Protein 9F6V (pdb70)

Solvent-accessible surface area: 32198 Å² total; per-residue (Å²): 36,13,22,0,0,10,1,2,0,2,110,33,0,3,64,2,3,0,27,12,1,79,67,0,1,42,14,1,11,1,50,40,100,60,6,95,48,124,104,48,71,44,75,8,81,10,2,2,36,56,118,73,74,51,32,27,10,5,2,0,0,0,6,4,78,42,36,40,3,96,69,12,136,129,133,22,23,66,7,7,34,107,171,9,40,10,26,22,91,141,22,40,47,61,10,1,0,45,2,26,60,100,11,28,80,122,10,19,95,118,0,4,105,17,0,72,80,24,20,77,73,13,84,24,36,11,0,0,12,1,9,6,26,0,2,28,9,14,4,0,0,0,2,2,58,0,5,69,20,0,50,103,119,38,85,126,24,23,0,10,1,11,0,11,2,43,6,112,142,65,40,151,48,77,24,22,10,5,0,1,2,18,1,0,4,18,2,8,102,40,11,16,0,0,3,0,0,4,17,56,8,0,34,51,4,0,70,159,89,8,141,19,161,118,12,47,92,122,24,4,27,39,2,2,1,30,0,5,4,10,12,4,3,22,16,2,8,74,18,47,14,76,21,34,2,17,34,9,8,3,6,2,1,0,31,65,42,7,3,0,0,2,0,0,1,2,26,26,16,51,81,36,166,97,48,172,159,106,35,83,4,108,81,0,2,60,46,0,8,15,34,89,17,5,1,2,16,19,120,1,64,82,10,57,3,2,0,1,15,0,11,0,2,4,78,15,133,28,41,64,9,58,91,2,5,51,54,4,120,151,125,8,56,49,2,78,20,9,56,28,1,24,11,52,9,66,6,124,46,44,17,136,47,26,47,5,3,1,6,1,12,0,0,0,8,28,0,0,18,8,0,66,128,14,3,48,49,5,57,137,41,32,79,176,94,35,54,19,140,156,13,46,124,9,56,24,96,69,137,42,14,66,73,3,51,64,36,0,59,110,0,9,73,38,0,100,141,39,6,118,111,48,66,114,16,0,0,3,0,0,0,0,46,26,0,0,42,0,0,7,37,4,0,61,52,0,0,59,19,0,24,0,63,78,113,0,113,69,88,67,170,50,93,30,47,14,34,10,1,1,30,123,26,119,153,42,82,23,36,1,2,2,0,2,0,6,2,14,6,107,8,4,96,87,0,25,141,170,47,10,118,102,7,4,35,101,150,29,18,2,62,2,65,34,41,2,20,19,5,0,0,41,0,32,72,34,38,0,52,160,23,29,150,70,0,29,71,39,0,69,116,13,20,100,96,17,143,102,20,3,0,1,6,0,0,0,0,3,0,14,0,2,0,0,0,0,0,0,28,0,0,56,18,1,52,178,91,40,87,177,28,8,2,6,0,6,0,0,12,6,0,83,75,38,44,2,2,1,0,7,2,0,0,0,0,0,0,3,14,26,0,10,92,5,9,44,0,0,2,1,1,9,6,57,6,3,30,102,9,5,31,90,93,57,47,41,73,86,27,44,82,63,7,5,15,31,11,0,0,38,0,6,7,15,7,3,0,6,6,0,27,142,0,64,24,2,156,12,0,95,66,1,30,108,29,0,14,38,76,111,87,19,3,0,0,0,3,0,8,3,14,18,40,7,32,98,93,42,77,64,164,155,13,87,9,127,90,0,0,68,38,4,3,64,83,52,39,1,0,3,68,13,39,6,102,148,20,18,2,11,2,6,2,2,6,0,8,15,124,13,50,147,65,50,10,108,94,14,29,145,44,4,62,134,55,16,106,46,12,177,90,59,137,45,66,37,97,36,54,28,12,86,37,30,51,146,160,17,63,34,6,2,4,0,5,4,3,3,5,6,0,1,81,9,0,48,121,8,0,68,28,0,58,62,0,36,106,70,71,0,0,3,41,35,0,70,94,18,52,1,126,63,70,37,0,71,44,0,45,79,54,0,72,121,0,2,73,55,3,72,110,25,78,211

Nearest PDB structures (foldseek):
  5jcb-assembly1_B  TM=9.627E-01  e=9.943E-51  Sus scrofa
  7z0g-assembly2_S  TM=9.596E-01  e=1.454E-50  Ovis aries
  7dbc-assembly1_B  TM=9.627E-01  e=2.572E-50  Sus scrofa
  5s4q-assembly1_B  TM=9.580E-01  e=1.365E-50  Bos taurus
  5s4v-assembly1_D  TM=9.578E-01  e=1.177E-49  Bos taurus

Sequence (844 aa):
AGEIVCIQVGQAGNQIAGAFWQKICAEHGIDPVNGKAIDVVGDTDIFFNTIGDKYIPRAVVVDLEPAVVENIREKFGTLFDPKSIVSGADGAGNNFAIGFNEHGAETLEKVMQVVEQRVSETESIGGFILTHSCGGGTGSGFGSKILKTIRERYPKVPIFTFSIFPSPKISETVVEPYNAIMTLSNLIKYASCSIVLDNEALFSIAEKKLEVENPSLEDLNLIIAQVLTNVTASLRFSGTLNLDLGKLVTNLVPFSNLHFLMASTAPLVLAGKESYEKMTAKELSAQVFGDEYICAACKPTTGRYLAASVLFRGAVKTSDVNEAMATVKEQNSFVNWIPTGFKISKSETSPKDSALGVIMLGNNSEIVSVFERIGANFDRLWSRKAFAHWFTDSGFEEKDLDDARALVQKVIDDYRKLTEDAAREVITIH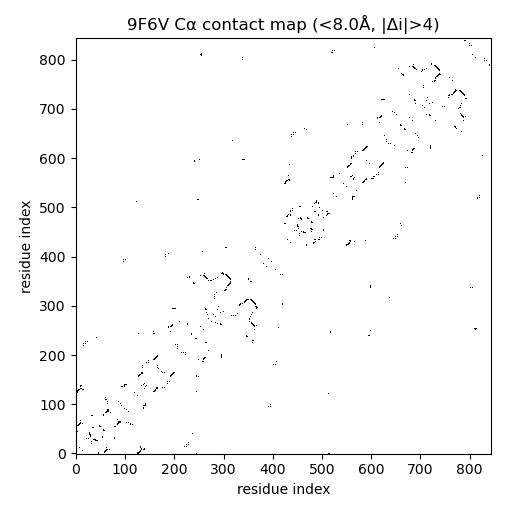VGELGIQIAPNFWKYLCDEHNIDYKGQEKGKIRGVIDNFFEKASIGKWIPRTILVDLGPNAIRKVTKKDMKDFFDPKRCVMGLAGDANLFAKGYYSYGTRFMEEIMDKIQKEVDQTEHLQGFIVVHSIGDGTGAGLAPLIMEAIKKKHPKLVMMSYSIVPSQNMDCSTILPYNAILSLDKLTSCADISMIIDNDSIYRIVATQGKENELSESIFDQVLAKALVEITATLRFNSPLNRSMMEMSTNLVPFPRNHFLMTSMSPLETSLTSAHQKIETKELMQDLIDQDHILAPITVEKGVFTAFVIALRGENPHSILQNSIKGFGDRVKFSEIFPTAIKADSTTLTDEKLARSGITLMNHSGVANLFQFLLTQFELMYDHDAFTTWYYQEGMQPSEFEAAKNNIQKLITEYKQDEY

Structure (mmCIF, N/CA/C/O backbone):
data_9F6V
#
_entry.id   9F6V
#
_cell.length_a   1.00
_cell.length_b   1.00
_cell.length_c   1.00
_cell.angle_alpha   90.00
_cell.angle_beta   90.00
_cell.angle_gamma   90.00
#
_symmetry.space_group_name_H-M   'P 1'
#
loop_
_entity.id
_entity.type
_entity.pdbx_description
1 polymer 'Asgard tubulin A (AtubA) from Candidatus Lokiarchaeum ossiferum'
2 polymer 'Asgard tubulin B homolog (AtubB2) from Candidatus Lokiarchaeum ossiferum'
3 non-polymer "GUANOSINE-5'-TRIPHOSPHATE"
#
loop_
_atom_site.group_PDB
_atom_site.id
_atom_site.type_symbol
_atom_site.label_atom_id
_atom_site.label_alt_id
_atom_site.label_comp_id
_atom_site.label_asym_id
_atom_site.label_entity_id
_atom_site.label_seq_id
_atom_site.pdbx_PDB_ins_code
_atom_site.Cartn_x
_atom_site.Cartn_y
_atom_site.Cartn_z
_atom_site.occupancy
_atom_site.B_iso_or_equiv
_atom_site.auth_seq_id
_atom_site.auth_comp_id
_atom_site.auth_asym_id
_atom_site.auth_atom_id
_atom_site.pdbx_PDB_model_num
ATOM 1 N N . ALA A 1 2 ? 126.092 111.020 130.216 1.00 81.49 2 ALA A N 1
ATOM 2 C CA . ALA A 1 2 ? 125.341 112.236 130.471 1.00 81.49 2 ALA A CA 1
ATOM 3 C C . ALA A 1 2 ? 123.953 112.154 129.863 1.00 81.49 2 ALA A C 1
ATOM 4 O O . ALA A 1 2 ? 123.764 111.445 128.885 1.00 81.49 2 ALA A O 1
ATOM 6 N N .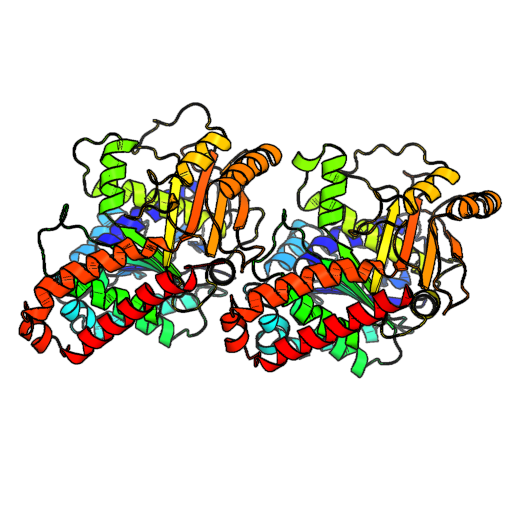 GLY A 1 3 ? 122.998 112.926 130.400 1.00 84.04 3 GLY A N 1
ATOM 7 C CA . GLY A 1 3 ? 121.609 112.908 129.950 1.00 84.04 3 GLY A CA 1
ATOM 8 C C . GLY A 1 3 ? 120.834 111.792 130.597 1.00 84.04 3 GLY A C 1
ATOM 9 O O . GLY A 1 3 ? 119.933 111.207 129.995 1.00 84.04 3 GLY A O 1
ATOM 10 N N . GLU A 1 4 ? 121.223 111.458 131.808 1.00 83.12 4 GLU A N 1
ATOM 11 C CA . GLU A 1 4 ? 120.730 110.361 132.600 1.00 83.12 4 GLU A CA 1
ATOM 12 C C . GLU A 1 4 ? 119.462 110.725 133.353 1.00 83.12 4 GLU A C 1
ATOM 13 O O . GLU A 1 4 ? 119.227 111.889 133.655 1.00 83.12 4 GLU A O 1
ATOM 19 N N . ILE A 1 5 ? 118.609 109.755 133.643 1.00 81.43 5 ILE A N 1
ATOM 20 C CA . ILE A 1 5 ? 117.312 110.067 134.244 1.00 81.43 5 ILE A CA 1
ATOM 21 C C . ILE A 1 5 ? 117.085 109.390 135.585 1.00 81.43 5 ILE A C 1
ATOM 22 O O . ILE A 1 5 ? 117.248 108.181 135.714 1.00 81.43 5 ILE A O 1
ATOM 27 N N . VAL A 1 6 ? 116.675 110.157 136.577 1.00 80.97 6 VAL A N 1
ATOM 28 C CA . VAL A 1 6 ? 116.320 109.607 137.879 1.00 80.97 6 VAL A CA 1
ATOM 29 C C . VAL A 1 6 ? 114.802 109.505 137.973 1.00 80.97 6 VAL A C 1
ATOM 30 O O . VAL A 1 6 ? 114.108 110.484 137.721 1.00 80.97 6 VAL A O 1
ATOM 34 N N . CYS A 1 7 ? 114.268 108.343 138.335 1.00 90.47 7 CYS A N 1
ATOM 35 C CA . CYS A 1 7 ? 112.821 108.109 138.392 1.00 90.47 7 CYS A CA 1
ATOM 36 C C . CYS A 1 7 ? 112.254 108.011 139.806 1.00 90.47 7 CYS A C 1
ATOM 37 O O . CYS A 1 7 ? 112.695 107.176 140.591 1.00 90.47 7 CYS A O 1
ATOM 40 N N . ILE A 1 8 ? 111.245 108.814 140.128 1.00 93.51 8 ILE A N 1
ATOM 41 C CA . ILE A 1 8 ? 110.688 108.854 141.477 1.00 93.51 8 ILE A CA 1
ATOM 42 C C . ILE A 1 8 ? 109.260 108.346 141.458 1.00 93.51 8 ILE A C 1
ATOM 43 O O . ILE A 1 8 ? 108.408 108.892 140.761 1.00 93.51 8 ILE A O 1
ATOM 48 N N . GLN A 1 9 ? 108.998 107.309 142.202 1.00 101.25 9 GLN A N 1
ATOM 49 C CA . GLN A 1 9 ? 107.708 106.654 142.225 1.00 101.25 9 GLN A CA 1
ATOM 50 C C . GLN A 1 9 ? 106.997 106.973 143.524 1.00 101.25 9 GLN A C 1
ATOM 51 O O . GLN A 1 9 ? 107.496 106.612 144.581 1.00 101.25 9 GLN A O 1
ATOM 57 N N . VAL A 1 10 ? 105.849 107.635 143.496 1.00 103.44 10 VAL A N 1
ATOM 58 C CA . VAL A 1 10 ? 105.239 108.036 144.753 1.00 103.44 10 VAL A CA 1
ATOM 59 C C . VAL A 1 10 ? 103.827 107.531 144.915 1.00 103.44 10 VAL A C 1
ATOM 60 O O . VAL A 1 10 ? 102.949 107.895 144.136 1.00 103.44 10 VAL A O 1
ATOM 64 N N . GLY A 1 11 ? 103.582 106.785 145.971 1.00 108.39 11 GLY A N 1
ATOM 65 C CA . GLY A 1 11 ? 102.265 106.279 146.304 1.00 108.39 11 GLY A CA 1
ATOM 66 C C . GLY A 1 11 ? 102.042 104.956 145.640 1.00 108.39 11 GLY A C 1
ATOM 67 O O . GLY A 1 11 ? 102.842 104.542 144.821 1.00 108.39 11 GLY A O 1
ATOM 68 N N . GLN A 1 12 ? 100.912 104.334 145.961 1.00 109.09 12 GLN A N 1
ATOM 69 C CA . GLN A 1 12 ? 100.544 103.035 145.402 1.00 109.09 12 GLN A CA 1
ATOM 70 C C . GLN A 1 12 ? 100.458 103.066 143.931 1.00 109.09 12 GLN A C 1
ATOM 71 O O . GLN A 1 12 ? 101.038 102.236 143.247 1.00 109.09 12 GLN A O 1
ATOM 77 N N . ALA A 1 13 ? 99.715 104.001 143.420 1.00 106.96 13 ALA A N 1
ATOM 78 C CA . ALA A 1 13 ? 99.548 104.019 141.985 1.00 106.96 13 ALA A CA 1
ATOM 79 C C . ALA A 1 13 ? 100.898 104.170 141.347 1.00 106.96 13 ALA A C 1
ATOM 80 O O . ALA A 1 13 ? 101.228 103.498 140.366 1.00 106.96 13 ALA A O 1
ATOM 82 N N . GLY A 1 14 ? 101.712 105.010 141.947 1.00 106.31 14 GLY A N 1
ATOM 83 C CA . GLY A 1 14 ? 103.025 105.272 141.421 1.00 106.31 14 GLY A CA 1
ATOM 84 C C . GLY A 1 14 ? 103.865 104.025 141.376 1.00 106.31 14 GLY A C 1
ATOM 85 O O . GLY A 1 14 ? 104.478 103.716 140.352 1.00 106.31 14 GLY A O 1
ATOM 86 N N . ASN A 1 15 ? 103.880 103.277 142.466 1.00 105.92 15 ASN A N 1
ATOM 87 C CA . ASN A 1 15 ? 104.743 102.133 142.535 1.00 105.92 15 ASN A CA 1
ATOM 88 C C . ASN A 1 15 ? 104.255 100.997 141.670 1.00 105.92 15 ASN A C 1
ATOM 89 O O . ASN A 1 15 ? 105.083 100.277 141.108 1.00 105.92 15 ASN A O 1
ATOM 94 N N . GLN A 1 16 ? 102.948 100.838 141.485 1.00 102.97 16 GLN A N 1
ATOM 95 C CA . GLN A 1 16 ? 102.503 99.737 140.645 1.00 102.97 16 GLN A CA 1
ATOM 96 C C . GLN A 1 16 ? 102.677 100.043 139.180 1.00 102.97 16 GLN A C 1
ATOM 97 O O . GLN A 1 16 ? 103.084 99.173 138.399 1.00 102.97 16 GLN A O 1
ATOM 103 N N . ILE A 1 17 ? 102.414 101.269 138.781 1.00 99.30 17 ILE A N 1
ATOM 104 C CA . ILE A 1 17 ? 102.586 101.597 137.390 1.00 99.30 17 ILE A CA 1
ATOM 105 C C . ILE A 1 17 ? 104.026 101.525 137.043 1.00 99.30 17 ILE A C 1
ATOM 106 O O . ILE A 1 17 ? 104.416 100.970 136.018 1.00 99.30 17 ILE A O 1
ATOM 111 N N . ALA A 1 18 ? 104.832 102.128 137.869 1.00 98.85 18 ALA A N 1
ATOM 112 C CA . ALA A 1 18 ? 106.230 102.144 137.602 1.00 98.85 18 ALA A CA 1
ATOM 113 C C . ALA A 1 18 ? 106.793 100.756 137.657 1.00 98.85 18 ALA A C 1
ATOM 114 O O . ALA A 1 18 ? 107.683 100.430 136.880 1.00 98.85 18 ALA A O 1
ATOM 116 N N . GLY A 1 19 ? 106.312 99.920 138.544 1.00 99.63 19 GLY A N 1
ATOM 117 C CA . GLY A 1 19 ? 106.851 98.593 138.579 1.00 99.63 19 GLY A CA 1
ATOM 118 C C . GLY A 1 19 ? 106.635 97.902 137.262 1.00 99.63 19 GLY A C 1
ATOM 119 O O . GLY A 1 19 ? 107.545 97.255 136.733 1.00 99.63 19 GLY A O 1
ATOM 120 N N . ALA A 1 20 ? 105.441 98.055 136.695 1.00 96.81 20 ALA A N 1
ATOM 121 C CA . ALA A 1 20 ? 105.180 97.463 135.394 1.00 96.81 20 ALA A CA 1
ATOM 122 C C . ALA A 1 20 ? 106.098 98.046 134.325 1.00 96.81 20 ALA A C 1
ATOM 123 O O . ALA A 1 20 ? 106.606 97.318 133.455 1.00 96.81 20 ALA A O 1
ATOM 125 N N . PHE A 1 21 ? 106.342 99.351 134.401 1.00 91.78 21 PHE A N 1
ATOM 126 C CA . PHE A 1 21 ? 107.268 100.008 133.496 1.00 91.78 21 PHE A CA 1
ATOM 127 C C . PHE A 1 21 ? 108.620 99.386 133.581 1.00 91.78 21 PHE A C 1
ATOM 128 O O . PHE A 1 21 ? 109.239 99.087 132.557 1.00 91.78 21 PHE A O 1
ATOM 136 N N . TRP A 1 22 ? 109.121 99.231 134.787 1.00 93.06 22 TRP A N 1
ATOM 137 C CA . TRP A 1 22 ? 110.470 98.740 134.941 1.00 93.06 22 TRP A CA 1
ATOM 138 C C . TRP A 1 22 ? 110.585 97.331 134.407 1.00 93.06 22 TRP A C 1
ATOM 139 O O . TRP A 1 22 ? 111.606 96.985 133.811 1.00 93.06 22 TRP A O 1
ATOM 150 N N . GLN A 1 23 ? 109.546 96.518 134.540 1.00 92.12 23 GLN A N 1
ATOM 151 C CA . GLN A 1 23 ? 109.674 95.192 133.955 1.00 92.12 23 GLN A CA 1
ATOM 152 C C . GLN A 1 23 ? 109.753 95.269 132.438 1.00 92.12 23 GLN A C 1
ATOM 153 O O . GLN A 1 23 ? 110.576 94.573 131.816 1.00 92.12 23 GLN A O 1
ATOM 159 N N . LYS A 1 24 ? 108.954 96.137 131.817 1.00 88.80 24 LYS A N 1
ATOM 160 C CA . LYS A 1 24 ? 109.011 96.185 130.361 1.00 88.80 24 LYS A CA 1
ATOM 161 C C . LYS A 1 24 ? 110.337 96.745 129.866 1.00 88.80 24 LYS A C 1
ATOM 162 O O . LYS A 1 24 ? 110.899 96.250 128.878 1.00 88.80 24 LYS A O 1
ATOM 168 N N . ILE A 1 25 ? 110.855 97.767 130.525 1.00 88.85 25 ILE A N 1
ATOM 169 C CA . ILE A 1 25 ? 112.094 98.341 130.058 1.00 88.85 25 ILE A CA 1
ATOM 170 C C . ILE A 1 25 ? 113.207 97.347 130.248 1.00 88.85 25 ILE A C 1
ATOM 171 O O . ILE A 1 25 ? 114.113 97.266 129.419 1.00 88.85 25 ILE A O 1
ATOM 176 N N . CYS A 1 26 ? 113.156 96.544 131.300 1.00 94.58 26 CYS A N 1
ATOM 177 C CA . CYS A 1 26 ? 114.206 95.558 131.431 1.00 94.58 26 CYS A CA 1
ATOM 178 C C . CYS A 1 26 ? 114.169 94.599 130.267 1.00 94.58 26 CYS A C 1
ATOM 179 O O . CYS A 1 26 ? 115.212 94.236 129.713 1.00 94.58 26 CYS A O 1
ATOM 182 N N . ALA A 1 27 ? 112.986 94.194 129.861 1.00 88.77 27 ALA A N 1
ATOM 183 C CA . ALA A 1 27 ? 112.925 93.246 128.764 1.00 88.77 27 ALA A CA 1
ATOM 184 C C . ALA A 1 27 ? 113.502 93.818 127.505 1.00 88.77 27 ALA A C 1
ATOM 185 O O . ALA A 1 27 ? 114.277 93.163 126.813 1.00 88.77 27 ALA A O 1
ATOM 187 N N . GLU A 1 28 ? 113.210 95.067 127.228 1.00 89.96 28 GLU A N 1
ATOM 188 C CA . GLU A 1 28 ? 113.708 95.627 125.985 1.00 89.96 28 GLU A CA 1
ATOM 189 C C . GLU A 1 28 ? 115.205 95.744 125.959 1.00 89.96 28 GLU A C 1
ATOM 190 O O . GLU A 1 28 ? 115.806 95.624 124.898 1.00 89.96 28 GLU A O 1
ATOM 196 N N . HIS A 1 29 ? 115.825 95.990 127.075 1.00 85.52 29 HIS A N 1
ATOM 197 C CA . HIS A 1 29 ? 117.242 96.197 127.058 1.00 85.52 29 HIS A CA 1
ATOM 198 C C . HIS A 1 29 ? 118.023 94.967 127.350 1.00 85.52 29 HIS A C 1
ATOM 199 O O . HIS A 1 29 ? 119.225 95.064 127.551 1.00 85.52 29 HIS A O 1
ATOM 206 N N . GLY A 1 30 ? 117.396 93.809 127.368 1.00 88.59 30 GLY A N 1
ATOM 207 C CA . GLY A 1 30 ? 118.164 92.602 127.577 1.00 88.59 30 GLY A CA 1
ATOM 208 C C . GLY A 1 30 ? 118.626 92.393 128.996 1.00 88.59 30 GLY A C 1
ATOM 209 O O . GLY A 1 30 ? 119.712 91.855 129.218 1.00 88.59 30 GLY A O 1
ATOM 210 N N . ILE A 1 31 ? 117.853 92.848 129.954 1.00 90.93 31 ILE A N 1
ATOM 211 C CA . ILE A 1 31 ? 118.142 92.738 131.365 1.00 90.93 31 ILE A CA 1
ATOM 212 C C . ILE A 1 31 ? 117.103 91.830 131.991 1.00 90.93 31 ILE A C 1
ATOM 213 O O . ILE A 1 31 ? 115.915 92.026 131.775 1.00 90.93 31 ILE A O 1
ATOM 218 N N . ASP A 1 32 ? 117.520 90.832 132.725 1.00 95.34 32 ASP A N 1
ATOM 219 C CA . ASP A 1 32 ? 116.512 89.971 133.331 1.00 95.34 32 ASP A CA 1
ATOM 220 C C . ASP A 1 32 ? 116.024 90.624 134.610 1.00 95.34 32 ASP A C 1
ATOM 221 O O . ASP A 1 32 ? 116.767 90.670 135.595 1.00 95.34 32 ASP A O 1
ATOM 226 N N . PRO A 1 33 ? 114.759 91.038 134.655 1.00 94.26 33 PRO A N 1
ATOM 227 C CA . PRO A 1 33 ? 114.227 91.822 135.767 1.00 94.26 33 PRO A CA 1
ATOM 228 C C . PRO A 1 33 ? 114.216 91.101 137.064 1.00 94.26 33 PRO A C 1
ATOM 229 O O . PRO A 1 33 ? 114.069 91.726 138.117 1.00 94.26 33 PRO A O 1
ATOM 233 N N . VAL A 1 34 ? 114.327 89.796 137.047 1.00 94.96 34 VAL A N 1
ATOM 234 C CA . VAL A 1 34 ? 114.258 89.110 138.310 1.00 94.96 34 VAL A CA 1
ATOM 235 C C . VAL A 1 34 ? 115.464 89.431 139.147 1.00 94.96 34 VAL A C 1
ATOM 236 O O . VAL A 1 34 ? 115.394 89.356 140.370 1.00 94.96 34 VAL A O 1
ATOM 240 N N . ASN A 1 35 ? 116.605 89.700 138.539 1.00 97.02 35 ASN A N 1
ATOM 241 C CA . ASN A 1 35 ? 117.782 89.972 139.347 1.00 97.02 35 ASN A CA 1
ATOM 242 C C . ASN A 1 35 ? 118.725 91.020 138.785 1.00 97.02 35 ASN A C 1
ATOM 243 O O . ASN A 1 35 ? 119.757 91.289 139.401 1.00 97.02 35 ASN A O 1
ATOM 248 N N . GLY A 1 36 ? 118.397 91.634 137.664 1.00 93.51 36 GLY A N 1
ATOM 249 C CA . GLY A 1 36 ? 119.230 92.654 137.087 1.00 93.51 36 GLY A CA 1
ATOM 250 C C . GLY A 1 36 ? 120.373 92.129 136.257 1.00 93.51 36 GLY A C 1
ATOM 251 O O . GLY A 1 36 ? 121.173 92.923 135.748 1.00 93.51 36 GLY A O 1
ATOM 252 N N . LYS A 1 37 ? 120.496 90.825 136.098 1.00 93.40 37 LYS A N 1
ATOM 253 C CA . LYS A 1 37 ? 121.623 90.322 135.341 1.00 93.40 37 LYS A CA 1
ATOM 254 C C . LYS A 1 37 ? 121.467 90.573 133.867 1.00 93.40 37 LYS A C 1
ATOM 255 O O . LYS A 1 37 ? 120.400 90.396 133.287 1.00 93.40 37 LYS A O 1
ATOM 261 N N . ALA A 1 38 ? 122.562 90.945 133.255 1.00 91.84 38 ALA A N 1
ATOM 262 C CA . ALA A 1 38 ? 122.586 91.110 131.821 1.00 91.84 38 ALA A CA 1
ATOM 263 C C . ALA A 1 38 ? 122.272 89.817 131.127 1.00 91.84 38 ALA A C 1
ATOM 264 O O . ALA A 1 38 ? 122.783 88.772 131.502 1.00 91.84 38 ALA A O 1
ATOM 266 N N . ILE A 1 39 ? 121.485 89.893 130.072 1.00 83.52 39 ILE A N 1
ATOM 267 C CA . ILE A 1 39 ? 121.236 88.750 129.212 1.00 83.52 39 ILE A CA 1
ATOM 268 C C . ILE A 1 39 ? 122.072 88.969 127.972 1.00 83.52 39 ILE A C 1
ATOM 269 O O . ILE A 1 39 ? 122.917 88.151 127.600 1.00 83.52 39 ILE A O 1
ATOM 274 N N . ASP A 1 40 ? 121.750 90.064 127.290 1.00 81.84 40 ASP A N 1
ATOM 275 C CA . ASP A 1 40 ? 122.428 90.532 126.089 1.00 81.84 40 ASP A CA 1
ATOM 276 C C . ASP A 1 40 ? 121.986 91.991 125.986 1.00 81.84 40 ASP A C 1
ATOM 277 O O . ASP A 1 40 ? 120.926 92.277 125.438 1.00 81.84 40 ASP A O 1
ATOM 282 N N . VAL A 1 41 ? 122.760 92.880 126.509 1.00 80.69 41 VAL A N 1
ATOM 283 C CA . VAL A 1 41 ? 122.218 94.195 126.716 1.00 80.69 41 VAL A CA 1
ATOM 284 C C . VAL A 1 41 ? 122.373 95.056 125.497 1.00 80.69 41 VAL A C 1
ATOM 285 O O . VAL A 1 41 ? 123.439 95.134 124.892 1.00 80.69 41 VAL A O 1
ATOM 289 N N . VAL A 1 42 ? 121.291 95.715 125.144 1.00 84.08 42 VAL A N 1
ATOM 290 C CA . VAL A 1 42 ? 121.193 96.565 123.974 1.00 84.08 42 VAL A CA 1
ATOM 291 C C . VAL A 1 42 ? 120.599 97.921 124.313 1.00 84.08 42 VAL A C 1
ATOM 292 O O . VAL A 1 42 ? 119.931 98.080 125.331 1.00 84.08 42 VAL A O 1
ATOM 296 N N . GLY A 1 43 ? 120.817 98.899 123.443 1.00 86.91 43 GLY A N 1
ATOM 297 C CA . GLY A 1 43 ? 120.190 100.207 123.578 1.00 86.91 43 GLY A CA 1
ATOM 298 C C . GLY A 1 43 ? 120.931 101.062 124.580 1.00 86.91 43 GLY A C 1
ATOM 299 O O . GLY A 1 43 ? 121.915 100.631 125.150 1.00 86.91 43 GLY A O 1
ATOM 300 N N . ASP A 1 44 ? 120.474 102.288 124.816 1.00 91.20 44 ASP A N 1
ATOM 301 C CA . ASP A 1 44 ? 121.197 103.126 125.758 1.00 91.20 44 ASP A CA 1
ATOM 302 C C . ASP A 1 44 ? 120.765 102.770 127.154 1.00 91.20 44 ASP A C 1
ATOM 303 O O . ASP A 1 44 ? 119.995 103.468 127.800 1.00 91.20 44 ASP A O 1
ATOM 308 N N . THR A 1 45 ? 121.297 101.677 127.635 1.00 86.46 45 THR A N 1
ATOM 309 C CA . THR A 1 45 ? 120.875 101.149 128.904 1.00 86.46 45 THR A CA 1
ATOM 310 C C . THR A 1 45 ? 121.145 102.122 130.003 1.00 86.46 45 THR A C 1
ATOM 311 O O . THR A 1 45 ? 120.307 102.319 130.889 1.00 86.46 45 THR A O 1
ATOM 315 N N . ASP A 1 46 ? 122.269 102.791 129.915 1.00 90.98 46 ASP A N 1
ATOM 316 C CA . ASP A 1 46 ? 122.769 103.694 130.927 1.00 90.98 46 ASP A CA 1
ATOM 317 C C . ASP A 1 46 ? 121.880 104.896 131.195 1.00 90.98 46 ASP A C 1
ATOM 318 O O . ASP A 1 46 ? 122.090 105.577 132.191 1.00 90.98 46 ASP A O 1
ATOM 323 N N . ILE A 1 47 ? 120.929 105.214 130.329 1.00 85.11 47 ILE A N 1
ATOM 324 C CA . ILE A 1 47 ? 120.083 106.346 130.642 1.00 85.11 47 ILE A CA 1
ATOM 325 C C . ILE A 1 47 ? 119.170 106.021 131.820 1.00 85.11 47 ILE A C 1
ATOM 326 O O . ILE A 1 47 ? 118.872 106.902 132.624 1.00 85.11 47 ILE A O 1
ATOM 331 N N . PHE A 1 48 ? 118.730 104.770 131.987 1.00 82.99 48 PHE A N 1
ATOM 332 C CA . PHE A 1 48 ? 117.863 104.434 133.113 1.00 82.99 48 PHE A CA 1
ATOM 333 C C . PHE A 1 48 ? 118.454 103.522 134.164 1.00 82.99 48 PHE A C 1
ATOM 334 O O . PHE A 1 48 ? 117.925 103.486 135.279 1.00 82.99 48 PHE A O 1
ATOM 342 N N . PHE A 1 49 ? 119.518 102.801 133.881 1.00 85.22 49 PHE A N 1
ATOM 343 C CA . PHE A 1 49 ? 120.043 101.866 134.839 1.00 85.22 49 PHE A CA 1
ATOM 344 C C . PHE A 1 49 ? 121.457 102.208 135.225 1.00 85.22 49 PHE A C 1
ATOM 345 O O . PHE A 1 49 ? 122.265 102.541 134.384 1.00 85.22 49 PHE A O 1
ATOM 353 N N . ASN A 1 50 ? 121.806 102.046 136.468 1.00 88.10 50 ASN A N 1
ATOM 354 C CA . ASN A 1 50 ? 123.198 102.213 136.775 1.00 88.10 50 ASN A CA 1
ATOM 355 C C . ASN A 1 50 ? 123.806 100.869 136.542 1.00 88.10 50 ASN A C 1
ATOM 356 O O . ASN A 1 50 ? 123.087 99.896 136.329 1.00 88.10 50 ASN A O 1
ATOM 361 N N . THR A 1 51 ? 125.117 100.749 136.659 1.00 92.31 51 THR A N 1
ATOM 362 C CA . THR A 1 51 ? 125.698 99.429 136.512 1.00 92.31 51 THR A CA 1
ATOM 363 C C . THR A 1 51 ? 126.739 99.155 137.566 1.00 92.31 51 THR A C 1
ATOM 364 O O . THR A 1 51 ? 127.677 99.923 137.734 1.00 92.31 51 THR A O 1
ATOM 368 N N . ILE A 1 52 ? 126.603 98.046 138.250 1.00 96.61 52 ILE A N 1
ATOM 369 C CA . ILE A 1 52 ? 127.634 97.571 139.146 1.00 96.61 52 ILE A CA 1
ATOM 370 C C . ILE A 1 52 ? 127.908 96.128 138.782 1.00 96.61 52 ILE A C 1
ATOM 371 O O . ILE A 1 52 ? 126.999 95.298 138.814 1.00 96.61 52 ILE A O 1
ATOM 376 N N . GLY A 1 53 ? 129.139 95.813 138.456 1.00 99.85 53 GLY A N 1
ATOM 377 C CA . GLY A 1 53 ? 129.387 94.449 138.040 1.00 99.85 53 GLY A CA 1
ATOM 378 C C . GLY A 1 53 ? 128.591 94.170 136.793 1.00 99.85 53 GLY A C 1
ATOM 379 O O . GLY A 1 53 ? 128.665 94.909 135.816 1.00 99.85 53 GLY A O 1
ATOM 380 N N . ASP A 1 54 ? 127.823 93.096 136.814 1.00 98.82 54 ASP A N 1
ATOM 381 C CA . ASP A 1 54 ? 127.003 92.712 135.689 1.00 98.82 54 ASP A CA 1
ATOM 382 C C . ASP A 1 54 ? 125.530 92.921 135.987 1.00 98.82 54 ASP A C 1
ATOM 383 O O . ASP A 1 54 ? 124.664 92.379 135.284 1.00 98.82 54 ASP A O 1
ATOM 388 N N . LYS A 1 55 ? 125.238 93.704 137.021 1.00 94.13 55 LYS A N 1
ATOM 389 C CA . LYS A 1 55 ? 123.885 93.993 137.471 1.00 94.13 55 LYS A CA 1
ATOM 390 C C . LYS A 1 55 ? 123.412 95.369 137.036 1.00 94.13 55 LYS A C 1
ATOM 391 O O . LYS A 1 55 ? 124.063 96.380 137.312 1.00 94.13 55 LYS A O 1
ATOM 397 N N . TYR A 1 56 ? 122.255 95.421 136.431 1.00 92.85 56 TYR A N 1
ATOM 398 C CA . TYR A 1 56 ? 121.681 96.682 136.086 1.00 92.85 56 TYR A CA 1
ATOM 399 C C . TYR A 1 56 ? 120.718 97.095 137.164 1.00 92.85 56 TYR A C 1
ATOM 400 O O . TYR A 1 56 ? 119.828 96.337 137.541 1.00 92.85 56 TYR A O 1
ATOM 409 N N . ILE A 1 57 ? 120.901 98.289 137.667 1.00 85.89 57 ILE A N 1
ATOM 410 C CA . ILE A 1 57 ? 120.140 98.757 138.801 1.00 85.89 57 ILE A CA 1
ATOM 411 C C . ILE A 1 57 ? 119.294 99.939 138.410 1.00 85.89 57 ILE A C 1
ATOM 412 O O . ILE A 1 57 ? 119.829 101.019 138.194 1.00 85.89 57 ILE A O 1
ATOM 417 N N . PRO A 1 58 ? 118.014 99.799 138.329 1.00 86.50 58 PRO A N 1
ATOM 418 C CA . PRO A 1 58 ? 117.179 100.871 137.869 1.00 86.50 58 PRO A CA 1
ATOM 419 C C . PRO A 1 58 ? 117.316 102.026 138.813 1.00 86.50 58 PRO A C 1
ATOM 420 O O . PRO A 1 58 ? 117.255 101.842 140.008 1.00 86.50 58 PRO A O 1
ATOM 424 N N . ARG A 1 59 ? 117.482 103.229 138.274 1.00 89.79 59 ARG A N 1
ATOM 425 C CA . ARG A 1 59 ? 117.692 104.392 139.112 1.00 89.79 59 ARG A CA 1
ATOM 426 C C . ARG A 1 59 ? 116.373 104.937 139.568 1.00 89.79 59 ARG A C 1
ATOM 427 O O . ARG A 1 59 ? 115.932 106.003 139.155 1.00 89.79 59 ARG A O 1
ATOM 435 N N . ALA A 1 60 ? 115.765 104.184 140.446 1.00 93.59 60 ALA A N 1
ATOM 436 C CA . ALA A 1 60 ? 114.472 104.508 140.968 1.00 93.59 60 ALA A CA 1
ATOM 437 C C . ALA A 1 60 ? 114.555 104.850 142.432 1.00 93.59 60 ALA A C 1
ATOM 438 O O . ALA A 1 60 ? 115.387 104.324 143.165 1.00 93.59 60 ALA A O 1
ATOM 440 N N . VAL A 1 61 ? 113.671 105.735 142.834 1.00 94.10 61 VAL A N 1
ATOM 441 C CA . VAL A 1 61 ? 113.428 106.138 144.203 1.00 94.10 61 VAL A CA 1
ATOM 442 C C . VAL A 1 61 ? 112.022 105.666 144.516 1.00 94.10 61 VAL A C 1
ATOM 443 O O . VAL A 1 61 ? 111.088 106.045 143.810 1.00 94.10 61 VAL A O 1
ATOM 447 N N . VAL A 1 62 ? 111.839 104.832 145.530 1.00 97.11 62 VAL A N 1
ATOM 448 C CA . VAL A 1 62 ? 110.526 104.279 145.795 1.00 97.11 62 VAL A CA 1
ATOM 449 C C . VAL A 1 62 ? 109.945 104.899 147.045 1.00 97.11 62 VAL A C 1
ATOM 450 O O . VAL A 1 62 ? 110.473 104.703 148.137 1.00 97.11 62 VAL A O 1
ATOM 454 N N . VAL A 1 63 ? 108.844 105.609 146.918 1.00 98.85 63 VAL A N 1
ATOM 455 C CA . VAL A 1 63 ? 108.349 106.433 148.009 1.00 98.85 63 VAL A CA 1
ATOM 456 C C . VAL A 1 63 ? 106.928 106.153 148.380 1.00 98.85 63 VAL A C 1
ATOM 457 O O . VAL A 1 63 ? 106.036 106.163 147.527 1.00 98.85 63 VAL A O 1
ATOM 461 N N . ASP A 1 64 ? 106.688 105.987 149.658 1.00 108.40 64 ASP A N 1
ATOM 462 C CA . ASP A 1 64 ? 105.327 105.990 150.133 1.00 108.40 64 ASP A CA 1
ATOM 463 C C . ASP A 1 64 ? 105.345 106.493 151.542 1.00 108.40 64 ASP A C 1
ATOM 464 O O . ASP A 1 64 ? 106.384 106.862 152.070 1.00 108.40 64 ASP A O 1
ATOM 469 N N . LEU A 1 65 ? 104.187 106.599 152.120 1.00 112.18 65 LEU A N 1
ATOM 470 C CA . LEU A 1 65 ? 104.159 106.920 153.505 1.00 112.18 65 LEU A CA 1
ATOM 471 C C . LEU A 1 65 ? 103.890 105.665 154.279 1.00 112.18 65 LEU A C 1
ATOM 472 O O . LEU A 1 65 ? 104.439 105.474 155.363 1.00 112.18 65 LEU A O 1
ATOM 477 N N . GLU A 1 66 ? 103.119 104.776 153.696 1.00 118.09 66 GLU A N 1
ATOM 478 C CA . GLU A 1 66 ? 102.746 103.562 154.392 1.00 118.09 66 GLU A CA 1
ATOM 479 C C . GLU A 1 66 ? 103.899 102.569 154.388 1.00 118.09 66 GLU A C 1
ATOM 480 O O . GLU A 1 66 ? 104.395 102.207 153.312 1.00 118.09 66 GLU A O 1
ATOM 486 N N . PRO A 1 67 ? 104.342 102.114 155.555 1.00 119.09 67 PRO A N 1
ATOM 487 C CA . PRO A 1 67 ? 105.446 101.152 155.660 1.00 119.09 67 PRO A CA 1
ATOM 488 C C . PRO A 1 67 ? 105.287 99.977 154.733 1.00 119.09 67 PRO A C 1
ATOM 489 O O . PRO A 1 67 ? 106.203 99.623 153.982 1.00 119.09 67 PRO A O 1
ATOM 493 N N . ALA A 1 68 ? 104.081 99.438 154.700 1.00 121.11 68 ALA A N 1
ATOM 494 C CA . ALA A 1 68 ? 103.792 98.252 153.920 1.00 121.11 68 ALA A CA 1
ATOM 495 C C . ALA A 1 68 ? 103.925 98.471 152.431 1.00 121.11 68 ALA A C 1
ATOM 496 O O . ALA A 1 68 ? 104.261 97.537 151.702 1.00 121.11 68 ALA A O 1
ATOM 498 N N . VAL A 1 69 ? 103.604 99.658 151.935 1.00 120.12 69 VAL A N 1
ATOM 499 C CA . VAL A 1 69 ? 103.606 99.809 150.489 1.00 120.12 69 VAL A CA 1
ATOM 500 C C . VAL A 1 69 ? 105.006 99.717 149.952 1.00 120.12 69 VAL A C 1
ATOM 501 O O . VAL A 1 69 ? 105.242 99.096 148.914 1.00 120.12 69 VAL A O 1
ATOM 505 N N . VAL A 1 70 ? 105.950 100.347 150.621 1.00 122.04 70 VAL A N 1
ATOM 506 C CA . VAL A 1 70 ? 107.287 100.226 150.090 1.00 122.04 70 VAL A CA 1
ATOM 507 C C . VAL A 1 70 ? 107.901 98.888 150.493 1.00 122.04 70 VAL A C 1
ATOM 508 O O . VAL A 1 70 ? 108.572 98.248 149.685 1.00 122.04 70 VAL A O 1
ATOM 512 N N . GLU A 1 71 ? 107.643 98.397 151.708 1.00 124.62 71 GLU A N 1
ATOM 513 C CA . GLU A 1 71 ? 108.262 97.136 152.116 1.00 124.62 71 GLU A CA 1
ATOM 514 C C . GLU A 1 71 ? 107.823 95.972 151.245 1.00 124.62 71 GLU A C 1
ATOM 515 O O . GLU A 1 71 ? 108.628 95.096 150.931 1.00 124.62 71 GLU A O 1
ATOM 521 N N . ASN A 1 72 ? 106.567 95.954 150.822 1.00 121.12 72 ASN A N 1
ATOM 522 C CA . ASN A 1 72 ? 106.041 94.829 150.080 1.00 121.12 72 ASN A CA 1
ATOM 523 C C . ASN A 1 72 ? 106.459 94.828 148.631 1.00 121.12 72 ASN A C 1
ATOM 524 O O . ASN A 1 72 ? 106.118 93.895 147.896 1.00 121.12 72 ASN A O 1
ATOM 529 N N . ILE A 1 73 ? 107.208 95.837 148.203 1.00 118.18 73 ILE A N 1
ATOM 530 C CA . ILE A 1 73 ? 107.715 95.835 146.849 1.00 118.18 73 ILE A CA 1
ATOM 531 C C . ILE A 1 73 ? 108.653 94.652 146.694 1.00 118.18 73 ILE A C 1
ATOM 532 O O . ILE A 1 73 ? 108.816 94.123 145.590 1.00 118.18 73 ILE A O 1
ATOM 537 N N . ARG A 1 74 ? 109.233 94.197 147.808 1.00 117.65 74 ARG A N 1
ATOM 538 C CA . ARG A 1 74 ? 110.149 93.070 147.826 1.00 117.65 74 ARG A CA 1
ATOM 539 C C . ARG A 1 74 ? 109.471 91.786 147.425 1.00 117.65 74 ARG A C 1
ATOM 540 O O . ARG A 1 74 ? 110.152 90.801 147.152 1.00 117.65 74 ARG A O 1
ATOM 548 N N . GLU A 1 75 ? 108.158 91.733 147.489 1.00 116.08 75 GLU A N 1
ATOM 549 C CA . GLU A 1 75 ? 107.462 90.524 147.117 1.00 116.08 75 GLU A CA 1
ATOM 550 C C . GLU A 1 75 ? 106.884 90.635 145.727 1.00 116.08 75 GLU A C 1
ATOM 551 O O . GLU A 1 75 ? 106.883 89.659 144.978 1.00 116.08 75 GLU A O 1
ATOM 557 N N . LYS A 1 76 ? 106.433 91.821 145.355 1.00 115.15 76 LYS A N 1
ATOM 558 C CA . LYS A 1 76 ? 105.849 92.000 144.035 1.00 115.15 76 LYS A CA 1
ATOM 559 C C . LYS A 1 76 ? 106.910 92.097 142.941 1.00 115.15 76 LYS A C 1
ATOM 560 O O . LYS A 1 76 ? 106.753 91.491 141.878 1.00 115.15 76 LYS A O 1
ATOM 566 N N . PHE A 1 77 ? 107.981 92.861 143.160 1.00 111.45 77 PHE A N 1
ATOM 567 C CA . PHE A 1 77 ? 109.033 93.011 142.163 1.00 111.45 77 PHE A CA 1
ATOM 568 C C . PHE A 1 77 ? 110.376 92.500 142.644 1.00 111.45 77 PHE A C 1
ATOM 569 O O . PHE A 1 77 ? 111.229 92.153 141.821 1.00 111.45 77 PHE A O 1
ATOM 577 N N . GLY A 1 78 ? 110.552 92.394 143.948 1.00 110.02 78 GLY A N 1
ATOM 578 C CA . GLY A 1 78 ? 111.758 91.844 144.531 1.00 110.02 78 GLY A CA 1
ATOM 579 C C . GLY A 1 78 ? 113.009 92.644 144.270 1.00 110.02 78 GLY A C 1
ATOM 580 O O . GLY A 1 78 ? 113.061 93.863 144.472 1.00 110.02 78 GLY A O 1
ATOM 581 N N . THR A 1 79 ? 114.013 91.923 143.777 1.00 100.25 79 THR A N 1
ATOM 582 C CA . THR A 1 79 ? 115.347 92.415 143.513 1.00 100.25 79 THR A CA 1
ATOM 583 C C . THR A 1 79 ? 115.363 93.512 142.469 1.00 100.25 79 THR A C 1
ATOM 584 O O . THR A 1 79 ? 116.343 94.242 142.358 1.00 100.25 79 THR A O 1
ATOM 588 N N . LEU A 1 80 ? 114.291 93.665 141.710 1.00 99.97 80 LEU A N 1
ATOM 589 C CA . LEU A 1 80 ? 114.253 94.738 140.728 1.00 99.97 80 LEU A CA 1
ATOM 590 C C . LEU A 1 80 ? 114.569 96.094 141.363 1.00 99.97 80 LEU A C 1
ATOM 591 O O . LEU A 1 80 ? 115.216 96.926 140.728 1.00 99.97 80 LEU A O 1
ATOM 596 N N . PHE A 1 81 ? 114.132 96.358 142.603 1.00 99.84 81 PHE A N 1
ATOM 597 C CA . PHE A 1 81 ? 114.399 97.659 143.232 1.00 99.84 81 PHE A CA 1
ATOM 598 C C . PHE A 1 81 ? 115.263 97.493 144.467 1.00 99.84 81 PHE A C 1
ATOM 599 O O . PHE A 1 81 ? 114.775 97.046 145.507 1.00 99.84 81 PHE A O 1
ATOM 607 N N . ASP A 1 82 ? 116.508 97.905 144.402 1.00 99.54 82 ASP A N 1
ATOM 608 C CA . ASP A 1 82 ? 117.379 97.695 145.547 1.00 99.54 82 ASP A CA 1
ATOM 609 C C . ASP A 1 82 ? 116.887 98.460 146.772 1.00 99.54 82 ASP A C 1
ATOM 610 O O . ASP A 1 82 ? 116.469 99.611 146.649 1.00 99.54 82 ASP A O 1
ATOM 615 N N . PRO A 1 83 ? 117.022 97.858 147.963 1.00 96.93 83 PRO A N 1
ATOM 616 C CA . PRO A 1 83 ? 116.495 98.372 149.242 1.00 96.93 83 PRO A CA 1
ATOM 617 C C . PRO A 1 83 ? 116.981 99.740 149.653 1.00 96.93 83 PRO A C 1
ATOM 618 O O . PRO A 1 83 ? 116.337 100.407 150.470 1.00 96.93 83 PRO A O 1
ATOM 622 N N . LYS A 1 84 ? 118.098 100.186 149.125 1.00 100.50 84 LYS A N 1
ATOM 623 C CA . LYS A 1 84 ? 118.595 101.495 149.477 1.00 100.50 84 LYS A CA 1
ATOM 624 C C . LYS A 1 84 ? 117.687 102.609 148.973 1.00 100.50 84 LYS A C 1
ATOM 625 O O . LYS A 1 84 ? 117.793 103.741 149.449 1.00 100.50 84 LYS A O 1
ATOM 631 N N . SER A 1 85 ? 116.808 102.314 148.032 1.00 96.51 85 SER A N 1
ATOM 632 C CA . SER A 1 85 ? 115.881 103.281 147.483 1.00 96.51 85 SER A CA 1
ATOM 633 C C . SER A 1 85 ? 114.501 103.214 148.084 1.00 96.51 85 SER A C 1
ATOM 634 O O . SER A 1 85 ? 113.597 103.888 147.596 1.00 96.51 85 SER A O 1
ATOM 637 N N . ILE A 1 86 ? 114.276 102.424 149.090 1.00 102.05 86 ILE A N 1
ATOM 638 C CA . ILE A 1 86 ? 112.927 102.211 149.554 1.00 102.05 86 ILE A CA 1
ATOM 639 C C . ILE A 1 86 ? 112.650 103.084 150.800 1.00 102.05 86 ILE A C 1
ATOM 640 O O . ILE A 1 86 ? 113.165 102.802 151.885 1.00 102.05 86 ILE A O 1
ATOM 645 N N . VAL A 1 87 ? 111.790 104.108 150.692 1.00 103.11 87 VAL A N 1
ATOM 646 C CA . VAL A 1 87 ? 111.563 105.097 151.760 1.00 103.11 87 VAL A CA 1
ATOM 647 C C . VAL A 1 87 ? 110.100 105.207 152.193 1.00 103.11 87 VAL A C 1
ATOM 648 O O . VAL A 1 87 ? 109.223 105.451 151.356 1.00 103.11 87 VAL A O 1
ATOM 652 N N . SER A 1 88 ? 109.853 105.108 153.505 1.00 109.74 88 SER A N 1
ATOM 653 C CA . SER A 1 88 ? 108.524 105.259 154.120 1.00 109.74 88 SER A CA 1
ATOM 654 C C . SER A 1 88 ? 108.673 105.591 155.602 1.00 109.74 88 SER A C 1
ATOM 655 O O . SER A 1 88 ? 109.791 105.639 156.109 1.00 109.74 88 SER A O 1
ATOM 658 N N . GLY A 1 89 ? 107.560 105.842 156.307 1.00 114.83 89 GLY A N 1
ATOM 659 C CA . GLY A 1 89 ? 107.710 106.144 157.728 1.00 114.83 89 GLY A CA 1
ATOM 660 C C . GLY A 1 89 ? 106.425 106.366 158.514 1.00 114.83 89 GLY A C 1
ATOM 661 O O . GLY A 1 89 ? 105.316 106.377 157.973 1.00 114.83 89 GLY A O 1
ATOM 662 N N . ALA A 1 90 ? 106.606 106.571 159.822 1.00 117.64 90 ALA A N 1
ATOM 663 C CA . ALA A 1 90 ? 105.494 106.752 160.735 1.00 117.64 90 ALA A CA 1
ATOM 664 C C . ALA A 1 90 ? 104.510 105.608 160.562 1.00 117.64 90 ALA A C 1
ATOM 665 O O . ALA A 1 90 ? 104.926 104.456 160.429 1.00 117.64 90 ALA A O 1
ATOM 667 N N . ASP A 1 91 ? 103.214 105.910 160.553 1.00 117.70 91 ASP A N 1
ATOM 668 C CA . ASP A 1 91 ? 102.169 104.915 160.388 1.00 117.70 91 ASP A CA 1
ATOM 669 C C . ASP A 1 91 ? 101.486 105.076 159.067 1.00 117.70 91 ASP A C 1
ATOM 670 O O . ASP A 1 91 ? 100.400 104.538 158.865 1.00 117.70 91 ASP A O 1
ATOM 675 N N . GLY A 1 92 ? 102.075 105.840 158.173 1.00 116.95 92 GLY A N 1
ATOM 676 C CA . GLY A 1 92 ? 101.436 106.122 156.912 1.00 116.95 92 GLY A CA 1
ATOM 677 C C . GLY A 1 92 ? 100.410 107.218 157.068 1.00 116.95 92 GLY A C 1
ATOM 678 O O . GLY A 1 92 ? 100.251 107.806 158.128 1.00 116.95 92 GLY A O 1
ATOM 679 N N . ALA A 1 93 ? 99.741 107.535 155.969 1.00 117.59 93 ALA A N 1
ATOM 680 C CA . ALA A 1 93 ? 98.728 108.576 155.928 1.00 117.59 93 ALA A CA 1
ATOM 681 C C . ALA A 1 93 ? 97.949 108.409 154.641 1.00 117.59 93 ALA A C 1
ATOM 682 O O . ALA A 1 93 ? 98.454 107.791 153.711 1.00 117.59 93 ALA A O 1
ATOM 684 N N . GLY A 1 94 ? 96.746 108.977 154.549 1.00 112.82 94 GLY A N 1
ATOM 685 C CA . GLY A 1 94 ? 96.055 108.837 153.272 1.00 112.82 94 GLY A CA 1
ATOM 686 C C . GLY A 1 94 ? 94.702 109.510 153.120 1.00 112.82 94 GLY A C 1
ATOM 687 O O . GLY A 1 94 ? 94.150 110.092 154.048 1.00 112.82 94 GLY A O 1
ATOM 688 N N . ASN A 1 95 ? 94.231 109.460 151.872 1.00 120.13 95 ASN A N 1
ATOM 689 C CA . ASN A 1 95 ? 92.987 110.013 151.348 1.00 120.13 95 ASN A CA 1
ATOM 690 C C . ASN A 1 95 ? 92.786 111.486 151.644 1.00 120.13 95 ASN A C 1
ATOM 691 O O . ASN A 1 95 ? 91.665 111.920 151.907 1.00 120.13 95 ASN A O 1
ATOM 696 N N . ASN A 1 96 ? 93.852 112.272 151.603 1.00 117.73 96 ASN A N 1
ATOM 697 C CA . ASN A 1 96 ? 93.748 113.712 151.837 1.00 117.73 96 ASN A CA 1
ATOM 698 C C . ASN A 1 96 ? 95.015 114.413 151.401 1.00 117.73 96 ASN A C 1
ATOM 699 O O . ASN A 1 96 ? 96.061 114.258 152.037 1.00 117.73 96 ASN A O 1
ATOM 704 N N . PHE A 1 97 ? 94.917 115.227 150.358 1.00 114.65 97 PHE A N 1
ATOM 705 C CA . PHE A 1 97 ? 96.078 115.942 149.857 1.00 114.65 97 PHE A CA 1
ATOM 706 C C . PHE A 1 97 ? 96.769 116.666 150.969 1.00 114.65 97 PHE A C 1
ATOM 707 O O . PHE A 1 97 ? 97.995 116.692 151.042 1.00 114.65 97 PHE A O 1
ATOM 715 N N . ALA A 1 98 ? 95.988 117.318 151.806 1.00 118.56 98 ALA A N 1
ATOM 716 C CA . ALA A 1 98 ? 96.555 118.173 152.822 1.00 118.56 98 ALA A CA 1
ATOM 717 C C . ALA A 1 98 ? 97.401 117.384 153.784 1.00 118.56 98 ALA A C 1
ATOM 718 O O . ALA A 1 98 ? 98.395 117.906 154.301 1.00 118.56 98 ALA A O 1
ATOM 720 N N . ILE A 1 99 ? 97.013 116.142 154.054 1.00 116.97 99 ILE A N 1
ATOM 721 C CA . ILE A 1 99 ? 97.776 115.337 154.985 1.00 116.97 99 ILE A CA 1
ATOM 722 C C . ILE A 1 99 ? 99.052 114.896 154.340 1.00 116.97 99 ILE A C 1
ATOM 723 O O . ILE A 1 99 ? 100.130 115.016 154.917 1.00 116.97 99 ILE A O 1
ATOM 728 N N . GLY A 1 100 ? 98.975 114.401 153.125 1.00 117.03 100 GLY A N 1
ATOM 729 C CA . GLY A 1 100 ? 100.207 113.989 152.490 1.00 117.03 100 GLY A CA 1
ATOM 730 C C . GLY A 1 100 ? 101.166 115.155 152.342 1.00 117.03 100 GLY A C 1
ATOM 731 O O . GLY A 1 100 ? 102.362 115.037 152.622 1.00 117.03 100 GLY A O 1
ATOM 732 N N . PHE A 1 101 ? 100.630 116.316 151.978 1.00 113.22 101 PHE A N 1
ATOM 733 C CA . PHE A 1 101 ? 101.444 117.488 151.709 1.00 113.22 101 PHE A CA 1
ATOM 734 C C . PHE A 1 101 ? 102.064 118.074 152.963 1.00 113.22 101 PHE A C 1
ATOM 735 O O . PHE A 1 101 ? 103.230 118.459 152.928 1.00 113.22 101 PHE A O 1
ATOM 743 N N . ASN A 1 102 ? 101.313 118.202 154.071 1.00 121.62 102 ASN A N 1
ATOM 744 C CA . ASN A 1 102 ? 101.896 118.805 155.278 1.00 121.62 102 ASN A CA 1
ATOM 745 C C . ASN A 1 102 ? 102.226 117.858 156.451 1.00 121.62 102 ASN A C 1
ATOM 746 O O . ASN A 1 102 ? 103.000 118.264 157.328 1.00 121.62 102 ASN A O 1
ATOM 751 N N . GLU A 1 103 ? 101.674 116.641 156.532 1.00 122.80 103 GLU A N 1
ATOM 752 C CA . GLU A 1 103 ? 101.860 115.791 157.707 1.00 122.80 103 GLU A CA 1
ATOM 753 C C . GLU A 1 103 ? 102.735 114.567 157.451 1.00 122.80 103 GLU A C 1
ATOM 754 O O . GLU A 1 103 ? 102.728 113.622 158.243 1.00 122.80 103 GLU A O 1
ATOM 760 N N . HIS A 1 104 ? 103.487 114.571 156.366 1.00 122.22 104 HIS A N 1
ATOM 761 C CA . HIS A 1 104 ? 104.305 113.430 156.000 1.00 122.22 104 HIS A CA 1
ATOM 762 C C . HIS A 1 104 ? 105.425 113.165 156.990 1.00 122.22 104 HIS A C 1
ATOM 763 O O . HIS A 1 104 ? 105.878 112.019 157.107 1.00 122.22 104 HIS A O 1
ATOM 770 N N . GLY A 1 105 ? 105.883 114.192 157.697 1.00 118.16 105 GLY A N 1
ATOM 771 C CA . GLY A 1 105 ? 106.977 114.073 158.649 1.00 118.16 105 GLY A CA 1
ATOM 772 C C . GLY A 1 105 ? 108.244 114.713 158.114 1.00 118.16 105 GLY A C 1
ATOM 773 O O . GLY A 1 105 ? 108.699 114.365 157.020 1.00 118.16 105 GLY A O 1
ATOM 774 N N . ALA A 1 106 ? 108.859 115.610 158.885 1.00 108.69 106 ALA A N 1
ATOM 775 C CA . ALA A 1 106 ? 110.033 116.285 158.366 1.00 108.69 106 ALA A CA 1
ATOM 776 C C . ALA A 1 106 ? 111.088 115.286 157.977 1.00 108.69 106 ALA A C 1
ATOM 777 O O . ALA A 1 106 ? 111.792 115.447 156.968 1.00 108.69 106 ALA A O 1
ATOM 779 N N . GLU A 1 107 ? 111.193 114.237 158.772 1.00 103.70 107 GLU A N 1
ATOM 780 C CA . GLU A 1 107 ? 112.173 113.198 158.551 1.00 103.70 107 GLU A CA 1
ATOM 781 C C . GLU A 1 107 ? 111.855 112.404 157.302 1.00 103.70 107 GLU A C 1
ATOM 782 O O . GLU A 1 107 ? 112.766 111.961 156.596 1.00 103.70 107 GLU A O 1
ATOM 788 N N . THR A 1 108 ? 110.569 112.206 157.035 1.00 102.94 108 THR A N 1
ATOM 789 C CA . THR A 1 108 ? 110.158 111.424 155.887 1.00 102.94 108 THR A CA 1
ATOM 790 C C . THR A 1 108 ? 110.593 112.089 154.608 1.00 102.94 108 THR A C 1
ATOM 791 O O . THR A 1 108 ? 111.141 111.439 153.701 1.00 102.94 108 THR A O 1
ATOM 795 N N . LEU A 1 109 ? 110.382 113.401 154.514 1.00 103.75 109 LEU A N 1
ATOM 796 C CA . LEU A 1 109 ? 110.770 114.078 153.284 1.00 103.75 109 LEU A CA 1
ATOM 797 C C . LEU A 1 109 ? 112.261 114.157 153.163 1.00 103.75 109 LEU A C 1
ATOM 798 O O . LEU A 1 109 ? 112.794 114.050 152.054 1.00 103.75 109 LEU A O 1
ATOM 803 N N . GLU A 1 110 ? 112.951 114.362 154.267 1.00 103.00 110 GLU A N 1
ATOM 804 C CA . GLU A 1 110 ? 114.386 114.414 154.152 1.00 103.00 110 GLU A CA 1
ATOM 805 C C . GLU A 1 110 ? 114.914 113.097 153.646 1.00 103.00 110 GLU A C 1
ATOM 806 O O . GLU A 1 110 ? 115.814 113.074 152.816 1.00 103.00 110 GLU A O 1
ATOM 812 N N . LYS A 1 111 ? 114.373 111.987 154.115 1.00 97.93 111 LYS A N 1
ATOM 813 C CA . LYS A 1 111 ? 114.862 110.717 153.616 1.00 97.93 111 LYS A CA 1
ATOM 814 C C . LYS A 1 111 ? 114.628 110.599 152.133 1.00 97.93 111 LYS A C 1
ATOM 815 O O . LYS A 1 111 ? 115.497 110.099 151.408 1.00 97.93 111 LYS A O 1
ATOM 821 N N . VAL A 1 112 ? 113.484 111.070 151.648 1.00 97.67 112 VAL A N 1
ATOM 822 C CA . VAL A 1 112 ? 113.270 110.992 150.212 1.00 97.67 112 VAL A CA 1
ATOM 823 C C . VAL A 1 112 ? 114.321 111.785 149.499 1.00 97.67 112 VAL A C 1
ATOM 824 O O . VAL A 1 112 ? 114.904 111.316 148.517 1.00 97.67 112 VAL A O 1
ATOM 828 N N . MET A 1 113 ? 114.591 112.985 149.972 1.00 97.01 113 MET A N 1
ATOM 829 C CA . MET A 1 113 ? 115.563 113.810 149.289 1.00 97.01 113 MET A CA 1
ATOM 830 C C . MET A 1 113 ? 116.971 113.278 149.409 1.00 97.01 113 MET A C 1
ATOM 831 O O . MET A 1 113 ? 117.763 113.465 148.493 1.00 97.01 113 MET A O 1
ATOM 836 N N . GLN A 1 114 ? 117.318 112.640 150.500 1.00 94.59 114 GLN A N 1
ATOM 837 C CA . GLN A 1 114 ? 118.650 112.088 150.581 1.00 94.59 114 GLN A CA 1
ATOM 838 C C . GLN A 1 114 ? 118.810 111.008 149.549 1.00 94.59 114 GLN A C 1
ATOM 839 O O . GLN A 1 114 ? 119.863 110.901 148.921 1.00 94.59 114 GLN A O 1
ATOM 845 N N . VAL A 1 115 ? 117.772 110.210 149.339 1.00 92.70 115 VAL A N 1
ATOM 846 C CA . VAL A 1 115 ? 117.871 109.188 148.319 1.00 92.70 115 VAL A CA 1
ATOM 847 C C . VAL A 1 115 ? 117.941 109.816 146.952 1.00 92.70 115 VAL A C 1
ATOM 848 O O . VAL A 1 115 ? 118.686 109.337 146.093 1.00 92.70 115 VAL A O 1
ATOM 852 N N . VAL A 1 116 ? 117.161 110.860 146.702 1.00 90.90 116 VAL A N 1
ATOM 853 C CA . VAL A 1 116 ? 117.237 111.491 145.394 1.00 90.90 116 VAL A CA 1
ATOM 854 C C . VAL A 1 116 ? 118.622 112.004 145.147 1.00 90.90 116 VAL A C 1
ATOM 855 O O . VAL A 1 116 ? 119.172 111.815 144.061 1.00 90.90 116 VAL A O 1
ATOM 859 N N . GLU A 1 117 ? 119.218 112.656 146.130 1.00 93.03 117 GLU A N 1
ATOM 860 C CA . GLU A 1 117 ? 120.561 113.169 145.946 1.00 93.03 117 GLU A CA 1
ATOM 861 C C . GLU A 1 117 ? 121.554 112.062 145.709 1.00 93.03 117 GLU A C 1
ATOM 862 O O . GLU A 1 117 ? 122.482 112.232 144.933 1.00 93.03 117 GLU A O 1
ATOM 868 N N . GLN A 1 118 ? 121.408 110.936 146.382 1.00 87.83 118 GLN A N 1
ATOM 869 C CA . GLN A 1 118 ? 122.323 109.839 146.133 1.00 87.83 118 GLN A CA 1
ATOM 870 C C . GLN A 1 118 ? 122.199 109.346 144.718 1.00 87.83 118 GLN A C 1
ATOM 871 O O . GLN A 1 118 ? 123.202 109.137 144.048 1.00 87.83 118 GLN A O 1
ATOM 877 N N . ARG A 1 119 ? 120.986 109.218 144.202 1.00 88.48 119 ARG A N 1
ATOM 878 C CA . ARG A 1 119 ? 120.889 108.773 142.821 1.00 88.48 119 ARG A CA 1
ATOM 879 C C . ARG A 1 119 ? 121.507 109.789 141.883 1.00 88.48 119 ARG A C 1
ATOM 880 O O . ARG A 1 119 ? 122.091 109.424 140.862 1.00 88.48 119 ARG A O 1
ATOM 888 N N . VAL A 1 120 ? 121.391 111.059 142.221 1.00 86.53 120 VAL A N 1
ATOM 889 C CA . VAL A 1 120 ? 121.974 112.107 141.415 1.00 86.53 120 VAL A CA 1
ATOM 890 C C . VAL A 1 120 ? 123.485 112.095 141.469 1.00 86.53 120 VAL A C 1
ATOM 891 O O . VAL A 1 120 ? 124.131 112.237 140.443 1.00 86.53 120 VAL A O 1
ATOM 895 N N . SER A 1 121 ? 124.089 111.948 142.631 1.00 85.19 121 SER A N 1
ATOM 896 C CA . SER A 1 121 ? 125.542 112.021 142.696 1.00 85.19 121 SER A CA 1
ATOM 897 C C . SER A 1 121 ? 126.201 110.864 141.987 1.00 85.19 121 SER A C 1
ATOM 898 O O . SER A 1 121 ? 127.327 110.997 141.521 1.00 85.19 121 SER A O 1
ATOM 901 N N . GLU A 1 122 ? 125.508 109.758 141.846 1.00 88.82 122 GLU A N 1
ATOM 902 C CA . GLU A 1 122 ? 126.002 108.580 141.154 1.00 88.82 122 GLU A CA 1
ATOM 903 C C . GLU A 1 122 ? 125.926 108.719 139.653 1.00 88.82 122 GLU A C 1
ATOM 904 O O . GLU A 1 122 ? 126.379 107.833 138.930 1.00 88.82 122 GLU A O 1
ATOM 910 N N . THR A 1 123 ? 125.322 109.779 139.185 1.00 89.99 123 THR A N 1
ATOM 911 C CA . THR A 1 123 ? 125.012 109.993 137.790 1.00 89.99 123 THR A CA 1
ATOM 912 C C . THR A 1 123 ? 125.950 111.041 137.166 1.00 89.99 123 THR A C 1
ATOM 913 O O . THR A 1 123 ? 126.229 112.068 137.777 1.00 89.99 123 THR A O 1
ATOM 917 N N . GLU A 1 124 ? 126.465 110.780 135.959 1.00 87.66 124 GLU A N 1
ATOM 918 C CA . GLU A 1 124 ? 127.421 111.705 135.333 1.00 87.66 124 GLU A CA 1
ATOM 919 C C . GLU A 1 124 ? 126.823 113.070 135.098 1.00 87.66 124 GLU A C 1
ATOM 920 O O . GLU A 1 124 ? 127.472 114.084 135.343 1.00 87.66 124 GLU A O 1
ATOM 926 N N . SER A 1 125 ? 125.606 113.119 134.583 1.00 87.16 125 SER A N 1
ATOM 927 C CA . SER A 1 125 ? 124.936 114.398 134.356 1.00 87.16 125 SER A CA 1
ATOM 928 C C . SER A 1 125 ? 123.430 114.223 134.208 1.00 87.16 125 SER A C 1
ATOM 929 O O . SER A 1 125 ? 122.966 113.521 133.305 1.00 87.16 125 SER A O 1
ATOM 932 N N . ILE A 1 126 ? 122.667 114.919 135.048 1.00 77.72 126 ILE A N 1
ATOM 933 C CA . ILE A 1 126 ? 121.228 114.749 135.092 1.00 77.72 126 ILE A CA 1
ATOM 934 C C . ILE A 1 126 ? 120.579 115.380 133.895 1.00 77.72 126 ILE A C 1
ATOM 935 O O . ILE A 1 126 ? 120.738 116.571 133.651 1.00 77.72 126 ILE A O 1
ATOM 940 N N . GLY A 1 127 ? 119.810 114.601 133.173 1.00 78.67 127 GLY A N 1
ATOM 941 C CA . GLY A 1 127 ? 119.093 115.092 132.025 1.00 78.67 127 GLY A CA 1
ATOM 942 C C . GLY A 1 127 ? 117.689 115.403 132.379 1.00 78.67 127 GLY A C 1
ATOM 943 O O . GLY A 1 127 ? 116.935 115.904 131.544 1.00 78.67 127 GLY A O 1
ATOM 944 N N . GLY A 1 128 ? 117.315 115.110 133.608 1.00 82.42 128 GLY A N 1
ATOM 945 C CA . GLY A 1 128 ? 115.975 115.329 134.055 1.00 82.42 128 GLY A CA 1
ATOM 946 C C . GLY A 1 128 ? 115.495 114.301 135.036 1.00 82.42 128 GLY A C 1
ATOM 947 O O . GLY A 1 128 ? 116.159 113.294 135.282 1.00 82.42 128 GLY A O 1
ATOM 948 N N . PHE A 1 129 ? 114.327 114.561 135.600 1.00 81.97 129 PHE A N 1
ATOM 949 C CA . PHE A 1 129 ? 113.674 113.689 136.544 1.00 81.97 129 PHE A CA 1
ATOM 950 C C . PHE A 1 129 ? 112.346 113.263 135.981 1.00 81.97 129 PHE A C 1
ATOM 951 O O . PHE A 1 129 ? 111.703 114.028 135.275 1.00 81.97 129 PHE A O 1
ATOM 959 N N . ILE A 1 130 ? 111.930 112.050 136.284 1.00 88.81 130 ILE A N 1
ATOM 960 C CA . ILE A 1 130 ? 110.614 111.570 135.901 1.00 88.81 130 ILE A CA 1
ATOM 961 C C . ILE A 1 130 ? 109.897 111.112 137.131 1.00 88.81 130 ILE A C 1
ATOM 962 O O . ILE A 1 130 ? 110.443 110.340 137.916 1.00 88.81 130 ILE A O 1
ATOM 967 N N . LEU A 1 131 ? 108.687 111.560 137.313 1.00 89.76 131 LEU A N 1
ATOM 968 C CA . LEU A 1 131 ? 107.922 111.115 138.454 1.00 89.76 131 LEU A CA 1
ATOM 969 C C . LEU A 1 131 ? 106.676 110.397 138.003 1.00 89.76 131 LEU A C 1
ATOM 970 O O . LEU A 1 131 ? 106.063 110.778 137.012 1.00 89.76 131 LEU A O 1
ATOM 975 N N . THR A 1 132 ? 106.289 109.364 138.725 1.00 97.39 132 THR A N 1
ATOM 976 C CA . THR A 1 132 ? 105.059 108.654 138.427 1.00 97.39 132 THR A CA 1
ATOM 977 C C . THR A 1 132 ? 104.160 108.731 139.639 1.00 97.39 132 THR A C 1
ATOM 978 O O . THR A 1 132 ? 104.544 108.278 140.718 1.00 97.39 132 THR A O 1
ATOM 982 N N . HIS A 1 133 ? 102.966 109.278 139.489 1.00 102.58 133 HIS A N 1
ATOM 983 C CA . HIS A 1 133 ? 102.141 109.409 140.675 1.00 102.58 133 HIS A CA 1
ATOM 984 C C . HIS A 1 133 ? 100.658 109.572 140.396 1.00 102.58 133 HIS A C 1
ATOM 985 O O . HIS A 1 133 ? 100.251 109.966 139.311 1.00 102.58 133 HIS A O 1
ATOM 992 N N . SER A 1 134 ? 99.852 109.270 141.404 1.00 111.35 134 SER A N 1
ATOM 993 C CA . SER A 1 134 ? 98.431 109.560 141.360 1.00 111.35 134 SER A CA 1
ATOM 994 C C . SER A 1 134 ? 98.198 111.037 141.544 1.00 111.35 134 SER A C 1
ATOM 995 O O . SER A 1 134 ? 98.953 111.693 142.243 1.00 111.35 134 SER A O 1
ATOM 998 N N . CYS A 1 135 ? 97.164 111.576 140.904 1.00 113.66 135 CYS A N 1
ATOM 999 C CA . CYS A 1 135 ? 96.787 112.973 141.104 1.00 113.66 135 CYS A CA 1
ATOM 1000 C C . CYS A 1 135 ? 95.753 113.116 142.170 1.00 113.66 135 CYS A C 1
ATOM 1001 O O . CYS A 1 135 ? 95.274 114.218 142.416 1.00 113.66 135 CYS A O 1
ATOM 1004 N N . GLY A 1 136 ? 95.339 112.033 142.742 1.00 115.23 136 GLY A N 1
ATOM 1005 C CA . GLY A 1 136 ? 94.292 112.085 143.720 1.00 115.23 136 GLY A CA 1
ATOM 1006 C C . GLY A 1 136 ? 94.705 111.398 144.982 1.00 115.23 136 GLY A C 1
ATOM 1007 O O . GLY A 1 136 ? 95.870 111.371 145.350 1.00 115.23 136 GLY A O 1
ATOM 1008 N N . GLY A 1 137 ? 93.718 110.834 145.635 1.00 115.21 137 GLY A N 1
ATOM 1009 C CA . GLY A 1 137 ? 93.998 110.068 146.825 1.00 115.21 137 GLY A CA 1
ATOM 1010 C C . GLY A 1 137 ? 94.678 110.854 147.923 1.00 115.21 137 GLY A C 1
ATOM 1011 O O . GLY A 1 137 ? 94.174 111.873 148.400 1.00 115.21 137 GLY A O 1
ATOM 1012 N N . GLY A 1 138 ? 95.777 110.298 148.412 1.00 116.55 138 GLY A N 1
ATOM 1013 C CA . GLY A 1 138 ? 96.570 110.815 149.509 1.00 116.55 138 GLY A CA 1
ATOM 1014 C C . GLY A 1 138 ? 98.014 111.051 149.156 1.00 116.55 138 GLY A C 1
ATOM 1015 O O . GLY A 1 138 ? 98.433 112.152 148.828 1.00 116.55 138 GLY A O 1
ATOM 1016 N N . THR A 1 139 ? 98.800 110.004 149.322 1.00 113.52 139 THR A N 1
ATOM 1017 C CA . THR A 1 139 ? 100.243 110.103 149.186 1.00 113.52 139 THR A CA 1
ATOM 1018 C C . THR A 1 139 ? 100.679 110.602 147.826 1.00 113.52 139 THR A C 1
ATOM 1019 O O . THR A 1 139 ? 101.519 111.502 147.747 1.00 113.52 139 THR A O 1
ATOM 1023 N N . GLY A 1 140 ? 100.130 110.045 146.746 1.00 113.81 140 GLY A N 1
ATOM 1024 C CA . GLY A 1 140 ? 100.591 110.409 145.414 1.00 113.81 140 GLY A CA 1
ATOM 1025 C C . GLY A 1 140 ? 100.399 111.876 145.095 1.00 113.81 140 GLY A C 1
ATOM 1026 O O . GLY A 1 140 ? 101.215 112.470 144.387 1.00 113.81 140 GLY A O 1
ATOM 1027 N N . SER A 1 141 ? 99.334 112.475 145.594 1.00 114.22 141 SER A N 1
ATOM 1028 C CA . SER A 1 141 ? 99.098 113.864 145.286 1.00 114.22 141 SER A CA 1
ATOM 1029 C C . SER A 1 141 ? 99.680 114.766 146.340 1.00 114.22 141 SER A C 1
ATOM 1030 O O . SER A 1 141 ? 100.350 115.746 146.019 1.00 114.22 141 SER A O 1
ATOM 1033 N N . GLY A 1 142 ? 99.553 114.395 147.576 1.00 110.09 142 GLY A N 1
ATOM 1034 C CA . GLY A 1 142 ? 100.038 115.230 148.639 1.00 110.09 142 GLY A CA 1
ATOM 1035 C C . GLY A 1 142 ? 101.540 115.205 148.739 1.00 110.09 142 GLY A C 1
ATOM 1036 O O . GLY A 1 142 ? 102.229 116.216 148.535 1.00 110.09 142 GLY A O 1
ATOM 1037 N N . PHE A 1 143 ? 102.063 114.055 149.089 1.00 103.41 143 PHE A N 1
ATOM 1038 C CA . PHE A 1 143 ? 103.474 113.988 149.334 1.00 103.41 143 PHE A CA 1
ATOM 1039 C C . PHE A 1 143 ? 104.176 114.148 148.031 1.00 103.41 143 PHE A C 1
ATOM 1040 O O . PHE A 1 143 ? 105.153 114.887 147.938 1.00 103.41 143 PHE A O 1
ATOM 1048 N N . GLY A 1 144 ? 103.633 113.544 146.995 1.00 103.49 144 GLY A N 1
ATOM 1049 C CA . GLY A 1 144 ? 104.217 113.691 145.680 1.00 103.49 144 GLY A CA 1
ATOM 1050 C C . GLY A 1 144 ? 104.336 115.138 145.225 1.00 103.49 144 GLY A C 1
ATOM 1051 O O . GLY A 1 144 ? 105.343 115.510 144.621 1.00 103.49 144 GLY A O 1
ATOM 1052 N N . SER A 1 145 ? 103.333 115.991 145.523 1.00 102.63 145 SER A N 1
ATOM 1053 C CA . SER A 1 145 ? 103.455 117.378 145.116 1.00 102.63 145 SER A CA 1
ATOM 1054 C C . SER A 1 145 ? 104.501 118.105 145.917 1.00 102.63 145 SER A C 1
ATOM 1055 O O . SER A 1 145 ? 105.215 118.948 145.365 1.00 102.63 145 SER A O 1
ATOM 1058 N N . LYS A 1 146 ? 104.642 117.794 147.200 1.00 97.09 146 LYS A N 1
ATOM 1059 C CA . LYS A 1 146 ? 105.721 118.443 147.935 1.00 97.09 146 LYS A CA 1
ATOM 1060 C C . LYS A 1 146 ? 107.080 117.992 147.436 1.00 97.09 146 LYS A C 1
ATOM 1061 O O . LYS A 1 146 ? 108.020 118.785 147.387 1.00 97.09 146 LYS A O 1
ATOM 1067 N N . ILE A 1 147 ? 107.189 116.735 147.034 1.00 93.80 147 ILE A N 1
ATOM 1068 C CA . ILE A 1 147 ? 108.412 116.229 146.453 1.00 93.80 147 ILE A CA 1
ATOM 1069 C C . ILE A 1 147 ? 108.732 116.977 145.183 1.00 93.80 147 ILE A C 1
ATOM 1070 O O . ILE A 1 147 ? 109.876 117.382 144.971 1.00 93.80 147 ILE A O 1
ATOM 1075 N N . LEU A 1 148 ? 107.731 117.189 144.324 1.00 87.43 148 LEU A N 1
ATOM 1076 C CA . LEU A 1 148 ? 107.935 117.913 143.068 1.00 87.43 148 LEU A CA 1
ATOM 1077 C C . LEU A 1 148 ? 108.449 119.294 143.336 1.00 87.43 148 LEU A C 1
ATOM 1078 O O . LEU A 1 148 ? 109.412 119.757 142.705 1.00 87.43 148 LEU A O 1
ATOM 1083 N N . LYS A 1 149 ? 107.844 119.949 144.296 1.00 89.26 149 LYS A N 1
ATOM 1084 C CA . LYS A 1 149 ? 108.230 121.293 144.628 1.00 89.26 149 LYS A CA 1
ATOM 1085 C C . LYS A 1 149 ? 109.646 121.326 145.112 1.00 89.26 149 LYS A C 1
ATOM 1086 O O . LYS A 1 149 ? 110.463 122.140 144.654 1.00 89.26 149 LYS A O 1
ATOM 1092 N N . THR A 1 150 ? 109.970 120.430 146.001 1.00 87.64 150 THR A N 1
ATOM 1093 C CA . THR A 1 150 ? 111.282 120.438 146.608 1.00 87.64 150 THR A CA 1
ATOM 1094 C C . THR A 1 150 ? 112.363 120.191 145.588 1.00 87.64 150 THR A C 1
ATOM 1095 O O . THR A 1 150 ? 113.411 120.837 145.613 1.00 87.64 150 THR A O 1
ATOM 1099 N N . ILE A 1 151 ? 112.139 119.260 144.684 1.00 85.56 151 ILE A N 1
ATOM 1100 C CA . ILE A 1 151 ? 113.167 118.966 143.714 1.00 85.56 151 ILE A CA 1
ATOM 1101 C C . ILE A 1 151 ? 113.430 120.163 142.867 1.00 85.56 151 ILE A C 1
ATOM 1102 O O . ILE A 1 151 ? 114.587 120.486 142.614 1.00 85.56 151 ILE A O 1
ATOM 1107 N N . ARG A 1 152 ? 112.396 120.835 142.380 1.00 83.94 152 ARG A N 1
ATOM 1108 C CA . ARG A 1 152 ? 112.739 121.966 141.532 1.00 83.94 152 ARG A CA 1
ATOM 1109 C C . ARG A 1 152 ? 113.482 123.015 142.293 1.00 83.94 152 ARG A C 1
ATOM 1110 O O . ARG A 1 152 ? 114.402 123.632 141.755 1.00 83.94 152 ARG A O 1
ATOM 1118 N N . GLU A 1 153 ? 113.128 123.240 143.535 1.00 87.18 153 GLU A N 1
ATOM 1119 C CA . GLU A 1 153 ? 113.869 124.242 144.270 1.00 87.18 153 GLU A CA 1
ATOM 1120 C C . GLU A 1 153 ? 115.340 123.882 144.377 1.00 87.18 153 GLU A C 1
ATOM 1121 O O . GLU A 1 153 ? 116.203 124.751 144.257 1.00 87.18 153 GLU A O 1
ATOM 1127 N N . ARG A 1 154 ? 115.652 122.619 144.588 1.00 86.06 154 ARG A N 1
ATOM 1128 C CA . ARG A 1 154 ? 117.053 122.241 144.698 1.00 86.06 154 ARG A CA 1
ATOM 1129 C C . ARG A 1 154 ? 117.775 122.191 143.364 1.00 86.06 154 ARG A C 1
ATOM 1130 O O . ARG A 1 154 ? 118.979 122.426 143.317 1.00 86.06 154 ARG A O 1
ATOM 1138 N N . TYR A 1 155 ? 117.089 121.876 142.278 1.00 87.04 155 TYR A N 1
ATOM 1139 C CA . TYR A 1 155 ? 117.704 121.774 140.956 1.00 87.04 155 TYR A CA 1
ATOM 1140 C C . TYR A 1 155 ? 116.911 122.604 139.949 1.00 87.04 155 TYR A C 1
ATOM 1141 O O . TYR A 1 155 ? 116.214 122.042 139.105 1.00 87.04 155 TYR A O 1
ATOM 1150 N N . PRO A 1 156 ? 117.037 123.932 139.983 1.00 80.67 156 PRO A N 1
ATOM 1151 C CA . PRO A 1 156 ? 116.214 124.863 139.206 1.00 80.67 156 PRO A CA 1
ATOM 1152 C C . PRO A 1 156 ? 116.206 124.722 137.716 1.00 80.67 156 PRO A C 1
ATOM 1153 O O . PRO A 1 156 ? 115.261 125.165 137.067 1.00 80.67 156 PRO A O 1
ATOM 1157 N N . LYS A 1 157 ? 117.235 124.172 137.125 1.00 82.05 157 LYS A N 1
ATOM 1158 C CA . LYS A 1 157 ? 117.295 124.080 135.681 1.00 82.05 157 LYS A CA 1
ATOM 1159 C C . LYS A 1 157 ? 117.100 122.675 135.161 1.00 82.05 157 LYS A C 1
ATOM 1160 O O . LYS A 1 157 ? 117.295 122.433 133.972 1.00 82.05 157 LYS A O 1
ATOM 1166 N N . VAL A 1 158 ? 116.775 121.719 136.002 1.00 79.25 158 VAL A N 1
ATOM 1167 C CA . VAL A 1 158 ? 116.655 120.335 135.574 1.00 79.25 158 VAL A CA 1
ATOM 1168 C C . VAL A 1 158 ? 115.201 120.062 135.228 1.00 79.25 158 VAL A C 1
ATOM 1169 O O . VAL A 1 158 ? 114.342 120.206 136.094 1.00 79.25 158 VAL A O 1
ATOM 1173 N N . PRO A 1 159 ? 114.896 119.655 134.033 1.00 81.53 159 PRO A N 1
ATOM 1174 C CA . PRO A 1 159 ? 113.525 119.489 133.638 1.00 81.53 159 PRO A CA 1
ATOM 1175 C C . PRO A 1 159 ? 112.913 118.343 134.381 1.00 81.53 159 PRO A C 1
ATOM 1176 O O . PRO A 1 159 ? 113.579 117.355 134.656 1.00 81.53 159 PRO A O 1
ATOM 1180 N N . ILE A 1 160 ? 111.637 118.471 134.701 1.00 88.27 160 ILE A N 1
ATOM 1181 C CA . ILE A 1 160 ? 110.903 117.430 135.392 1.00 88.27 160 ILE A CA 1
ATOM 1182 C C . ILE A 1 160 ? 109.684 117.026 134.604 1.00 88.27 160 ILE A C 1
ATOM 1183 O O . ILE A 1 160 ? 108.833 117.862 134.295 1.00 88.27 160 ILE A O 1
ATOM 1188 N N . PHE A 1 161 ? 109.575 115.754 134.307 1.00 89.62 161 PHE A N 1
ATOM 1189 C CA . PHE A 1 161 ? 108.443 115.215 133.606 1.00 89.62 161 PHE A CA 1
ATOM 1190 C C . PHE A 1 161 ? 107.638 114.369 134.539 1.00 89.62 161 PHE A C 1
ATOM 1191 O O . PHE A 1 161 ? 108.194 113.552 135.273 1.00 89.62 161 PHE A O 1
ATOM 1199 N N . THR A 1 162 ? 106.349 114.506 134.504 1.00 91.26 162 THR A N 1
ATOM 1200 C CA . THR A 1 162 ? 105.567 113.662 135.357 1.00 91.26 162 THR A CA 1
ATOM 1201 C C . THR A 1 162 ? 104.574 112.897 134.546 1.00 91.26 162 THR A C 1
ATOM 1202 O O . THR A 1 162 ? 104.030 113.407 133.572 1.00 91.26 162 THR A O 1
ATOM 1206 N N . PHE A 1 163 ? 104.303 111.699 134.972 1.00 94.88 163 PHE A N 1
ATOM 1207 C CA . PHE A 1 163 ? 103.232 110.924 134.415 1.00 94.88 163 PHE A CA 1
ATOM 1208 C C . PHE A 1 163 ? 102.223 110.863 135.510 1.00 94.88 163 PHE A C 1
ATOM 1209 O O . PHE A 1 163 ? 102.514 110.323 136.577 1.00 94.88 163 PHE A O 1
ATOM 1217 N N . SER A 1 164 ? 101.066 111.434 135.304 1.00 106.18 164 SER A N 1
ATOM 1218 C CA . SER A 1 164 ? 100.186 111.494 136.444 1.00 106.18 164 SER A CA 1
ATOM 1219 C C . SER A 1 164 ? 98.799 111.016 136.093 1.00 106.18 164 SER A C 1
ATOM 1220 O O . SER A 1 164 ? 98.312 111.235 134.984 1.00 106.18 164 SER A O 1
ATOM 1223 N N . ILE A 1 165 ? 98.166 110.358 137.048 1.00 111.90 165 ILE A N 1
ATOM 1224 C CA . ILE A 1 165 ? 96.888 109.732 136.808 1.00 111.90 165 ILE A CA 1
ATOM 1225 C C . ILE A 1 165 ? 95.742 110.482 137.456 1.00 111.90 165 ILE A C 1
ATOM 1226 O O . ILE A 1 165 ? 95.599 110.500 138.674 1.00 111.90 165 ILE A O 1
ATOM 1231 N N . PHE A 1 166 ? 94.855 110.974 136.635 1.00 113.61 166 PHE A N 1
ATOM 1232 C CA . PHE A 1 166 ? 93.701 111.661 137.171 1.00 113.61 166 PHE A CA 1
ATOM 1233 C C . PHE A 1 166 ? 92.582 110.655 137.459 1.00 113.61 166 PHE A C 1
ATOM 1234 O O . PHE A 1 166 ? 92.404 109.690 136.720 1.00 113.61 166 PHE A O 1
ATOM 1242 N N . PRO A 1 167 ? 91.889 110.908 138.549 1.00 113.75 167 PRO A N 1
ATOM 1243 C CA . PRO A 1 167 ? 90.862 110.040 139.100 1.00 113.75 167 PRO A CA 1
ATOM 1244 C C . PRO A 1 167 ? 89.589 110.043 138.303 1.00 113.75 167 PRO A C 1
ATOM 1245 O O . PRO A 1 167 ? 89.330 110.944 137.520 1.00 113.75 167 PRO A O 1
ATOM 1249 N N . SER A 1 168 ? 88.746 109.057 138.585 1.00 120.55 168 SER A N 1
ATOM 1250 C CA . SER A 1 168 ? 87.433 108.981 138.002 1.00 120.55 168 SER A CA 1
ATOM 1251 C C . SER A 1 168 ? 86.432 108.366 138.962 1.00 120.55 168 SER A C 1
ATOM 1252 O O . SER A 1 168 ? 86.745 107.365 139.613 1.00 120.55 168 SER A O 1
ATOM 1255 N N . PRO A 1 169 ? 85.223 108.933 139.016 1.00 125.66 169 PRO A N 1
ATOM 1256 C CA . PRO A 1 169 ? 84.129 108.450 139.881 1.00 125.66 169 PRO A CA 1
ATOM 1257 C C . PRO A 1 169 ? 83.628 107.069 139.511 1.00 125.66 169 PRO A C 1
ATOM 1258 O O . PRO A 1 169 ? 82.867 106.460 140.276 1.00 125.66 169 PRO A O 1
ATOM 1262 N N . LYS A 1 170 ? 84.017 106.568 138.343 1.00 126.38 170 LYS A N 1
ATOM 1263 C CA . LYS A 1 170 ? 83.645 105.224 137.942 1.00 126.38 170 LYS A CA 1
ATOM 1264 C C . LYS A 1 170 ? 84.427 104.209 138.738 1.00 126.38 170 LYS A C 1
ATOM 1265 O O . LYS A 1 170 ? 84.040 103.039 138.803 1.00 126.38 170 LYS A O 1
ATOM 1271 N N . ILE A 1 171 ? 85.537 104.646 139.321 1.00 128.14 171 ILE A N 1
ATOM 1272 C CA . ILE A 1 171 ? 86.451 103.786 140.046 1.00 128.14 171 ILE A CA 1
ATOM 1273 C C . ILE A 1 171 ? 86.451 104.072 141.550 1.00 128.14 171 ILE A C 1
ATOM 1274 O O . ILE A 1 171 ? 86.417 103.136 142.351 1.00 128.14 171 ILE A O 1
ATOM 1279 N N . SER A 1 172 ? 86.512 105.351 141.963 1.00 133.77 172 SER A N 1
ATOM 1280 C CA . SER A 1 172 ? 86.608 105.668 143.394 1.00 133.77 172 SER A CA 1
ATOM 1281 C C . SER A 1 172 ? 85.448 106.479 143.969 1.00 133.77 172 SER A C 1
ATOM 1282 O O . SER A 1 172 ? 85.104 107.559 143.474 1.00 133.77 172 SER A O 1
ATOM 1285 N N . GLU A 1 173 ? 84.921 105.975 145.083 1.00 137.12 173 GLU A N 1
ATOM 1286 C CA . GLU A 1 173 ? 83.844 106.573 145.862 1.00 137.12 173 GLU A CA 1
ATOM 1287 C C . GLU A 1 173 ? 84.343 107.645 146.820 1.00 137.12 173 GLU A C 1
ATOM 1288 O O . GLU A 1 173 ? 83.536 108.300 147.494 1.00 137.12 173 GLU A O 1
ATOM 1294 N N . THR A 1 174 ? 85.655 107.819 146.914 1.00 133.51 174 THR A N 1
ATOM 1295 C CA . THR A 1 174 ? 86.238 108.717 147.894 1.00 133.51 174 THR A CA 1
ATOM 1296 C C . THR A 1 174 ? 86.109 110.151 147.416 1.00 133.51 174 THR A C 1
ATOM 1297 O O . THR A 1 174 ? 87.095 110.807 147.082 1.00 133.51 174 THR A O 1
ATOM 1301 N N . VAL A 1 175 ? 84.885 110.662 147.441 1.00 129.61 175 VAL A N 1
ATOM 1302 C CA . VAL A 1 175 ? 84.669 111.965 146.827 1.00 129.61 175 VAL A CA 1
ATOM 1303 C C . VAL A 1 175 ? 85.019 113.076 147.804 1.00 129.61 175 VAL A C 1
ATOM 1304 O O . VAL A 1 175 ? 84.165 113.799 148.330 1.00 129.61 175 VAL A O 1
ATOM 1308 N N . VAL A 1 176 ? 86.314 113.239 147.953 1.00 123.75 176 VAL A N 1
ATOM 1309 C CA . VAL A 1 176 ? 86.991 114.337 148.591 1.00 123.75 176 VAL A CA 1
ATOM 1310 C C . VAL A 1 176 ? 87.953 114.735 147.509 1.00 123.75 176 VAL A C 1
ATOM 1311 O O . VAL A 1 176 ? 88.554 115.816 147.516 1.00 123.75 176 VAL A O 1
ATOM 1315 N N . GLU A 1 177 ? 88.014 113.839 146.537 1.00 120.81 177 GLU A N 1
ATOM 1316 C CA . GLU A 1 177 ? 88.924 113.896 145.416 1.00 120.81 177 GLU A CA 1
ATOM 1317 C C . GLU A 1 177 ? 88.944 115.192 144.642 1.00 120.81 177 GLU A C 1
ATOM 1318 O O . GLU A 1 177 ? 90.038 115.619 144.260 1.00 120.81 177 GLU A O 1
ATOM 1324 N N . PRO A 1 178 ? 87.842 115.854 144.362 1.00 118.80 178 PRO A N 1
ATOM 1325 C CA . PRO A 1 178 ? 87.926 117.109 143.624 1.00 118.80 178 PRO A CA 1
ATOM 1326 C C . PRO A 1 178 ? 88.778 118.144 144.331 1.00 118.80 178 PRO A C 1
ATOM 1327 O O . PRO A 1 178 ? 89.303 119.065 143.688 1.00 118.80 178 PRO A O 1
ATOM 1331 N N . TYR A 1 179 ? 88.905 118.046 145.641 1.00 118.71 179 TYR A N 1
ATOM 1332 C CA . TYR A 1 179 ? 89.809 118.952 146.300 1.00 118.71 179 TYR A CA 1
ATOM 1333 C C . TYR A 1 179 ? 91.244 118.541 145.997 1.00 118.71 179 TYR A C 1
ATOM 1334 O O . TYR A 1 179 ? 92.068 119.371 145.597 1.00 118.71 179 TYR A O 1
ATOM 1343 N N . ASN A 1 180 ? 91.547 117.262 146.126 1.00 115.22 180 ASN A N 1
ATOM 1344 C CA . ASN A 1 180 ? 92.902 116.778 145.961 1.00 115.22 180 ASN A CA 1
ATOM 1345 C C . ASN A 1 180 ? 93.385 117.000 144.554 1.00 115.22 180 ASN A C 1
ATOM 1346 O O . ASN A 1 180 ? 94.549 117.350 144.323 1.00 115.22 180 ASN A O 1
ATOM 1351 N N . ALA A 1 181 ? 92.477 116.861 143.610 1.00 111.50 181 ALA A N 1
ATOM 1352 C CA . ALA A 1 181 ? 92.783 116.977 142.197 1.00 111.50 181 ALA A CA 1
ATOM 1353 C C . ALA A 1 181 ? 93.267 118.364 141.816 1.00 111.50 181 ALA A C 1
ATOM 1354 O O . ALA A 1 181 ? 94.121 118.508 140.936 1.00 111.50 181 ALA A O 1
ATOM 1356 N N . ILE A 1 182 ? 92.753 119.397 142.458 1.00 106.82 182 ILE A N 1
ATOM 1357 C CA . ILE A 1 182 ? 93.174 120.728 142.097 1.00 106.82 182 ILE A CA 1
ATOM 1358 C C . ILE A 1 182 ? 94.383 121.118 142.853 1.00 106.82 182 ILE A C 1
ATOM 1359 O O . ILE A 1 182 ? 95.242 121.808 142.321 1.00 106.82 182 ILE A O 1
ATOM 1364 N N . MET A 1 183 ? 94.490 120.737 144.091 1.00 105.27 183 MET A N 1
ATOM 1365 C CA . MET A 1 183 ? 95.696 121.144 144.762 1.00 105.27 183 MET A CA 1
ATOM 1366 C C . MET A 1 183 ? 96.909 120.580 144.058 1.00 105.27 183 MET A C 1
ATOM 1367 O O . MET A 1 183 ? 97.910 121.289 143.852 1.00 105.27 183 MET A O 1
ATOM 1372 N N . THR A 1 184 ? 96.830 119.333 143.598 1.00 102.44 184 THR A N 1
ATOM 1373 C CA . THR A 1 184 ? 98.009 118.845 142.919 1.00 102.44 184 THR A CA 1
ATOM 1374 C C . THR A 1 184 ? 98.116 119.383 141.514 1.00 102.44 184 THR A C 1
ATOM 1375 O O . THR A 1 184 ? 99.230 119.638 141.060 1.00 102.44 184 THR A O 1
ATOM 1379 N N . LEU A 1 185 ? 97.006 119.608 140.815 1.00 95.76 185 LEU A N 1
ATOM 1380 C CA . LEU A 1 185 ? 97.140 120.154 139.479 1.00 95.76 185 LEU A CA 1
ATOM 1381 C C . LEU A 1 185 ? 97.818 121.485 139.550 1.00 95.76 185 LEU A C 1
ATOM 1382 O O . LEU A 1 185 ? 98.660 121.803 138.714 1.00 95.76 185 LEU A O 1
ATOM 1387 N N . SER A 1 186 ? 97.508 122.253 140.561 1.00 94.58 186 SER A N 1
ATOM 1388 C CA . SER A 1 186 ? 98.137 123.533 140.716 1.00 94.58 186 SER A CA 1
ATOM 1389 C C . SER A 1 186 ? 99.619 123.388 140.857 1.00 94.58 186 SER A C 1
ATOM 1390 O O . SER A 1 186 ? 100.386 124.122 140.222 1.00 94.58 186 SER A O 1
ATOM 1393 N N . ASN A 1 187 ? 100.059 122.444 141.663 1.00 92.29 187 ASN A N 1
ATOM 1394 C CA . ASN A 1 187 ? 101.499 122.312 141.765 1.00 92.29 187 ASN A CA 1
ATOM 1395 C C . ASN A 1 187 ? 102.119 121.784 140.487 1.00 92.29 187 ASN A C 1
ATOM 1396 O O . ASN A 1 187 ? 103.252 122.139 140.171 1.00 92.29 187 ASN A O 1
ATOM 1401 N N . LEU A 1 188 ? 101.413 120.970 139.722 1.00 91.44 188 LEU A N 1
ATOM 1402 C CA . LEU A 1 188 ? 101.994 120.547 138.465 1.00 91.44 188 LEU A CA 1
ATOM 1403 C C . LEU A 1 188 ? 102.178 121.741 137.551 1.00 91.44 188 LEU A C 1
ATOM 1404 O O . LEU A 1 188 ? 103.213 121.877 136.891 1.00 91.44 188 LEU A O 1
ATOM 1409 N N . ILE A 1 189 ? 101.203 122.643 137.540 1.00 87.60 189 ILE A N 1
ATOM 1410 C CA . ILE A 1 189 ? 101.291 123.834 136.704 1.00 87.60 189 ILE A CA 1
ATOM 1411 C C . ILE A 1 189 ? 102.473 124.669 137.116 1.00 87.60 189 ILE A C 1
ATOM 1412 O O . ILE A 1 189 ? 103.185 125.185 136.272 1.00 87.60 189 ILE A O 1
ATOM 1417 N N . LYS A 1 190 ? 102.690 124.819 138.415 1.00 85.02 190 LYS A N 1
ATOM 1418 C CA . LYS A 1 190 ? 103.779 125.652 138.942 1.00 85.02 190 LYS A CA 1
ATOM 1419 C C . LYS A 1 190 ? 105.165 125.033 138.799 1.00 85.02 190 LYS A C 1
ATOM 1420 O O . LYS A 1 190 ? 106.123 125.762 138.559 1.00 85.02 190 LYS A O 1
ATOM 1426 N N . TYR A 1 191 ? 105.329 123.732 138.968 1.00 87.75 191 TYR A N 1
ATOM 1427 C CA . TYR A 1 191 ? 106.668 123.185 139.018 1.00 87.75 191 TYR A CA 1
ATOM 1428 C C . TYR A 1 191 ? 107.123 122.180 137.946 1.00 87.75 191 TYR A C 1
ATOM 1429 O O . TYR A 1 191 ? 108.325 121.995 137.814 1.00 87.75 191 TYR A O 1
ATOM 1438 N N . ALA A 1 192 ? 106.256 121.471 137.246 1.00 85.67 192 ALA A N 1
ATOM 1439 C CA . ALA A 1 192 ? 106.749 120.475 136.312 1.00 85.67 192 ALA A CA 1
ATOM 1440 C C . ALA A 1 192 ? 107.159 121.149 135.013 1.00 85.67 192 ALA A C 1
ATOM 1441 O O . ALA A 1 192 ? 106.681 122.232 134.704 1.00 85.67 192 ALA A O 1
ATOM 1443 N N . SER A 1 193 ? 108.074 120.545 134.253 1.00 83.90 193 SER A N 1
ATOM 1444 C CA . SER A 1 193 ? 108.387 121.107 132.947 1.00 83.90 193 SER A CA 1
ATOM 1445 C C . SER A 1 193 ? 107.426 120.611 131.934 1.00 83.90 193 SER A C 1
ATOM 1446 O O . SER A 1 193 ? 107.048 121.333 131.015 1.00 83.90 193 SER A O 1
ATOM 1449 N N . CYS A 1 194 ? 107.011 119.383 132.123 1.00 86.48 194 CYS A N 1
ATOM 1450 C CA . CYS A 1 194 ? 106.038 118.726 131.295 1.00 86.48 194 CYS A CA 1
ATOM 1451 C C . CYS A 1 194 ? 105.267 117.736 132.110 1.00 86.48 194 CYS A C 1
ATOM 1452 O O . CYS A 1 194 ? 105.753 117.223 133.120 1.00 86.48 194 CYS A O 1
ATOM 1455 N N . SER A 1 195 ? 104.101 117.392 131.623 1.00 88.22 195 SER A N 1
ATOM 1456 C CA . SER A 1 195 ? 103.378 116.353 132.296 1.00 88.22 195 SER A CA 1
ATOM 1457 C C . SER A 1 195 ? 102.524 115.621 131.301 1.00 88.22 195 SER A C 1
ATOM 1458 O O . SER A 1 195 ? 102.009 116.213 130.361 1.00 88.22 195 SER A O 1
ATOM 1461 N N . ILE A 1 196 ? 102.355 114.340 131.513 1.00 91.21 196 ILE A N 1
ATOM 1462 C CA . ILE A 1 196 ? 101.497 113.555 130.666 1.00 91.21 196 ILE A CA 1
ATOM 1463 C C . ILE A 1 196 ? 100.228 113.329 131.413 1.00 91.21 196 ILE A C 1
ATOM 1464 O O . ILE A 1 196 ? 100.223 112.782 132.512 1.00 91.21 196 ILE A O 1
ATOM 1469 N N . VAL A 1 197 ? 99.148 113.758 130.833 1.00 97.20 197 VAL A N 1
ATOM 1470 C CA . VAL A 1 197 ? 97.873 113.685 131.489 1.00 97.20 197 VAL A CA 1
ATOM 1471 C C . VAL A 1 197 ? 97.237 112.410 131.075 1.00 97.20 197 VAL A C 1
ATOM 1472 O O . VAL A 1 197 ? 96.793 112.281 129.936 1.00 97.20 197 VAL A O 1
ATOM 1476 N N . LEU A 1 198 ? 97.153 111.487 131.988 1.00 103.66 198 LEU A N 1
ATOM 1477 C CA . LEU A 1 198 ? 96.469 110.250 131.731 1.00 103.66 198 LEU A CA 1
ATOM 1478 C C . LEU A 1 198 ? 95.330 110.227 132.704 1.00 103.66 198 LEU A C 1
ATOM 1479 O O . LEU A 1 198 ? 95.429 110.833 133.761 1.00 103.66 198 LEU A O 1
ATOM 1484 N N . ASP A 1 199 ? 94.250 109.558 132.387 1.00 109.98 199 ASP A N 1
ATOM 1485 C CA . ASP A 1 199 ? 93.252 109.483 133.412 1.00 109.98 199 ASP A CA 1
ATOM 1486 C C . ASP A 1 199 ? 92.539 108.188 133.299 1.00 109.98 199 ASP A C 1
ATOM 1487 O O . ASP A 1 199 ? 92.599 107.513 132.278 1.00 109.98 199 ASP A O 1
ATOM 1492 N N . ASN A 1 200 ? 91.841 107.855 134.330 1.00 110.89 200 ASN A N 1
ATOM 1493 C CA . ASN A 1 200 ? 91.222 106.567 134.300 1.00 110.89 200 ASN A CA 1
ATOM 1494 C C . ASN A 1 200 ? 89.878 106.542 133.638 1.00 110.89 200 ASN A C 1
ATOM 1495 O O . ASN A 1 200 ? 89.343 105.457 133.460 1.00 110.89 200 ASN A O 1
ATOM 1500 N N . GLU A 1 201 ? 89.323 107.662 133.233 1.00 109.98 201 GLU A N 1
ATOM 1501 C CA . GLU A 1 201 ? 88.066 107.539 132.544 1.00 109.98 201 GLU A CA 1
ATOM 1502 C C . GLU A 1 201 ? 88.332 107.045 131.157 1.00 109.98 201 GLU A C 1
ATOM 1503 O O . GLU A 1 201 ? 87.659 106.136 130.651 1.00 109.98 201 GLU A O 1
ATOM 1509 N N . ALA A 1 202 ? 89.362 107.587 130.556 1.00 105.05 202 ALA A N 1
ATOM 1510 C CA . ALA A 1 202 ? 89.733 107.159 129.230 1.00 105.05 202 ALA A CA 1
ATOM 1511 C C . ALA A 1 202 ? 90.329 105.778 129.240 1.00 105.05 202 ALA A C 1
ATOM 1512 O O . ALA A 1 202 ? 90.022 104.972 128.376 1.00 105.05 202 ALA A O 1
ATOM 1514 N N . LEU A 1 203 ? 91.182 105.484 130.190 1.00 105.96 203 LEU A N 1
ATOM 1515 C CA . LEU A 1 203 ? 91.803 104.187 130.187 1.00 105.96 203 LEU A CA 1
ATOM 1516 C C . LEU A 1 203 ? 90.774 103.125 130.408 1.00 105.96 203 LEU A C 1
ATOM 1517 O O . LEU A 1 203 ? 90.864 102.038 129.838 1.00 105.96 203 LEU A O 1
ATOM 1522 N N . PHE A 1 204 ? 89.795 103.416 131.239 1.00 107.54 204 PHE A N 1
ATOM 1523 C CA . PHE A 1 204 ? 88.752 102.461 131.493 1.00 107.54 204 PHE A CA 1
ATOM 1524 C C . PHE A 1 204 ? 87.967 102.167 130.244 1.00 107.54 204 PHE A C 1
ATOM 1525 O O . PHE A 1 204 ? 87.728 100.995 129.922 1.00 107.54 204 PHE A O 1
ATOM 1533 N N . SER A 1 205 ? 87.566 103.197 129.509 1.00 106.06 205 SER A N 1
ATOM 1534 C CA . SER A 1 205 ? 86.814 102.910 128.299 1.00 106.06 205 SER A CA 1
ATOM 1535 C C . SER A 1 205 ? 87.659 102.228 127.243 1.00 106.06 205 SER A C 1
ATOM 1536 O O . SER A 1 205 ? 87.133 101.433 126.459 1.00 106.06 205 SER A O 1
ATOM 1539 N N . ILE A 1 206 ? 88.963 102.491 127.208 1.00 105.15 206 ILE A N 1
ATOM 1540 C CA . ILE A 1 206 ? 89.822 101.771 126.279 1.00 105.15 206 ILE A CA 1
ATOM 1541 C C . ILE A 1 206 ? 89.832 100.317 126.646 1.00 105.15 206 ILE A C 1
ATOM 1542 O O . ILE A 1 206 ? 89.732 99.447 125.782 1.00 105.15 206 ILE A O 1
ATOM 1547 N N . ALA A 1 207 ? 89.968 100.019 127.920 1.00 106.81 207 ALA A N 1
ATOM 1548 C CA . ALA A 1 207 ? 89.994 98.627 128.286 1.00 106.81 207 ALA A CA 1
ATOM 1549 C C . ALA A 1 207 ? 88.706 97.952 127.881 1.00 106.81 207 ALA A C 1
ATOM 1550 O O . ALA A 1 207 ? 88.730 96.861 127.307 1.00 106.81 207 ALA A O 1
ATOM 1552 N N . GLU A 1 208 ? 87.584 98.619 128.065 1.00 112.22 208 GLU A N 1
ATOM 1553 C CA . GLU A 1 208 ? 86.321 97.997 127.674 1.00 112.22 208 GLU A CA 1
ATOM 1554 C C . GLU A 1 208 ? 86.194 97.788 126.171 1.00 112.22 208 GLU A C 1
ATOM 1555 O O . GLU A 1 208 ? 85.671 96.759 125.736 1.00 112.22 208 GLU A O 1
ATOM 1561 N N . LYS A 1 209 ? 86.621 98.754 125.352 1.00 110.74 209 LYS A N 1
ATOM 1562 C CA . LYS A 1 209 ? 86.369 98.661 123.915 1.00 110.74 209 LYS A CA 1
ATOM 1563 C C . LYS A 1 209 ? 87.518 98.138 123.063 1.00 110.74 209 LYS A C 1
ATOM 1564 O O . LYS A 1 209 ? 87.271 97.573 122.000 1.00 110.74 209 LYS A O 1
ATOM 1570 N N . LYS A 1 210 ? 88.755 98.310 123.461 1.00 108.63 210 LYS A N 1
ATOM 1571 C CA . LYS A 1 210 ? 89.850 97.861 122.630 1.00 108.63 210 LYS A CA 1
ATOM 1572 C C . LYS A 1 210 ? 90.540 96.629 123.182 1.00 108.63 210 LYS A C 1
ATOM 1573 O O . LYS A 1 210 ? 91.000 95.796 122.412 1.00 108.63 210 LYS A O 1
ATOM 1579 N N . LEU A 1 211 ? 90.600 96.462 124.483 1.00 107.47 211 LEU A N 1
ATOM 1580 C CA . LEU A 1 211 ? 91.164 95.252 125.027 1.00 107.47 211 LEU A CA 1
ATOM 1581 C C . LEU A 1 211 ? 90.100 94.227 125.299 1.00 107.47 211 LEU A C 1
ATOM 1582 O O . LEU A 1 211 ? 90.396 93.132 125.766 1.00 107.47 211 LEU A O 1
ATOM 1587 N N . GLU A 1 212 ? 88.861 94.577 125.024 1.00 113.09 212 GLU A N 1
ATOM 1588 C CA . GLU A 1 212 ? 87.705 93.712 125.186 1.00 113.09 212 GLU A CA 1
ATOM 1589 C C . GLU A 1 212 ? 87.581 93.137 126.581 1.00 113.09 212 GLU A C 1
ATOM 1590 O O . GLU A 1 212 ? 87.338 91.954 126.755 1.00 113.09 212 GLU A O 1
ATOM 1596 N N . VAL A 1 213 ? 87.710 93.970 127.580 1.00 115.39 213 VAL A N 1
ATOM 1597 C CA . VAL A 1 213 ? 87.590 93.526 128.954 1.00 115.39 213 VAL A CA 1
ATOM 1598 C C . VAL A 1 213 ? 86.215 93.929 129.461 1.00 115.39 213 VAL A C 1
ATOM 1599 O O . VAL A 1 213 ? 85.876 95.114 129.459 1.00 115.39 213 VAL A O 1
ATOM 1603 N N . GLU A 1 214 ? 85.428 92.966 129.930 1.00 120.03 214 GLU A N 1
ATOM 1604 C CA . GLU A 1 214 ? 84.045 93.259 130.309 1.00 120.03 214 GLU A CA 1
ATOM 1605 C C . GLU A 1 214 ? 83.948 94.241 131.457 1.00 120.03 214 GLU A C 1
ATOM 1606 O O . GLU A 1 214 ? 83.039 95.073 131.506 1.00 120.03 214 GLU A O 1
ATOM 1612 N N . ASN A 1 215 ? 84.846 94.123 132.421 1.00 113.44 215 ASN A N 1
ATOM 1613 C CA . ASN A 1 215 ? 84.811 94.972 133.598 1.00 113.44 215 ASN A CA 1
ATOM 1614 C C . ASN A 1 215 ? 86.223 95.199 134.043 1.00 113.44 215 ASN A C 1
ATOM 1615 O O . ASN A 1 215 ? 86.745 94.470 134.884 1.00 113.44 215 ASN A O 1
ATOM 1620 N N . PRO A 1 216 ? 86.877 96.200 133.492 1.00 110.76 216 PRO A N 1
ATOM 1621 C CA . PRO A 1 216 ? 88.294 96.426 133.701 1.00 110.76 216 PRO A CA 1
ATOM 1622 C C . PRO A 1 216 ? 88.651 96.529 135.154 1.00 110.76 216 PRO A C 1
ATOM 1623 O O . PRO A 1 216 ? 88.005 97.219 135.926 1.00 110.76 216 PRO A O 1
ATOM 1627 N N . SER A 1 217 ? 89.726 95.866 135.483 1.00 105.92 217 SER A N 1
ATOM 1628 C CA . SER A 1 217 ? 90.283 95.845 136.802 1.00 105.92 217 SER A CA 1
ATOM 1629 C C . SER A 1 217 ? 91.333 96.917 136.902 1.00 105.92 217 SER A C 1
ATOM 1630 O O . SER A 1 217 ? 91.806 97.439 135.900 1.00 105.92 217 SER A O 1
ATOM 1633 N N . LEU A 1 218 ? 91.744 97.219 138.120 1.00 106.56 218 LEU A N 1
ATOM 1634 C CA . LEU A 1 218 ? 92.763 98.231 138.290 1.00 106.56 218 LEU A CA 1
ATOM 1635 C C . LEU A 1 218 ? 94.028 97.818 137.560 1.00 106.56 218 LEU A C 1
ATOM 1636 O O . LEU A 1 218 ? 94.751 98.658 137.001 1.00 106.56 218 LEU A O 1
ATOM 1641 N N . GLU A 1 219 ? 94.269 96.520 137.489 1.00 106.64 219 GLU A N 1
ATOM 1642 C CA . GLU A 1 219 ? 95.431 95.991 136.813 1.00 106.64 219 GLU A CA 1
ATOM 1643 C C . GLU A 1 219 ? 95.369 96.129 135.300 1.00 106.64 219 GLU A C 1
ATOM 1644 O O . GLU A 1 219 ? 96.423 96.142 134.652 1.00 106.64 219 GLU A O 1
ATOM 1650 N N . ASP A 1 220 ? 94.187 96.263 134.706 1.00 105.21 220 ASP A N 1
ATOM 1651 C CA . ASP A 1 220 ? 94.133 96.448 133.266 1.00 105.21 220 ASP A CA 1
ATOM 1652 C C . ASP A 1 220 ? 94.428 97.889 132.941 1.00 105.21 220 ASP A C 1
ATOM 1653 O O . ASP A 1 220 ? 95.038 98.213 131.916 1.00 105.21 220 ASP A O 1
ATOM 1658 N N . LEU A 1 221 ? 94.020 98.759 133.835 1.00 104.76 221 LEU A N 1
ATOM 1659 C CA . LEU A 1 221 ? 94.334 100.134 133.641 1.00 104.76 221 LEU A CA 1
ATOM 1660 C C . LEU A 1 221 ? 95.832 100.284 133.706 1.00 104.76 221 LEU A C 1
ATOM 1661 O O . LEU A 1 221 ? 96.435 100.962 132.867 1.00 104.76 221 LEU A O 1
ATOM 1666 N N . ASN A 1 222 ? 96.459 99.586 134.642 1.00 104.15 222 ASN A N 1
ATOM 1667 C CA . ASN A 1 222 ? 97.898 99.691 134.758 1.00 104.15 222 ASN A CA 1
ATOM 1668 C C . ASN A 1 222 ? 98.598 99.089 133.576 1.00 104.15 222 ASN A C 1
ATOM 1669 O O . ASN A 1 222 ? 99.650 99.574 133.186 1.00 104.15 222 ASN A O 1
ATOM 1674 N N . LEU A 1 223 ? 98.030 98.062 132.980 1.00 101.17 223 LEU A N 1
ATOM 1675 C CA . LEU A 1 223 ? 98.636 97.480 131.795 1.00 101.17 223 LEU A CA 1
ATOM 1676 C C . LEU A 1 223 ? 98.727 98.494 130.676 1.00 101.17 223 LEU A C 1
ATOM 1677 O O . LEU A 1 223 ? 99.785 98.654 130.051 1.00 101.17 223 LEU A O 1
ATOM 1682 N N . ILE A 1 224 ? 97.622 99.203 130.410 1.00 100.06 224 ILE A N 1
ATOM 1683 C CA . ILE A 1 224 ? 97.657 100.201 129.348 1.00 100.06 224 ILE A CA 1
ATOM 1684 C C . ILE A 1 224 ? 98.646 101.287 129.697 1.00 100.06 224 ILE A C 1
ATOM 1685 O O . ILE A 1 224 ? 99.399 101.757 128.841 1.00 100.06 224 ILE A O 1
ATOM 1690 N N . ILE A 1 225 ? 98.640 101.722 130.940 1.00 96.58 225 ILE A N 1
ATOM 1691 C CA . ILE A 1 225 ? 99.530 102.790 131.333 1.00 96.58 225 ILE A CA 1
ATOM 1692 C C . ILE A 1 225 ? 100.950 102.378 131.145 1.00 96.58 225 ILE A C 1
ATOM 1693 O O . ILE A 1 225 ? 101.775 103.164 130.681 1.00 96.58 225 ILE A O 1
ATOM 1698 N N . ALA A 1 226 ? 101.279 101.169 131.537 1.00 93.29 226 ALA A N 1
ATOM 1699 C CA . ALA A 1 226 ? 102.643 100.716 131.423 1.00 93.29 226 ALA A CA 1
ATOM 1700 C C . ALA A 1 226 ? 103.079 100.739 129.994 1.00 93.29 226 ALA A C 1
ATOM 1701 O O . ALA A 1 226 ? 104.209 101.138 129.694 1.00 93.29 226 ALA A O 1
ATOM 1703 N N . GLN A 1 227 ? 102.195 100.342 129.089 1.00 93.92 227 GLN A N 1
ATOM 1704 C CA . GLN A 1 227 ? 102.565 100.386 127.684 1.00 93.92 227 GLN A CA 1
ATOM 1705 C C . GLN A 1 227 ? 102.826 101.805 127.227 1.00 93.92 227 GLN A C 1
ATOM 1706 O O . GLN A 1 227 ? 103.778 102.045 126.476 1.00 93.92 227 GLN A O 1
ATOM 1712 N N . VAL A 1 228 ? 102.024 102.772 127.680 1.00 90.99 228 VAL A N 1
ATOM 1713 C CA . VAL A 1 228 ? 102.268 104.158 127.286 1.00 90.99 228 VAL A CA 1
ATOM 1714 C C . VAL A 1 228 ? 103.587 104.635 127.809 1.00 90.99 228 VAL A C 1
ATOM 1715 O O . VAL A 1 228 ? 104.383 105.203 127.075 1.00 90.99 228 VAL A O 1
ATOM 1719 N N . LEU A 1 229 ? 103.863 104.408 129.071 1.00 91.70 229 LEU A N 1
ATOM 1720 C CA . LEU A 1 229 ? 105.114 104.912 129.608 1.00 91.70 229 LEU A CA 1
ATOM 1721 C C . LEU A 1 229 ? 106.297 104.284 128.918 1.00 91.70 229 LEU A C 1
ATOM 1722 O O . LEU A 1 229 ? 107.279 104.961 128.630 1.00 91.70 229 LEU A O 1
ATOM 1727 N N . THR A 1 230 ? 106.226 102.999 128.654 1.00 92.85 230 THR A N 1
ATOM 1728 C CA . THR A 1 230 ? 107.344 102.317 128.043 1.00 92.85 230 THR A CA 1
ATOM 1729 C C . THR A 1 230 ? 107.628 102.848 126.670 1.00 92.85 230 THR A C 1
ATOM 1730 O O . THR A 1 230 ? 108.769 103.155 126.342 1.00 92.85 230 THR A O 1
ATOM 1734 N N . ASN A 1 231 ? 106.599 102.980 125.858 1.00 90.13 231 ASN A N 1
ATOM 1735 C CA . ASN A 1 231 ? 106.809 103.394 124.492 1.00 90.13 231 ASN A CA 1
ATOM 1736 C C . ASN A 1 231 ? 107.078 104.887 124.353 1.00 90.13 231 ASN A C 1
ATOM 1737 O O . ASN A 1 231 ? 107.747 105.300 123.405 1.00 90.13 231 ASN A O 1
ATOM 1742 N N . VAL A 1 232 ? 106.578 105.703 125.272 1.00 86.22 232 VAL A N 1
ATOM 1743 C CA . VAL A 1 232 ? 106.871 107.130 125.270 1.00 86.22 232 VAL A CA 1
ATOM 1744 C C . VAL A 1 232 ? 108.291 107.361 125.675 1.00 86.22 232 VAL A C 1
ATOM 1745 O O . VAL A 1 232 ? 109.019 108.121 125.041 1.00 86.22 232 VAL A O 1
ATOM 1749 N N . THR A 1 233 ? 108.708 106.685 126.715 1.00 87.30 233 THR A N 1
ATOM 1750 C CA . THR A 1 233 ? 110.047 106.836 127.231 1.00 87.30 233 THR A CA 1
ATOM 1751 C C . THR A 1 233 ? 111.041 106.365 126.215 1.00 87.30 233 THR A C 1
ATOM 1752 O O . THR A 1 233 ? 112.135 106.917 126.120 1.00 87.30 233 THR A O 1
ATOM 1756 N N . ALA A 1 234 ? 110.660 105.389 125.401 1.00 92.89 234 ALA A N 1
ATOM 1757 C CA . ALA A 1 234 ? 111.563 104.783 124.436 1.00 92.89 234 ALA A CA 1
ATOM 1758 C C . ALA A 1 234 ? 112.221 105.774 123.500 1.00 92.89 234 ALA A C 1
ATOM 1759 O O . ALA A 1 234 ? 113.358 105.550 123.090 1.00 92.89 234 ALA A O 1
ATOM 1761 N N . SER A 1 235 ? 111.584 106.887 123.175 1.00 87.33 235 SER A N 1
ATOM 1762 C CA . SER A 1 235 ? 112.205 107.823 122.239 1.00 87.33 235 SER A CA 1
ATOM 1763 C C . SER A 1 235 ? 113.487 108.395 122.781 1.00 87.33 235 SER A C 1
ATOM 1764 O O . SER A 1 235 ? 114.279 108.958 122.034 1.00 87.33 235 SER A O 1
ATOM 1767 N N . LEU A 1 236 ? 113.683 108.293 124.074 1.00 86.57 236 LEU A N 1
ATOM 1768 C CA . LEU A 1 236 ? 114.826 108.821 124.772 1.00 86.57 236 LEU A CA 1
ATOM 1769 C C . LEU A 1 236 ? 115.940 107.840 124.895 1.00 86.57 236 LEU A C 1
ATOM 1770 O O . LEU A 1 236 ? 117.064 108.253 125.182 1.00 86.57 236 LEU A O 1
ATOM 1775 N N . ARG A 1 237 ? 115.669 106.562 124.749 1.00 86.82 237 ARG A N 1
ATOM 1776 C CA . ARG A 1 237 ? 116.625 105.537 125.107 1.00 86.82 237 ARG A CA 1
ATOM 1777 C C . ARG A 1 237 ? 117.061 104.502 124.094 1.00 86.82 237 ARG A C 1
ATOM 1778 O O . ARG A 1 237 ? 117.946 103.718 124.423 1.00 86.82 237 ARG A O 1
ATOM 1786 N N . PHE A 1 238 ? 116.450 104.412 122.943 1.00 86.47 238 PHE A N 1
ATOM 1787 C CA . PHE A 1 238 ? 116.772 103.381 121.976 1.00 86.47 238 PHE A CA 1
ATOM 1788 C C . PHE A 1 238 ? 117.009 104.043 120.647 1.00 86.47 238 PHE A C 1
ATOM 1789 O O . PHE A 1 238 ? 116.163 103.973 119.771 1.00 86.47 238 PHE A O 1
ATOM 1797 N N . SER A 1 239 ? 118.168 104.643 120.453 1.00 86.52 239 SER A N 1
ATOM 1798 C CA . SER A 1 239 ? 118.539 105.136 119.127 1.00 86.52 239 SER A CA 1
ATOM 1799 C C . SER A 1 239 ? 117.579 106.158 118.590 1.00 86.52 239 SER A C 1
ATOM 1800 O O . SER A 1 239 ? 117.269 107.153 119.255 1.00 86.52 239 SER A O 1
ATOM 1803 N N . GLY A 1 240 ? 117.126 105.957 117.385 1.00 86.28 240 GLY A N 1
ATOM 1804 C CA . GLY A 1 240 ? 116.185 106.834 116.764 1.00 86.28 240 GLY A CA 1
ATOM 1805 C C . GLY A 1 240 ? 116.822 107.881 115.879 1.00 86.28 240 GLY A C 1
ATOM 1806 O O . GLY A 1 240 ? 117.957 108.285 116.058 1.00 86.28 240 GLY A O 1
ATOM 1807 N N . THR A 1 241 ? 116.008 108.381 114.968 1.00 88.98 241 THR A N 1
ATOM 1808 C CA . THR A 1 241 ? 116.385 109.378 113.991 1.00 88.98 241 THR A CA 1
ATOM 1809 C C . THR A 1 241 ? 116.236 110.808 114.452 1.00 88.98 241 THR A C 1
ATOM 1810 O O . THR A 1 241 ? 116.648 111.707 113.731 1.00 88.98 241 THR A O 1
ATOM 1814 N N . LEU A 1 242 ? 115.659 111.074 115.609 1.00 83.62 242 LEU A N 1
ATOM 1815 C CA . LEU A 1 242 ? 115.497 112.450 116.037 1.00 83.62 242 LEU A CA 1
ATOM 1816 C C . LEU A 1 242 ? 116.399 112.874 117.206 1.00 83.62 242 LEU A C 1
ATOM 1817 O O . LEU A 1 242 ? 116.406 114.048 117.554 1.00 83.62 242 LEU A O 1
ATOM 1822 N N . ASN A 1 243 ? 117.180 111.977 117.806 1.00 86.05 243 ASN A N 1
ATOM 1823 C CA . ASN A 1 243 ? 118.170 112.335 118.837 1.00 86.05 243 ASN A CA 1
ATOM 1824 C C . ASN A 1 243 ? 117.626 113.121 120.025 1.00 86.05 243 ASN A C 1
ATOM 1825 O O . ASN A 1 243 ? 118.205 114.123 120.431 1.00 86.05 243 ASN A O 1
ATOM 1830 N N . LEU A 1 244 ? 116.541 112.640 120.624 1.00 83.45 244 LEU A N 1
ATOM 1831 C CA . LEU A 1 244 ? 115.870 113.286 121.744 1.00 83.45 244 LEU A CA 1
ATOM 1832 C C . LEU A 1 244 ? 116.467 112.991 123.110 1.00 83.45 244 LEU A C 1
ATOM 1833 O O . LEU A 1 244 ? 117.113 111.979 123.338 1.00 83.45 244 LEU A O 1
ATOM 1838 N N . ASP A 1 245 ? 116.171 113.889 124.037 1.00 90.31 245 ASP A N 1
ATOM 1839 C CA . ASP A 1 245 ? 116.509 113.871 125.459 1.00 90.31 245 ASP A CA 1
ATOM 1840 C C . ASP A 1 245 ? 115.339 114.526 126.173 1.00 90.31 245 ASP A C 1
ATOM 1841 O O . ASP A 1 245 ? 114.406 115.002 125.518 1.00 90.31 245 ASP A O 1
ATOM 1846 N N . LEU A 1 246 ? 115.360 114.603 127.497 1.00 87.97 246 LEU A N 1
ATOM 1847 C CA . LEU A 1 246 ? 114.221 115.231 128.157 1.00 87.97 246 LEU A CA 1
ATOM 1848 C C . LEU A 1 246 ? 114.223 116.728 127.939 1.00 87.97 246 LEU A C 1
ATOM 1849 O O . LEU A 1 246 ? 113.162 117.337 127.748 1.00 87.97 246 LEU A O 1
ATOM 1854 N N . GLY A 1 247 ? 115.394 117.346 127.956 1.00 87.79 247 GLY A N 1
ATOM 1855 C CA . GLY A 1 247 ? 115.450 118.777 127.753 1.00 87.79 247 GLY A CA 1
ATOM 1856 C C . GLY A 1 247 ? 114.965 119.140 126.374 1.00 87.79 247 GLY A C 1
ATOM 1857 O O . GLY A 1 247 ? 114.292 120.157 126.169 1.00 87.79 247 GLY A O 1
ATOM 1858 N N . LYS A 1 248 ? 115.280 118.289 125.417 1.00 87.14 248 LYS A N 1
ATOM 1859 C CA . LYS A 1 248 ? 114.868 118.502 124.053 1.00 87.14 248 LYS A CA 1
ATOM 1860 C C . LYS A 1 248 ? 113.373 118.324 123.902 1.00 87.14 248 LYS A C 1
ATOM 1861 O O . LYS A 1 248 ? 112.747 119.095 123.186 1.00 87.14 248 LYS A O 1
ATOM 1867 N N . LEU A 1 249 ? 112.767 117.369 124.604 1.00 82.77 249 LEU A N 1
ATOM 1868 C CA . LEU A 1 249 ? 111.327 117.233 124.515 1.00 82.77 249 LEU A CA 1
ATOM 1869 C C . LEU A 1 249 ? 110.646 118.458 125.042 1.00 82.77 249 LEU A C 1
ATOM 1870 O O . LEU A 1 249 ? 109.615 118.868 124.507 1.00 82.77 249 LEU A O 1
ATOM 1875 N N . VAL A 1 250 ? 111.165 119.046 126.114 1.00 82.82 250 VAL A N 1
ATOM 1876 C CA . VAL A 1 250 ? 110.519 120.249 126.598 1.00 82.82 250 VAL A CA 1
ATOM 1877 C C . VAL A 1 250 ? 110.587 121.294 125.522 1.00 82.82 250 VAL A C 1
ATOM 1878 O O . VAL A 1 250 ? 109.591 121.929 125.185 1.00 82.82 250 VAL A O 1
ATOM 1882 N N . THR A 1 251 ? 111.767 121.473 124.938 1.00 83.38 251 THR A N 1
ATOM 1883 C CA . THR A 1 251 ? 111.896 122.485 123.904 1.00 83.38 251 THR A CA 1
ATOM 1884 C C . THR A 1 251 ? 110.955 122.232 122.755 1.00 83.38 251 THR A C 1
ATOM 1885 O O . THR A 1 251 ? 110.338 123.162 122.249 1.00 83.38 251 THR A O 1
ATOM 1889 N N . ASN A 1 252 ? 110.814 120.998 122.319 1.00 82.15 252 ASN A N 1
ATOM 1890 C CA . ASN A 1 252 ? 109.992 120.748 121.140 1.00 82.15 252 ASN A CA 1
ATOM 1891 C C . ASN A 1 252 ? 108.496 120.798 121.416 1.00 82.15 252 ASN A C 1
ATOM 1892 O O . ASN A 1 252 ? 107.735 121.258 120.572 1.00 82.15 252 ASN A O 1
ATOM 1897 N N . LEU A 1 253 ? 108.042 120.312 122.558 1.00 75.38 253 LEU A N 1
ATOM 1898 C CA . LEU A 1 253 ? 106.619 120.249 122.798 1.00 75.38 253 LEU A CA 1
ATOM 1899 C C . LEU A 1 253 ? 106.058 121.361 123.674 1.00 75.38 253 LEU A C 1
ATOM 1900 O O . LEU A 1 253 ? 104.846 121.491 123.744 1.00 75.38 253 LEU A O 1
ATOM 1905 N N . VAL A 1 254 ? 106.848 122.184 124.332 1.00 74.79 254 VAL A N 1
ATOM 1906 C CA . VAL A 1 254 ? 106.234 123.189 125.178 1.00 74.79 254 VAL A CA 1
ATOM 1907 C C . VAL A 1 254 ? 106.489 124.606 124.705 1.00 74.79 254 VAL A C 1
ATOM 1908 O O . VAL A 1 254 ? 107.491 125.198 125.061 1.00 74.79 254 VAL A O 1
ATOM 1912 N N . PRO A 1 255 ? 105.602 125.178 123.912 1.00 78.27 255 PRO A N 1
ATOM 1913 C CA . PRO A 1 255 ? 105.790 126.519 123.402 1.00 78.27 255 PRO A CA 1
ATOM 1914 C C . PRO A 1 255 ? 105.633 127.579 124.438 1.00 78.27 255 PRO A C 1
ATOM 1915 O O . PRO A 1 255 ? 106.189 128.669 124.290 1.00 78.27 255 PRO A O 1
ATOM 1919 N N . PHE A 1 256 ? 104.933 127.316 125.493 1.00 82.61 256 PHE A N 1
ATOM 1920 C CA . PHE A 1 256 ? 104.780 128.325 126.512 1.00 82.61 256 PHE A CA 1
ATOM 1921 C C . PHE A 1 256 ? 104.945 127.662 127.846 1.00 82.61 256 PHE A C 1
ATOM 1922 O O . PHE A 1 256 ? 104.507 126.534 128.043 1.00 82.61 256 PHE A O 1
ATOM 1930 N N . SER A 1 257 ? 105.521 128.364 128.777 1.00 86.77 257 SER A N 1
ATOM 1931 C CA . SER A 1 257 ? 105.512 127.749 130.062 1.00 86.77 257 SER A CA 1
ATOM 1932 C C . SER A 1 257 ? 104.088 127.836 130.495 1.00 86.77 257 SER A C 1
ATOM 1933 O O . SER A 1 257 ? 103.312 128.599 129.915 1.00 86.77 257 SER A O 1
ATOM 1936 N N . ASN A 1 258 ? 103.708 127.025 131.457 1.00 87.61 258 ASN A N 1
ATOM 1937 C CA . ASN A 1 258 ? 102.362 127.032 131.980 1.00 87.61 258 ASN A CA 1
ATOM 1938 C C . ASN A 1 258 ? 101.349 126.396 131.043 1.00 87.61 258 ASN A C 1
ATOM 1939 O O . ASN A 1 258 ? 100.178 126.353 131.386 1.00 87.61 258 ASN A O 1
ATOM 1944 N N . LEU A 1 259 ? 101.748 125.872 129.891 1.00 84.10 259 LEU A N 1
ATOM 1945 C CA . LEU A 1 259 ? 100.851 125.146 128.998 1.00 84.10 259 LEU A CA 1
ATOM 1946 C C . LEU A 1 259 ? 101.470 123.833 128.573 1.00 84.10 259 LEU A C 1
ATOM 1947 O O . LEU A 1 259 ? 101.334 123.401 127.439 1.00 84.10 259 LEU A O 1
ATOM 1952 N N . HIS A 1 260 ? 102.116 123.163 129.495 1.00 84.63 260 HIS A N 1
ATOM 1953 C CA . HIS A 1 260 ? 102.931 122.010 129.256 1.00 84.63 260 HIS A CA 1
ATOM 1954 C C . HIS A 1 260 ? 102.246 120.688 129.467 1.00 84.63 260 HIS A C 1
ATOM 1955 O O . HIS A 1 260 ? 102.923 119.656 129.536 1.00 84.63 260 HIS A O 1
ATOM 1962 N N . PHE A 1 261 ? 100.947 120.675 129.548 1.00 88.16 261 PHE A N 1
ATOM 1963 C CA . PHE A 1 261 ? 100.215 119.441 129.731 1.00 88.16 261 PHE A CA 1
ATOM 1964 C C . PHE A 1 261 ? 100.036 118.740 128.413 1.00 88.16 261 PHE A C 1
ATOM 1965 O O . PHE A 1 261 ? 99.428 119.296 127.507 1.00 88.16 261 PHE A O 1
ATOM 1973 N N . LEU A 1 262 ? 100.493 117.508 128.314 1.00 85.49 262 LEU A N 1
ATOM 1974 C CA . LEU A 1 262 ? 100.480 116.752 127.086 1.00 85.49 262 LEU A CA 1
ATOM 1975 C C . LEU A 1 262 ? 99.575 115.538 127.120 1.00 85.49 262 LEU A C 1
ATOM 1976 O O . LEU A 1 262 ? 99.455 114.852 128.124 1.00 85.49 262 LEU A O 1
ATOM 1981 N N . MET A 1 263 ? 98.983 115.241 125.986 1.00 88.04 263 MET A N 1
ATOM 1982 C CA . MET A 1 263 ? 98.222 114.038 125.771 1.00 88.04 263 MET A CA 1
ATOM 1983 C C . MET A 1 263 ? 99.140 112.955 125.292 1.00 88.04 263 MET A C 1
ATOM 1984 O O . MET A 1 263 ? 100.151 113.233 124.649 1.00 88.04 263 MET A O 1
ATOM 1989 N N . ALA A 1 264 ? 98.768 111.715 125.527 1.00 90.81 264 ALA A N 1
ATOM 1990 C CA . ALA A 1 264 ? 99.531 110.617 124.974 1.00 90.81 264 ALA A CA 1
ATOM 1991 C C . ALA A 1 264 ? 98.599 109.564 124.442 1.00 90.81 264 ALA A C 1
ATOM 1992 O O . ALA A 1 264 ? 97.539 109.314 125.015 1.00 90.81 264 ALA A O 1
ATOM 1994 N N . SER A 1 265 ? 99.024 108.930 123.366 1.00 90.24 265 SER A N 1
ATOM 1995 C CA . SER A 1 265 ? 98.278 107.888 122.690 1.00 90.24 265 SER A CA 1
ATOM 1996 C C . SER A 1 265 ? 99.184 106.847 122.092 1.00 90.24 265 SER A C 1
ATOM 1997 O O . SER A 1 265 ? 100.147 107.191 121.415 1.00 90.24 265 SER A O 1
ATOM 2000 N N . THR A 1 266 ? 98.879 105.586 122.285 1.00 88.65 266 THR A N 1
ATOM 2001 C CA . THR A 1 266 ? 99.693 104.548 121.690 1.00 88.65 266 THR A CA 1
ATOM 2002 C C . THR A 1 266 ? 98.844 103.463 121.097 1.00 88.65 266 THR A C 1
ATOM 2003 O O . THR A 1 266 ? 97.768 103.167 121.581 1.00 88.65 266 THR A O 1
ATOM 2007 N N . ALA A 1 267 ? 99.410 102.779 120.131 1.00 82.87 267 ALA A N 1
ATOM 2008 C CA . ALA A 1 267 ? 98.770 101.617 119.571 1.00 82.87 267 ALA A CA 1
ATOM 2009 C C . ALA A 1 267 ? 99.832 100.774 118.904 1.00 82.87 267 ALA A C 1
ATOM 2010 O O . ALA A 1 267 ? 100.886 101.288 118.561 1.00 82.87 267 ALA A O 1
ATOM 2012 N N . PRO A 1 268 ? 99.607 99.489 118.726 1.00 86.32 268 PRO A N 1
ATOM 2013 C CA . PRO A 1 268 ? 98.512 98.638 119.100 1.00 86.32 268 PRO A CA 1
ATOM 2014 C C . PRO A 1 268 ? 98.571 98.364 120.545 1.00 86.32 268 PRO A C 1
ATOM 2015 O O . PRO A 1 268 ? 99.644 98.441 121.109 1.00 86.32 268 PRO A O 1
ATOM 2019 N N . LEU A 1 269 ? 97.452 98.022 121.160 1.00 96.97 269 LEU A N 1
ATOM 2020 C CA . LEU A 1 269 ? 97.444 97.591 122.534 1.00 96.97 269 LEU A CA 1
ATOM 2021 C C . LEU A 1 269 ? 97.199 96.095 122.545 1.00 96.97 269 LEU A C 1
ATOM 2022 O O . LEU A 1 269 ? 96.521 95.558 121.674 1.00 96.97 269 LEU A O 1
ATOM 2027 N N . VAL A 1 270 ? 97.746 95.424 123.538 1.00 108.51 270 VAL A N 1
ATOM 2028 C CA . VAL A 1 270 ? 97.664 93.978 123.665 1.00 108.51 270 VAL A CA 1
ATOM 2029 C C . VAL A 1 270 ? 97.228 93.602 125.084 1.00 108.51 270 VAL A C 1
ATOM 2030 O O . VAL A 1 270 ? 97.813 94.094 126.049 1.00 108.51 270 VAL A O 1
ATOM 2034 N N . LEU A 1 271 ? 96.252 92.693 125.244 1.00 115.40 271 LEU A N 1
ATOM 2035 C CA . LEU A 1 271 ? 95.800 92.379 126.618 1.00 115.40 271 LEU A CA 1
ATOM 2036 C C . LEU A 1 271 ? 96.659 91.315 127.304 1.00 115.40 271 LEU A C 1
ATOM 2037 O O . LEU A 1 271 ? 96.219 90.199 127.581 1.00 115.40 271 LEU A O 1
ATOM 2042 N N . ALA A 1 272 ? 97.888 91.703 127.631 1.00 119.49 272 ALA A N 1
ATOM 2043 C CA . ALA A 1 272 ? 98.801 90.888 128.438 1.00 119.49 272 ALA A CA 1
ATOM 2044 C C . ALA A 1 272 ? 98.972 89.459 127.926 1.00 119.49 272 ALA A C 1
ATOM 2045 O O . ALA A 1 272 ? 98.924 88.504 128.699 1.00 119.49 272 ALA A O 1
ATOM 2047 N N . GLY A 1 273 ? 99.205 89.304 126.632 1.00 120.93 273 GLY A N 1
ATOM 2048 C CA . GLY A 1 273 ? 99.398 87.978 126.066 1.00 120.93 273 GLY A CA 1
ATOM 2049 C C . GLY A 1 273 ? 99.678 88.113 124.589 1.00 120.93 273 GLY A C 1
ATOM 2050 O O . GLY A 1 273 ? 99.638 89.203 124.037 1.00 120.93 273 GLY A O 1
ATOM 2051 N N . LYS A 1 274 ? 99.953 87.001 123.919 1.00 123.69 274 LYS A N 1
ATOM 2052 C CA . LYS A 1 274 ? 100.324 87.126 122.506 1.00 123.69 274 LYS A CA 1
ATOM 2053 C C . LYS A 1 274 ? 99.087 87.162 121.608 1.00 123.69 274 LYS A C 1
ATOM 2054 O O . LYS A 1 274 ? 98.778 86.225 120.871 1.00 123.69 274 LYS A O 1
ATOM 2060 N N . GLU A 1 275 ? 98.387 88.293 121.678 1.00 125.93 275 GLU A N 1
ATOM 2061 C CA . GLU A 1 275 ? 97.188 88.553 120.890 1.00 125.93 275 GLU A CA 1
ATOM 2062 C C . GLU A 1 275 ? 97.524 89.232 119.585 1.00 125.93 275 GLU A C 1
ATOM 2063 O O . GLU A 1 275 ? 96.658 89.366 118.713 1.00 125.93 275 GLU A O 1
ATOM 2069 N N . SER A 1 276 ? 98.755 89.699 119.482 1.00 121.10 276 SER A N 1
ATOM 2070 C CA . SER A 1 276 ? 99.220 90.450 118.343 1.00 121.10 276 SER A CA 1
ATOM 2071 C C . SER A 1 276 ? 99.185 89.582 117.107 1.00 121.10 276 SER A C 1
ATOM 2072 O O . SER A 1 276 ? 99.415 88.374 117.175 1.00 121.10 276 SER A O 1
ATOM 2075 N N . TYR A 1 277 ? 98.921 90.204 115.960 1.00 113.27 277 TYR A N 1
ATOM 2076 C CA . TYR A 1 277 ? 98.874 89.438 114.731 1.00 113.27 277 TYR A CA 1
ATOM 2077 C C . TYR A 1 277 ? 99.331 90.255 113.534 1.00 113.27 277 TYR A C 1
ATOM 2078 O O . TYR A 1 277 ? 99.219 91.481 113.504 1.00 113.27 277 TYR A O 1
ATOM 2087 N N . GLU A 1 278 ? 99.812 89.528 112.526 1.00 118.73 278 GLU A N 1
ATOM 2088 C CA . GLU A 1 278 ? 100.206 90.054 111.217 1.00 118.73 278 GLU A CA 1
ATOM 2089 C C . GLU A 1 278 ? 101.053 91.301 111.396 1.00 118.73 278 GLU A C 1
ATOM 2090 O O . GLU A 1 278 ? 102.035 91.287 112.152 1.00 118.73 278 GLU A O 1
ATOM 2096 N N . LYS A 1 279 ? 100.721 92.373 110.706 1.00 111.45 279 LYS A N 1
ATOM 2097 C CA . LYS A 1 279 ? 101.417 93.631 110.815 1.00 111.45 279 LYS A CA 1
ATOM 2098 C C . LYS A 1 279 ? 100.441 94.725 110.433 1.00 111.45 279 LYS A C 1
ATOM 2099 O O . LYS A 1 279 ? 99.690 94.583 109.471 1.00 111.45 279 LYS A O 1
ATOM 2105 N N . MET A 1 280 ? 100.448 95.797 111.189 1.00 102.86 280 MET A N 1
ATOM 2106 C CA . MET A 1 280 ? 99.639 96.940 110.849 1.00 102.86 280 MET A CA 1
ATOM 2107 C C . MET A 1 280 ? 100.388 97.822 109.869 1.00 102.86 280 MET A C 1
ATOM 2108 O O . MET A 1 280 ? 101.611 97.935 109.929 1.00 102.86 280 MET A O 1
ATOM 2113 N N . THR A 1 281 ? 99.661 98.451 108.974 1.00 96.52 281 THR A N 1
ATOM 2114 C CA . THR A 1 281 ? 100.312 99.368 108.071 1.00 96.52 281 THR A CA 1
ATOM 2115 C C . THR A 1 281 ? 100.494 100.707 108.753 1.00 96.52 281 THR A C 1
ATOM 2116 O O . THR A 1 281 ? 99.854 101.000 109.752 1.00 96.52 281 THR A O 1
ATOM 2120 N N . ALA A 1 282 ? 101.335 101.559 108.187 1.00 91.35 282 ALA A N 1
ATOM 2121 C CA . ALA A 1 282 ? 101.498 102.870 108.778 1.00 91.35 282 ALA A CA 1
ATOM 2122 C C . ALA A 1 282 ? 100.198 103.618 108.769 1.00 91.35 282 ALA A C 1
ATOM 2123 O O . ALA A 1 282 ? 99.910 104.357 109.696 1.00 91.35 282 ALA A O 1
ATOM 2125 N N . LYS A 1 283 ? 99.387 103.427 107.744 1.00 93.97 283 LYS A N 1
ATOM 2126 C CA . LYS A 1 283 ? 98.158 104.196 107.661 1.00 93.97 283 LYS A CA 1
ATOM 2127 C C . LYS A 1 283 ? 97.153 103.819 108.733 1.00 93.97 283 LYS A C 1
ATOM 2128 O O . LYS A 1 283 ? 96.568 104.705 109.368 1.00 93.97 283 LYS A O 1
ATOM 2134 N N . GLU A 1 284 ? 96.912 102.526 108.950 1.00 95.57 284 GLU A N 1
ATOM 2135 C CA . GLU A 1 284 ? 95.894 102.181 109.930 1.00 95.57 284 GLU A CA 1
ATOM 2136 C C . GLU A 1 284 ? 96.392 102.451 111.312 1.00 95.57 284 GLU A C 1
ATOM 2137 O O . GLU A 1 284 ? 95.611 102.785 112.201 1.00 95.57 284 GLU A O 1
ATOM 2143 N N . LEU A 1 285 ? 97.684 102.347 111.507 1.00 90.44 285 LEU A N 1
ATOM 2144 C CA . LEU A 1 285 ? 98.237 102.556 112.816 1.00 90.44 285 LEU A CA 1
ATOM 2145 C C . LEU A 1 285 ? 98.287 104.029 113.147 1.00 90.44 285 LEU A C 1
ATOM 2146 O O . LEU A 1 285 ? 97.933 104.418 114.263 1.00 90.44 285 LEU A O 1
ATOM 2151 N N . SER A 1 286 ? 98.640 104.878 112.191 1.00 89.60 286 SER A N 1
ATOM 2152 C CA . SER A 1 286 ? 98.605 106.299 112.470 1.00 89.60 286 SER A CA 1
ATOM 2153 C C . SER A 1 286 ? 97.193 106.740 112.709 1.00 89.60 286 SER A C 1
ATOM 2154 O O . SER A 1 286 ? 96.942 107.574 113.580 1.00 89.60 286 SER A O 1
ATOM 2157 N N . ALA A 1 287 ? 96.258 106.201 111.951 1.00 90.66 287 ALA A N 1
ATOM 2158 C CA . ALA A 1 287 ? 94.875 106.568 112.156 1.00 90.66 287 ALA A CA 1
ATOM 2159 C C . ALA A 1 287 ? 94.402 106.217 113.548 1.00 90.66 287 ALA A C 1
ATOM 2160 O O . ALA A 1 287 ? 93.698 107.001 114.177 1.00 90.66 287 ALA A O 1
ATOM 2162 N N . GLN A 1 288 ? 94.769 105.054 114.059 1.00 86.96 288 GLN A N 1
ATOM 2163 C CA . GLN A 1 288 ? 94.359 104.748 115.418 1.00 86.96 288 GLN A CA 1
ATOM 2164 C C . GLN A 1 288 ? 94.965 105.710 116.394 1.00 86.96 288 GLN A C 1
ATOM 2165 O O . GLN A 1 288 ? 94.285 106.216 117.281 1.00 86.96 288 GLN A O 1
ATOM 2171 N N . VAL A 1 289 ? 96.238 106.001 116.242 1.00 84.63 289 VAL A N 1
ATOM 2172 C CA . VAL A 1 289 ? 96.891 106.795 117.253 1.00 84.63 289 VAL A CA 1
ATOM 2173 C C . VAL A 1 289 ? 96.280 108.171 117.346 1.00 84.63 289 VAL A C 1
ATOM 2174 O O . VAL A 1 289 ? 96.083 108.695 118.448 1.00 84.63 289 VAL A O 1
ATOM 2178 N N . PHE A 1 290 ? 95.940 108.759 116.221 1.00 84.96 290 PHE A N 1
ATOM 2179 C CA . PHE A 1 290 ? 95.356 110.087 116.180 1.00 84.96 290 PHE A CA 1
ATOM 2180 C C . PHE A 1 290 ? 93.856 110.078 116.224 1.00 84.96 290 PHE A C 1
ATOM 2181 O O . PHE A 1 290 ? 93.244 111.122 116.026 1.00 84.96 290 PHE A O 1
ATOM 2189 N N . GLY A 1 291 ? 93.252 108.952 116.437 1.00 87.64 291 GLY A N 1
ATOM 2190 C CA . GLY A 1 291 ? 91.816 108.927 116.551 1.00 87.64 291 GLY A CA 1
ATOM 2191 C C . GLY A 1 291 ? 91.473 109.267 117.962 1.00 87.64 291 GLY A C 1
ATOM 2192 O O . GLY A 1 291 ? 92.349 109.361 118.799 1.00 87.64 291 GLY A O 1
ATOM 2193 N N . ASP A 1 292 ? 90.202 109.438 118.251 1.00 89.60 292 ASP A N 1
ATOM 2194 C CA . ASP A 1 292 ? 89.870 109.770 119.615 1.00 89.60 292 ASP A CA 1
ATOM 2195 C C . ASP A 1 292 ? 89.865 108.535 120.492 1.00 89.60 292 ASP A C 1
ATOM 2196 O O . ASP A 1 292 ? 90.122 108.617 121.693 1.00 89.60 292 ASP A O 1
ATOM 2201 N N . GLU A 1 293 ? 89.639 107.376 119.891 1.00 89.23 293 GLU A N 1
ATOM 2202 C CA . GLU A 1 293 ? 89.444 106.132 120.611 1.00 89.23 293 GLU A CA 1
ATOM 2203 C C . GLU A 1 293 ? 90.661 105.605 121.354 1.00 89.23 293 GLU A C 1
ATOM 2204 O O . GLU A 1 293 ? 90.481 104.817 122.284 1.00 89.23 293 GLU A O 1
ATOM 2210 N N . TYR A 1 294 ? 91.881 105.985 121.006 1.00 89.10 294 TYR A N 1
ATOM 2211 C CA . TYR A 1 294 ? 93.032 105.522 121.767 1.00 89.10 294 TYR A CA 1
ATOM 2212 C C . TYR A 1 294 ? 93.656 106.583 122.633 1.00 89.10 294 TYR A C 1
ATOM 2213 O O . TYR A 1 294 ? 94.724 106.364 123.191 1.00 89.10 294 TYR A O 1
ATOM 2222 N N . ILE A 1 295 ? 93.024 107.718 122.794 1.00 89.85 295 ILE A N 1
ATOM 2223 C CA . ILE A 1 295 ? 93.626 108.751 123.605 1.00 89.85 295 ILE A CA 1
ATOM 2224 C C . ILE A 1 295 ? 93.500 108.325 125.042 1.00 89.85 295 ILE A C 1
ATOM 2225 O O . ILE A 1 295 ? 92.428 107.933 125.476 1.00 89.85 295 ILE A O 1
ATOM 2230 N N . CYS A 1 296 ? 94.572 108.404 125.795 1.00 97.89 296 CYS A N 1
ATOM 2231 C CA . CYS A 1 296 ? 94.562 107.928 127.165 1.00 97.89 296 CYS A CA 1
ATOM 2232 C C . CYS A 1 296 ? 94.188 108.998 128.162 1.00 97.89 296 CYS A C 1
ATOM 2233 O O . CYS A 1 296 ? 94.511 108.884 129.353 1.00 97.89 296 CYS A O 1
ATOM 2236 N N . ALA A 1 297 ? 93.479 110.001 127.696 1.00 96.39 297 ALA A N 1
ATOM 2237 C CA . ALA A 1 297 ? 92.929 111.089 128.471 1.00 96.39 297 ALA A CA 1
ATOM 2238 C C . ALA A 1 297 ? 91.526 111.330 127.952 1.00 96.39 297 ALA A C 1
ATOM 2239 O O . ALA A 1 297 ? 91.272 111.202 126.757 1.00 96.39 297 ALA A O 1
ATOM 2241 N N . ALA A 1 298 ? 90.618 111.703 128.826 1.00 99.04 298 ALA A N 1
ATOM 2242 C CA . ALA A 1 298 ? 89.219 111.833 128.446 1.00 99.04 298 ALA A CA 1
ATOM 2243 C C . ALA A 1 298 ? 88.994 113.139 127.704 1.00 99.04 298 ALA A C 1
ATOM 2244 O O . ALA A 1 298 ? 88.444 114.117 128.215 1.00 99.04 298 ALA A O 1
ATOM 2246 N N . CYS A 1 299 ? 89.442 113.125 126.478 1.00 87.00 299 CYS A N 1
ATOM 2247 C CA . CYS A 1 299 ? 89.454 114.265 125.608 1.00 87.00 299 CYS A CA 1
ATOM 2248 C C . CYS A 1 299 ? 88.921 113.813 124.281 1.00 87.00 299 CYS A C 1
ATOM 2249 O O . CYS A 1 299 ? 88.735 112.623 124.049 1.00 87.00 299 CYS A O 1
ATOM 2252 N N . LYS A 1 300 ? 88.685 114.735 123.392 1.00 81.96 300 LYS A N 1
ATOM 2253 C CA . LYS A 1 300 ? 88.269 114.384 122.057 1.00 81.96 300 LYS A CA 1
ATOM 2254 C C . LYS A 1 300 ? 89.081 115.209 121.070 1.00 81.96 300 LYS A C 1
ATOM 2255 O O . LYS A 1 300 ? 88.536 116.083 120.396 1.00 81.96 300 LYS A O 1
ATOM 2261 N N . PRO A 1 301 ? 90.382 114.902 120.935 1.00 83.14 301 PRO A N 1
ATOM 2262 C CA . PRO A 1 301 ? 91.378 115.766 120.294 1.00 83.14 301 PRO A CA 1
ATOM 2263 C C . PRO A 1 301 ? 91.131 116.086 118.853 1.00 83.14 301 PRO A C 1
ATOM 2264 O O . PRO A 1 301 ? 91.620 117.114 118.376 1.00 83.14 301 PRO A O 1
ATOM 2268 N N . THR A 1 302 ? 90.370 115.294 118.132 1.00 79.75 302 THR A N 1
ATOM 2269 C CA . THR A 1 302 ? 90.156 115.657 116.757 1.00 79.75 302 THR A CA 1
ATOM 2270 C C . THR A 1 302 ? 89.413 116.953 116.609 1.00 79.75 302 THR A C 1
ATOM 2271 O O . THR A 1 302 ? 89.486 117.564 115.548 1.00 79.75 302 THR A O 1
ATOM 2275 N N . THR A 1 303 ? 88.701 117.399 117.625 1.00 80.41 303 THR A N 1
ATOM 2276 C CA . THR A 1 303 ? 87.933 118.625 117.533 1.00 80.41 303 THR A CA 1
ATOM 2277 C C . THR A 1 303 ? 88.710 119.845 117.934 1.00 80.41 303 THR A C 1
ATOM 2278 O O . THR A 1 303 ? 88.175 120.947 117.870 1.00 80.41 303 THR A O 1
ATOM 2282 N N . GLY A 1 304 ? 89.938 119.692 118.343 1.00 81.18 304 GLY A N 1
ATOM 2283 C CA . GLY A 1 304 ? 90.680 120.831 118.801 1.00 81.18 304 GLY A CA 1
ATOM 2284 C C . GLY A 1 304 ? 91.738 121.243 117.834 1.00 81.18 304 GLY A C 1
ATOM 2285 O O . GLY A 1 304 ? 91.582 121.091 116.625 1.00 81.18 304 GLY A O 1
ATOM 2286 N N . ARG A 1 305 ? 92.794 121.826 118.354 1.00 87.09 305 ARG A N 1
ATOM 2287 C CA . ARG A 1 305 ? 93.899 122.282 117.559 1.00 87.09 305 ARG A CA 1
ATOM 2288 C C . ARG A 1 305 ? 95.187 121.952 118.278 1.00 87.09 305 ARG A C 1
ATOM 2289 O O . ARG A 1 305 ? 95.262 122.055 119.492 1.00 87.09 305 ARG A O 1
ATOM 2297 N N . TYR A 1 306 ? 96.198 121.539 117.540 1.00 84.87 306 TYR A N 1
ATOM 2298 C CA . TYR A 1 306 ? 97.467 121.162 118.143 1.00 84.87 306 TYR A CA 1
ATOM 2299 C C . TYR A 1 306 ? 98.504 122.268 118.107 1.00 84.87 306 TYR A C 1
ATOM 2300 O O . TYR A 1 306 ? 98.716 122.916 117.081 1.00 84.87 306 TYR A O 1
ATOM 2309 N N . LEU A 1 307 ? 99.184 122.459 119.210 1.00 83.12 307 LEU A N 1
ATOM 2310 C CA . LEU A 1 307 ? 100.289 123.388 119.219 1.00 83.12 307 LEU A CA 1
ATOM 2311 C C . LEU A 1 307 ? 101.517 122.663 118.770 1.00 83.12 307 LEU A C 1
ATOM 2312 O O . LEU A 1 307 ? 102.376 123.226 118.097 1.00 83.12 307 LEU A O 1
ATOM 2317 N N . ALA A 1 308 ? 101.626 121.416 119.158 1.00 78.72 308 ALA A N 1
ATOM 2318 C CA . ALA A 1 308 ? 102.776 120.643 118.768 1.00 78.72 308 ALA A CA 1
ATOM 2319 C C . ALA A 1 308 ? 102.462 119.178 118.917 1.00 78.72 308 ALA A C 1
ATOM 2320 O O . ALA A 1 308 ? 101.582 118.795 119.683 1.00 78.72 308 ALA A O 1
ATOM 2322 N N . ALA A 1 309 ? 103.196 118.358 118.200 1.00 74.45 309 ALA A N 1
ATOM 2323 C CA . ALA A 1 309 ? 103.025 116.934 118.312 1.00 74.45 309 ALA A CA 1
ATOM 2324 C C . ALA A 1 309 ? 104.306 116.223 117.964 1.00 74.45 309 ALA A C 1
ATOM 2325 O O . ALA A 1 309 ? 105.124 116.733 117.202 1.00 74.45 309 ALA A O 1
ATOM 2327 N N . SER A 1 310 ? 104.458 115.026 118.486 1.00 74.62 310 SER A N 1
ATOM 2328 C CA . SER A 1 310 ? 105.624 114.207 118.220 1.00 74.62 310 SER A CA 1
ATOM 2329 C C . SER A 1 310 ? 105.217 112.762 118.038 1.00 74.62 310 SER A C 1
ATOM 2330 O O . SER A 1 310 ? 104.565 112.193 118.908 1.00 74.62 310 SER A O 1
ATOM 2333 N N . VAL A 1 311 ? 105.555 112.166 116.909 1.00 70.58 311 VAL A N 1
ATOM 2334 C CA . VAL A 1 311 ? 105.132 110.823 116.602 1.00 70.58 311 VAL A CA 1
ATOM 2335 C C . VAL A 1 311 ? 106.303 109.917 116.356 1.00 70.58 311 VAL A C 1
ATOM 2336 O O . VAL A 1 311 ? 107.030 110.097 115.380 1.00 70.58 311 VAL A O 1
ATOM 2340 N N . LEU A 1 312 ? 106.407 108.867 117.138 1.00 73.64 312 LEU A N 1
ATOM 2341 C CA . LEU A 1 312 ? 107.472 107.896 117.010 1.00 73.64 312 LEU A CA 1
ATOM 2342 C C . LEU A 1 312 ? 106.985 106.583 116.455 1.00 73.64 312 LEU A C 1
ATOM 2343 O O . LEU A 1 312 ? 106.037 105.983 116.976 1.00 73.64 312 LEU A O 1
ATOM 2348 N N . PHE A 1 313 ? 107.661 106.107 115.437 1.00 75.75 313 PHE A N 1
ATOM 2349 C CA . PHE A 1 313 ? 107.379 104.802 114.876 1.00 75.75 313 PHE A CA 1
ATOM 2350 C C . PHE A 1 313 ? 108.465 103.835 115.306 1.00 75.75 313 PHE A C 1
ATOM 2351 O O . PHE A 1 313 ? 109.631 104.011 114.957 1.00 75.75 313 PHE A O 1
ATOM 2359 N N . ARG A 1 314 ? 108.101 102.822 116.050 1.00 82.00 314 ARG A N 1
ATOM 2360 C CA . ARG A 1 314 ? 109.061 101.855 116.539 1.00 82.00 314 ARG A CA 1
ATOM 2361 C C . ARG A 1 314 ? 108.918 100.587 115.743 1.00 82.00 314 ARG A C 1
ATOM 2362 O O . ARG A 1 314 ? 107.948 99.853 115.924 1.00 82.00 314 ARG A O 1
ATOM 2370 N N . GLY A 1 315 ? 109.866 100.300 114.886 1.00 80.46 315 GLY A N 1
ATOM 2371 C CA . GLY A 1 315 ? 109.769 99.116 114.074 1.00 80.46 315 GLY A CA 1
ATOM 2372 C C . GLY A 1 315 ? 110.139 99.362 112.633 1.00 80.46 315 GLY A C 1
ATOM 2373 O O . GLY A 1 315 ? 110.477 100.463 112.214 1.00 80.46 315 GLY A O 1
ATOM 2374 N N . ALA A 1 316 ? 110.019 98.314 111.853 1.00 78.71 316 ALA A N 1
ATOM 2375 C CA . ALA A 1 316 ? 110.431 98.339 110.463 1.00 78.71 316 ALA A CA 1
ATOM 2376 C C . ALA A 1 316 ? 109.364 98.926 109.556 1.00 78.71 316 ALA A C 1
ATOM 2377 O O . ALA A 1 316 ? 108.592 98.212 108.921 1.00 78.71 316 ALA A O 1
ATOM 2379 N N . VAL A 1 317 ? 109.355 100.236 109.446 1.00 80.70 317 VAL A N 1
ATOM 2380 C CA . VAL A 1 317 ? 108.411 100.920 108.584 1.00 80.70 317 VAL A CA 1
ATOM 2381 C C . VAL A 1 317 ? 109.190 101.715 107.557 1.00 80.70 317 VAL A C 1
ATOM 2382 O O . VAL A 1 317 ? 110.216 102.312 107.878 1.00 80.70 317 VAL A O 1
ATOM 2386 N N . LYS A 1 318 ? 108.731 101.699 106.315 1.00 82.97 318 LYS A N 1
ATOM 2387 C CA . LYS A 1 318 ? 109.384 102.445 105.248 1.00 82.97 318 LYS A CA 1
ATOM 2388 C C . LYS A 1 318 ? 109.127 103.939 105.337 1.00 82.97 318 LYS A C 1
ATOM 2389 O O . LYS A 1 318 ? 108.017 104.371 105.647 1.00 82.97 318 LYS A O 1
ATOM 2395 N N . THR A 1 319 ? 110.141 104.731 104.974 1.00 77.77 319 THR A N 1
ATOM 2396 C CA . THR A 1 319 ? 110.036 106.185 104.993 1.00 77.77 319 THR A CA 1
ATOM 2397 C C . THR A 1 319 ? 108.887 106.679 104.146 1.00 77.77 319 THR A C 1
ATOM 2398 O O . THR A 1 319 ? 108.149 107.571 104.567 1.00 77.77 319 THR A O 1
ATOM 2402 N N . SER A 1 320 ? 108.692 106.120 102.977 1.00 76.04 320 SER A N 1
ATOM 2403 C CA . SER A 1 320 ? 107.620 106.600 102.147 1.00 76.04 320 SER A CA 1
ATOM 2404 C C . SER A 1 320 ? 106.242 106.298 102.708 1.00 76.04 320 SER A C 1
ATOM 2405 O O . SER A 1 320 ? 105.310 107.073 102.458 1.00 76.04 320 SER A O 1
ATOM 2408 N N . ASP A 1 321 ? 106.077 105.242 103.516 1.00 84.56 321 ASP A N 1
ATOM 2409 C CA . ASP A 1 321 ? 104.759 104.966 104.089 1.00 84.56 321 ASP A CA 1
ATOM 2410 C C . ASP A 1 321 ? 104.516 105.848 105.282 1.00 84.56 321 ASP A C 1
ATOM 2411 O O . ASP A 1 321 ? 103.388 106.278 105.524 1.00 84.56 321 ASP A O 1
ATOM 2416 N N . VAL A 1 322 ? 105.572 106.148 106.016 1.00 78.63 322 VAL A N 1
ATOM 2417 C CA . VAL A 1 322 ? 105.428 107.053 107.117 1.00 78.63 322 VAL A CA 1
ATOM 2418 C C . VAL A 1 322 ? 104.986 108.381 106.600 1.00 78.63 322 VAL A C 1
ATOM 2419 O O . VAL A 1 322 ? 104.059 108.980 107.134 1.00 78.63 322 VAL A O 1
ATOM 2423 N N . ASN A 1 323 ? 105.617 108.860 105.550 1.00 77.14 323 ASN A N 1
ATOM 2424 C CA . ASN A 1 323 ? 105.276 110.180 105.090 1.00 77.14 323 ASN A CA 1
ATOM 2425 C C . ASN A 1 323 ? 103.901 110.236 104.471 1.00 77.14 323 ASN A C 1
ATOM 2426 O O . ASN A 1 323 ? 103.189 111.219 104.680 1.00 77.14 323 ASN A O 1
ATOM 2431 N N . GLU A 1 324 ? 103.457 109.200 103.778 1.00 82.32 324 GLU A N 1
ATOM 2432 C CA . GLU A 1 324 ? 102.096 109.308 103.278 1.00 82.32 324 GLU A CA 1
ATOM 2433 C C . GLU A 1 324 ? 101.102 109.278 104.416 1.00 82.32 324 GLU A C 1
ATOM 2434 O O . GLU A 1 324 ? 100.130 110.055 104.433 1.00 82.32 324 GLU A O 1
ATOM 2440 N N . ALA A 1 325 ? 101.324 108.411 105.395 1.00 84.20 325 ALA A N 1
ATOM 2441 C CA . ALA A 1 325 ? 100.389 108.335 106.507 1.00 84.20 325 ALA A CA 1
ATOM 2442 C C . ALA A 1 325 ? 100.351 109.633 107.292 1.00 84.20 325 ALA A C 1
ATOM 2443 O O . ALA A 1 325 ? 99.279 110.098 107.703 1.00 84.20 325 ALA A O 1
ATOM 2445 N N . MET A 1 326 ? 101.499 110.257 107.495 1.00 81.80 326 MET A N 1
ATOM 2446 C CA . MET A 1 326 ? 101.471 111.467 108.280 1.00 81.80 326 MET A CA 1
ATOM 2447 C C . MET A 1 326 ? 100.897 112.621 107.500 1.00 81.80 326 MET A C 1
ATOM 2448 O O . MET A 1 326 ? 100.302 113.522 108.102 1.00 81.80 326 MET A O 1
ATOM 2453 N N . ALA A 1 327 ? 101.027 112.622 106.183 1.00 81.17 327 ALA A N 1
ATOM 2454 C CA . ALA A 1 327 ? 100.388 113.667 105.403 1.00 81.17 327 ALA A CA 1
ATOM 2455 C C . ALA A 1 327 ? 98.895 113.614 105.584 1.00 81.17 327 ALA A C 1
ATOM 2456 O O . ALA A 1 327 ? 98.240 114.658 105.711 1.00 81.17 327 ALA A O 1
ATOM 2458 N N . THR A 1 328 ? 98.348 112.404 105.655 1.00 82.76 328 THR A N 1
ATOM 2459 C CA . THR A 1 328 ? 96.920 112.249 105.904 1.00 82.76 328 THR A CA 1
ATOM 2460 C C . THR A 1 328 ? 96.530 112.843 107.246 1.00 82.76 328 THR A C 1
ATOM 2461 O O . THR A 1 328 ? 95.509 113.539 107.362 1.00 82.76 328 THR A O 1
ATOM 2465 N N . VAL A 1 329 ? 97.342 112.592 108.269 1.00 86.97 329 VAL A N 1
ATOM 2466 C CA . VAL A 1 329 ? 97.048 113.160 109.574 1.00 86.97 329 VAL A CA 1
ATOM 2467 C C . VAL A 1 329 ? 97.037 114.676 109.530 1.00 86.97 329 VAL A C 1
ATOM 2468 O O . VAL A 1 329 ? 96.164 115.309 110.130 1.00 86.97 329 VAL A O 1
ATOM 2472 N N . LYS A 1 330 ? 98.018 115.287 108.872 1.00 80.43 330 LYS A N 1
ATOM 2473 C CA . LYS A 1 330 ? 98.040 116.749 108.800 1.00 80.43 330 LYS A CA 1
ATOM 2474 C C . LYS A 1 330 ? 96.798 117.283 108.138 1.00 80.43 330 LYS A C 1
ATOM 2475 O O . LYS A 1 330 ? 96.273 118.314 108.553 1.00 80.43 330 LYS A O 1
ATOM 2481 N N . GLU A 1 331 ? 96.308 116.612 107.124 1.00 82.37 331 GLU A N 1
ATOM 2482 C CA . GLU A 1 331 ? 95.099 117.093 106.486 1.00 82.37 331 GLU A CA 1
ATOM 2483 C C . GLU A 1 331 ? 93.894 116.997 107.390 1.00 82.37 331 GLU A C 1
ATOM 2484 O O . GLU A 1 331 ? 93.030 117.872 107.370 1.00 82.37 331 GLU A O 1
ATOM 2490 N N . GLN A 1 332 ? 93.796 115.929 108.168 1.00 84.66 332 GLN A N 1
ATOM 2491 C CA . GLN A 1 332 ? 92.598 115.687 108.985 1.00 84.66 332 GLN A CA 1
ATOM 2492 C C . GLN A 1 332 ? 92.561 116.411 110.327 1.00 84.66 332 GLN A C 1
ATOM 2493 O O . GLN A 1 332 ? 91.486 116.764 110.789 1.00 84.66 332 GLN A O 1
ATOM 2499 N N . ASN A 1 333 ? 93.687 116.622 110.985 1.00 85.76 333 ASN A N 1
ATOM 2500 C CA . ASN A 1 333 ? 93.693 117.200 112.312 1.00 85.76 333 ASN A CA 1
ATOM 2501 C C . ASN A 1 333 ? 94.400 118.539 112.338 1.00 85.76 333 ASN A C 1
ATOM 2502 O O . ASN A 1 333 ? 95.610 118.617 112.126 1.00 85.76 333 ASN A O 1
ATOM 2507 N N . SER A 1 334 ? 93.653 119.582 112.666 1.00 79.87 334 SER A N 1
ATOM 2508 C CA . SER A 1 334 ? 94.160 120.939 112.616 1.00 79.87 334 SER A CA 1
ATOM 2509 C C . SER A 1 334 ? 95.285 121.255 113.575 1.00 79.87 334 SER A C 1
ATOM 2510 O O . SER A 1 334 ? 95.279 120.838 114.733 1.00 79.87 334 SER A O 1
ATOM 2513 N N . PHE A 1 335 ? 96.219 122.063 113.091 1.00 84.57 335 PHE A N 1
ATOM 2514 C CA . PHE A 1 335 ? 97.361 122.578 113.821 1.00 84.57 335 PHE A CA 1
ATOM 2515 C C . PHE A 1 335 ? 97.353 124.096 113.796 1.00 84.57 335 PHE A C 1
ATOM 2516 O O . PHE A 1 335 ? 96.828 124.719 112.881 1.00 84.57 335 PHE A O 1
ATOM 2524 N N . VAL A 1 336 ? 97.938 124.669 114.804 1.00 82.40 336 VAL A N 1
ATOM 2525 C CA . VAL A 1 336 ? 98.061 126.100 114.952 1.00 82.40 336 VAL A CA 1
ATOM 2526 C C . VAL A 1 336 ? 99.169 126.562 114.034 1.00 82.40 336 VAL A C 1
ATOM 2527 O O . VAL A 1 336 ? 100.303 126.124 114.190 1.00 82.40 336 VAL A O 1
ATOM 2531 N N . ASN A 1 337 ? 98.894 127.501 113.119 1.00 81.30 337 ASN A N 1
ATOM 2532 C CA . ASN A 1 337 ? 99.923 127.829 112.129 1.00 81.30 337 ASN A CA 1
ATOM 2533 C C . ASN A 1 337 ? 101.000 128.735 112.637 1.00 81.30 337 ASN A C 1
ATOM 2534 O O . ASN A 1 337 ? 101.890 129.075 111.880 1.00 81.30 337 ASN A O 1
ATOM 2539 N N . TRP A 1 338 ? 100.938 129.149 113.871 1.00 85.98 338 TRP A N 1
ATOM 2540 C CA . TRP A 1 338 ? 101.987 129.985 114.400 1.00 85.98 338 TRP A CA 1
ATOM 2541 C C . TRP A 1 338 ? 103.243 129.247 114.401 1.00 85.98 338 TRP A C 1
ATOM 2542 O O . TRP A 1 338 ? 104.318 129.836 114.511 1.00 85.98 338 TRP A O 1
ATOM 2553 N N . ILE A 1 339 ? 103.117 127.948 114.493 1.00 79.82 339 ILE A N 1
ATOM 2554 C CA . ILE A 1 339 ? 104.306 127.142 114.552 1.00 79.82 339 ILE A CA 1
ATOM 2555 C C . ILE A 1 339 ? 104.351 126.433 113.210 1.00 79.82 339 ILE A C 1
ATOM 2556 O O . ILE A 1 339 ? 103.520 125.563 112.961 1.00 79.82 339 ILE A O 1
ATOM 2561 N N . PRO A 1 340 ? 105.234 126.845 112.304 1.00 74.46 340 PRO A N 1
ATOM 2562 C CA . PRO A 1 340 ? 105.300 126.348 110.933 1.00 74.46 340 PRO A CA 1
ATOM 2563 C C . PRO A 1 340 ? 105.894 124.986 110.875 1.00 74.46 340 PRO A C 1
ATOM 2564 O O . PRO A 1 340 ? 105.946 124.336 109.823 1.00 74.46 340 PRO A O 1
ATOM 2568 N N . THR A 1 341 ? 106.344 124.571 112.012 1.00 69.67 341 THR A N 1
ATOM 2569 C CA . THR A 1 341 ? 107.002 123.349 112.329 1.00 69.67 341 THR A CA 1
ATOM 2570 C C . THR A 1 341 ? 106.260 122.830 113.537 1.00 69.67 341 THR A C 1
ATOM 2571 O O . THR A 1 341 ? 105.063 123.077 113.671 1.00 69.67 341 THR A O 1
ATOM 2575 N N . GLY A 1 342 ? 106.862 122.035 114.361 1.00 77.44 342 GLY A N 1
ATOM 2576 C CA . GLY A 1 342 ? 106.150 121.605 115.531 1.00 77.44 342 GLY A CA 1
ATOM 2577 C C . GLY A 1 342 ? 105.524 120.247 115.423 1.00 77.44 342 GLY A C 1
ATOM 2578 O O . GLY A 1 342 ? 105.031 119.732 116.426 1.00 77.44 342 GLY A O 1
ATOM 2579 N N . PHE A 1 343 ? 105.548 119.643 114.270 1.00 76.91 343 PHE A N 1
ATOM 2580 C CA . PHE A 1 343 ? 105.049 118.292 114.106 1.00 76.91 343 PHE A CA 1
ATOM 2581 C C . PHE A 1 343 ? 106.227 117.448 113.711 1.00 76.91 343 PHE A C 1
ATOM 2582 O O . PHE A 1 343 ? 106.641 117.468 112.552 1.00 76.91 343 PHE A O 1
ATOM 2590 N N . LYS A 1 344 ? 106.803 116.754 114.658 1.00 76.90 344 LYS A N 1
ATOM 2591 C CA . LYS A 1 344 ? 108.020 116.029 114.394 1.00 76.90 344 LYS A CA 1
ATOM 2592 C C . LYS A 1 344 ? 107.775 114.541 114.330 1.00 76.90 344 LYS A C 1
ATOM 2593 O O . LYS A 1 344 ? 107.124 113.965 115.201 1.00 76.90 344 LYS A O 1
ATOM 2599 N N . ILE A 1 345 ? 108.262 113.931 113.271 1.00 71.90 345 ILE A N 1
ATOM 2600 C CA . ILE A 1 345 ? 108.074 112.531 113.032 1.00 71.90 345 ILE A CA 1
ATOM 2601 C C . ILE A 1 345 ? 109.407 111.876 113.136 1.00 71.90 345 ILE A C 1
ATOM 2602 O O . ILE A 1 345 ? 110.374 112.360 112.560 1.00 71.90 345 ILE A O 1
ATOM 2607 N N . SER A 1 346 ? 109.475 110.784 113.860 1.00 79.60 346 SER A N 1
ATOM 2608 C CA . SER A 1 346 ? 110.732 110.090 114.005 1.00 79.60 346 SER A CA 1
ATOM 2609 C C . SER A 1 346 ? 110.514 108.601 114.041 1.00 79.60 346 SER A C 1
ATOM 2610 O O . SER A 1 346 ? 109.419 108.126 114.327 1.00 79.60 346 SER A O 1
ATOM 2613 N N . LYS A 1 347 ? 111.564 107.854 113.741 1.00 82.13 347 LYS A N 1
ATOM 2614 C CA . LYS A 1 347 ? 111.461 106.419 113.846 1.00 82.13 347 LYS A CA 1
ATOM 2615 C C . LYS A 1 347 ? 112.676 105.839 114.528 1.00 82.13 347 LYS A C 1
ATOM 2616 O O . LYS A 1 347 ? 113.721 106.469 114.623 1.00 82.13 347 LYS A O 1
ATOM 2622 N N . SER A 1 348 ? 112.496 104.642 115.038 1.00 85.90 348 SER A N 1
ATOM 2623 C CA . SER A 1 348 ? 113.560 103.891 115.645 1.00 85.90 348 SER A CA 1
ATOM 2624 C C . SER A 1 348 ? 113.417 102.456 115.218 1.00 85.90 348 SER A C 1
ATOM 2625 O O . SER A 1 348 ? 112.310 101.921 115.155 1.00 85.90 348 SER A O 1
ATOM 2628 N N . GLU A 1 349 ? 114.548 101.838 114.929 1.00 91.32 349 GLU A N 1
ATOM 2629 C CA . GLU A 1 349 ? 114.596 100.492 114.400 1.00 91.32 349 GLU A CA 1
ATOM 2630 C C . GLU A 1 349 ? 114.219 99.434 115.402 1.00 91.32 349 GLU A C 1
ATOM 2631 O O . GLU A 1 349 ? 114.002 98.291 115.005 1.00 91.32 349 GLU A O 1
ATOM 2637 N N . THR A 1 350 ? 114.130 99.740 116.671 1.00 85.13 350 THR A N 1
ATOM 2638 C CA . THR A 1 350 ? 113.796 98.703 117.615 1.00 85.13 350 THR A CA 1
ATOM 2639 C C . THR A 1 350 ? 112.337 98.709 117.972 1.00 85.13 350 THR A C 1
ATOM 2640 O O . THR A 1 350 ? 111.827 99.666 118.563 1.00 85.13 350 THR A O 1
ATOM 2644 N N . SER A 1 351 ? 111.696 97.610 117.653 1.00 84.13 351 SER A N 1
ATOM 2645 C CA . SER A 1 351 ? 110.299 97.366 117.850 1.00 84.13 351 SER A CA 1
ATOM 2646 C C . SER A 1 351 ? 110.029 97.049 119.302 1.00 84.13 351 SER A C 1
ATOM 2647 O O . SER A 1 351 ? 110.940 96.677 120.022 1.00 84.13 351 SER A O 1
ATOM 2650 N N . PRO A 1 352 ? 108.803 97.233 119.758 1.00 84.90 352 PRO A N 1
ATOM 2651 C CA . PRO A 1 352 ? 108.392 96.816 121.088 1.00 84.90 352 PRO A CA 1
ATOM 2652 C C . PRO A 1 352 ? 108.295 95.307 121.114 1.00 84.90 352 PRO A C 1
ATOM 2653 O O . PRO A 1 352 ? 108.106 94.681 120.080 1.00 84.90 352 PRO A O 1
ATOM 2657 N N . LYS A 1 353 ? 108.362 94.704 122.297 1.00 86.90 353 LYS A N 1
ATOM 2658 C CA . LYS A 1 353 ? 108.406 93.248 122.364 1.00 86.90 353 LYS A CA 1
ATOM 2659 C C . LYS A 1 353 ? 107.165 92.556 121.839 1.00 86.90 353 LYS A C 1
ATOM 2660 O O . LYS A 1 353 ? 107.255 91.422 121.377 1.00 86.90 353 LYS A O 1
ATOM 2666 N N . ASP A 1 354 ? 106.015 93.182 121.875 1.00 90.57 354 ASP A N 1
ATOM 2667 C CA . ASP A 1 354 ? 104.829 92.483 121.428 1.00 90.57 354 ASP A CA 1
ATOM 2668 C C . ASP A 1 354 ? 104.392 92.799 120.001 1.00 90.57 354 ASP A C 1
ATOM 2669 O O . ASP A 1 354 ? 103.300 92.382 119.620 1.00 90.57 354 ASP A O 1
ATOM 2674 N N . SER A 1 355 ? 105.168 93.515 119.196 1.00 91.12 355 SER A N 1
ATOM 2675 C CA . SER A 1 355 ? 104.640 93.712 117.851 1.00 91.12 355 SER A CA 1
ATOM 2676 C C . SER A 1 355 ? 105.701 94.041 116.817 1.00 91.12 355 SER A C 1
ATOM 2677 O O . SER A 1 355 ? 106.841 94.366 117.137 1.00 91.12 355 SER A O 1
ATOM 2680 N N . ALA A 1 356 ? 105.298 93.951 115.563 1.00 90.10 356 ALA A N 1
ATOM 2681 C CA . ALA A 1 356 ? 106.174 94.289 114.456 1.00 90.10 356 ALA A CA 1
ATOM 2682 C C . ALA A 1 356 ? 106.409 95.771 114.358 1.00 90.10 356 ALA A C 1
ATOM 2683 O O . ALA A 1 356 ? 107.479 96.203 113.921 1.00 90.10 356 ALA A O 1
ATOM 2685 N N . LEU A 1 357 ? 105.392 96.564 114.675 1.00 86.11 357 LEU A N 1
ATOM 2686 C CA . LEU A 1 357 ? 105.467 98.009 114.574 1.00 86.11 357 LEU A CA 1
ATOM 2687 C C . LEU A 1 357 ? 104.540 98.639 115.580 1.00 86.11 357 LEU A C 1
ATOM 2688 O O . LEU A 1 357 ? 103.374 98.268 115.630 1.00 86.11 357 LEU A O 1
ATOM 2693 N N . GLY A 1 358 ? 105.019 99.605 116.343 1.00 79.61 358 GLY A N 1
ATOM 2694 C CA . GLY A 1 358 ? 104.150 100.358 117.229 1.00 79.61 358 GLY A CA 1
ATOM 2695 C C . GLY A 1 358 ? 104.292 101.852 117.046 1.00 79.61 358 GLY A C 1
ATOM 2696 O O . GLY A 1 358 ? 105.340 102.343 116.662 1.00 79.61 358 GLY A O 1
ATOM 2697 N N . VAL A 1 359 ? 103.242 102.587 117.360 1.00 78.16 359 VAL A N 1
ATOM 2698 C CA . VAL A 1 359 ? 103.293 104.028 117.184 1.00 78.16 359 VAL A CA 1
ATOM 2699 C C . VAL A 1 359 ? 102.870 104.791 118.414 1.00 78.16 359 VAL A C 1
ATOM 2700 O O . VAL A 1 359 ? 101.840 104.502 119.032 1.00 78.16 359 VAL A O 1
ATOM 2704 N N . ILE A 1 360 ? 103.659 105.785 118.748 1.00 80.37 360 ILE A N 1
ATOM 2705 C CA . ILE A 1 360 ? 103.447 106.604 119.917 1.00 80.37 360 ILE A CA 1
ATOM 2706 C C . ILE A 1 360 ? 103.297 108.052 119.585 1.00 80.37 360 ILE A C 1
ATOM 2707 O O . ILE A 1 360 ? 104.191 108.641 118.977 1.00 80.37 360 ILE A O 1
ATOM 2712 N N . MET A 1 361 ? 102.277 108.666 120.092 1.00 84.56 361 MET A N 1
ATOM 2713 C CA . MET A 1 361 ? 102.141 110.086 119.864 1.00 84.56 361 MET A CA 1
ATOM 2714 C C . MET A 1 361 ? 101.953 110.880 121.133 1.00 84.56 361 MET A C 1
ATOM 2715 O O . MET A 1 361 ? 101.182 110.496 122.018 1.00 84.56 361 MET A O 1
ATOM 2720 N N . LEU A 1 362 ? 102.654 111.991 121.193 1.00 75.67 362 LEU A N 1
ATOM 2721 C CA . LEU A 1 362 ? 102.516 112.956 122.247 1.00 75.67 362 LEU A CA 1
ATOM 2722 C C . LEU A 1 362 ? 102.080 114.257 121.662 1.00 75.67 362 LEU A C 1
ATOM 2723 O O . LEU A 1 362 ? 102.482 114.599 120.556 1.00 75.67 362 LEU A O 1
ATOM 2728 N N . GLY A 1 363 ? 101.350 115.049 122.423 1.00 81.96 363 GLY A N 1
ATOM 2729 C CA . GLY A 1 363 ? 101.115 116.383 121.918 1.00 81.96 363 GLY A CA 1
ATOM 2730 C C . GLY A 1 363 ? 100.299 117.324 122.766 1.00 81.96 363 GLY A C 1
ATOM 2731 O O . GLY A 1 363 ? 99.700 116.963 123.779 1.00 81.96 363 GLY A O 1
ATOM 2732 N N . ASN A 1 364 ? 100.312 118.549 122.334 1.00 87.54 364 ASN A N 1
ATOM 2733 C CA . ASN A 1 364 ? 99.622 119.624 122.986 1.00 87.54 364 ASN A CA 1
ATOM 2734 C C . ASN A 1 364 ? 98.408 119.916 122.172 1.00 87.54 364 ASN A C 1
ATOM 2735 O O . ASN A 1 364 ? 98.518 120.514 121.098 1.00 87.54 364 ASN A O 1
ATOM 2740 N N . ASN A 1 365 ? 97.266 119.581 122.695 1.00 87.77 365 ASN A N 1
ATOM 2741 C CA . ASN A 1 365 ? 96.024 119.788 122.007 1.00 87.77 365 ASN A CA 1
ATOM 2742 C C . ASN A 1 365 ? 95.128 120.559 122.918 1.00 87.77 365 ASN A C 1
ATOM 2743 O O . ASN A 1 365 ? 95.048 120.278 124.108 1.00 87.77 365 ASN A O 1
ATOM 2748 N N . SER A 1 366 ? 94.475 121.537 122.376 1.00 92.57 366 SER A N 1
ATOM 2749 C CA . SER A 1 366 ? 93.668 122.420 123.192 1.00 92.57 366 SER A CA 1
ATOM 2750 C C . SER A 1 366 ? 92.534 121.729 123.916 1.00 92.57 366 SER A C 1
ATOM 2751 O O . SER A 1 366 ? 92.063 122.248 124.933 1.00 92.57 366 SER A O 1
ATOM 2754 N N . GLU A 1 367 ? 92.126 120.551 123.500 1.00 90.12 367 GLU A N 1
ATOM 2755 C CA . GLU A 1 367 ? 91.053 119.865 124.194 1.00 90.12 367 GLU A CA 1
ATOM 2756 C C . GLU A 1 367 ? 91.540 119.169 125.433 1.00 90.12 367 GLU A C 1
ATOM 2757 O O . GLU A 1 367 ? 90.743 118.539 126.130 1.00 90.12 367 GLU A O 1
ATOM 2763 N N . ILE A 1 368 ? 92.821 119.258 125.748 1.00 89.49 368 ILE A N 1
ATOM 2764 C CA . ILE A 1 368 ? 93.311 118.603 126.937 1.00 89.49 368 ILE A CA 1
ATOM 2765 C C . ILE A 1 368 ? 92.639 119.160 128.133 1.00 89.49 368 ILE A C 1
ATOM 2766 O O . ILE A 1 368 ? 92.523 118.483 129.154 1.00 89.49 368 ILE A O 1
ATOM 2771 N N . VAL A 1 369 ? 92.149 120.382 128.034 1.00 92.64 369 VAL A N 1
ATOM 2772 C CA . VAL A 1 369 ? 91.504 121.010 129.155 1.00 92.64 369 VAL A CA 1
ATOM 2773 C C . VAL A 1 369 ? 90.211 120.350 129.552 1.00 92.64 369 VAL A C 1
ATOM 2774 O O . VAL A 1 369 ? 89.705 120.651 130.621 1.00 92.64 369 VAL A O 1
ATOM 2778 N N . SER A 1 370 ? 89.661 119.456 128.753 1.00 93.19 370 SER A N 1
ATOM 2779 C CA . SER A 1 370 ? 88.438 118.797 129.187 1.00 93.19 370 SER A CA 1
ATOM 2780 C C . SER A 1 370 ? 88.635 118.104 130.502 1.00 93.19 370 SER A C 1
ATOM 2781 O O . SER A 1 370 ? 87.709 118.015 131.303 1.00 93.19 370 SER A O 1
ATOM 2784 N N . VAL A 1 371 ? 89.829 117.609 130.759 1.00 96.37 371 VAL A N 1
ATOM 2785 C CA . VAL A 1 371 ? 90.076 116.952 132.019 1.00 96.37 371 VAL A CA 1
ATOM 2786 C C . VAL A 1 371 ? 89.983 117.962 133.137 1.00 96.37 371 VAL A C 1
ATOM 2787 O O . VAL A 1 371 ? 89.288 117.758 134.145 1.00 96.37 371 VAL A O 1
ATOM 2791 N N . PHE A 1 372 ? 90.648 119.086 132.944 1.00 95.07 372 PHE A N 1
ATOM 2792 C CA . PHE A 1 372 ? 90.709 120.112 133.949 1.00 95.07 372 PHE A CA 1
ATOM 2793 C C . PHE A 1 372 ? 89.355 120.734 134.175 1.00 95.07 372 PHE A C 1
ATOM 2794 O O . PHE A 1 372 ? 89.000 121.055 135.311 1.00 95.07 372 PHE A O 1
ATOM 2802 N N . GLU A 1 373 ? 88.583 120.899 133.120 1.00 101.05 373 GLU A N 1
ATOM 2803 C CA . GLU A 1 373 ? 87.258 121.465 133.261 1.00 101.05 373 GLU A CA 1
ATOM 2804 C C . GLU A 1 373 ? 86.341 120.569 134.073 1.00 101.05 373 GLU A C 1
ATOM 2805 O O . GLU A 1 373 ? 85.583 121.065 134.909 1.00 101.05 373 GLU A O 1
ATOM 2811 N N . ARG A 1 374 ? 86.397 119.258 133.872 1.00 101.25 374 ARG A N 1
ATOM 2812 C CA . ARG A 1 374 ? 85.570 118.378 134.679 1.00 101.25 374 ARG A CA 1
ATOM 2813 C C . ARG A 1 374 ? 85.971 118.440 136.127 1.00 101.25 374 ARG A C 1
ATOM 2814 O O . ARG A 1 374 ? 85.113 118.447 137.015 1.00 101.25 374 ARG A O 1
ATOM 2822 N N . ILE A 1 375 ? 87.270 118.489 136.384 1.00 99.22 375 ILE A N 1
ATOM 2823 C CA . ILE A 1 375 ? 87.730 118.571 137.755 1.00 99.22 37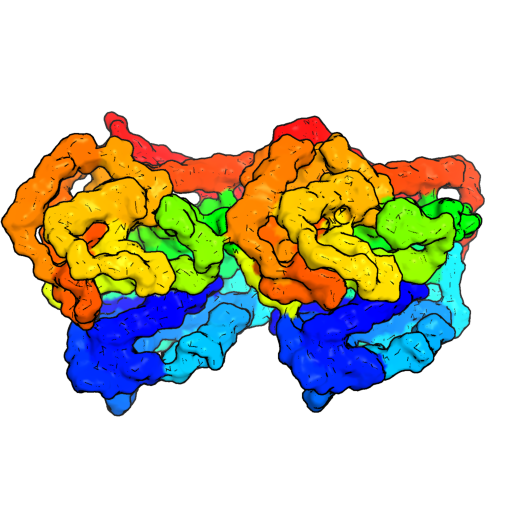5 ILE A CA 1
ATOM 2824 C C . ILE A 1 375 ? 87.225 119.832 138.395 1.00 99.22 375 ILE A C 1
ATOM 2825 O O . ILE A 1 375 ? 86.762 119.818 139.541 1.00 99.22 375 ILE A O 1
ATOM 2830 N N . GLY A 1 376 ? 87.321 120.939 137.681 1.00 100.04 376 GLY A N 1
ATOM 2831 C CA . GLY A 1 376 ? 86.824 122.188 138.202 1.00 100.04 376 GLY A CA 1
ATOM 2832 C C . GLY A 1 376 ? 85.363 122.086 138.556 1.00 100.04 376 GLY A C 1
ATOM 2833 O O . GLY A 1 376 ? 84.963 122.443 139.650 1.00 100.04 376 GLY A O 1
ATOM 2834 N N . ALA A 1 377 ? 84.560 121.534 137.666 1.00 103.35 377 ALA A N 1
ATOM 2835 C CA . ALA A 1 377 ? 83.140 121.437 137.968 1.00 103.35 377 ALA A CA 1
ATOM 2836 C C . ALA A 1 377 ? 82.871 120.625 139.226 1.00 103.35 377 ALA A C 1
ATOM 2837 O O . ALA A 1 377 ? 82.030 121.008 140.057 1.00 103.35 377 ALA A O 1
ATOM 2839 N N . ASN A 1 378 ? 83.558 119.504 139.391 1.00 105.14 378 ASN A N 1
ATOM 2840 C CA . ASN A 1 378 ? 83.304 118.703 140.573 1.00 105.14 378 ASN A CA 1
ATOM 2841 C C . ASN A 1 378 ? 83.677 119.496 141.807 1.00 105.14 378 ASN A C 1
ATOM 2842 O O . ASN A 1 378 ? 82.963 119.500 142.834 1.00 105.14 378 ASN A O 1
ATOM 2847 N N . PHE A 1 379 ? 84.776 120.217 141.688 1.00 107.55 379 PHE A N 1
ATOM 2848 C CA . PHE A 1 379 ? 85.264 121.022 142.774 1.00 107.55 379 PHE A CA 1
ATOM 2849 C C . PHE A 1 379 ? 84.291 122.095 143.122 1.00 107.55 379 PHE A C 1
ATOM 2850 O O . PHE A 1 379 ? 83.998 122.293 144.287 1.00 107.55 379 PHE A O 1
ATOM 2858 N N . ASP A 1 380 ? 83.759 122.786 142.136 1.00 106.42 380 ASP A N 1
ATOM 2859 C CA . ASP A 1 380 ? 82.863 123.889 142.432 1.00 106.42 380 ASP A CA 1
ATOM 2860 C C . ASP A 1 380 ? 81.651 123.419 143.201 1.00 106.42 380 ASP A C 1
ATOM 2861 O O . ASP A 1 380 ? 81.233 124.066 144.166 1.00 106.42 380 ASP A O 1
ATOM 2866 N N . ARG A 1 381 ? 81.083 122.276 142.820 1.00 109.77 381 ARG A N 1
ATOM 2867 C CA . ARG A 1 381 ? 79.881 121.850 143.526 1.00 109.77 381 ARG A CA 1
ATOM 2868 C C . ARG A 1 381 ? 80.162 121.621 144.985 1.00 109.77 381 ARG A C 1
ATOM 2869 O O . ARG A 1 381 ? 79.345 121.969 145.844 1.00 109.77 381 ARG A O 1
ATOM 2877 N N . LEU A 1 382 ? 81.318 121.051 145.289 1.00 111.50 382 LEU A N 1
ATOM 2878 C CA . LEU A 1 382 ? 81.655 120.824 146.692 1.00 111.50 382 LEU A CA 1
ATOM 2879 C C . LEU A 1 382 ? 82.197 122.072 147.391 1.00 111.50 382 LEU A C 1
ATOM 2880 O O . LEU A 1 382 ? 81.952 122.294 148.583 1.00 111.50 382 LEU A O 1
ATOM 2885 N N . TRP A 1 383 ? 82.957 122.876 146.671 1.00 113.74 383 TRP A N 1
ATOM 2886 C CA . TRP A 1 383 ? 83.657 123.995 147.268 1.00 113.74 383 TRP A CA 1
ATOM 2887 C C . TRP A 1 383 ? 82.749 125.141 147.613 1.00 113.74 383 TRP A C 1
ATOM 2888 O O . TRP A 1 383 ? 82.908 125.744 148.675 1.00 113.74 383 TRP A O 1
ATOM 2899 N N . SER A 1 384 ? 81.783 125.461 146.772 1.00 111.55 384 SER A N 1
ATOM 2900 C CA . SER A 1 384 ? 80.951 126.611 147.084 1.00 111.55 384 SER A CA 1
ATOM 2901 C C . SER A 1 384 ? 80.167 126.411 148.372 1.00 111.55 384 SER A C 1
ATOM 2902 O O . SER A 1 384 ? 79.700 127.374 148.977 1.00 111.55 384 SER A O 1
ATOM 2905 N N . ARG A 1 385 ? 80.032 125.174 148.795 1.00 115.26 385 ARG A N 1
ATOM 2906 C CA . ARG A 1 385 ? 79.324 124.787 149.983 1.00 115.26 385 ARG A CA 1
ATOM 2907 C C . ARG A 1 385 ? 80.265 124.514 151.134 1.00 115.26 385 ARG A C 1
ATOM 2908 O O . ARG A 1 385 ? 79.826 124.031 152.189 1.00 115.26 385 ARG A O 1
ATOM 2916 N N . LYS A 1 386 ? 81.527 124.880 150.978 1.00 114.53 386 LYS A N 1
ATOM 2917 C CA . LYS A 1 386 ? 82.478 124.613 152.009 1.00 114.53 386 LYS A CA 1
ATOM 2918 C C . LYS A 1 386 ? 82.260 123.180 152.415 1.00 114.53 386 LYS A C 1
ATOM 2919 O O . LYS A 1 386 ? 81.914 122.879 153.550 1.00 114.53 386 LYS A O 1
ATOM 2925 N N . ALA A 1 387 ? 82.389 122.304 151.425 1.00 119.31 387 ALA A N 1
ATOM 2926 C CA . ALA A 1 387 ? 82.113 120.902 151.662 1.00 119.31 387 ALA A CA 1
ATOM 2927 C C . ALA A 1 387 ? 82.986 120.389 152.761 1.00 119.31 387 ALA A C 1
ATOM 2928 O O . ALA A 1 387 ? 82.523 119.693 153.660 1.00 119.31 387 ALA A O 1
ATOM 2930 N N . PHE A 1 388 ? 84.249 120.716 152.716 1.00 121.96 388 PHE A N 1
ATOM 2931 C CA . PHE A 1 388 ? 85.140 120.185 153.674 1.00 121.96 388 PHE A CA 1
ATOM 2932 C C . PHE A 1 388 ? 86.163 121.221 154.061 1.00 121.96 388 PHE A C 1
ATOM 2933 O O . PHE A 1 388 ? 87.348 121.044 153.827 1.00 121.96 388 PHE A O 1
ATOM 2941 N N . ALA A 1 389 ? 85.707 122.337 154.590 1.00 125.42 389 ALA A N 1
ATOM 2942 C CA . ALA A 1 389 ? 86.603 123.393 155.038 1.00 125.42 389 ALA A CA 1
ATOM 2943 C C . ALA A 1 389 ? 87.541 122.958 156.166 1.00 125.42 389 ALA A C 1
ATOM 2944 O O . ALA A 1 389 ? 88.761 122.956 155.987 1.00 125.42 389 ALA A O 1
ATOM 2946 N N . HIS A 1 390 ? 87.004 122.621 157.344 1.00 125.72 390 HIS A N 1
ATOM 2947 C CA . HIS A 1 390 ? 87.845 122.395 158.528 1.00 125.72 390 HIS A CA 1
ATOM 2948 C C . HIS A 1 390 ? 88.749 121.201 158.452 1.00 125.72 390 HIS A C 1
ATOM 2949 O O . HIS A 1 390 ? 89.680 121.085 159.279 1.00 125.72 390 HIS A O 1
ATOM 2956 N N . TRP A 1 391 ? 88.410 120.253 157.596 1.00 125.49 391 TRP A N 1
ATOM 2957 C CA . TRP A 1 391 ? 89.267 119.112 157.505 1.00 125.49 391 TRP A CA 1
ATOM 2958 C C . TRP A 1 391 ? 90.544 119.671 157.062 1.00 125.49 391 TRP A C 1
ATOM 2959 O O . TRP A 1 391 ? 91.556 119.618 157.754 1.00 125.49 391 TRP A O 1
ATOM 2970 N N . PHE A 1 392 ? 90.461 120.328 155.925 1.00 126.70 392 PHE A N 1
ATOM 2971 C CA . PHE A 1 392 ? 91.616 120.983 155.386 1.00 126.70 392 PHE A CA 1
ATOM 2972 C C . PHE A 1 392 ? 92.061 122.113 156.286 1.00 126.70 392 PHE A C 1
ATOM 2973 O O . PHE A 1 392 ? 93.257 122.414 156.323 1.00 126.70 392 PHE A O 1
ATOM 2981 N N . THR A 1 393 ? 91.160 122.746 157.042 1.00 128.99 393 THR A N 1
ATOM 2982 C CA . THR A 1 393 ? 91.680 123.834 157.876 1.00 128.99 393 THR A CA 1
ATOM 2983 C C . THR A 1 393 ? 92.693 123.322 158.927 1.00 128.99 393 THR A C 1
ATOM 2984 O O . THR A 1 393 ? 93.673 124.003 159.225 1.00 128.99 393 THR A O 1
ATOM 2988 N N . ASP A 1 394 ? 92.495 122.141 159.508 1.00 130.47 394 ASP A N 1
ATOM 2989 C CA . ASP A 1 394 ? 93.428 121.709 160.553 1.00 130.47 394 ASP A CA 1
ATOM 2990 C C . ASP A 1 394 ? 94.643 120.964 160.043 1.00 130.47 394 ASP A C 1
ATOM 2991 O O . ASP A 1 394 ? 95.486 120.527 160.826 1.00 130.47 394 ASP A O 1
ATOM 2996 N N . SER A 1 395 ? 94.721 120.743 158.766 1.00 126.36 395 SER A N 1
ATOM 2997 C CA . SER A 1 395 ? 95.866 120.076 158.206 1.00 126.36 395 SER A CA 1
ATOM 2998 C C . SER A 1 395 ? 96.830 121.085 157.640 1.00 126.36 395 SER A C 1
ATOM 2999 O O . SER A 1 395 ? 97.800 120.709 156.977 1.00 126.36 395 SER A O 1
ATOM 3002 N N . GLY A 1 396 ? 96.564 122.363 157.866 1.00 123.40 396 GLY A N 1
ATOM 3003 C CA . GLY A 1 396 ? 97.468 123.411 157.462 1.00 123.40 396 GLY A CA 1
ATOM 3004 C C . GLY A 1 396 ? 97.174 124.176 156.187 1.00 123.40 396 GLY A C 1
ATOM 3005 O O . GLY A 1 396 ? 98.011 124.983 155.783 1.00 123.40 396 GLY A O 1
ATOM 3006 N N . PHE A 1 397 ? 96.044 123.981 155.534 1.00 122.52 397 PHE A N 1
ATOM 3007 C CA . PHE A 1 397 ? 95.774 124.779 154.347 1.00 122.52 397 PHE A CA 1
ATOM 3008 C C . PHE A 1 397 ? 94.659 125.769 154.618 1.00 122.52 397 PHE A C 1
ATOM 3009 O O . PHE A 1 397 ? 93.697 125.453 155.316 1.00 122.52 397 PHE A O 1
ATOM 3017 N N . GLU A 1 398 ? 94.768 126.962 154.071 1.00 118.32 398 GLU A N 1
ATOM 3018 C CA . GLU A 1 398 ? 93.703 127.919 154.268 1.00 118.32 398 GLU A CA 1
ATOM 3019 C C . GLU A 1 398 ? 92.855 128.015 153.015 1.00 118.32 398 GLU A C 1
ATOM 3020 O O . GLU A 1 398 ? 93.259 127.594 151.933 1.00 118.32 398 GLU A O 1
ATOM 3026 N N . GLU A 1 399 ? 91.680 128.592 153.158 1.00 113.12 399 GLU A N 1
ATOM 3027 C CA . GLU A 1 399 ? 90.821 128.740 152.001 1.00 113.12 399 GLU A CA 1
ATOM 3028 C C . GLU A 1 399 ? 91.517 129.540 150.914 1.00 113.12 399 GLU A C 1
ATOM 3029 O O . GLU A 1 399 ? 91.361 129.244 149.730 1.00 113.12 399 GLU A O 1
ATOM 3035 N N . LYS A 1 400 ? 92.336 130.508 151.288 1.00 109.17 400 LYS A N 1
ATOM 3036 C CA . LYS A 1 400 ? 93.027 131.300 150.281 1.00 109.17 400 LYS A CA 1
ATOM 3037 C C . LYS A 1 400 ? 93.980 130.474 149.452 1.00 109.17 400 LYS A C 1
ATOM 3038 O O . LYS A 1 400 ? 94.290 130.849 148.321 1.00 109.17 400 LYS A O 1
ATOM 3044 N N . ASP A 1 401 ? 94.449 129.350 149.974 1.00 112.66 401 ASP A N 1
ATOM 3045 C CA . ASP A 1 401 ? 95.432 128.573 149.264 1.00 112.66 401 ASP A CA 1
ATOM 3046 C C . ASP A 1 401 ? 94.754 127.679 148.278 1.00 112.66 401 ASP A C 1
ATOM 3047 O O . ASP A 1 401 ? 95.270 127.441 147.180 1.00 112.66 401 ASP A O 1
ATOM 3052 N N . LEU A 1 402 ? 93.600 127.193 148.635 1.00 110.50 402 LEU A N 1
ATOM 3053 C CA . LEU A 1 402 ? 92.949 126.382 147.661 1.00 110.50 402 LEU A CA 1
ATOM 3054 C C . LEU A 1 402 ? 92.343 127.282 146.605 1.00 110.50 402 LEU A C 1
ATOM 3055 O O . LEU A 1 402 ? 92.232 126.880 145.441 1.00 110.50 402 LEU A O 1
ATOM 3060 N N . ASP A 1 403 ? 92.015 128.512 146.963 1.00 108.12 403 ASP A N 1
ATOM 3061 C CA . ASP A 1 403 ? 91.521 129.445 145.968 1.00 108.12 403 ASP A CA 1
ATOM 3062 C C . ASP A 1 403 ? 92.626 129.821 145.019 1.00 108.12 403 ASP A C 1
ATOM 3063 O O . ASP A 1 403 ? 92.390 129.974 143.824 1.00 108.12 403 ASP A O 1
ATOM 3068 N N . ASP A 1 404 ? 93.839 129.966 145.527 1.00 102.45 404 ASP A N 1
ATOM 3069 C CA . ASP A 1 404 ? 94.966 130.206 144.649 1.00 102.45 404 ASP A CA 1
ATOM 3070 C C . ASP A 1 404 ? 95.132 129.051 143.704 1.00 102.45 404 ASP A C 1
ATOM 3071 O O . ASP A 1 404 ? 95.396 129.243 142.509 1.00 102.45 404 ASP A O 1
ATOM 3076 N N . ALA A 1 405 ? 94.980 127.841 144.214 1.00 99.19 405 ALA A N 1
ATOM 3077 C CA . ALA A 1 405 ? 95.129 126.695 143.348 1.00 99.19 405 ALA A CA 1
ATOM 3078 C C . ALA A 1 405 ? 94.101 126.734 142.243 1.00 99.19 405 ALA A C 1
ATOM 3079 O O . ALA A 1 405 ? 94.430 126.514 141.067 1.00 99.19 405 ALA A O 1
ATOM 3081 N N . ARG A 1 406 ? 92.869 127.093 142.565 1.00 97.96 406 ARG A N 1
ATOM 3082 C CA . ARG A 1 406 ? 91.896 127.136 141.488 1.00 97.96 406 ARG A CA 1
ATOM 3083 C C . ARG A 1 406 ? 92.169 128.261 140.537 1.00 97.96 406 ARG A C 1
ATOM 3084 O O . ARG A 1 406 ? 91.996 128.098 139.336 1.00 97.96 406 ARG A O 1
ATOM 3092 N N . ALA A 1 407 ? 92.561 129.408 141.032 1.00 94.57 407 ALA A N 1
ATOM 3093 C CA . ALA A 1 407 ? 92.814 130.491 140.120 1.00 94.57 407 ALA A CA 1
ATOM 3094 C C . ALA A 1 407 ? 93.856 130.104 139.101 1.00 94.57 407 ALA A C 1
ATOM 3095 O O . ALA A 1 407 ? 93.724 130.422 137.923 1.00 94.57 407 ALA A O 1
ATOM 3097 N N . LEU A 1 408 ? 94.894 129.417 139.529 1.00 91.05 408 LEU A N 1
ATOM 3098 C CA . LEU A 1 408 ? 95.916 129.028 138.585 1.00 91.05 408 LEU A CA 1
ATOM 3099 C C . LEU A 1 408 ? 95.386 128.029 137.601 1.00 91.05 408 LEU A C 1
ATOM 3100 O O . LEU A 1 408 ? 95.703 128.100 136.406 1.00 91.05 408 LEU A O 1
ATOM 3105 N N . VAL A 1 409 ? 94.602 127.072 138.067 1.00 95.29 409 VAL A N 1
ATOM 3106 C CA . VAL A 1 409 ? 94.098 126.075 137.145 1.00 95.29 409 VAL A CA 1
ATOM 3107 C C . VAL A 1 409 ? 93.218 126.724 136.128 1.00 95.29 409 VAL A C 1
ATOM 3108 O O . VAL A 1 409 ? 93.262 126.385 134.940 1.00 95.29 409 VAL A O 1
ATOM 3112 N N . GLN A 1 410 ? 92.391 127.645 136.562 1.00 95.03 410 GLN A N 1
ATOM 3113 C CA . GLN A 1 410 ? 91.506 128.294 135.622 1.00 95.03 410 GLN A CA 1
ATOM 3114 C C . GLN A 1 410 ? 92.304 129.092 134.637 1.00 95.03 410 GLN A C 1
ATOM 3115 O O . GLN A 1 410 ? 91.979 129.096 133.455 1.00 95.03 410 GLN A O 1
ATOM 3121 N N . LYS A 1 411 ? 93.386 129.730 135.073 1.00 96.47 411 LYS A N 1
ATOM 3122 C CA . LYS A 1 411 ? 94.194 130.476 134.123 1.00 96.47 411 LYS A CA 1
ATOM 3123 C C . LYS A 1 411 ? 94.705 129.577 133.038 1.00 96.47 411 LYS A C 1
ATOM 3124 O O . LYS A 1 411 ? 94.635 129.934 131.868 1.00 96.47 411 LYS A O 1
ATOM 3130 N N . VAL A 1 412 ? 95.164 128.383 133.385 1.00 93.36 412 VAL A N 1
ATOM 3131 C CA . VAL A 1 412 ? 95.646 127.479 132.350 1.00 93.36 412 VAL A CA 1
ATOM 3132 C C . VAL A 1 412 ? 94.535 127.094 131.403 1.00 93.36 412 VAL A C 1
ATOM 3133 O O . VAL A 1 412 ? 94.742 127.048 130.193 1.00 93.36 412 VAL A O 1
ATOM 3137 N N . ILE A 1 413 ? 93.353 126.796 131.924 1.00 93.04 413 ILE A N 1
ATOM 3138 C CA . ILE A 1 413 ? 92.266 126.417 131.043 1.00 93.04 413 ILE A CA 1
ATOM 3139 C C . ILE A 1 413 ? 91.961 127.536 130.107 1.00 93.04 413 ILE A C 1
ATOM 3140 O O . ILE A 1 413 ? 91.778 127.334 128.907 1.00 93.04 413 ILE A O 1
ATOM 3145 N N . ASP A 1 414 ? 91.846 128.727 130.647 1.00 99.19 414 ASP A N 1
ATOM 3146 C CA . ASP A 1 414 ? 91.463 129.856 129.838 1.00 99.19 414 ASP A CA 1
ATOM 3147 C C . ASP A 1 414 ? 92.514 130.126 128.791 1.00 99.19 414 ASP A C 1
ATOM 3148 O O . ASP A 1 414 ? 92.181 130.453 127.655 1.00 99.19 414 ASP A O 1
ATOM 3153 N N . ASP A 1 415 ? 93.786 130.000 129.143 1.00 98.81 415 ASP A N 1
ATOM 3154 C CA . ASP A 1 415 ? 94.813 130.241 128.155 1.00 98.81 415 ASP A CA 1
ATOM 3155 C C . ASP A 1 415 ? 94.761 129.201 127.069 1.00 98.81 415 ASP A C 1
ATOM 3156 O O . ASP A 1 415 ? 94.877 129.539 125.905 1.00 98.81 415 ASP A O 1
ATOM 3161 N N . TYR A 1 416 ? 94.544 127.940 127.378 1.00 92.86 416 TYR A N 1
ATOM 3162 C CA . TYR A 1 416 ? 94.448 127.015 126.253 1.00 92.86 416 TYR A CA 1
ATOM 3163 C C . TYR A 1 416 ? 93.294 127.373 125.333 1.00 92.86 416 TYR A C 1
ATOM 3164 O O . TYR A 1 416 ? 93.450 127.353 124.111 1.00 92.86 416 TYR A O 1
ATOM 3173 N N . ARG A 1 417 ? 92.137 127.715 125.879 1.00 95.78 417 ARG A N 1
ATOM 3174 C CA . ARG A 1 417 ? 91.011 127.994 124.992 1.00 95.78 417 ARG A CA 1
ATOM 3175 C C . ARG A 1 417 ? 91.255 129.225 124.157 1.00 95.78 417 ARG A C 1
ATOM 3176 O O . ARG A 1 417 ? 90.908 129.243 122.983 1.00 95.78 417 ARG A O 1
ATOM 3184 N N . LYS A 1 418 ? 91.831 130.273 124.740 1.00 97.02 418 LYS A N 1
ATOM 3185 C CA . LYS A 1 418 ? 92.047 131.511 123.998 1.00 97.02 418 LYS A CA 1
ATOM 3186 C C . LYS A 1 418 ? 93.228 131.423 123.071 1.00 97.02 418 LYS A C 1
ATOM 3187 O O . LYS A 1 418 ? 93.171 131.895 121.940 1.00 97.02 418 LYS A O 1
ATOM 3193 N N . LEU A 1 419 ? 94.292 130.810 123.520 1.00 93.52 419 LEU A N 1
ATOM 3194 C CA . LEU A 1 419 ? 95.518 130.748 122.748 1.00 93.52 419 LEU A CA 1
ATOM 3195 C C . LEU A 1 419 ? 95.287 130.114 121.402 1.00 93.52 419 LEU A C 1
ATOM 3196 O O . LEU A 1 419 ? 95.785 130.598 120.386 1.00 93.52 419 LEU A O 1
ATOM 3201 N N . THR A 1 420 ? 94.530 129.036 121.366 1.00 95.44 420 THR A N 1
ATOM 3202 C CA . THR A 1 420 ? 94.337 128.333 120.129 1.00 95.44 420 THR A CA 1
ATOM 3203 C C . THR A 1 420 ? 93.013 128.646 119.465 1.00 95.44 420 THR A C 1
ATOM 3204 O O . THR A 1 420 ? 92.576 127.879 118.614 1.00 95.44 420 THR A O 1
ATOM 3208 N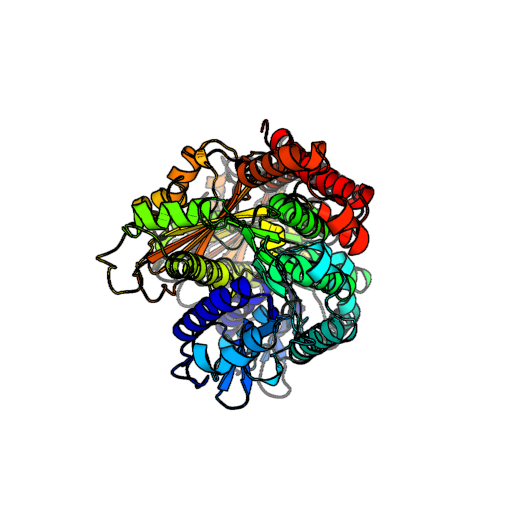 N . GLU A 1 421 ? 92.346 129.738 119.841 1.00 99.77 421 GLU A N 1
ATOM 3209 C CA . GLU A 1 421 ? 91.040 130.061 119.250 1.00 99.77 421 GLU A CA 1
ATOM 3210 C C . GLU A 1 421 ? 91.121 130.264 117.745 1.00 99.77 421 GLU A C 1
ATOM 3211 O O . GLU A 1 421 ? 90.177 129.935 117.022 1.00 99.77 421 GLU A O 1
ATOM 3217 N N . ASP A 1 422 ? 92.220 130.836 117.262 1.00 99.98 422 ASP A N 1
ATOM 3218 C CA . ASP A 1 422 ? 92.436 131.108 115.847 1.00 99.98 422 ASP A CA 1
ATOM 3219 C C . ASP A 1 422 ? 93.895 130.750 115.535 1.00 99.98 422 ASP A C 1
ATOM 3220 O O . ASP A 1 422 ? 94.633 130.377 116.447 1.00 99.98 422 ASP A O 1
ATOM 3225 N N . ALA A 1 423 ? 94.302 130.876 114.250 1.00 96.86 423 ALA A N 1
ATOM 3226 C CA . ALA A 1 423 ? 95.654 130.627 113.638 1.00 96.86 423 ALA A CA 1
ATOM 3227 C C . ALA A 1 423 ? 95.518 129.731 112.390 1.00 96.86 423 ALA A C 1
ATOM 3228 O O . ALA A 1 423 ? 96.129 128.658 112.272 1.00 96.86 423 ALA A O 1
ATOM 3231 N N . ALA B 2 2 ? 154.175 126.127 102.938 1.00 85.97 2 ALA D N 1
ATOM 3232 C CA . ALA B 2 2 ? 152.801 125.677 103.022 1.00 85.97 2 ALA D CA 1
ATOM 3233 C C . ALA B 2 2 ? 151.964 126.661 103.831 1.00 85.97 2 ALA D C 1
ATOM 3234 O O . ALA B 2 2 ? 152.353 127.024 104.939 1.00 85.97 2 ALA D O 1
ATOM 3236 N N . ARG B 2 3 ? 150.827 127.098 103.270 1.00 88.93 3 ARG D N 1
ATOM 3237 C CA . ARG B 2 3 ? 149.886 127.996 103.924 1.00 88.93 3 ARG D CA 1
ATOM 3238 C C . ARG B 2 3 ? 148.775 127.140 104.486 1.00 88.93 3 ARG D C 1
ATOM 3239 O O . ARG B 2 3 ? 147.998 126.553 103.733 1.00 88.93 3 ARG D O 1
ATOM 3247 N N . GLU B 2 4 ? 148.705 127.058 105.803 1.00 87.54 4 GLU D N 1
ATOM 3248 C CA . GLU B 2 4 ? 147.936 126.041 106.493 1.00 87.54 4 GLU D CA 1
ATOM 3249 C C . GLU B 2 4 ? 146.584 126.450 107.050 1.00 87.54 4 GLU D C 1
ATOM 3250 O O . GLU B 2 4 ? 146.354 127.605 107.417 1.00 87.54 4 GLU D O 1
ATOM 3256 N N . VAL B 2 5 ? 145.700 125.482 107.185 1.00 85.41 5 VAL D N 1
ATOM 3257 C CA . VAL B 2 5 ? 144.361 125.733 107.692 1.00 85.41 5 VAL D CA 1
ATOM 3258 C C . VAL B 2 5 ? 143.997 124.863 108.889 1.00 85.41 5 VAL D C 1
ATOM 3259 O O . VAL B 2 5 ? 144.192 123.654 108.867 1.00 85.41 5 VAL D O 1
ATOM 3263 N N . ILE B 2 6 ? 143.446 125.479 109.931 1.00 84.49 6 ILE D N 1
ATOM 3264 C CA . ILE B 2 6 ? 142.981 124.769 111.118 1.00 84.49 6 ILE D CA 1
ATOM 3265 C C . ILE B 2 6 ? 141.507 124.527 110.972 1.00 84.49 6 ILE D C 1
ATOM 3266 O O . ILE B 2 6 ? 140.768 125.441 110.630 1.00 84.49 6 ILE D O 1
ATOM 3271 N N . THR B 2 7 ? 141.059 123.305 111.195 1.00 86.04 7 THR D N 1
ATOM 3272 C CA . THR B 2 7 ? 139.650 122.974 111.039 1.00 86.04 7 THR D CA 1
ATOM 3273 C C . THR B 2 7 ? 139.004 122.679 112.384 1.00 86.04 7 THR D C 1
ATOM 3274 O O . THR B 2 7 ? 139.495 121.852 113.156 1.00 86.04 7 THR D O 1
ATOM 3278 N N . ILE B 2 8 ? 137.898 123.351 112.673 1.00 83.38 8 ILE D N 1
ATOM 3279 C CA . ILE B 2 8 ? 137.192 123.182 113.931 1.00 83.38 8 ILE D CA 1
ATOM 3280 C C . ILE B 2 8 ? 135.819 122.601 113.650 1.00 83.38 8 ILE D C 1
ATOM 3281 O O . ILE B 2 8 ? 135.081 123.126 112.813 1.00 83.38 8 ILE D O 1
ATOM 3286 N N . HIS B 2 9 ? 135.477 121.520 114.315 1.00 84.46 9 HIS D N 1
ATOM 3287 C CA . HIS B 2 9 ? 134.202 120.864 114.110 1.00 84.46 9 HIS D CA 1
ATOM 3288 C C . HIS B 2 9 ? 133.321 121.138 115.304 1.00 84.46 9 HIS D C 1
ATOM 3289 O O . HIS B 2 9 ? 133.686 120.780 116.415 1.00 84.46 9 HIS D O 1
ATOM 3296 N N . VAL B 2 10 ? 132.184 121.796 115.117 1.00 82.81 10 VAL D N 1
ATOM 3297 C CA . VAL B 2 10 ? 131.376 122.212 116.255 1.00 82.81 10 VAL D CA 1
ATOM 3298 C C . VAL B 2 10 ? 129.971 121.668 116.197 1.00 82.81 10 VAL D C 1
ATOM 3299 O O . VAL B 2 10 ? 129.243 121.919 115.244 1.00 82.81 10 VAL D O 1
ATOM 3303 N N . GLY B 2 11 ? 129.571 120.990 117.232 1.00 83.15 11 GLY D N 1
ATOM 3304 C CA . GLY B 2 11 ? 128.218 120.516 117.361 1.00 83.15 11 GLY D CA 1
ATOM 3305 C C . GLY B 2 11 ? 127.978 119.223 116.622 1.00 83.15 11 GLY D C 1
ATOM 3306 O O . GLY B 2 11 ? 128.911 118.593 116.119 1.00 83.15 11 GLY D O 1
ATOM 3307 N N . GLU B 2 12 ? 126.714 118.842 116.487 1.00 85.29 12 GLU D N 1
ATOM 3308 C CA . GLU B 2 12 ? 126.419 117.518 115.950 1.00 85.29 12 GLU D CA 1
ATOM 3309 C C . GLU B 2 12 ? 126.840 117.329 114.513 1.00 85.29 12 GLU D C 1
ATOM 3310 O O . GLU B 2 12 ? 127.418 116.291 114.193 1.00 85.29 12 GLU D O 1
ATOM 3316 N N . LEU B 2 13 ? 126.536 118.256 113.608 1.00 86.72 13 LEU D N 1
ATOM 3317 C CA . LEU B 2 13 ? 126.921 117.916 112.252 1.00 86.72 13 LEU D CA 1
ATOM 3318 C C . LEU B 2 13 ? 128.397 118.125 112.045 1.00 86.72 13 LEU D C 1
ATOM 3319 O O . LEU B 2 13 ? 129.029 117.351 111.338 1.00 86.72 13 LEU D O 1
ATOM 3324 N N . GLY B 2 14 ? 128.991 119.099 112.688 1.00 87.65 14 GLY D N 1
ATOM 3325 C CA . GLY B 2 14 ? 130.406 119.275 112.471 1.00 87.65 14 GLY D CA 1
ATOM 3326 C C . GLY B 2 14 ? 131.150 118.017 112.854 1.00 87.65 14 GLY D C 1
ATOM 3327 O O . GLY B 2 14 ? 132.082 117.576 112.152 1.00 87.65 14 GLY D O 1
ATOM 3328 N N . ILE B 2 15 ? 130.685 117.368 113.918 1.00 86.19 15 ILE D N 1
ATOM 3329 C CA . ILE B 2 15 ? 131.395 116.216 114.399 1.00 86.19 15 ILE D CA 1
ATOM 3330 C C . ILE B 2 15 ? 130.948 114.955 113.713 1.00 86.19 15 ILE D C 1
ATOM 3331 O O . ILE B 2 15 ? 131.783 114.096 113.433 1.00 86.19 15 ILE D O 1
ATOM 3336 N N . GLN B 2 16 ? 129.674 114.808 113.368 1.00 87.37 16 GLN D N 1
ATOM 3337 C CA . GLN B 2 16 ? 129.293 113.596 112.657 1.00 87.37 16 GLN D CA 1
ATOM 3338 C C . GLN B 2 16 ? 129.884 113.580 111.261 1.00 87.37 16 GLN D C 1
ATOM 3339 O O . GLN B 2 16 ? 130.154 112.504 110.725 1.00 87.37 16 GLN D O 1
ATOM 3345 N N . ILE B 2 17 ? 130.113 114.744 110.664 1.00 86.70 17 ILE D N 1
ATOM 3346 C CA . ILE B 2 17 ? 130.769 114.816 109.364 1.00 86.70 17 ILE D CA 1
ATOM 3347 C C . ILE B 2 17 ? 132.225 114.464 109.473 1.00 86.70 17 ILE D C 1
ATOM 3348 O O . ILE B 2 17 ? 132.757 113.792 108.597 1.00 86.70 17 ILE D O 1
ATOM 3353 N N . ALA B 2 18 ? 132.906 114.949 110.511 1.00 84.75 18 ALA D N 1
ATOM 3354 C CA . ALA B 2 18 ? 134.350 114.773 110.635 1.00 84.75 18 ALA D CA 1
ATOM 3355 C C . ALA B 2 18 ? 134.898 113.436 110.154 1.00 84.75 18 ALA D C 1
ATOM 3356 O O . ALA B 2 18 ? 135.798 113.453 109.318 1.00 84.75 18 ALA D O 1
ATOM 3358 N N . PRO B 2 19 ? 134.406 112.285 110.555 1.00 82.66 19 PRO D N 1
ATOM 3359 C CA . PRO B 2 19 ? 134.956 111.031 110.060 1.00 82.66 19 PRO D CA 1
ATOM 3360 C C . PRO B 2 19 ? 134.863 110.843 108.575 1.00 82.66 19 PRO D C 1
ATOM 3361 O O . PRO B 2 19 ? 135.696 110.148 108.007 1.00 82.66 19 PRO D O 1
ATOM 3365 N N . ASN B 2 20 ? 133.896 111.430 107.895 1.00 83.66 20 ASN D N 1
ATOM 3366 C CA . ASN B 2 20 ? 133.871 111.189 106.473 1.00 83.66 20 ASN D CA 1
ATOM 3367 C C . ASN B 2 20 ? 134.773 112.164 105.785 1.00 83.66 20 ASN D C 1
ATOM 3368 O O . ASN B 2 20 ? 135.472 111.830 104.829 1.00 83.66 20 ASN D O 1
ATOM 3373 N N . PHE B 2 21 ? 134.816 113.354 106.323 1.00 84.32 21 PHE D N 1
ATOM 3374 C CA . PHE B 2 21 ? 135.644 114.370 105.737 1.00 84.32 21 PHE D CA 1
ATOM 3375 C C . PHE B 2 21 ? 137.084 113.977 105.848 1.00 84.32 21 PHE D C 1
ATOM 3376 O O . PHE B 2 21 ? 137.827 113.992 104.860 1.00 84.32 21 PHE D O 1
ATOM 3384 N N . TRP B 2 22 ? 137.487 113.564 107.023 1.00 83.40 22 TRP D N 1
ATOM 3385 C CA . TRP B 2 22 ? 138.875 113.242 107.215 1.00 83.40 22 TRP D CA 1
ATOM 3386 C C . TRP B 2 22 ? 139.238 111.932 106.574 1.00 83.40 22 TRP D C 1
ATOM 3387 O O . TRP B 2 22 ? 140.357 111.799 106.095 1.00 83.40 22 TRP D O 1
ATOM 3398 N N . LYS B 2 23 ? 138.329 110.981 106.490 1.00 83.98 23 LYS D N 1
ATOM 3399 C CA . LYS B 2 23 ? 138.692 109.787 105.763 1.00 83.98 23 LYS D CA 1
ATOM 3400 C C . LYS B 2 23 ? 138.932 110.108 104.306 1.00 83.98 23 LYS D C 1
ATOM 3401 O O . LYS B 2 23 ? 139.881 109.593 103.705 1.00 83.98 23 LYS D O 1
ATOM 3407 N N . TYR B 2 24 ? 138.099 110.958 103.710 1.00 83.62 24 TYR D N 1
ATOM 3408 C CA . TYR B 2 24 ? 138.323 111.279 102.316 1.00 83.62 24 TYR D CA 1
ATOM 3409 C C . TYR B 2 24 ? 139.651 111.966 102.130 1.00 83.62 24 TYR D C 1
ATOM 3410 O O . TYR B 2 24 ? 140.366 111.672 101.167 1.00 83.62 24 TYR D O 1
ATOM 3419 N N . LEU B 2 25 ? 140.002 112.898 103.009 1.00 84.09 25 LEU D N 1
ATOM 3420 C CA . LEU B 2 25 ? 141.281 113.567 102.832 1.00 84.09 25 LEU D CA 1
ATOM 3421 C C . LEU B 2 25 ? 142.383 112.578 102.966 1.00 84.09 25 LEU D C 1
ATOM 3422 O O . LEU B 2 25 ? 143.399 112.676 102.281 1.00 84.09 25 LEU D O 1
ATOM 3427 N N . CYS B 2 26 ? 142.230 111.642 103.882 1.00 87.18 26 CYS D N 1
ATOM 3428 C CA . CYS B 2 26 ? 143.290 110.686 104.073 1.00 87.18 26 CYS D CA 1
ATOM 3429 C C . CYS B 2 26 ? 143.509 109.911 102.809 1.00 87.18 26 CYS D C 1
ATOM 3430 O O . CYS B 2 26 ? 144.650 109.697 102.398 1.00 87.18 26 CYS D O 1
ATOM 3433 N N . ASP B 2 27 ? 142.448 109.499 102.148 1.00 88.41 27 ASP D N 1
ATOM 3434 C CA . ASP B 2 27 ? 142.692 108.730 100.946 1.00 88.41 27 ASP D CA 1
ATOM 3435 C C . ASP B 2 27 ? 143.273 109.586 99.860 1.00 88.41 27 ASP D C 1
ATOM 3436 O O . ASP B 2 27 ? 144.176 109.160 99.147 1.00 88.41 27 ASP D O 1
ATOM 3441 N N . GLU B 2 28 ? 142.830 110.822 99.760 1.00 89.80 28 GLU D N 1
ATOM 3442 C CA . GLU B 2 28 ? 143.301 111.671 98.682 1.00 89.80 28 GLU D CA 1
ATOM 3443 C C . GLU B 2 28 ? 144.803 111.812 98.694 1.00 89.80 28 GLU D C 1
ATOM 3444 O O . GLU B 2 28 ? 145.420 111.845 97.630 1.00 89.80 28 GLU D O 1
ATOM 3450 N N . HIS B 2 29 ? 145.405 111.910 99.877 1.00 87.56 29 HIS D N 1
ATOM 3451 C CA . HIS B 2 29 ? 146.825 112.141 100.067 1.00 87.56 29 HIS D CA 1
ATOM 3452 C C . HIS B 2 29 ? 147.645 110.898 100.330 1.00 87.56 29 HIS D C 1
ATOM 3453 O O . HIS B 2 29 ? 148.836 111.034 100.620 1.00 87.56 29 HIS D O 1
ATOM 3460 N N . ASN B 2 30 ? 147.055 109.710 100.287 1.00 92.47 30 ASN D N 1
ATOM 3461 C CA . ASN B 2 30 ? 147.695 108.432 100.675 1.00 92.47 30 ASN D CA 1
ATOM 3462 C C . ASN B 2 30 ? 148.107 108.338 102.147 1.00 92.47 30 ASN D C 1
ATOM 3463 O O . ASN B 2 30 ? 149.193 107.891 102.492 1.00 92.47 30 ASN D O 1
ATOM 3468 N N . ILE B 2 31 ? 147.195 108.701 103.017 1.00 88.48 31 ILE D N 1
ATOM 3469 C CA . ILE B 2 31 ? 147.349 108.549 104.433 1.00 88.48 31 ILE D CA 1
ATOM 3470 C C . ILE B 2 31 ? 146.462 107.393 104.799 1.00 88.48 31 ILE D C 1
ATOM 3471 O O . ILE B 2 31 ? 145.273 107.413 104.512 1.00 88.48 31 ILE D O 1
ATOM 3476 N N . ASP B 2 32 ? 146.982 106.393 105.460 1.00 91.08 32 ASP D N 1
ATOM 3477 C CA . ASP B 2 32 ? 146.169 105.201 105.691 1.00 91.08 32 ASP D CA 1
ATOM 3478 C C . ASP B 2 32 ? 145.318 105.277 106.958 1.00 91.08 32 ASP D C 1
ATOM 3479 O O . ASP B 2 32 ? 145.548 104.555 107.917 1.00 91.08 32 ASP D O 1
ATOM 3484 N N . TYR B 2 33 ? 144.358 106.182 106.974 1.00 86.19 33 TYR D N 1
ATOM 3485 C CA . TYR B 2 33 ? 143.326 106.349 107.998 1.00 86.19 33 TYR D CA 1
ATOM 3486 C C . TYR B 2 33 ? 143.747 106.648 109.423 1.00 86.19 33 TYR D C 1
ATOM 3487 O O . TYR B 2 33 ? 143.215 107.587 110.011 1.00 86.19 33 TYR D O 1
ATOM 3496 N N . LYS B 2 34 ? 144.778 106.021 109.938 1.00 91.72 34 LYS D N 1
ATOM 3497 C CA . LYS B 2 34 ? 145.261 106.282 111.286 1.00 91.72 34 LYS D CA 1
ATOM 3498 C C . LYS B 2 34 ? 146.455 107.187 111.272 1.00 91.72 34 LYS D C 1
ATOM 3499 O O . LYS B 2 34 ? 147.146 107.308 112.275 1.00 91.72 34 LYS D O 1
ATOM 3505 N N . GLY B 2 35 ? 146.736 107.789 110.149 1.00 93.97 35 GLY D N 1
ATOM 3506 C CA . GLY B 2 35 ? 147.864 108.670 110.008 1.00 93.97 35 GLY D CA 1
ATOM 3507 C C . GLY B 2 35 ? 149.082 108.018 109.394 1.00 93.97 35 GLY D C 1
ATOM 3508 O O . GLY B 2 35 ? 150.045 108.709 109.064 1.00 93.97 35 GLY D O 1
ATOM 3509 N N . GLN B 2 36 ? 149.055 106.715 109.213 1.00 94.13 36 GLN D N 1
ATOM 3510 C CA . GLN B 2 36 ? 150.195 106.001 108.669 1.00 94.13 36 GLN D CA 1
ATOM 3511 C C . GLN B 2 36 ? 150.440 106.332 107.213 1.00 94.13 36 GLN D C 1
ATOM 3512 O O . GLN B 2 36 ? 149.534 106.283 106.391 1.00 94.13 36 GLN D O 1
ATOM 3518 N N . GLU B 2 37 ? 151.672 106.635 106.873 1.00 98.07 37 GLU D N 1
ATOM 3519 C CA . GLU B 2 37 ? 152.004 106.932 105.490 1.00 98.07 37 GLU D CA 1
ATOM 3520 C C . GLU B 2 37 ? 152.026 105.676 104.649 1.00 98.07 37 GLU D C 1
ATOM 3521 O O . GLU B 2 37 ? 152.599 104.669 105.049 1.00 98.07 37 GLU D O 1
ATOM 3527 N N . LYS B 2 38 ? 151.429 105.727 103.472 1.00 93.31 38 LYS D N 1
ATOM 3528 C CA . LYS B 2 38 ? 151.510 104.608 102.555 1.00 93.31 38 LYS D CA 1
ATOM 3529 C C . LYS B 2 38 ? 151.904 105.138 101.201 1.00 93.31 38 LYS D C 1
ATOM 3530 O O . LYS B 2 38 ? 151.525 106.236 100.835 1.00 93.31 38 LYS D O 1
ATOM 3536 N N . GLY B 2 39 ? 152.638 104.355 100.447 1.00 94.22 39 GLY D N 1
ATOM 3537 C CA . GLY B 2 39 ? 152.987 104.819 99.126 1.00 94.22 39 GLY D CA 1
ATOM 3538 C C . GLY B 2 39 ? 153.765 106.096 99.246 1.00 94.22 39 GLY D C 1
ATOM 3539 O O . GLY B 2 39 ? 154.731 106.177 99.998 1.00 94.22 39 GLY D O 1
ATOM 3540 N N . LYS B 2 40 ? 153.348 107.103 98.509 1.00 94.32 40 LYS D N 1
ATOM 3541 C CA . LYS B 2 40 ? 153.999 108.389 98.511 1.00 94.32 40 LYS D CA 1
ATOM 3542 C C . LYS B 2 40 ? 152.980 109.462 98.804 1.00 94.32 40 LYS D C 1
ATOM 3543 O O . LYS B 2 40 ? 151.838 109.390 98.362 1.00 94.32 40 LYS D O 1
ATOM 3549 N N . ILE B 2 41 ? 153.396 110.479 99.539 1.00 91.21 41 ILE D N 1
ATOM 3550 C CA . ILE B 2 41 ? 152.474 111.551 99.838 1.00 91.21 41 ILE D CA 1
ATOM 3551 C C . ILE B 2 41 ? 152.272 112.380 98.605 1.00 91.21 41 ILE D C 1
ATOM 3552 O O . ILE B 2 41 ? 153.235 112.744 97.925 1.00 91.21 41 ILE D O 1
ATOM 3557 N N . ARG B 2 42 ? 151.031 112.688 98.313 1.00 89.94 42 ARG D N 1
ATOM 3558 C CA . ARG B 2 42 ? 150.712 113.506 97.172 1.00 89.94 42 ARG D CA 1
ATOM 3559 C C . ARG B 2 42 ? 149.797 114.631 97.595 1.00 89.94 42 ARG D C 1
ATOM 3560 O O . ARG B 2 42 ? 148.928 114.429 98.438 1.00 89.94 42 ARG D O 1
ATOM 3568 N N . GLY B 2 43 ? 150.006 115.813 97.027 1.00 88.27 43 GLY D N 1
ATOM 3569 C CA . GLY B 2 43 ? 149.272 117.007 97.381 1.00 88.27 43 GLY D CA 1
ATOM 3570 C C . GLY B 2 43 ? 149.989 117.745 98.478 1.00 88.27 43 GLY D C 1
ATOM 3571 O O . GLY B 2 43 ? 150.962 117.264 99.043 1.00 88.27 43 GLY D O 1
ATOM 3572 N N . VAL B 2 44 ? 149.522 118.928 98.829 1.00 86.09 44 VAL D N 1
ATOM 3573 C CA . VAL B 2 44 ? 150.226 119.683 99.851 1.00 86.09 44 VAL D CA 1
ATOM 3574 C C . VAL B 2 44 ? 149.678 119.243 101.188 1.00 86.09 44 VAL D C 1
ATOM 3575 O O . VAL B 2 44 ? 148.847 119.904 101.789 1.00 86.09 44 VAL D O 1
ATOM 3579 N N . ILE B 2 45 ? 150.247 118.170 101.699 1.00 85.63 45 ILE D N 1
ATOM 3580 C CA . ILE B 2 45 ? 149.711 117.529 102.867 1.00 85.63 45 ILE D CA 1
ATOM 3581 C C . ILE B 2 45 ? 149.748 118.423 104.074 1.00 85.63 45 ILE D C 1
ATOM 3582 O O . ILE B 2 45 ? 148.836 118.371 104.906 1.00 85.63 45 ILE D O 1
ATOM 3587 N N . ASP B 2 46 ? 150.753 119.288 104.165 1.00 85.65 46 ASP D N 1
ATOM 3588 C CA . ASP B 2 46 ? 150.928 120.149 105.319 1.00 85.65 46 ASP D CA 1
ATOM 3589 C C . ASP B 2 46 ? 149.734 121.034 105.548 1.00 85.65 46 ASP D C 1
ATOM 3590 O O . ASP B 2 46 ? 149.490 121.468 106.676 1.00 85.65 46 ASP D O 1
ATOM 3595 N N . ASN B 2 47 ? 148.979 121.325 104.515 1.00 86.77 47 ASN D N 1
ATOM 3596 C CA . ASN B 2 47 ? 147.913 122.265 104.703 1.00 86.77 47 ASN D CA 1
ATOM 3597 C C . ASN B 2 47 ? 146.836 121.745 105.628 1.00 86.77 47 ASN D C 1
ATOM 3598 O O . ASN B 2 47 ? 146.210 122.540 106.332 1.00 86.77 47 ASN D O 1
ATOM 3603 N N . PHE B 2 48 ? 146.624 120.449 105.693 1.00 82.62 48 PHE D N 1
ATOM 3604 C CA . PHE B 2 48 ? 145.624 119.923 106.600 1.00 82.62 48 PHE D CA 1
ATOM 3605 C C . PHE B 2 48 ? 146.120 118.939 107.635 1.00 82.62 48 PHE D C 1
ATOM 3606 O O . PHE B 2 48 ? 145.403 118.707 108.614 1.00 82.62 48 PHE D O 1
ATOM 3614 N N . PHE B 2 49 ? 147.315 118.411 107.510 1.00 85.88 49 PHE D N 1
ATOM 3615 C CA . PHE B 2 49 ? 147.806 117.457 108.472 1.00 85.88 49 PHE D CA 1
ATOM 3616 C C . PHE B 2 49 ? 149.120 117.889 109.090 1.00 85.88 49 PHE D C 1
ATOM 3617 O O . PHE B 2 49 ? 150.015 118.368 108.410 1.00 85.88 49 PHE D O 1
ATOM 3625 N N . GLU B 2 50 ? 149.265 117.659 110.358 1.00 87.61 50 GLU D N 1
ATOM 3626 C CA . GLU B 2 50 ? 150.481 118.009 111.048 1.00 87.61 50 GLU D CA 1
ATOM 3627 C C . GLU B 2 50 ? 151.408 116.821 111.071 1.00 87.61 50 GLU D C 1
ATOM 3628 O O . GLU B 2 50 ? 150.979 115.673 110.975 1.00 87.61 50 GLU D O 1
ATOM 3634 N N . LYS B 2 51 ? 152.687 117.089 111.239 1.00 87.56 51 LYS D N 1
ATOM 3635 C CA . LYS B 2 51 ? 153.691 116.037 111.271 1.00 87.56 51 LYS D CA 1
ATOM 3636 C C . LYS B 2 51 ? 153.932 115.454 112.649 1.00 87.56 51 LYS D C 1
ATOM 3637 O O . LYS B 2 51 ? 154.218 116.181 113.594 1.00 87.56 51 LYS D O 1
ATOM 3643 N N . ALA B 2 52 ? 153.896 114.137 112.741 1.00 87.10 52 ALA D N 1
ATOM 3644 C CA . ALA B 2 52 ? 154.358 113.442 113.918 1.00 87.10 52 ALA D CA 1
ATOM 3645 C C . ALA B 2 52 ? 155.848 113.481 113.876 1.00 87.10 52 ALA D C 1
ATOM 3646 O O . ALA B 2 52 ? 156.429 113.751 112.829 1.00 87.10 52 ALA D O 1
ATOM 3648 N N . SER B 2 53 ? 156.496 113.191 114.989 1.00 87.15 53 SER D N 1
ATOM 3649 C CA . SER B 2 53 ? 157.948 113.187 114.901 1.00 87.15 53 SER D CA 1
ATOM 3650 C C . SER B 2 53 ? 158.443 112.153 113.895 1.00 87.15 53 SER D C 1
ATOM 3651 O O . SER B 2 53 ? 159.472 112.368 113.237 1.00 87.15 53 SER D O 1
ATOM 3654 N N . ILE B 2 54 ? 157.733 111.032 113.741 1.00 85.28 54 ILE D N 1
ATOM 3655 C CA . ILE B 2 54 ? 158.153 110.017 112.778 1.00 85.28 54 ILE D CA 1
ATOM 3656 C C . ILE B 2 54 ? 156.987 109.527 111.929 1.00 85.28 54 ILE D C 1
ATOM 3657 O O . ILE B 2 54 ? 156.108 108.828 112.430 1.00 85.28 54 ILE D O 1
ATOM 3662 N N . GLY B 2 55 ? 157.005 109.838 110.640 1.00 87.39 55 GLY D N 1
ATOM 3663 C CA . GLY B 2 55 ? 156.049 109.265 109.705 1.00 87.39 55 GLY D CA 1
ATOM 3664 C C . GLY B 2 55 ? 154.609 109.751 109.774 1.00 87.39 55 GLY D C 1
ATOM 3665 O O . GLY B 2 55 ? 154.079 110.340 108.832 1.00 87.39 55 GLY D O 1
ATOM 3666 N N . LYS B 2 56 ? 153.977 109.488 110.907 1.00 89.74 56 LYS D N 1
ATOM 3667 C CA . LYS B 2 56 ? 152.547 109.662 111.116 1.00 89.74 56 LYS D CA 1
ATOM 3668 C C . LYS B 2 56 ? 152.038 111.077 110.888 1.00 89.74 56 LYS D C 1
ATOM 3669 O O . LYS B 2 56 ? 152.651 112.066 111.279 1.00 89.74 56 LYS D O 1
ATOM 3675 N N . TRP B 2 57 ? 150.879 111.159 110.273 1.00 87.88 57 TRP D N 1
ATOM 3676 C CA . TRP B 2 57 ? 150.214 112.410 110.065 1.00 87.88 57 TRP D CA 1
ATOM 3677 C C . TRP B 2 57 ? 149.026 112.569 111.002 1.00 87.88 57 TRP D C 1
ATOM 3678 O O . TRP B 2 57 ? 148.311 111.614 111.284 1.00 87.88 57 TRP D O 1
ATOM 3689 N N . ILE B 2 58 ? 148.814 113.790 111.472 1.00 82.03 58 ILE D N 1
ATOM 3690 C CA . ILE B 2 58 ? 147.775 114.132 112.437 1.00 82.03 58 ILE D CA 1
ATOM 3691 C C . ILE B 2 58 ? 146.801 115.123 111.818 1.00 82.03 58 ILE D C 1
ATOM 3692 O O . ILE B 2 58 ? 147.216 116.194 111.393 1.00 82.03 58 ILE D O 1
ATOM 3697 N N . PRO B 2 59 ? 145.532 114.869 111.801 1.00 82.06 59 PRO D N 1
ATOM 3698 C CA . PRO B 2 59 ? 144.590 115.842 111.300 1.00 82.06 59 PRO D CA 1
ATOM 3699 C C . PRO B 2 59 ? 144.680 117.100 112.109 1.00 82.06 59 PRO D C 1
ATOM 3700 O O . PRO B 2 59 ? 144.585 117.044 113.324 1.00 82.06 59 PRO D O 1
ATOM 3704 N N . ARG B 2 60 ? 144.770 118.258 111.470 1.00 87.10 60 ARG D N 1
ATOM 3705 C CA . ARG B 2 60 ? 144.880 119.488 112.263 1.00 87.10 60 ARG D CA 1
ATOM 3706 C C . ARG B 2 60 ? 143.502 119.969 112.689 1.00 87.10 60 ARG D C 1
ATOM 3707 O O . ARG B 2 60 ? 142.969 120.929 112.147 1.00 87.10 60 ARG D O 1
ATOM 3715 N N . THR B 2 61 ? 142.926 119.282 113.675 1.00 87.37 61 THR D N 1
ATOM 3716 C CA . THR B 2 61 ? 141.557 119.517 114.110 1.00 87.37 61 THR D CA 1
ATOM 3717 C C . THR B 2 61 ? 141.298 119.609 115.582 1.00 87.37 61 THR D C 1
ATOM 3718 O O . THR B 2 61 ? 141.907 118.929 116.403 1.00 87.37 61 THR D O 1
ATOM 3722 N N . ILE B 2 62 ? 140.213 120.304 115.857 1.00 85.92 62 ILE D N 1
ATOM 3723 C CA . ILE B 2 62 ? 139.604 120.398 117.169 1.00 85.92 62 ILE D CA 1
ATOM 3724 C C . ILE B 2 62 ? 138.148 119.954 117.086 1.00 85.92 62 ILE D C 1
ATOM 3725 O O . ILE B 2 62 ? 137.429 120.373 116.181 1.00 85.92 62 ILE D O 1
ATOM 3730 N N . LEU B 2 63 ? 137.700 119.109 118.009 1.00 82.68 63 LEU D N 1
ATOM 3731 C CA . LEU B 2 63 ? 136.300 118.694 118.034 1.00 82.68 63 LEU D CA 1
ATOM 3732 C C . LEU B 2 63 ? 135.610 119.282 119.252 1.00 82.68 63 LEU D C 1
ATOM 3733 O O . LEU B 2 63 ? 135.992 118.963 120.369 1.00 82.68 63 LEU D O 1
ATOM 3738 N N . VAL B 2 64 ? 134.574 120.090 119.060 1.00 82.49 64 VAL D N 1
ATOM 3739 C CA . VAL B 2 64 ? 133.900 120.765 120.167 1.00 82.49 64 VAL D CA 1
ATOM 3740 C C . VAL B 2 64 ? 132.447 120.352 120.260 1.00 82.49 64 VAL D C 1
ATOM 3741 O O . VAL B 2 64 ? 131.680 120.606 119.333 1.00 82.49 64 VAL D O 1
ATOM 3745 N N . ASP B 2 65 ? 132.044 119.773 121.382 1.00 84.11 65 ASP D N 1
ATOM 3746 C CA . ASP B 2 65 ? 130.652 119.398 121.554 1.00 84.11 65 ASP D CA 1
ATOM 3747 C C . ASP B 2 65 ? 130.256 119.481 122.997 1.00 84.11 65 ASP D C 1
ATOM 3748 O O . ASP B 2 65 ? 130.843 118.814 123.845 1.00 84.11 65 ASP D O 1
ATOM 3753 N N . LEU B 2 66 ? 129.235 120.256 123.263 1.00 80.55 66 LEU D N 1
ATOM 3754 C CA . LEU B 2 66 ? 128.784 120.413 124.621 1.00 80.55 66 LEU D CA 1
ATOM 3755 C C . LEU B 2 66 ? 128.195 119.119 125.131 1.00 80.55 66 LEU D C 1
ATOM 3756 O O . LEU B 2 66 ? 128.309 118.823 126.317 1.00 80.55 66 LEU D O 1
ATOM 3761 N N . GLY B 2 67 ? 127.580 118.320 124.278 1.00 81.99 67 GLY D N 1
ATOM 3762 C CA . GLY B 2 67 ? 127.124 117.024 124.722 1.00 81.99 67 GLY D CA 1
ATOM 3763 C C . GLY B 2 67 ? 128.216 116.028 124.401 1.00 81.99 67 GLY D C 1
ATOM 3764 O O . GLY B 2 67 ? 128.908 116.176 123.411 1.00 81.99 67 GLY D O 1
ATOM 3765 N N . PRO B 2 68 ? 128.389 114.980 125.176 1.00 82.61 68 PRO D N 1
ATOM 3766 C CA . PRO B 2 68 ? 129.498 114.072 124.963 1.00 82.61 68 PRO D CA 1
ATOM 3767 C C . PRO B 2 68 ? 129.299 113.086 123.856 1.00 82.61 68 PRO D C 1
ATOM 3768 O O . PRO B 2 68 ? 130.260 112.414 123.469 1.00 82.61 68 PRO D O 1
ATOM 3772 N N . ASN B 2 69 ? 128.106 112.963 123.304 1.00 85.78 69 ASN D N 1
ATOM 3773 C CA . ASN B 2 69 ? 127.852 111.834 122.409 1.00 85.78 69 ASN D CA 1
ATOM 3774 C C . ASN B 2 69 ? 128.499 111.945 121.031 1.00 85.78 69 ASN D C 1
ATOM 3775 O O . ASN B 2 69 ? 128.968 110.934 120.494 1.00 85.78 69 ASN D O 1
ATOM 3780 N N . ALA B 2 70 ? 128.516 113.114 120.403 1.00 83.35 70 ALA D N 1
ATOM 3781 C CA . ALA B 2 70 ? 129.075 113.100 119.065 1.00 83.35 70 ALA D CA 1
ATOM 3782 C C . ALA B 2 70 ? 130.534 112.755 119.128 1.00 83.35 70 ALA D C 1
ATOM 3783 O O . ALA B 2 70 ? 131.042 111.999 118.292 1.00 83.35 70 ALA D O 1
ATOM 3785 N N . ILE B 2 71 ? 131.213 113.264 120.134 1.00 83.16 71 ILE D N 1
ATOM 3786 C CA . ILE B 2 71 ? 132.624 113.030 120.216 1.00 83.16 71 ILE D CA 1
ATOM 3787 C C . ILE B 2 71 ? 132.897 111.612 120.614 1.00 83.16 71 ILE D C 1
ATOM 3788 O O . ILE B 2 71 ? 133.806 110.985 120.066 1.00 83.16 71 ILE D O 1
ATOM 3793 N N . ARG B 2 72 ? 132.156 111.071 121.565 1.00 85.33 72 ARG D N 1
ATOM 3794 C CA . ARG B 2 72 ? 132.469 109.716 121.988 1.00 85.33 72 ARG D CA 1
ATOM 3795 C C . ARG B 2 72 ? 132.303 108.727 120.859 1.00 85.33 72 ARG D C 1
ATOM 3796 O O . ARG B 2 72 ? 133.134 107.830 120.717 1.00 85.33 72 ARG D O 1
ATOM 3804 N N . LYS B 2 73 ? 131.273 108.858 120.016 1.00 85.79 73 LYS D N 1
ATOM 3805 C CA . LYS B 2 73 ? 131.242 107.832 118.984 1.00 85.79 73 LYS D CA 1
ATOM 3806 C C . LYS B 2 73 ? 132.302 108.093 117.932 1.00 85.79 73 LYS D C 1
ATOM 3807 O O . LYS B 2 73 ? 132.922 107.159 117.439 1.00 85.79 73 LYS D O 1
ATOM 3813 N N . VAL B 2 74 ? 132.641 109.341 117.664 1.00 83.87 74 VAL D N 1
ATOM 3814 C CA . VAL B 2 74 ? 133.668 109.544 116.663 1.00 83.87 74 VAL D CA 1
ATOM 3815 C C . VAL B 2 74 ? 134.984 108.982 117.091 1.00 83.87 74 VAL D C 1
ATOM 3816 O O . VAL B 2 74 ? 135.675 108.356 116.294 1.00 83.87 74 VAL D O 1
ATOM 3820 N N . THR B 2 75 ? 135.368 109.179 118.325 1.00 84.56 75 THR D N 1
ATOM 3821 C CA . THR B 2 75 ? 136.689 108.722 118.702 1.00 84.56 75 THR D CA 1
ATOM 3822 C C . THR B 2 75 ? 136.727 107.278 119.166 1.00 84.56 75 THR D C 1
ATOM 3823 O O . THR B 2 75 ? 137.813 106.691 119.204 1.00 84.56 75 THR D O 1
ATOM 3827 N N . LYS B 2 76 ? 135.601 106.666 119.495 1.00 87.35 76 LYS D N 1
ATOM 3828 C CA . LYS B 2 76 ? 135.641 105.271 119.890 1.00 87.35 76 LYS D CA 1
ATOM 3829 C C . LYS B 2 76 ? 135.110 104.303 118.845 1.00 87.35 76 LYS D C 1
ATOM 3830 O O . LYS B 2 76 ? 135.498 103.146 118.859 1.00 87.35 76 LYS D O 1
ATOM 3836 N N . LYS B 2 77 ? 134.233 104.718 117.962 1.00 88.63 77 LYS D N 1
ATOM 3837 C CA . LYS B 2 77 ? 133.653 103.814 117.002 1.00 88.63 77 LYS D CA 1
ATOM 3838 C C . LYS B 2 77 ? 133.939 104.151 115.547 1.00 88.63 77 LYS D C 1
ATOM 3839 O O . LYS B 2 77 ? 134.184 103.246 114.757 1.00 88.63 77 LYS D O 1
ATOM 3845 N N . ASP B 2 78 ? 133.928 105.426 115.150 1.00 87.32 78 ASP D N 1
ATOM 3846 C CA . ASP B 2 78 ? 134.045 105.747 113.725 1.00 87.32 78 ASP D CA 1
ATOM 3847 C C . ASP B 2 78 ? 135.479 105.856 113.202 1.00 87.32 78 ASP D C 1
ATOM 3848 O O . ASP B 2 78 ? 135.746 105.436 112.074 1.00 87.32 78 ASP D O 1
ATOM 3853 N N . MET B 2 79 ? 136.413 106.431 113.960 1.00 86.74 79 MET D N 1
ATOM 3854 C CA . MET B 2 79 ? 137.765 106.597 113.436 1.00 86.74 79 MET D CA 1
ATOM 3855 C C . MET B 2 79 ? 138.734 106.657 114.598 1.00 86.74 79 MET D C 1
ATOM 3856 O O . MET B 2 79 ? 138.843 107.674 115.275 1.00 86.74 79 MET D O 1
ATOM 3861 N N . LYS B 2 80 ? 139.429 105.588 114.821 1.00 84.59 80 LYS D N 1
ATOM 3862 C CA . LYS B 2 80 ? 140.250 105.502 116.007 1.00 84.59 80 LYS D CA 1
ATOM 3863 C C . LYS B 2 80 ? 141.631 106.093 115.820 1.00 84.59 80 LYS D C 1
ATOM 3864 O O . LYS B 2 80 ? 142.156 106.145 114.713 1.00 84.59 80 LYS D O 1
ATOM 3870 N N . ASP B 2 81 ? 142.216 106.533 116.926 1.00 84.18 81 ASP D N 1
ATOM 3871 C CA . ASP B 2 81 ? 143.614 106.954 116.996 1.00 84.18 81 ASP D CA 1
ATOM 3872 C C . ASP B 2 81 ? 143.967 108.007 115.961 1.00 84.18 81 ASP D C 1
ATOM 3873 O O . ASP B 2 81 ? 145.041 107.999 115.363 1.00 84.18 81 ASP D O 1
ATOM 3878 N N . PHE B 2 82 ? 143.036 108.904 115.734 1.00 85.35 82 PHE D N 1
ATOM 3879 C CA . PHE B 2 82 ? 143.206 109.953 114.764 1.00 85.35 82 PHE D CA 1
ATOM 3880 C C . PHE B 2 82 ? 142.843 111.275 115.402 1.00 85.35 82 PHE D C 1
ATOM 3881 O O . PHE B 2 82 ? 143.694 112.133 115.612 1.00 85.35 82 PHE D O 1
ATOM 3889 N N . PHE B 2 83 ? 141.590 111.417 115.804 1.00 80.42 83 PHE D N 1
ATOM 3890 C CA . PHE B 2 83 ? 141.130 112.650 116.406 1.00 80.42 83 PHE D CA 1
ATOM 3891 C C . PHE B 2 83 ? 141.547 112.612 117.855 1.00 80.42 83 PHE D C 1
ATOM 3892 O O . PHE B 2 83 ? 140.731 112.374 118.750 1.00 80.42 83 PHE D O 1
ATOM 3900 N N . ASP B 2 84 ? 142.824 112.861 118.089 1.00 87.87 84 ASP D N 1
ATOM 3901 C CA . ASP B 2 84 ? 143.452 112.753 119.402 1.00 87.87 84 ASP D CA 1
ATOM 3902 C C . ASP B 2 84 ? 142.646 113.465 120.486 1.00 87.87 84 ASP D C 1
ATOM 3903 O O . ASP B 2 84 ? 142.416 114.675 120.369 1.00 87.87 84 ASP D O 1
ATOM 3908 N N . PRO B 2 85 ? 142.269 112.764 121.566 1.00 88.27 85 PRO D N 1
ATOM 3909 C CA . PRO B 2 85 ? 141.458 113.293 122.669 1.00 88.27 85 PRO D CA 1
ATOM 3910 C C . PRO B 2 85 ? 141.988 114.549 123.281 1.00 88.27 85 PRO D C 1
ATOM 3911 O O . PRO B 2 85 ? 141.218 115.321 123.858 1.00 88.27 85 PRO D O 1
ATOM 3915 N N . LYS B 2 86 ? 143.280 114.792 123.167 1.00 86.79 86 LYS D N 1
ATOM 3916 C CA . LYS B 2 86 ? 143.843 116.005 123.719 1.00 86.79 86 LYS D CA 1
ATOM 3917 C C . LYS B 2 86 ? 143.264 117.234 123.079 1.00 86.79 86 LYS D C 1
ATOM 3918 O O . LYS B 2 86 ? 143.337 118.317 123.661 1.00 86.79 86 LYS D O 1
ATOM 3924 N N . ARG B 2 87 ? 142.728 117.110 121.885 1.00 86.01 87 ARG D N 1
ATOM 3925 C CA . ARG B 2 87 ? 142.174 118.239 121.171 1.00 86.01 87 ARG D CA 1
ATOM 3926 C C . ARG B 2 87 ? 140.660 118.220 121.132 1.00 86.01 87 ARG D C 1
ATOM 3927 O O . ARG B 2 87 ? 140.060 118.935 120.331 1.00 86.01 87 ARG D O 1
ATOM 3935 N N . CYS B 2 88 ? 140.021 117.431 121.969 1.00 85.47 88 CYS D N 1
ATOM 3936 C CA . CYS B 2 88 ? 138.576 117.428 122.021 1.00 85.47 88 CYS D CA 1
ATOM 3937 C C . CYS B 2 88 ? 138.068 118.233 123.206 1.00 85.47 88 CYS D C 1
ATOM 3938 O O . CYS B 2 88 ? 138.585 118.107 124.312 1.00 85.47 88 CYS D O 1
ATOM 3941 N N . VAL B 2 89 ? 137.057 119.051 122.986 1.00 81.49 89 VAL D N 1
ATOM 3942 C CA . VAL B 2 89 ? 136.456 119.825 124.044 1.00 81.49 89 VAL D CA 1
ATOM 3943 C C . VAL B 2 89 ? 135.098 119.262 124.314 1.00 81.49 89 VAL D C 1
ATOM 3944 O O . VAL B 2 89 ? 134.189 119.422 123.507 1.00 81.49 89 VAL D O 1
ATOM 3948 N N . MET B 2 90 ? 134.925 118.640 125.451 1.00 82.96 90 MET D N 1
ATOM 3949 C CA . MET B 2 90 ? 133.708 117.917 125.727 1.00 82.96 90 MET D CA 1
ATOM 3950 C C . MET B 2 90 ? 132.975 118.459 126.926 1.00 82.96 90 MET D C 1
ATOM 3951 O O . MET B 2 90 ? 133.541 118.567 128.008 1.00 82.96 90 MET D O 1
ATOM 3956 N N . GLY B 2 91 ? 131.710 118.781 126.745 1.00 83.65 91 GLY D N 1
ATOM 3957 C CA . GLY B 2 91 ? 130.865 119.192 127.839 1.00 83.65 91 GLY D CA 1
ATOM 3958 C C . GLY B 2 91 ? 130.105 117.978 128.332 1.00 83.65 91 GLY D C 1
ATOM 3959 O O . GLY B 2 91 ? 130.325 116.871 127.861 1.00 83.65 91 GLY D O 1
ATOM 3960 N N . LEU B 2 92 ? 129.217 118.170 129.299 1.00 77.63 92 LEU D N 1
ATOM 3961 C CA . LEU B 2 92 ? 128.445 117.038 129.780 1.00 77.63 92 LEU D CA 1
ATOM 3962 C C . LEU B 2 92 ? 126.995 117.397 129.868 1.00 77.63 92 LEU D C 1
ATOM 3963 O O . LEU B 2 92 ? 126.285 116.964 130.769 1.00 77.63 92 LEU D O 1
ATOM 3968 N N . ALA B 2 93 ? 126.518 118.196 128.935 1.00 78.88 93 ALA D N 1
ATOM 3969 C CA . ALA B 2 93 ? 125.124 118.565 128.960 1.00 78.88 93 ALA D CA 1
ATOM 3970 C C . ALA B 2 93 ? 124.670 118.893 127.570 1.00 78.88 93 ALA D C 1
ATOM 3971 O O . ALA B 2 93 ? 125.453 119.339 126.737 1.00 78.88 93 ALA D O 1
ATOM 3973 N N . GLY B 2 94 ? 123.418 118.704 127.308 1.00 80.66 94 GLY D N 1
ATOM 3974 C CA . GLY B 2 94 ? 122.925 119.101 126.019 1.00 80.66 94 GLY D CA 1
ATOM 3975 C C . GLY B 2 94 ? 122.611 120.561 126.050 1.00 80.66 94 GLY D C 1
ATOM 3976 O O . GLY B 2 94 ? 122.733 121.215 127.072 1.00 80.66 94 GLY D O 1
ATOM 3977 N N . ASP B 2 95 ? 122.152 121.059 124.927 1.00 81.81 95 ASP D N 1
ATOM 3978 C CA . ASP B 2 95 ? 121.732 122.424 124.783 1.00 81.81 95 ASP D CA 1
ATOM 3979 C C . ASP B 2 95 ? 120.216 122.557 124.753 1.00 81.81 95 ASP D C 1
ATOM 3980 O O . ASP B 2 95 ? 119.684 123.669 124.683 1.00 81.81 95 ASP D O 1
ATOM 3985 N N . ALA B 2 96 ? 119.516 121.450 124.800 1.00 82.58 96 ALA D N 1
ATOM 3986 C CA . ALA B 2 96 ? 118.080 121.433 124.638 1.00 82.58 96 ALA D CA 1
ATOM 3987 C C . ALA B 2 96 ? 117.723 122.122 123.345 1.00 82.58 96 ALA D C 1
ATOM 3988 O O . ALA B 2 96 ? 116.674 122.759 123.228 1.00 82.58 96 ALA D O 1
ATOM 3990 N N . ASN B 2 97 ? 118.630 122.004 122.398 1.00 81.29 97 ASN D N 1
ATOM 3991 C CA . ASN B 2 97 ? 118.567 122.564 121.070 1.00 81.29 97 ASN D CA 1
ATOM 3992 C C . ASN B 2 97 ? 118.607 124.085 121.040 1.00 81.29 97 ASN D C 1
ATOM 3993 O O . ASN B 2 97 ? 118.511 124.653 119.960 1.00 81.29 97 ASN D O 1
ATOM 3998 N N . LEU B 2 98 ? 118.842 124.771 122.158 1.00 82.30 98 LEU D N 1
ATOM 3999 C CA . LEU B 2 98 ? 118.799 126.240 122.206 1.00 82.30 98 LEU D CA 1
ATOM 4000 C C . LEU B 2 98 ? 120.068 126.982 121.817 1.00 82.30 98 LEU D C 1
ATOM 4001 O O . LEU B 2 98 ? 121.138 126.728 122.360 1.00 82.30 98 LEU D O 1
ATOM 4006 N N . PHE B 2 99 ? 119.909 128.008 120.986 1.00 81.79 99 PHE D N 1
ATOM 4007 C CA . PHE B 2 99 ? 121.008 128.889 120.638 1.00 81.79 99 PHE D CA 1
ATOM 4008 C C . PHE B 2 99 ? 121.652 129.412 121.869 1.00 81.79 99 PHE D C 1
ATOM 4009 O O . PHE B 2 99 ? 122.875 129.403 122.004 1.00 81.79 99 PHE D O 1
ATOM 4017 N N . ALA B 2 100 ? 120.835 129.847 122.793 1.00 81.98 100 ALA D N 1
ATOM 4018 C CA . ALA B 2 100 ? 121.307 130.504 123.985 1.00 81.98 100 ALA D CA 1
ATOM 4019 C C . ALA B 2 100 ? 122.322 129.690 124.746 1.00 81.98 100 ALA D C 1
ATOM 4020 O O . ALA B 2 100 ? 123.271 130.241 125.301 1.00 81.98 100 ALA D O 1
ATOM 4022 N N . LYS B 2 101 ? 122.172 128.385 124.780 1.00 82.26 101 LYS D N 1
ATOM 4023 C CA . LYS B 2 101 ? 123.071 127.619 125.610 1.00 82.26 101 LYS D CA 1
ATOM 4024 C C . LYS B 2 101 ? 124.494 127.692 125.120 1.00 82.26 101 LYS D C 1
ATOM 4025 O O . LYS B 2 101 ? 125.413 127.711 125.937 1.00 82.26 101 LYS D O 1
ATOM 4031 N N . GLY B 2 102 ? 124.714 127.753 123.828 1.00 85.90 102 GLY D N 1
ATOM 4032 C CA . GLY B 2 102 ? 126.069 127.773 123.362 1.00 85.90 102 GLY D CA 1
ATOM 4033 C C . GLY B 2 102 ? 126.633 129.138 123.174 1.00 85.90 102 GLY D C 1
ATOM 4034 O O . GLY B 2 102 ? 127.777 129.269 122.730 1.00 85.90 102 GLY D O 1
ATOM 4035 N N . TYR B 2 103 ? 125.894 130.171 123.490 1.00 86.20 103 TYR D N 1
ATOM 4036 C CA . TYR B 2 103 ? 126.374 131.511 123.254 1.00 86.20 103 TYR D CA 1
ATOM 4037 C C . TYR B 2 103 ? 126.387 132.350 124.501 1.00 86.20 103 TYR D C 1
ATOM 4038 O O . TYR B 2 103 ? 127.256 133.200 124.652 1.00 86.20 103 TYR D O 1
ATOM 4047 N N . TYR B 2 104 ? 125.442 132.155 125.391 1.00 86.49 104 TYR D N 1
ATOM 4048 C CA . TYR B 2 104 ? 125.379 132.967 126.585 1.00 86.49 104 TYR D CA 1
ATOM 4049 C C . TYR B 2 104 ? 125.578 132.207 127.881 1.00 86.49 104 TYR D C 1
ATOM 4050 O O . TYR B 2 104 ? 126.300 132.685 128.751 1.00 86.49 104 TYR D O 1
ATOM 4059 N N . SER B 2 105 ? 124.940 131.062 128.075 1.00 87.12 105 SER D N 1
ATOM 4060 C CA . SER B 2 105 ? 124.944 130.507 129.419 1.00 87.12 105 SER D CA 1
ATOM 4061 C C . SER B 2 105 ? 125.792 129.271 129.703 1.00 87.12 105 SER D C 1
ATOM 4062 O O . SER B 2 105 ? 126.218 129.111 130.837 1.00 87.12 105 SER D O 1
ATOM 4065 N N . TYR B 2 106 ? 125.999 128.361 128.768 1.00 84.51 106 TYR D N 1
ATOM 4066 C CA . TYR B 2 106 ? 126.751 127.166 129.103 1.00 84.51 106 TYR D CA 1
ATOM 4067 C C . TYR B 2 106 ? 128.035 127.133 128.332 1.00 84.51 106 TYR D C 1
ATOM 4068 O O . TYR B 2 106 ? 129.105 127.028 128.923 1.00 84.51 106 TYR D O 1
ATOM 4077 N N . GLY B 2 107 ? 127.959 127.305 127.034 1.00 82.88 107 GLY D N 1
ATOM 4078 C CA . GLY B 2 107 ? 129.116 127.158 126.197 1.00 82.88 107 GLY D CA 1
ATOM 4079 C C . GLY B 2 107 ? 130.167 128.187 126.475 1.00 82.88 107 GLY D C 1
ATOM 4080 O O . GLY B 2 107 ? 131.337 127.991 126.135 1.00 82.88 107 GLY D O 1
ATOM 4081 N N . THR B 2 108 ? 129.795 129.245 127.145 1.00 84.23 108 THR D N 1
ATOM 4082 C CA . THR B 2 108 ? 130.720 130.299 127.418 1.00 84.23 108 THR D CA 1
ATOM 4083 C C . THR B 2 108 ? 131.737 129.890 128.449 1.00 84.23 108 THR D C 1
ATOM 4084 O O . THR B 2 108 ? 132.852 130.412 128.446 1.00 84.23 108 THR D O 1
ATOM 4088 N N . ARG B 2 109 ? 131.430 128.908 129.273 1.00 83.82 109 ARG D N 1
ATOM 4089 C CA . ARG B 2 109 ? 132.386 128.510 130.287 1.00 83.82 109 ARG D CA 1
ATOM 4090 C C . ARG B 2 109 ? 133.498 127.687 129.712 1.00 83.82 109 ARG D C 1
ATOM 4091 O O . ARG B 2 109 ? 134.468 127.400 130.404 1.00 83.82 109 ARG D O 1
ATOM 4099 N N . PHE B 2 110 ? 133.378 127.298 128.469 1.00 83.66 110 PHE D N 1
ATOM 4100 C CA . PHE B 2 110 ? 134.398 126.535 127.813 1.00 83.66 110 PHE D CA 1
ATOM 4101 C C . PHE B 2 110 ? 135.276 127.405 126.955 1.00 83.66 110 PHE D C 1
ATOM 4102 O O . PHE B 2 110 ? 136.206 126.896 126.334 1.00 83.66 110 PHE D O 1
ATOM 4110 N N . MET B 2 111 ? 135.041 128.702 126.893 1.00 90.55 111 MET D N 1
ATOM 4111 C CA . MET B 2 111 ? 135.826 129.435 125.929 1.00 90.55 111 MET D CA 1
ATOM 4112 C C . MET B 2 111 ? 137.272 129.511 126.322 1.00 90.55 111 MET D C 1
ATOM 4113 O O . MET B 2 111 ? 138.126 129.601 125.446 1.00 90.55 111 MET D O 1
ATOM 4118 N N . GLU B 2 112 ? 137.599 129.438 127.593 1.00 92.72 112 GLU D N 1
ATOM 4119 C CA . GLU B 2 112 ? 139.008 129.433 127.928 1.00 92.72 112 GLU D CA 1
ATOM 4120 C C . GLU B 2 112 ? 139.662 128.187 127.386 1.00 92.72 112 GLU D C 1
ATOM 4121 O O . GLU B 2 112 ? 140.728 128.247 126.769 1.00 92.72 112 GLU D O 1
ATOM 4127 N N . GLU B 2 113 ? 139.012 127.053 127.570 1.00 92.09 113 GLU D N 1
ATOM 4128 C CA . GLU B 2 113 ? 139.544 125.790 127.099 1.00 92.09 113 GLU D CA 1
ATOM 4129 C C . GLU B 2 113 ? 139.636 125.748 125.586 1.00 92.09 113 GLU D C 1
ATOM 4130 O O . GLU B 2 113 ? 140.619 125.240 125.034 1.00 92.09 113 GLU D O 1
ATOM 4136 N N . ILE B 2 114 ? 138.614 126.246 124.899 1.00 91.44 114 ILE D N 1
ATOM 4137 C CA . ILE B 2 114 ? 138.600 126.198 123.447 1.00 91.44 114 ILE D CA 1
ATOM 4138 C C . ILE B 2 114 ? 139.685 127.081 122.888 1.00 91.44 114 ILE D C 1
ATOM 4139 O O . ILE B 2 114 ? 140.422 126.667 121.990 1.00 91.44 114 ILE D O 1
ATOM 4144 N N . MET B 2 115 ? 139.819 128.296 123.399 1.00 93.23 115 MET D N 1
ATOM 4145 C CA . MET B 2 115 ? 140.836 129.160 122.833 1.00 93.23 115 MET D CA 1
ATOM 4146 C C . MET B 2 115 ? 142.223 128.694 123.206 1.00 93.23 115 MET D C 1
ATOM 4147 O O . MET B 2 115 ? 143.169 128.917 122.446 1.00 93.23 115 MET D O 1
ATOM 4152 N N . ASP B 2 116 ? 142.378 128.012 124.326 1.00 90.72 116 ASP D N 1
ATOM 4153 C CA . ASP B 2 116 ? 143.685 127.486 124.647 1.00 90.72 116 ASP D CA 1
ATOM 4154 C C . ASP B 2 116 ? 144.053 126.387 123.678 1.00 90.72 116 ASP D C 1
ATOM 4155 O O . ASP B 2 116 ? 145.180 126.350 123.170 1.00 90.72 116 ASP D O 1
ATOM 4160 N N . LYS B 2 117 ? 143.110 125.511 123.360 1.00 89.84 117 LYS D N 1
ATOM 4161 C CA . LYS B 2 117 ? 143.446 124.465 122.409 1.00 89.84 117 LYS D CA 1
ATOM 4162 C C . LYS B 2 117 ? 143.718 125.038 121.030 1.00 89.84 117 LYS D C 1
ATOM 4163 O O . LYS B 2 117 ? 144.597 124.548 120.304 1.00 89.84 117 LYS D O 1
ATOM 4169 N N . ILE B 2 118 ? 142.977 126.072 120.641 1.00 90.96 118 ILE D N 1
ATOM 4170 C CA . ILE B 2 118 ? 143.225 126.643 119.341 1.00 90.96 118 ILE D CA 1
ATOM 4171 C C . ILE B 2 118 ? 144.597 127.212 119.292 1.00 90.96 118 ILE D C 1
ATOM 4172 O O . ILE B 2 118 ? 145.319 126.972 118.335 1.00 90.96 118 ILE D O 1
ATOM 4177 N N . GLN B 2 119 ? 145.006 127.949 120.306 1.00 91.69 119 GLN D N 1
ATOM 4178 C CA . GLN B 2 119 ? 146.347 128.489 120.218 1.00 91.69 119 GLN D CA 1
ATOM 4179 C C . GLN B 2 119 ? 147.353 127.384 120.120 1.00 91.69 119 GLN D C 1
ATOM 4180 O O . GLN B 2 119 ? 148.315 127.494 119.358 1.00 91.69 119 GLN D O 1
ATOM 4186 N N . LYS B 2 120 ? 147.147 126.290 120.832 1.00 91.90 120 LYS D N 1
ATOM 4187 C CA . LYS B 2 120 ? 148.139 125.230 120.705 1.00 91.90 120 LYS D CA 1
ATOM 4188 C C . LYS B 2 120 ? 148.255 124.737 119.278 1.00 91.90 120 LYS D C 1
ATOM 4189 O O . LYS B 2 120 ? 149.348 124.349 118.864 1.00 91.90 120 LYS D O 1
ATOM 4195 N N . GLU B 2 121 ? 147.169 124.742 118.502 1.00 91.38 121 GLU D N 1
ATOM 4196 C CA . GLU B 2 121 ? 147.309 124.360 117.096 1.00 91.38 121 GLU D CA 1
ATOM 4197 C C . GLU B 2 121 ? 148.020 125.448 116.302 1.00 91.38 121 GLU D C 1
ATOM 4198 O O . GLU B 2 121 ? 148.866 125.167 115.449 1.00 91.38 121 GLU D O 1
ATOM 4204 N N . VAL B 2 122 ? 147.719 126.697 116.602 1.00 89.56 122 VAL D N 1
ATOM 4205 C CA . VAL B 2 122 ? 148.309 127.812 115.888 1.00 89.56 122 VAL D CA 1
ATOM 4206 C C . VAL B 2 122 ? 149.798 127.828 116.090 1.00 89.56 122 VAL D C 1
ATOM 4207 O O . VAL B 2 122 ? 150.557 128.110 115.168 1.00 89.56 122 VAL D O 1
ATOM 4211 N N . ASP B 2 123 ? 150.240 127.545 117.297 1.00 91.39 123 ASP D N 1
ATOM 4212 C CA . ASP B 2 123 ? 151.642 127.608 117.654 1.00 91.39 123 ASP D CA 1
ATOM 4213 C C . ASP B 2 123 ? 152.489 126.564 116.972 1.00 91.39 123 ASP D C 1
ATOM 4214 O O . ASP B 2 123 ? 153.714 126.650 117.034 1.00 91.39 123 ASP D O 1
ATOM 4219 N N . GLN B 2 124 ? 151.901 125.567 116.350 1.00 93.98 124 GLN D N 1
ATOM 4220 C CA . GLN B 2 124 ? 152.696 124.562 115.668 1.00 93.98 124 GLN D CA 1
ATOM 4221 C C . GLN B 2 124 ? 152.938 124.901 114.222 1.00 93.98 124 GLN D C 1
ATOM 4222 O O . GLN B 2 124 ? 153.638 124.156 113.541 1.00 93.98 124 GLN D O 1
ATOM 4228 N N . THR B 2 125 ? 152.378 125.999 113.726 1.00 91.77 125 THR D N 1
ATOM 4229 C CA . THR B 2 125 ? 152.512 126.300 112.317 1.00 91.77 125 THR D CA 1
ATOM 4230 C C . THR B 2 125 ? 153.057 127.678 112.009 1.00 91.77 125 THR D C 1
ATOM 4231 O O . THR B 2 125 ? 152.611 128.683 112.563 1.00 91.77 125 THR D O 1
ATOM 4235 N N . GLU B 2 126 ? 153.999 127.705 111.082 1.00 89.72 126 GLU D N 1
ATOM 4236 C CA . GLU B 2 126 ? 154.653 128.929 110.657 1.00 89.72 126 GLU D CA 1
ATOM 4237 C C . GLU B 2 126 ? 153.749 129.863 109.871 1.00 89.72 126 GLU D C 1
ATOM 4238 O O . GLU B 2 126 ? 153.901 131.086 109.968 1.00 89.72 126 GLU D O 1
ATOM 4244 N N . HIS B 2 127 ? 152.846 129.341 109.051 1.00 88.20 127 HIS D N 1
ATOM 4245 C CA . HIS B 2 127 ? 152.066 130.234 108.183 1.00 88.20 127 HIS D CA 1
ATOM 4246 C C . HIS B 2 127 ? 150.582 129.936 108.111 1.00 88.20 127 HIS D C 1
ATOM 4247 O O . HIS B 2 127 ? 150.172 129.243 107.190 1.00 88.20 127 HIS D O 1
ATOM 4254 N N . LEU B 2 128 ? 149.771 130.455 109.020 1.00 86.48 128 LEU D N 1
ATOM 4255 C CA . LEU B 2 128 ? 148.358 130.176 108.858 1.00 86.48 128 LEU D CA 1
ATOM 4256 C C . LEU B 2 128 ? 147.795 130.980 107.729 1.00 86.48 128 LEU D C 1
ATOM 4257 O O . LEU B 2 128 ? 148.148 132.128 107.511 1.00 86.48 128 LEU D O 1
ATOM 4262 N N . GLN B 2 129 ? 146.919 130.343 107.010 1.00 88.52 129 GLN D N 1
ATOM 4263 C CA . GLN B 2 129 ? 146.124 130.935 105.986 1.00 88.52 129 GLN D CA 1
ATOM 4264 C C . GLN B 2 129 ? 144.811 131.315 106.562 1.00 88.52 129 GLN D C 1
ATOM 4265 O O . GLN B 2 129 ? 144.281 132.381 106.258 1.00 88.52 129 GLN D O 1
ATOM 4271 N N . GLY B 2 130 ? 144.282 130.447 107.408 1.00 86.00 130 GLY D N 1
ATOM 4272 C CA . GLY B 2 130 ? 142.977 130.698 107.947 1.00 86.00 130 GLY D CA 1
ATOM 4273 C C . GLY B 2 130 ? 142.414 129.559 108.755 1.00 86.00 130 GLY D C 1
ATOM 4274 O O . GLY B 2 130 ? 143.082 128.565 109.039 1.00 86.00 130 GLY D O 1
ATOM 4275 N N . PHE B 2 131 ? 141.161 129.746 109.133 1.00 86.32 131 PHE D N 1
ATOM 4276 C CA . PHE B 2 131 ? 140.383 128.795 109.909 1.00 86.32 131 PHE D CA 1
ATOM 4277 C C . PHE B 2 131 ? 139.117 128.413 109.184 1.00 86.32 131 PHE D C 1
ATOM 4278 O O . PHE B 2 131 ? 138.482 129.249 108.555 1.00 86.32 131 PHE D O 1
ATOM 4286 N N . ILE B 2 132 ? 138.728 127.168 109.301 1.00 87.90 132 ILE D N 1
ATOM 4287 C CA . ILE B 2 132 ? 137.454 126.718 108.802 1.00 87.90 132 ILE D CA 1
ATOM 4288 C C . ILE B 2 132 ? 136.656 126.135 109.939 1.00 87.90 132 ILE D C 1
ATOM 4289 O O . ILE B 2 132 ? 137.141 125.266 110.666 1.00 87.90 132 ILE D O 1
ATOM 4294 N N . VAL B 2 133 ? 135.444 126.619 110.120 1.00 86.65 133 VAL D N 1
ATOM 4295 C CA . VAL B 2 133 ? 134.594 126.148 111.189 1.00 86.65 133 VAL D CA 1
ATOM 4296 C C . VAL B 2 133 ? 133.412 125.459 110.562 1.00 86.65 133 VAL D C 1
ATOM 4297 O O . VAL B 2 133 ? 132.636 126.082 109.838 1.00 86.65 133 VAL D O 1
ATOM 4301 N N . VAL B 2 134 ? 133.243 124.197 110.858 1.00 86.17 134 VAL D N 1
ATOM 4302 C CA . VAL B 2 134 ? 132.169 123.411 110.310 1.00 86.17 134 VAL D CA 1
ATOM 4303 C C . VAL B 2 134 ? 131.088 123.218 111.336 1.00 86.17 134 VAL D C 1
ATOM 4304 O O . VAL B 2 134 ? 131.348 122.648 112.397 1.00 86.17 134 VAL D O 1
ATOM 4308 N N . HIS B 2 135 ? 129.867 123.644 111.047 1.00 88.72 135 HIS D N 1
ATOM 4309 C CA . HIS B 2 135 ? 128.858 123.539 112.069 1.00 88.72 135 HIS D CA 1
ATOM 4310 C C . HIS B 2 135 ? 127.462 123.500 111.528 1.00 88.72 135 HIS D C 1
ATOM 4311 O O . HIS B 2 135 ? 127.189 123.951 110.423 1.00 88.72 135 HIS D O 1
ATOM 4318 N N . SER B 2 136 ? 126.572 122.980 112.329 1.00 88.61 136 SER D N 1
ATOM 4319 C CA . SER B 2 136 ? 125.169 122.986 111.996 1.00 88.61 136 SER D CA 1
ATOM 4320 C C . SER B 2 136 ? 124.584 124.292 112.422 1.00 88.61 136 SER D C 1
ATOM 4321 O O . SER B 2 136 ? 124.911 124.803 113.491 1.00 88.61 136 SER D O 1
ATOM 4324 N N . ILE B 2 137 ? 123.709 124.842 111.621 1.00 90.60 137 ILE D N 1
ATOM 4325 C CA . ILE B 2 137 ? 123.072 126.086 111.976 1.00 90.60 137 ILE D CA 1
ATOM 4326 C C . ILE B 2 137 ? 121.640 125.759 112.293 1.00 90.60 137 ILE D C 1
ATOM 4327 O O . ILE B 2 137 ? 120.975 125.078 111.520 1.00 90.60 137 ILE D O 1
ATOM 4332 N N . GLY B 2 138 ? 121.165 126.183 113.436 1.00 87.52 138 GLY D N 1
ATOM 4333 C CA . GLY B 2 138 ? 119.820 125.823 113.862 1.00 87.52 138 GLY D CA 1
ATOM 4334 C C . GLY B 2 138 ? 119.783 124.823 114.999 1.00 87.52 138 GLY D C 1
ATOM 4335 O O . GLY B 2 138 ? 118.756 124.664 115.658 1.00 87.52 138 GLY D O 1
ATOM 4336 N N . ASP B 2 139 ? 120.892 124.189 115.268 1.00 87.21 139 ASP D N 1
ATOM 4337 C CA . ASP B 2 139 ? 121.065 123.276 116.379 1.00 87.21 139 ASP D CA 1
ATOM 4338 C C . ASP B 2 139 ? 121.890 123.976 117.435 1.00 87.21 139 ASP D C 1
ATOM 4339 O O . ASP B 2 139 ? 123.068 124.234 117.216 1.00 87.21 139 ASP D O 1
ATOM 4344 N N . GLY B 2 140 ? 121.299 124.258 118.575 1.00 84.66 140 GLY D N 1
ATOM 4345 C CA . GLY B 2 140 ? 121.901 125.082 119.601 1.00 84.66 140 GLY D CA 1
ATOM 4346 C C . GLY B 2 140 ? 123.392 124.988 119.793 1.00 84.66 140 GLY D C 1
ATOM 4347 O O . GLY B 2 140 ? 124.072 126.003 119.767 1.00 84.66 140 GLY D O 1
ATOM 4348 N N . THR B 2 141 ? 123.942 123.808 119.982 1.00 82.65 141 THR D N 1
ATOM 4349 C CA . THR B 2 141 ? 125.375 123.727 120.233 1.00 82.65 141 THR D CA 1
ATOM 4350 C C . THR B 2 141 ? 126.188 124.336 119.125 1.00 82.65 141 THR D C 1
ATOM 4351 O O . THR B 2 141 ? 127.157 125.048 119.384 1.00 82.65 141 THR D O 1
ATOM 4355 N N . GLY B 2 142 ? 125.818 124.082 117.889 1.00 85.00 142 GLY D N 1
ATOM 4356 C CA . GLY B 2 142 ? 126.520 124.622 116.751 1.00 85.00 142 GLY D CA 1
ATOM 4357 C C . GLY B 2 142 ? 126.161 126.063 116.522 1.00 85.00 142 GLY D C 1
ATOM 4358 O O . GLY B 2 142 ? 127.024 126.924 116.382 1.00 85.00 142 GLY D O 1
ATOM 4359 N N . ALA B 2 143 ? 124.872 126.330 116.556 1.00 84.58 143 ALA D N 1
ATOM 4360 C CA . ALA B 2 143 ? 124.357 127.655 116.303 1.00 84.58 143 ALA D CA 1
ATOM 4361 C C . ALA B 2 143 ? 124.916 128.650 117.279 1.00 84.58 143 ALA D C 1
ATOM 4362 O O . ALA B 2 143 ? 125.179 129.794 116.933 1.00 84.58 143 ALA D O 1
ATOM 4364 N N . GLY B 2 144 ? 125.129 128.219 118.488 1.00 85.56 144 GLY D N 1
ATOM 4365 C CA . GLY B 2 144 ? 125.675 128.990 119.557 1.00 85.56 144 GLY D CA 1
ATOM 4366 C C . GLY B 2 144 ? 127.175 129.035 119.547 1.00 85.56 144 GLY D C 1
ATOM 4367 O O . GLY B 2 144 ? 127.745 130.113 119.359 1.00 85.56 144 GLY D O 1
ATOM 4368 N N . LEU B 2 145 ? 127.851 127.911 119.726 1.00 86.37 145 LEU D N 1
ATOM 4369 C CA . LEU B 2 145 ? 129.288 128.006 119.847 1.00 86.37 145 LEU D CA 1
ATOM 4370 C C . LEU B 2 145 ? 129.975 128.420 118.567 1.00 86.37 145 LEU D C 1
ATOM 4371 O O . LEU B 2 145 ? 131.000 129.089 118.631 1.00 86.37 145 LEU D O 1
ATOM 4376 N N . ALA B 2 146 ? 129.521 127.992 117.406 1.00 86.05 146 ALA D N 1
ATOM 4377 C CA . ALA B 2 146 ? 130.338 128.326 116.258 1.00 86.05 146 ALA D CA 1
ATOM 4378 C C . ALA B 2 146 ? 130.604 129.809 116.162 1.00 86.05 146 ALA D C 1
ATOM 4379 O O . ALA B 2 146 ? 131.780 130.176 116.090 1.00 86.05 146 ALA D O 1
ATOM 4381 N N . PRO B 2 147 ? 129.622 130.701 116.201 1.00 85.85 147 PRO D N 1
ATOM 4382 C CA . PRO B 2 147 ? 129.927 132.112 116.180 1.00 85.85 147 PRO D CA 1
ATOM 4383 C C . PRO B 2 147 ? 130.592 132.600 117.428 1.00 85.85 147 PRO D C 1
ATOM 4384 O O . PRO B 2 147 ? 131.368 133.557 117.354 1.00 85.85 147 PRO D O 1
ATOM 4388 N N . LEU B 2 148 ? 130.426 131.948 118.559 1.00 87.11 148 LEU D N 1
ATOM 4389 C CA . LEU B 2 148 ? 131.157 132.422 119.729 1.00 87.11 148 LEU D CA 1
ATOM 4390 C C . LEU B 2 148 ? 132.647 132.209 119.543 1.00 87.11 148 LEU D C 1
ATOM 4391 O O . LEU B 2 148 ? 133.467 133.087 119.862 1.00 87.11 148 LEU D O 1
ATOM 4396 N N . ILE B 2 149 ? 132.997 131.043 118.991 1.00 87.28 149 ILE D N 1
ATOM 4397 C CA . ILE B 2 149 ? 134.378 130.652 118.731 1.00 87.28 149 ILE D CA 1
ATOM 4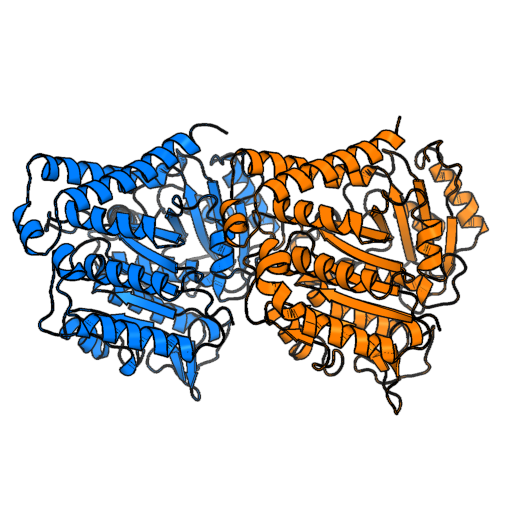398 C C . ILE B 2 149 ? 134.967 131.512 117.651 1.00 87.28 149 ILE D C 1
ATOM 4399 O O . ILE B 2 149 ? 136.100 131.980 117.767 1.00 87.28 149 ILE D O 1
ATOM 4404 N N . MET B 2 150 ? 134.211 131.719 116.576 1.00 88.80 150 MET D N 1
ATOM 4405 C CA . MET B 2 150 ? 134.701 132.501 115.460 1.00 88.80 150 MET D CA 1
ATOM 4406 C C . MET B 2 150 ? 135.029 133.912 115.873 1.00 88.80 150 MET D C 1
ATOM 4407 O O . MET B 2 150 ? 136.074 134.446 115.505 1.00 88.80 150 MET D O 1
ATOM 4412 N N . GLU B 2 151 ? 134.163 134.529 116.662 1.00 90.10 151 GLU D N 1
ATOM 4413 C CA . GLU B 2 151 ? 134.435 135.877 117.098 1.00 90.10 151 GLU D CA 1
ATOM 4414 C C . GLU B 2 151 ? 135.666 135.921 117.977 1.00 90.10 151 GLU D C 1
ATOM 4415 O O . GLU B 2 151 ? 136.493 136.828 117.843 1.00 90.10 151 GLU D O 1
ATOM 4421 N N . ALA B 2 152 ? 135.818 134.952 118.867 1.00 88.64 152 ALA D N 1
ATOM 4422 C CA . ALA B 2 152 ? 136.981 134.934 119.741 1.00 88.64 152 ALA D CA 1
ATOM 4423 C C . ALA B 2 152 ? 138.272 134.821 118.960 1.00 88.64 152 ALA D C 1
ATOM 4424 O O . ALA B 2 152 ? 139.281 135.423 119.323 1.00 88.64 152 ALA D O 1
ATOM 4426 N N . ILE B 2 153 ? 138.262 134.041 117.888 1.00 89.14 153 ILE D N 1
ATOM 4427 C CA . ILE B 2 153 ? 139.448 133.900 117.060 1.00 89.14 153 ILE D CA 1
ATOM 4428 C C . ILE B 2 153 ? 139.759 135.183 116.327 1.00 89.14 153 ILE D C 1
ATOM 4429 O O . ILE B 2 153 ? 140.900 135.633 116.326 1.00 89.14 153 ILE D O 1
ATOM 4434 N N . LYS B 2 154 ? 138.773 135.783 115.668 1.00 89.61 154 LYS D N 1
ATOM 4435 C CA . LYS B 2 154 ? 139.104 136.940 114.849 1.00 89.61 154 LYS D CA 1
ATOM 4436 C C . LYS B 2 154 ? 139.607 138.111 115.651 1.00 89.61 154 LYS D C 1
ATOM 4437 O O . LYS B 2 154 ? 140.385 138.905 115.123 1.00 89.61 154 LYS D O 1
ATOM 4443 N N . LYS B 2 155 ? 139.213 138.261 116.899 1.00 90.68 155 LYS D N 1
ATOM 4444 C CA . LYS B 2 155 ? 139.780 139.380 117.631 1.00 90.68 155 LYS D CA 1
ATOM 4445 C C . LYS B 2 155 ? 141.206 139.116 118.063 1.00 90.68 155 LYS D C 1
ATOM 4446 O O . LYS B 2 155 ? 141.874 140.029 118.549 1.00 90.68 155 LYS D O 1
ATOM 4452 N N . LYS B 2 156 ? 141.685 137.895 117.914 1.00 93.76 156 LYS D N 1
ATOM 4453 C CA . LYS B 2 156 ? 143.035 137.534 118.283 1.00 93.76 156 LYS D CA 1
ATOM 4454 C C . LYS B 2 156 ? 143.935 137.376 117.071 1.00 93.76 156 LYS D C 1
ATOM 4455 O O . LYS B 2 156 ? 145.115 137.715 117.131 1.00 93.76 156 LYS D O 1
ATOM 4461 N N . HIS B 2 157 ? 143.385 136.908 115.957 1.00 94.07 157 HIS D N 1
ATOM 4462 C CA . HIS B 2 157 ? 144.117 136.700 114.710 1.00 94.07 157 HIS D CA 1
ATOM 4463 C C . HIS B 2 157 ? 143.390 137.375 113.549 1.00 94.07 157 HIS D C 1
ATOM 4464 O O . HIS B 2 157 ? 142.972 136.706 112.604 1.00 94.07 157 HIS D O 1
ATOM 4471 N N . PRO B 2 158 ? 143.336 138.704 113.549 1.00 94.04 158 PRO D N 1
ATOM 4472 C CA . PRO B 2 158 ? 142.509 139.491 112.631 1.00 94.04 158 PRO D CA 1
ATOM 4473 C C . PRO B 2 158 ? 142.898 139.452 111.180 1.00 94.04 158 PRO D C 1
ATOM 4474 O O . PRO B 2 158 ? 142.100 139.866 110.330 1.00 94.04 158 PRO D O 1
ATOM 4478 N N . LYS B 2 159 ? 144.105 139.040 110.853 1.00 94.05 159 LYS D N 1
ATOM 4479 C CA . LYS B 2 159 ? 144.561 139.040 109.473 1.00 94.05 159 LYS D CA 1
ATOM 4480 C C . LYS B 2 159 ? 144.295 137.739 108.752 1.00 94.05 159 LYS D C 1
ATOM 4481 O O . LYS B 2 159 ? 144.617 137.627 107.574 1.00 94.05 159 LYS D O 1
ATOM 4487 N N . LEU B 2 160 ? 143.741 136.752 109.415 1.00 90.17 160 LEU D N 1
ATOM 4488 C CA . LEU B 2 160 ? 143.476 135.485 108.780 1.00 90.17 160 LEU D CA 1
ATOM 4489 C C . LEU B 2 160 ? 142.078 135.458 108.217 1.00 90.17 160 LEU D C 1
ATOM 4490 O O . LEU B 2 160 ? 141.194 136.144 108.708 1.00 90.17 160 LEU D O 1
ATOM 4495 N N . VAL B 2 161 ? 141.868 134.682 107.198 1.00 89.86 161 VAL D N 1
ATOM 4496 C CA . VAL B 2 161 ? 140.538 134.563 106.639 1.00 89.86 161 VAL D CA 1
ATOM 4497 C C . VAL B 2 161 ? 139.804 133.493 107.376 1.00 89.86 161 VAL D C 1
ATOM 4498 O O . VAL B 2 161 ? 140.324 132.387 107.573 1.00 89.86 161 VAL D O 1
ATOM 4502 N N . MET B 2 162 ? 138.593 133.784 107.768 1.00 91.76 162 MET D N 1
ATOM 4503 C CA . MET B 2 162 ? 137.800 132.752 108.386 1.00 91.76 162 MET D CA 1
ATOM 4504 C C . MET B 2 162 ? 136.619 132.360 107.532 1.00 91.76 162 MET D C 1
ATOM 4505 O O . MET B 2 162 ? 135.849 133.205 107.071 1.00 91.76 162 MET D O 1
ATOM 4510 N N . MET B 2 163 ? 136.477 131.076 107.335 1.00 91.94 163 MET D N 1
ATOM 4511 C CA . MET B 2 163 ? 135.417 130.553 106.514 1.00 91.94 163 MET D CA 1
ATOM 4512 C C . MET B 2 163 ? 134.585 129.602 107.313 1.00 91.94 163 MET D C 1
ATOM 4513 O O . MET B 2 163 ? 135.101 128.850 108.137 1.00 91.94 163 MET D O 1
ATOM 4518 N N . SER B 2 164 ? 133.305 129.628 107.094 1.00 90.33 164 SER D N 1
ATOM 4519 C CA . SER B 2 164 ? 132.477 128.697 107.803 1.00 90.33 164 SER D CA 1
ATOM 4520 C C . SER B 2 164 ? 131.680 127.869 106.838 1.00 90.33 164 SER D C 1
ATOM 4521 O O . SER B 2 164 ? 131.383 128.285 105.723 1.00 90.33 164 SER D O 1
ATOM 4524 N N . TYR B 2 165 ? 131.352 126.692 107.279 1.00 89.25 165 TYR D N 1
ATOM 4525 C CA . TYR B 2 165 ? 130.533 125.791 106.523 1.00 89.25 165 TYR D CA 1
ATOM 4526 C C . TYR B 2 165 ? 129.296 125.602 107.350 1.00 89.25 165 TYR D C 1
ATOM 4527 O O . TYR B 2 165 ? 129.327 124.928 108.378 1.00 89.25 165 TYR D O 1
ATOM 4536 N N . SER B 2 166 ? 128.226 126.214 106.921 1.00 90.34 166 SER D N 1
ATOM 4537 C CA . SER B 2 166 ? 126.994 126.271 107.668 1.00 90.34 166 SER D CA 1
ATOM 4538 C C . SER B 2 166 ? 126.002 125.291 107.075 1.00 90.34 166 SER D C 1
ATOM 4539 O O . SER B 2 166 ? 125.648 125.399 105.899 1.00 90.34 166 SER D O 1
ATOM 4542 N N . ILE B 2 167 ? 125.551 124.336 107.864 1.00 89.90 167 ILE D N 1
ATOM 4543 C CA . ILE B 2 167 ? 124.659 123.339 107.327 1.00 89.90 167 ILE D CA 1
ATOM 4544 C C . ILE B 2 167 ? 123.281 123.520 107.879 1.00 89.90 167 ILE D C 1
ATOM 4545 O O . ILE B 2 167 ? 123.104 123.485 109.083 1.00 89.90 167 ILE D O 1
ATOM 4550 N N . VAL B 2 168 ? 122.284 123.673 107.031 1.00 89.51 168 VAL D N 1
ATOM 4551 C CA . VAL B 2 168 ? 120.915 123.888 107.484 1.00 89.51 168 VAL D CA 1
ATOM 4552 C C . VAL B 2 168 ? 120.221 122.537 107.589 1.00 89.51 168 VAL D C 1
ATOM 4553 O O . VAL B 2 168 ? 120.117 121.833 106.578 1.00 89.51 168 VAL D O 1
ATOM 4557 N N . PRO B 2 169 ? 119.735 122.160 108.752 1.00 87.83 169 PRO D N 1
ATOM 4558 C CA . PRO B 2 169 ? 119.039 120.900 108.958 1.00 87.83 169 PRO D CA 1
ATOM 4559 C C . PRO B 2 169 ? 117.772 120.811 108.144 1.00 87.83 169 PRO D C 1
ATOM 4560 O O . PRO B 2 169 ? 117.086 121.796 107.952 1.00 87.83 169 PRO D O 1
ATOM 4564 N N . SER B 2 170 ? 117.454 119.615 107.693 1.00 92.23 170 SER D N 1
ATOM 4565 C CA . SER B 2 170 ? 116.281 119.352 106.885 1.00 92.23 170 SER D CA 1
ATOM 4566 C C . SER B 2 170 ? 115.148 118.872 107.738 1.00 92.23 170 SER D C 1
ATOM 4567 O O . SER B 2 170 ? 115.355 118.274 108.783 1.00 92.23 170 SER D O 1
ATOM 4570 N N . GLN B 2 171 ? 113.946 118.982 107.223 1.00 90.90 171 GLN D N 1
ATOM 4571 C CA . GLN B 2 171 ? 112.818 118.628 108.063 1.00 90.90 171 GLN D CA 1
ATOM 4572 C C . GLN B 2 171 ? 112.549 117.140 108.156 1.00 90.90 171 GLN D C 1
ATOM 4573 O O . GLN B 2 171 ? 111.690 116.722 108.932 1.00 90.90 171 GLN D O 1
ATOM 4579 N N . ASN B 2 172 ? 113.232 116.333 107.396 1.00 90.04 172 ASN D N 1
ATOM 4580 C CA . ASN B 2 172 ? 113.036 114.920 107.485 1.00 90.04 172 ASN D CA 1
ATOM 4581 C C . ASN B 2 172 ? 114.121 114.285 108.306 1.00 90.04 172 ASN D C 1
ATOM 4582 O O . ASN B 2 172 ? 114.177 113.057 108.416 1.00 90.04 172 ASN D O 1
ATOM 4587 N N . MET B 2 173 ? 114.958 115.104 108.916 1.00 90.92 173 MET D N 1
ATOM 4588 C CA . MET B 2 173 ? 116.057 114.640 109.734 1.00 90.92 173 MET D CA 1
ATOM 4589 C C . MET B 2 173 ? 115.860 115.228 111.122 1.00 90.92 173 MET D C 1
ATOM 4590 O O . MET B 2 173 ? 114.743 115.597 111.485 1.00 90.92 173 MET D O 1
ATOM 4595 N N . ASP B 2 174 ? 116.900 115.282 111.933 1.00 89.99 174 ASP D N 1
ATOM 4596 C CA . ASP B 2 174 ? 116.713 115.617 113.332 1.00 89.99 174 ASP D CA 1
ATOM 4597 C C . ASP B 2 174 ? 116.641 117.112 113.635 1.00 89.99 174 ASP D C 1
ATOM 4598 O O . ASP B 2 174 ? 117.484 117.661 114.339 1.00 89.99 174 ASP D O 1
ATOM 4603 N N . CYS B 2 175 ? 115.564 117.750 113.198 1.00 86.88 175 CYS D N 1
ATOM 4604 C CA . CYS B 2 175 ? 115.351 119.157 113.490 1.00 86.88 175 CYS D CA 1
ATOM 4605 C C . CYS B 2 175 ? 114.573 119.413 114.755 1.00 86.88 175 CYS D C 1
ATOM 4606 O O . CYS B 2 175 ? 113.730 118.619 115.162 1.00 86.88 175 CYS D O 1
ATOM 4609 N N . SER B 2 176 ? 114.799 120.580 115.317 1.00 83.44 176 SER D N 1
ATOM 4610 C CA . SER B 2 176 ? 114.072 121.091 116.452 1.00 83.44 176 SER D CA 1
ATOM 4611 C C . SER B 2 176 ? 112.925 121.985 116.013 1.00 83.44 176 SER D C 1
ATOM 4612 O O . SER B 2 176 ? 112.945 122.546 114.930 1.00 83.44 176 SER D O 1
ATOM 4615 N N . THR B 2 177 ? 111.941 122.169 116.887 1.00 80.15 177 THR D N 1
ATOM 4616 C CA . THR B 2 177 ? 110.797 123.010 116.554 1.00 80.15 177 THR D CA 1
ATOM 4617 C C . THR B 2 177 ? 111.134 124.465 116.662 1.00 80.15 177 THR D C 1
ATOM 4618 O O . THR B 2 177 ? 110.336 125.322 116.287 1.00 80.15 177 THR D O 1
ATOM 4622 N N . ILE B 2 178 ? 112.300 124.757 117.163 1.00 79.31 178 ILE D N 1
ATOM 4623 C CA . ILE B 2 178 ? 112.758 126.100 117.281 1.00 79.31 178 ILE D CA 1
ATOM 4624 C C . ILE B 2 178 ? 113.829 126.378 116.256 1.00 79.31 178 ILE D C 1
ATOM 4625 O O . ILE B 2 178 ? 114.547 127.360 116.365 1.00 79.31 178 ILE D O 1
ATOM 4630 N N . LEU B 2 179 ? 113.905 125.553 115.227 1.00 78.52 179 LEU D N 1
ATOM 4631 C CA . LEU B 2 179 ? 114.896 125.769 114.184 1.00 78.52 179 LEU D CA 1
ATOM 4632 C C . LEU B 2 179 ? 114.919 127.188 113.669 1.00 78.52 179 LEU D C 1
ATOM 4633 O O . LEU B 2 179 ? 116.015 127.748 113.579 1.00 78.52 179 LEU D O 1
ATOM 4638 N N . PRO B 2 180 ? 113.808 127.818 113.326 1.00 79.35 180 PRO D N 1
ATOM 4639 C CA . PRO B 2 180 ? 113.835 129.172 112.810 1.00 79.35 180 PRO D CA 1
ATOM 4640 C C . PRO B 2 180 ? 114.400 130.172 113.756 1.00 79.35 180 PRO D C 1
ATOM 4641 O O . PRO B 2 180 ? 114.934 131.212 113.333 1.00 79.35 180 PRO D O 1
ATOM 4645 N N . TYR B 2 181 ? 114.342 129.902 115.025 1.00 81.25 181 TYR D N 1
ATOM 4646 C CA . TYR B 2 181 ? 114.890 130.860 115.942 1.00 81.25 181 TYR D CA 1
ATOM 4647 C C . TYR B 2 181 ? 116.366 130.690 115.957 1.00 81.25 181 TYR D C 1
ATOM 4648 O O . TYR B 2 181 ? 117.111 131.654 115.801 1.00 81.25 181 TYR D O 1
ATOM 4657 N N . ASN B 2 182 ? 116.813 129.474 116.097 1.00 81.83 182 ASN D N 1
ATOM 4658 C CA . ASN B 2 182 ? 118.235 129.325 116.209 1.00 81.83 182 ASN D CA 1
ATOM 4659 C C . ASN B 2 182 ? 118.893 129.729 114.923 1.00 81.83 182 ASN D C 1
ATOM 4660 O O . ASN B 2 182 ? 119.995 130.274 114.927 1.00 81.83 182 ASN D O 1
ATOM 4665 N N . ALA B 2 183 ? 118.219 129.507 113.819 1.00 80.89 183 ALA D N 1
ATOM 4666 C CA . ALA B 2 183 ? 118.799 129.822 112.541 1.00 80.89 183 ALA D CA 1
ATOM 4667 C C . ALA B 2 183 ? 119.003 131.308 112.349 1.00 80.89 183 ALA D C 1
ATOM 4668 O O . ALA B 2 183 ? 120.072 131.703 111.885 1.00 80.89 183 ALA D O 1
ATOM 4670 N N . ILE B 2 184 ? 118.046 132.173 112.693 1.00 77.71 184 ILE D N 1
ATOM 4671 C CA . ILE B 2 184 ? 118.430 133.538 112.402 1.00 77.71 184 ILE D CA 1
ATOM 4672 C C . ILE B 2 184 ? 119.178 134.149 113.546 1.00 77.71 184 ILE D C 1
ATOM 4673 O O . ILE B 2 184 ? 119.945 135.096 113.335 1.00 77.71 184 ILE D O 1
ATOM 4678 N N . LEU B 2 185 ? 119.059 133.604 114.733 1.00 78.76 185 LEU D N 1
ATOM 4679 C CA . LEU B 2 185 ? 119.856 134.114 115.814 1.00 78.76 185 LEU D CA 1
ATOM 4680 C C . LEU B 2 185 ? 121.316 133.873 115.506 1.00 78.76 185 LEU D C 1
ATOM 4681 O O . LEU B 2 185 ? 122.175 134.698 115.836 1.00 78.76 185 LEU D O 1
ATOM 4686 N N . SER B 2 186 ? 121.619 132.752 114.845 1.00 81.16 186 SER D N 1
ATOM 4687 C CA . SER B 2 186 ? 122.995 132.483 114.486 1.00 81.16 186 SER D CA 1
ATOM 4688 C C . SER B 2 186 ? 123.413 133.099 113.157 1.00 81.16 186 SER D C 1
ATOM 4689 O O . SER B 2 186 ? 124.554 133.543 113.058 1.00 81.16 186 SER D O 1
ATOM 4692 N N . LEU B 2 187 ? 122.521 133.275 112.175 1.00 81.17 187 LEU D N 1
ATOM 4693 C CA . LEU B 2 187 ? 122.954 133.996 110.976 1.00 81.17 187 LEU D CA 1
ATOM 4694 C C . LEU B 2 187 ? 123.357 135.399 111.353 1.00 81.17 187 LEU D C 1
ATOM 4695 O O . LEU B 2 187 ? 124.295 135.962 110.791 1.00 81.17 187 LEU D O 1
ATOM 4700 N N . ASP B 2 188 ? 122.682 135.951 112.334 1.00 78.37 188 ASP D N 1
ATOM 4701 C CA . ASP B 2 188 ? 122.998 137.271 112.804 1.00 78.37 188 ASP D CA 1
ATOM 4702 C C . ASP B 2 188 ? 124.424 137.386 113.253 1.00 78.37 188 ASP D C 1
ATOM 4703 O O . ASP B 2 188 ? 125.003 138.470 113.163 1.00 78.37 188 ASP D O 1
ATOM 4708 N N . LYS B 2 189 ? 125.013 136.338 113.780 1.00 81.79 189 LYS D N 1
ATOM 4709 C CA . LYS B 2 189 ? 126.374 136.500 114.229 1.00 81.79 189 LYS D CA 1
ATOM 4710 C C . LYS B 2 189 ? 127.336 136.149 113.116 1.00 81.79 189 LYS D C 1
ATOM 4711 O O . LYS B 2 189 ? 128.384 136.771 112.990 1.00 81.79 189 LYS D O 1
ATOM 4717 N N . LEU B 2 190 ? 126.971 135.206 112.255 1.00 82.03 190 LEU D N 1
ATOM 4718 C CA . LEU B 2 190 ? 127.855 134.861 111.167 1.00 82.03 190 LEU D CA 1
ATOM 4719 C C . LEU B 2 190 ? 128.053 136.050 110.268 1.00 82.03 190 LEU D C 1
ATOM 4720 O O . LEU B 2 190 ? 129.163 136.295 109.787 1.00 82.03 190 LEU D O 1
ATOM 4725 N N . THR B 2 191 ? 127.017 136.852 110.109 1.00 80.10 191 THR D N 1
ATOM 4726 C CA . THR B 2 191 ? 127.043 138.011 109.228 1.00 80.10 191 THR D CA 1
ATOM 4727 C C . THR B 2 191 ? 128.063 139.033 109.678 1.00 80.10 191 THR D C 1
ATOM 4728 O O . THR B 2 191 ? 128.459 139.886 108.896 1.00 80.10 191 THR D O 1
ATOM 4732 N N . SER B 2 192 ? 128.488 138.985 110.919 1.00 80.08 192 SER D N 1
ATOM 4733 C CA . SER B 2 192 ? 129.464 139.913 111.454 1.00 80.08 192 SER D CA 1
ATOM 4734 C C . SER B 2 192 ? 130.815 139.281 111.747 1.00 80.08 192 SER D C 1
ATOM 4735 O O . SER B 2 192 ? 131.686 139.963 112.274 1.00 80.08 192 SER D O 1
ATOM 4738 N N . CYS B 2 193 ? 131.010 137.999 111.474 1.00 87.90 193 CYS D N 1
ATOM 4739 C CA . CYS B 2 193 ? 132.288 137.382 111.792 1.00 87.90 193 CYS D CA 1
ATOM 4740 C C . CYS B 2 193 ? 132.879 136.498 110.720 1.00 87.90 193 CYS D C 1
ATOM 4741 O O . CYS B 2 193 ? 134.091 136.333 110.708 1.00 87.90 193 CYS D O 1
ATOM 4744 N N . ALA B 2 194 ? 132.113 135.931 109.820 1.00 89.12 194 ALA D N 1
ATOM 4745 C CA . ALA B 2 194 ? 132.723 135.135 108.777 1.00 89.12 194 ALA D CA 1
ATOM 4746 C C . ALA B 2 194 ? 133.219 136.037 107.660 1.00 89.12 194 ALA D C 1
ATOM 4747 O O . ALA B 2 194 ? 132.626 137.071 107.385 1.00 89.12 194 ALA D O 1
ATOM 4749 N N . ASP B 2 195 ? 134.299 135.650 107.005 1.00 90.94 195 ASP D N 1
ATOM 4750 C CA . ASP B 2 195 ? 134.676 136.365 105.804 1.00 90.94 195 ASP D CA 1
ATOM 4751 C C . ASP B 2 195 ? 134.025 135.699 104.618 1.00 90.94 195 ASP D C 1
ATOM 4752 O O . ASP B 2 195 ? 133.597 136.359 103.678 1.00 90.94 195 ASP D O 1
ATOM 4757 N N . ILE B 2 196 ? 133.939 134.392 104.667 1.00 88.52 196 ILE D N 1
ATOM 4758 C CA . ILE B 2 196 ? 133.306 133.578 103.654 1.00 88.52 196 ILE D CA 1
ATOM 4759 C C . ILE B 2 196 ? 132.363 132.639 104.366 1.00 88.52 196 ILE D C 1
ATOM 4760 O O . ILE B 2 196 ? 132.766 131.994 105.331 1.00 88.52 196 ILE D O 1
ATOM 4765 N N . SER B 2 197 ? 131.134 132.535 103.945 1.00 87.85 197 SER D N 1
ATOM 4766 C CA . SER B 2 197 ? 130.315 131.543 104.618 1.00 87.85 197 SER D CA 1
ATOM 4767 C C . SER B 2 197 ? 129.501 130.784 103.619 1.00 87.85 197 SER D C 1
ATOM 4768 O O . SER B 2 197 ? 128.746 131.384 102.852 1.00 87.85 197 SER D O 1
ATOM 4771 N N . MET B 2 198 ? 129.646 129.484 103.601 1.00 90.23 198 MET D N 1
ATOM 4772 C CA . MET B 2 198 ? 128.917 128.696 102.631 1.00 90.23 198 MET D CA 1
ATOM 4773 C C . MET B 2 198 ? 127.741 128.036 103.289 1.00 90.23 198 MET D C 1
ATOM 4774 O O . MET B 2 198 ? 127.873 127.481 104.371 1.00 90.23 198 MET D O 1
ATOM 4779 N N . ILE B 2 199 ? 126.585 128.095 102.657 1.00 89.38 199 ILE D N 1
ATOM 4780 C CA . ILE B 2 199 ? 125.401 127.495 103.221 1.00 89.38 199 ILE D CA 1
ATOM 4781 C C . ILE B 2 199 ? 124.994 126.344 102.370 1.00 89.38 199 ILE D C 1
ATOM 4782 O O . ILE B 2 199 ? 124.756 126.499 101.170 1.00 89.38 199 ILE D O 1
ATOM 4787 N N . ILE B 2 200 ? 124.882 125.195 102.974 1.00 90.21 200 ILE D N 1
ATOM 4788 C CA . ILE B 2 200 ? 124.440 124.031 102.265 1.00 90.21 200 ILE D CA 1
ATOM 4789 C C . ILE B 2 200 ? 123.159 123.571 102.922 1.00 90.21 200 ILE D C 1
ATOM 4790 O O . ILE B 2 200 ? 123.065 123.550 104.149 1.00 90.21 200 ILE D O 1
ATOM 4795 N N . ASP B 2 201 ? 122.148 123.337 102.131 1.00 91.24 201 ASP D N 1
ATOM 4796 C CA . ASP B 2 201 ? 120.830 123.012 102.637 1.00 91.24 201 ASP D CA 1
ATOM 4797 C C . ASP B 2 201 ? 120.505 121.522 102.580 1.00 91.24 201 ASP D C 1
ATOM 4798 O O . ASP B 2 201 ? 120.375 120.947 101.497 1.00 91.24 201 ASP D O 1
ATOM 4803 N N . ASN B 2 202 ? 120.300 120.897 103.741 1.00 89.92 202 ASN D N 1
ATOM 4804 C CA . ASN B 2 202 ? 120.011 119.483 103.722 1.00 89.92 202 ASN D CA 1
ATOM 4805 C C . ASN B 2 202 ? 118.667 119.180 103.077 1.00 89.92 202 ASN D C 1
ATOM 4806 O O . ASN B 2 202 ? 118.453 118.044 102.654 1.00 89.92 202 ASN D O 1
ATOM 4811 N N . ASP B 2 203 ? 117.751 120.133 102.991 1.00 89.17 203 ASP D N 1
ATOM 4812 C CA . ASP B 2 203 ? 116.495 119.834 102.337 1.00 89.17 203 ASP D CA 1
ATOM 4813 C C . ASP B 2 203 ? 116.716 119.648 100.860 1.00 89.17 203 ASP D C 1
ATOM 4814 O O . ASP B 2 203 ? 115.929 118.958 100.217 1.00 89.17 203 ASP D O 1
ATOM 4819 N N . SER B 2 204 ? 117.742 120.268 100.275 1.00 88.28 204 SER D N 1
ATOM 4820 C CA . SER B 2 204 ? 117.962 120.018 98.862 1.00 88.28 204 SER D CA 1
ATOM 4821 C C . SER B 2 204 ? 118.650 118.705 98.673 1.00 88.28 204 SER D C 1
ATOM 4822 O O . SER B 2 204 ? 118.378 117.997 97.703 1.00 88.28 204 SER D O 1
ATOM 4825 N N . ILE B 2 205 ? 119.494 118.316 99.602 1.00 86.79 205 ILE D N 1
ATOM 4826 C CA . ILE B 2 205 ? 120.070 117.004 99.476 1.00 86.79 205 ILE D CA 1
ATOM 4827 C C . ILE B 2 205 ? 118.967 115.978 99.522 1.00 86.79 205 ILE D C 1
ATOM 4828 O O . ILE B 2 205 ? 118.907 115.067 98.695 1.00 86.79 205 ILE D O 1
ATOM 4833 N N . TYR B 2 206 ? 118.055 116.143 100.463 1.00 88.84 206 TYR D N 1
ATOM 4834 C CA . TYR B 2 206 ? 116.928 115.247 100.593 1.00 88.84 206 TYR D CA 1
ATOM 4835 C C . TYR B 2 206 ? 116.104 115.218 99.334 1.00 88.84 206 TYR D C 1
ATOM 4836 O O . TYR B 2 206 ? 115.770 114.141 98.843 1.00 88.84 206 TYR D O 1
ATOM 4845 N N . ARG B 2 207 ? 115.743 116.377 98.810 1.00 89.07 207 ARG D N 1
ATOM 4846 C CA . ARG B 2 207 ? 114.892 116.432 97.634 1.00 89.07 207 ARG D CA 1
ATOM 4847 C C . ARG B 2 207 ? 115.522 115.735 96.466 1.00 89.07 207 ARG D C 1
ATOM 4848 O O . ARG B 2 207 ? 114.830 115.052 95.714 1.00 89.07 207 ARG D O 1
ATOM 4856 N N . ILE B 2 208 ? 116.819 115.945 96.250 1.00 87.56 208 ILE D N 1
ATOM 4857 C CA . ILE B 2 208 ? 117.484 115.345 95.105 1.00 87.56 208 ILE D CA 1
ATOM 4858 C C . ILE B 2 208 ? 117.469 113.849 95.235 1.00 87.56 208 ILE D C 1
ATOM 4859 O O . ILE B 2 208 ? 117.157 113.143 94.280 1.00 87.56 208 ILE D O 1
ATOM 4864 N N . VAL B 2 209 ? 117.786 113.334 96.419 1.00 87.41 209 VAL D N 1
ATOM 4865 C CA . VAL B 2 209 ? 117.781 111.890 96.571 1.00 87.41 209 VAL D CA 1
ATOM 4866 C C . VAL B 2 209 ? 116.390 111.325 96.441 1.00 87.41 209 VAL D C 1
ATOM 4867 O O . VAL B 2 209 ? 116.193 110.250 95.872 1.00 87.41 209 VAL D O 1
ATOM 4871 N N . ALA B 2 210 ? 115.418 111.977 97.013 1.00 87.03 210 ALA D N 1
ATOM 4872 C CA . ALA B 2 210 ? 114.069 111.490 96.871 1.00 87.03 210 ALA D CA 1
ATOM 4873 C C . ALA B 2 210 ? 113.639 111.512 95.418 1.00 87.03 210 ALA D C 1
ATOM 4874 O O . ALA B 2 210 ? 112.974 110.591 94.951 1.00 87.03 210 ALA D O 1
ATOM 4876 N N . THR B 2 211 ? 114.064 112.511 94.669 1.00 86.97 211 THR D N 1
ATOM 4877 C CA . THR B 2 211 ? 113.715 112.607 93.260 1.00 86.97 211 THR D CA 1
ATOM 4878 C C . THR B 2 211 ? 114.248 111.412 92.496 1.00 86.97 211 THR D C 1
ATOM 4879 O O . THR B 2 211 ? 113.569 110.867 91.627 1.00 86.97 211 THR D O 1
ATOM 4883 N N . GLN B 2 212 ? 115.445 110.967 92.844 1.00 89.30 212 GLN D N 1
ATOM 4884 C CA . GLN B 2 212 ? 116.090 109.805 92.260 1.00 89.30 212 GLN D CA 1
ATOM 4885 C C . GLN B 2 212 ? 115.378 108.502 92.579 1.00 89.30 212 GLN D C 1
ATOM 4886 O O . GLN B 2 212 ? 115.728 107.470 92.018 1.00 89.30 212 GLN D O 1
ATOM 4892 N N . GLY B 2 213 ? 114.431 108.508 93.503 1.00 89.21 213 GLY D N 1
ATOM 4893 C CA . GLY B 2 213 ? 113.749 107.305 93.895 1.00 89.21 213 GLY D CA 1
ATOM 4894 C C . GLY B 2 213 ? 114.429 106.563 95.001 1.00 89.21 213 GLY D C 1
ATOM 4895 O O . GLY B 2 213 ? 114.210 105.365 95.147 1.00 89.21 213 GLY D O 1
ATOM 4896 N N . LYS B 2 214 ? 115.269 107.218 95.773 1.00 88.97 214 LYS D N 1
ATOM 4897 C CA . LYS B 2 214 ? 116.016 106.554 96.819 1.00 88.97 214 LYS D CA 1
ATOM 4898 C C . LYS B 2 214 ? 115.703 107.105 98.202 1.00 88.97 214 LYS D C 1
ATOM 4899 O O . LYS B 2 214 ? 116.551 107.052 99.090 1.00 88.97 214 LYS D O 1
ATOM 4905 N N . GLU B 2 215 ? 114.499 107.638 98.428 1.00 90.08 215 GLU D N 1
ATOM 4906 C CA . GLU B 2 215 ? 114.234 108.217 99.740 1.00 90.08 215 GLU D CA 1
ATOM 4907 C C . GLU B 2 215 ? 114.235 107.182 100.833 1.00 90.08 215 GLU D C 1
ATOM 4908 O O . GLU B 2 215 ? 114.561 107.501 101.973 1.00 90.08 215 GLU D O 1
ATOM 4914 N N . ASN B 2 216 ? 113.952 105.943 100.509 1.00 87.28 216 ASN D N 1
ATOM 4915 C CA . ASN B 2 216 ? 113.859 104.918 101.520 1.00 87.28 216 ASN D CA 1
ATOM 4916 C C . ASN B 2 216 ? 115.211 104.420 101.950 1.00 87.28 216 ASN D C 1
ATOM 4917 O O . ASN B 2 21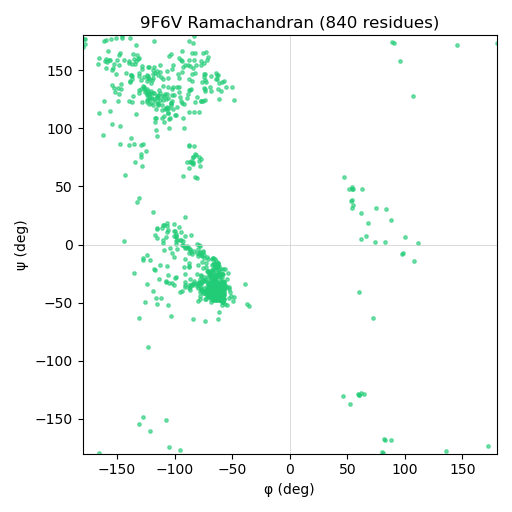6 ? 115.296 103.578 102.848 1.00 87.28 216 ASN D O 1
ATOM 4922 N N . GLU B 2 217 ? 116.269 104.909 101.325 1.00 89.40 217 GLU D N 1
ATOM 4923 C CA . GLU B 2 217 ? 117.618 104.560 101.706 1.00 89.40 217 GLU D CA 1
ATOM 4924 C C . GLU B 2 217 ? 118.255 105.665 102.514 1.00 89.40 217 GLU D C 1
ATOM 4925 O O . GLU B 2 217 ? 119.347 105.484 103.028 1.00 89.40 217 GLU D O 1
ATOM 4931 N N . LEU B 2 218 ? 117.596 106.803 102.633 1.00 87.66 218 LEU D N 1
ATOM 4932 C CA . LEU B 2 218 ? 118.218 107.916 103.305 1.00 87.66 218 LEU D CA 1
ATOM 4933 C C . LEU B 2 218 ? 118.355 107.655 104.771 1.00 87.66 218 LEU D C 1
ATOM 4934 O O . LEU B 2 218 ? 117.436 107.193 105.452 1.00 87.66 218 LEU D O 1
ATOM 4939 N N . SER B 2 219 ? 119.526 107.986 105.245 1.00 89.46 219 SER D N 1
ATOM 4940 C CA . SER B 2 219 ? 119.906 107.865 106.619 1.00 89.46 219 SER D CA 1
ATOM 4941 C C . SER B 2 219 ? 120.994 108.869 106.831 1.00 89.46 219 SER D C 1
ATOM 4942 O O . SER B 2 219 ? 121.434 109.528 105.896 1.00 89.46 219 SER D O 1
ATOM 4945 N N . GLU B 2 220 ? 121.452 108.962 108.056 1.00 90.90 220 GLU D N 1
ATOM 4946 C CA . GLU B 2 220 ? 122.490 109.909 108.365 1.00 90.90 220 GLU D CA 1
ATOM 4947 C C . GLU B 2 220 ? 123.704 109.689 107.498 1.00 90.90 220 GLU D C 1
ATOM 4948 O O . GLU B 2 220 ? 124.328 110.654 107.061 1.00 90.90 220 GLU D O 1
ATOM 4954 N N . SER B 2 221 ? 124.025 108.442 107.180 1.00 89.84 221 SER D N 1
ATOM 4955 C CA . SER B 2 221 ? 125.236 108.187 106.423 1.00 89.84 221 SER D CA 1
ATOM 4956 C C . SER B 2 221 ? 125.208 108.779 105.021 1.00 89.84 221 SER D C 1
ATOM 4957 O O . SER B 2 221 ? 126.264 109.161 104.505 1.00 89.84 221 SER D O 1
ATOM 4960 N N . ILE B 2 222 ? 124.052 108.887 104.385 1.00 91.21 222 ILE D N 1
ATOM 4961 C CA . ILE B 2 222 ? 124.073 109.484 103.064 1.00 91.21 222 ILE D CA 1
ATOM 4962 C C . ILE B 2 222 ? 124.255 110.963 103.186 1.00 91.21 222 ILE D C 1
ATOM 4963 O O . ILE B 2 222 ? 125.011 111.567 102.420 1.00 91.21 222 ILE D O 1
ATOM 4968 N N . PHE B 2 223 ? 123.584 111.572 104.138 1.00 89.73 223 PHE D N 1
ATOM 4969 C CA . PHE B 2 223 ? 123.777 112.988 104.320 1.00 89.73 223 PHE D CA 1
ATOM 4970 C C . PHE B 2 223 ? 125.201 113.301 104.695 1.00 89.73 223 PHE D C 1
ATOM 4971 O O . PHE B 2 223 ? 125.778 114.261 104.180 1.00 89.73 223 PHE D O 1
ATOM 4979 N N . ASP B 2 224 ? 125.800 112.495 105.544 1.00 90.36 224 ASP D N 1
ATOM 4980 C CA . ASP B 2 224 ? 127.171 112.741 105.933 1.00 90.36 224 ASP D CA 1
ATOM 4981 C C . ASP B 2 224 ? 128.114 112.595 104.752 1.00 90.36 224 ASP D C 1
ATOM 4982 O O . ASP B 2 224 ? 129.061 113.373 104.628 1.00 90.36 224 ASP D O 1
ATOM 4987 N N . GLN B 2 225 ? 127.886 111.616 103.872 1.00 87.87 225 GLN D N 1
ATOM 4988 C CA . GLN B 2 225 ? 128.750 111.487 102.709 1.00 87.87 225 GLN D CA 1
ATOM 4989 C C . GLN B 2 225 ? 128.627 112.675 101.781 1.00 87.87 225 GLN D C 1
ATOM 4990 O O . GLN B 2 225 ? 129.642 113.165 101.272 1.00 87.87 225 GLN D O 1
ATOM 4996 N N . VAL B 2 226 ? 127.413 113.164 101.541 1.00 87.43 226 VAL D N 1
ATOM 4997 C CA . VAL B 2 226 ? 127.302 114.296 100.641 1.00 87.43 226 VAL D CA 1
ATOM 4998 C C . VAL B 2 226 ? 127.946 115.519 101.241 1.00 87.43 226 VAL D C 1
ATOM 4999 O O . VAL B 2 226 ? 128.666 116.250 100.559 1.00 87.43 226 VAL D O 1
ATOM 5003 N N . LEU B 2 227 ? 127.701 115.769 102.502 1.00 87.09 227 LEU D N 1
ATOM 5004 C CA . LEU B 2 227 ? 128.259 116.942 103.127 1.00 87.09 227 LEU D CA 1
ATOM 5005 C C . LEU B 2 227 ? 129.770 116.849 103.181 1.00 87.09 227 LEU D C 1
ATOM 5006 O O . LEU B 2 227 ? 130.475 117.826 102.915 1.00 87.09 227 LEU D O 1
ATOM 5011 N N . ALA B 2 228 ? 130.300 115.683 103.488 1.00 87.03 228 ALA D N 1
ATOM 5012 C CA . ALA B 2 228 ? 131.734 115.551 103.565 1.00 87.03 228 ALA D CA 1
ATOM 5013 C C . ALA B 2 228 ? 132.370 115.729 102.219 1.00 87.03 228 ALA D C 1
ATOM 5014 O O . ALA B 2 228 ? 133.417 116.361 102.118 1.00 87.03 228 ALA D O 1
ATOM 5016 N N . LYS B 2 229 ? 131.757 115.211 101.160 1.00 89.79 229 LYS D N 1
ATOM 5017 C CA . LYS B 2 229 ? 132.348 115.428 99.850 1.00 89.79 229 LYS D CA 1
ATOM 5018 C C . LYS B 2 229 ? 132.348 116.893 99.513 1.00 89.79 229 LYS D C 1
ATOM 5019 O O . LYS B 2 229 ? 133.328 117.403 98.980 1.00 89.79 229 LYS D O 1
ATOM 5025 N N . ALA B 2 230 ? 131.279 117.601 99.838 1.00 89.55 230 ALA D N 1
ATOM 5026 C CA . ALA B 2 230 ? 131.290 119.014 99.537 1.00 89.55 230 ALA D CA 1
ATOM 5027 C C . ALA B 2 230 ? 132.455 119.683 100.210 1.00 89.55 230 ALA D C 1
ATOM 5028 O O . ALA B 2 230 ? 133.162 120.464 99.585 1.00 89.55 230 ALA D O 1
ATOM 5030 N N . LEU B 2 231 ? 132.705 119.379 101.467 1.00 89.11 231 LEU D N 1
ATOM 5031 C CA . LEU B 2 231 ? 133.838 120.021 102.115 1.00 89.11 231 LEU D CA 1
ATOM 5032 C C . LEU B 2 231 ? 135.125 119.680 101.424 1.00 89.11 231 LEU D C 1
ATOM 5033 O O . LEU B 2 231 ? 136.000 120.536 101.277 1.00 89.11 231 LEU D O 1
ATOM 5038 N N . VAL B 2 232 ? 135.276 118.432 101.020 1.00 90.14 232 VAL D N 1
ATOM 5039 C CA . VAL B 2 232 ? 136.521 118.019 100.400 1.00 90.14 232 VAL D CA 1
ATOM 5040 C C . VAL B 2 232 ? 136.742 118.747 99.099 1.00 90.14 232 VAL D C 1
ATOM 5041 O O . VAL B 2 232 ? 137.846 119.228 98.834 1.00 90.14 232 VAL D O 1
ATOM 5045 N N . GLU B 2 233 ? 135.716 118.835 98.266 1.00 91.86 233 GLU D N 1
ATOM 5046 C CA . GLU B 2 233 ? 135.890 119.463 96.969 1.00 91.86 233 GLU D CA 1
ATOM 5047 C C . GLU B 2 233 ? 136.083 120.963 97.085 1.00 91.86 233 GLU D C 1
ATOM 5048 O O . GLU B 2 233 ? 136.869 121.546 96.340 1.00 91.86 233 GLU D O 1
ATOM 5054 N N . ILE B 2 234 ? 135.375 121.604 98.000 1.00 88.86 234 ILE D N 1
ATOM 5055 C CA . ILE B 2 234 ? 135.514 123.040 98.183 1.00 88.86 234 ILE D CA 1
ATOM 5056 C C . ILE B 2 234 ? 136.889 123.368 98.637 1.00 88.86 234 ILE D C 1
ATOM 5057 O O . ILE B 2 234 ? 137.501 124.323 98.174 1.00 88.86 234 ILE D O 1
ATOM 5062 N N . THR B 2 235 ? 137.399 122.564 99.534 1.00 89.36 235 THR D N 1
ATOM 5063 C CA . THR B 2 235 ? 138.699 122.750 100.108 1.00 89.36 235 THR D CA 1
ATOM 5064 C C . THR B 2 235 ? 139.800 122.263 99.189 1.00 89.36 235 THR D C 1
ATOM 5065 O O . THR B 2 235 ? 140.938 122.700 99.329 1.00 89.36 235 THR D O 1
ATOM 5069 N N . ALA B 2 236 ? 139.469 121.446 98.198 1.00 90.85 236 ALA D N 1
ATOM 5070 C CA . ALA B 2 236 ? 140.463 120.808 97.338 1.00 90.85 236 ALA D CA 1
ATOM 5071 C C . ALA B 2 236 ? 141.389 121.773 96.638 1.00 90.85 236 ALA D C 1
ATOM 5072 O O . ALA B 2 236 ? 142.549 121.436 96.421 1.00 90.85 236 ALA D O 1
ATOM 5074 N N . THR B 2 237 ? 140.931 122.941 96.251 1.00 92.30 237 THR D N 1
ATOM 5075 C CA . THR B 2 237 ? 141.853 123.775 95.530 1.00 92.30 237 THR D CA 1
ATOM 5076 C C . THR B 2 237 ? 142.934 124.336 96.431 1.00 92.30 237 THR D C 1
ATOM 5077 O O . THR B 2 237 ? 143.921 124.864 95.934 1.00 92.30 237 THR D O 1
ATOM 5081 N N . LEU B 2 238 ? 142.798 124.199 97.734 1.00 90.67 238 LEU D N 1
ATOM 5082 C CA . LEU B 2 238 ? 143.801 124.653 98.679 1.00 90.67 238 LEU D CA 1
ATOM 5083 C C . LEU B 2 238 ? 144.807 123.576 98.959 1.00 90.67 238 LEU D C 1
ATOM 5084 O O . LEU B 2 238 ? 145.710 123.802 99.760 1.00 90.67 238 LEU D O 1
ATOM 5089 N N . ARG B 2 239 ? 144.640 122.385 98.385 1.00 89.36 239 ARG D N 1
ATOM 5090 C CA . ARG B 2 239 ? 145.533 121.273 98.659 1.00 89.36 239 ARG D CA 1
ATOM 5091 C C . ARG B 2 239 ? 146.433 120.893 97.505 1.00 89.36 239 ARG D C 1
ATOM 5092 O O . ARG B 2 239 ? 147.190 119.935 97.620 1.00 89.36 239 ARG D O 1
ATOM 5100 N N . PHE B 2 240 ? 146.403 121.610 96.416 1.00 88.11 240 PHE D N 1
ATOM 5101 C CA . PHE B 2 240 ? 147.225 121.289 95.275 1.00 88.11 240 PHE D CA 1
ATOM 5102 C C . PHE B 2 240 ? 147.634 122.584 94.607 1.00 88.11 240 PHE D C 1
ATOM 5103 O O . PHE B 2 240 ? 147.191 123.665 94.987 1.00 88.11 240 PHE D O 1
ATOM 5111 N N . ASN B 2 241 ? 148.406 122.492 93.551 1.00 87.57 241 ASN D N 1
ATOM 5112 C CA . ASN B 2 241 ? 148.843 123.711 92.904 1.00 87.57 241 ASN D CA 1
ATOM 5113 C C . ASN B 2 241 ? 147.822 124.192 91.890 1.00 87.57 241 ASN D C 1
ATOM 5114 O O . ASN B 2 241 ? 148.016 124.164 90.682 1.00 87.57 241 ASN D O 1
ATOM 5119 N N . SER B 2 242 ? 146.738 124.661 92.434 1.00 93.83 242 SER D N 1
ATOM 5120 C CA . SER B 2 242 ? 145.593 125.121 91.691 1.00 93.83 242 SER D CA 1
ATOM 5121 C C . SER B 2 242 ? 145.863 126.456 91.021 1.00 93.83 242 SER D C 1
ATOM 5122 O O . SER B 2 242 ? 146.601 127.269 91.555 1.00 93.83 242 SER D O 1
ATOM 5125 N N . PRO B 2 243 ? 145.275 126.689 89.855 1.00 95.10 243 PRO D N 1
ATOM 5126 C CA . PRO B 2 243 ? 145.264 127.985 89.191 1.00 95.10 243 PRO D CA 1
ATOM 5127 C C . PRO B 2 243 ? 144.155 128.962 89.627 1.00 95.10 243 PRO D C 1
ATOM 5128 O O . PRO B 2 243 ? 144.177 130.114 89.180 1.00 95.10 243 PRO D O 1
ATOM 5132 N N . LEU B 2 244 ? 143.166 128.570 90.435 1.00 94.62 244 LEU D N 1
ATOM 5133 C CA . LEU B 2 244 ? 142.029 129.458 90.733 1.00 94.62 244 LEU D CA 1
ATOM 5134 C C . LEU B 2 244 ? 142.027 130.073 92.109 1.00 94.62 244 LEU D C 1
ATOM 5135 O O . LEU B 2 244 ? 141.807 131.267 92.249 1.00 94.62 244 LEU D O 1
ATOM 5140 N N . ASN B 2 245 ? 142.170 129.264 93.122 1.00 92.85 245 ASN D N 1
ATOM 5141 C CA . ASN B 2 245 ? 142.094 129.721 94.489 1.00 92.85 245 ASN D CA 1
ATOM 5142 C C . ASN B 2 245 ? 143.199 129.033 95.241 1.00 92.85 245 ASN D C 1
ATOM 5143 O O . ASN B 2 245 ? 143.008 127.948 95.762 1.00 92.85 245 ASN D O 1
ATOM 5148 N N . ARG B 2 246 ? 144.335 129.656 95.304 1.00 90.02 246 ARG D N 1
ATOM 5149 C CA . ARG B 2 246 ? 145.443 129.009 95.958 1.00 90.02 246 ARG D CA 1
ATOM 5150 C C . ARG B 2 246 ? 145.447 129.267 97.440 1.00 90.02 246 ARG D C 1
ATOM 5151 O O . ARG B 2 246 ? 146.309 128.744 98.160 1.00 90.02 246 ARG D O 1
ATOM 5159 N N . SER B 2 247 ? 144.522 130.091 97.899 1.00 93.14 247 SER D N 1
ATOM 5160 C CA . SER B 2 247 ? 144.478 130.493 99.290 1.00 93.14 247 SER D CA 1
ATOM 5161 C C . SER B 2 247 ? 143.116 130.999 99.668 1.00 93.14 247 SER D C 1
ATOM 5162 O O . SER B 2 247 ? 142.421 131.588 98.847 1.00 93.14 247 SER D O 1
ATOM 5165 N N . MET B 2 248 ? 142.781 130.846 100.941 1.00 92.45 248 MET D N 1
ATOM 5166 C CA . MET B 2 248 ? 141.550 131.414 101.433 1.00 92.45 248 MET D CA 1
ATOM 5167 C C . MET B 2 248 ? 141.552 132.911 101.239 1.00 92.45 248 MET D C 1
ATOM 5168 O O . MET B 2 248 ? 140.486 133.533 101.110 1.00 92.45 248 MET D O 1
ATOM 5173 N N . MET B 2 249 ? 142.740 133.501 101.178 1.00 91.63 249 MET D N 1
ATOM 5174 C CA . MET B 2 249 ? 142.849 134.921 100.916 1.00 91.63 249 MET D CA 1
ATOM 5175 C C . MET B 2 249 ? 142.380 135.246 99.505 1.00 91.63 249 MET D C 1
ATOM 5176 O O . MET B 2 249 ? 141.773 136.305 99.251 1.00 91.63 249 MET D O 1
ATOM 5181 N N . GLU B 2 250 ? 142.620 134.332 98.572 1.00 90.41 250 GLU D N 1
ATOM 5182 C CA . GLU B 2 250 ? 142.190 134.548 97.214 1.00 90.41 250 GLU D CA 1
ATOM 5183 C C . GLU B 2 250 ? 140.728 134.254 97.097 1.00 90.41 250 GLU D C 1
ATOM 5184 O O . GLU B 2 250 ? 140.030 134.928 96.343 1.00 90.41 250 GLU D O 1
ATOM 5190 N N . MET B 2 251 ? 140.249 133.274 97.850 1.00 90.23 251 MET D N 1
ATOM 5191 C CA . MET B 2 251 ? 138.842 132.970 97.802 1.00 90.23 251 MET D CA 1
ATOM 5192 C C . MET B 2 251 ? 138.061 134.181 98.220 1.00 90.23 251 MET D C 1
ATOM 5193 O O . MET B 2 251 ? 137.113 134.579 97.549 1.00 90.23 251 MET D O 1
ATOM 5198 N N . SER B 2 252 ? 138.500 134.839 99.270 1.00 89.83 252 SER D N 1
ATOM 5199 C CA . SER B 2 252 ? 137.794 136.025 99.687 1.00 89.83 252 SER D CA 1
ATOM 5200 C C . SER B 2 252 ? 137.737 137.012 98.554 1.00 89.83 252 SER D C 1
ATOM 5201 O O . SER B 2 252 ? 136.663 137.521 98.217 1.00 89.83 252 SER D O 1
ATOM 5204 N N . THR B 2 253 ? 138.868 137.242 97.892 1.00 89.52 253 THR D N 1
ATOM 5205 C CA . THR B 2 253 ? 138.856 138.193 96.783 1.00 89.52 253 THR D CA 1
ATOM 5206 C C . THR B 2 253 ? 137.928 137.779 95.635 1.00 89.52 253 THR D C 1
ATOM 5207 O O . THR B 2 253 ? 137.211 138.607 95.081 1.00 89.52 253 THR D O 1
ATOM 5211 N N . ASN B 2 254 ? 137.943 136.513 95.256 1.00 88.58 254 ASN D N 1
ATOM 5212 C CA . ASN B 2 254 ? 137.177 136.033 94.111 1.00 88.58 254 ASN D CA 1
ATOM 5213 C C . ASN B 2 254 ? 135.693 135.873 94.386 1.00 88.58 254 ASN D C 1
ATOM 5214 O O . ASN B 2 254 ? 134.883 136.024 93.473 1.00 88.58 254 ASN D O 1
ATOM 5219 N N . LEU B 2 255 ? 135.319 135.528 95.591 1.00 85.97 255 LEU D N 1
ATOM 5220 C CA . LEU B 2 255 ? 133.949 135.209 95.878 1.00 85.97 255 LEU D CA 1
ATOM 5221 C C . LEU B 2 255 ? 133.141 136.322 96.530 1.00 85.97 255 LEU D C 1
ATOM 5222 O O . LEU B 2 255 ? 131.921 136.338 96.346 1.00 85.97 255 LEU D O 1
ATOM 5227 N N . VAL B 2 256 ? 133.726 137.237 97.296 1.00 82.68 256 VAL D N 1
ATOM 5228 C CA . VAL B 2 256 ? 132.910 138.240 97.977 1.00 82.68 256 VAL D CA 1
ATOM 5229 C C . VAL B 2 256 ? 133.381 139.670 97.757 1.00 82.68 256 VAL D C 1
ATOM 5230 O O . VAL B 2 256 ? 134.094 140.209 98.599 1.00 82.68 256 VAL D O 1
ATOM 5234 N N . PRO B 2 257 ? 132.973 140.323 96.689 1.00 84.99 257 PRO D N 1
ATOM 5235 C CA . PRO B 2 257 ? 133.406 141.686 96.380 1.00 84.99 257 PRO D CA 1
ATOM 5236 C C . PRO B 2 257 ? 132.734 142.772 97.209 1.00 84.99 257 PRO D C 1
ATOM 5237 O O . PRO B 2 257 ? 133.200 143.921 97.214 1.00 84.99 257 PRO D O 1
ATOM 5241 N N . PHE B 2 258 ? 131.644 142.451 97.886 1.00 86.82 258 PHE D N 1
ATOM 5242 C CA . PHE B 2 258 ? 130.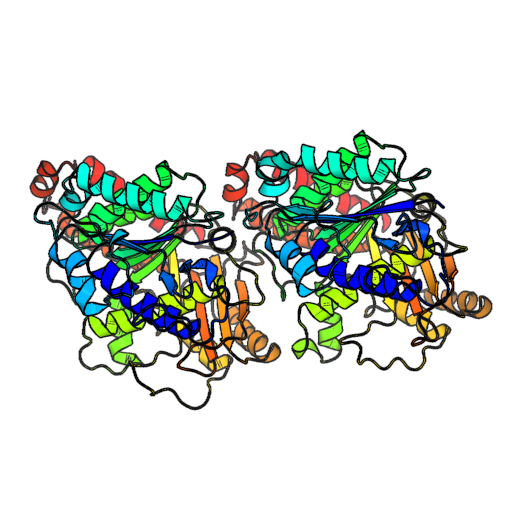879 143.397 98.692 1.00 86.82 258 PHE D CA 1
ATOM 5243 C C . PHE B 2 258 ? 130.712 142.788 100.073 1.00 86.82 258 PHE D C 1
ATOM 5244 O O . PHE B 2 258 ? 129.640 142.253 100.372 1.00 86.82 258 PHE D O 1
ATOM 5252 N N . PRO B 2 259 ? 131.682 142.998 100.973 1.00 81.30 259 PRO D N 1
ATOM 5253 C CA . PRO B 2 259 ? 131.907 142.226 102.210 1.00 81.30 259 PRO D CA 1
ATOM 5254 C C . PRO B 2 259 ? 130.738 141.744 103.048 1.00 81.30 259 PRO D C 1
ATOM 5255 O O . PRO B 2 259 ? 130.834 140.698 103.688 1.00 81.30 259 PRO D O 1
ATOM 5259 N N . ARG B 2 260 ? 129.657 142.486 103.116 1.00 83.71 260 ARG D N 1
ATOM 5260 C CA . ARG B 2 260 ? 128.553 141.995 103.904 1.00 83.71 260 ARG D CA 1
ATOM 5261 C C . ARG B 2 260 ? 127.891 140.823 103.223 1.00 83.71 260 ARG D C 1
ATOM 5262 O O . ARG B 2 260 ? 127.405 139.908 103.890 1.00 83.71 260 ARG D O 1
ATOM 5270 N N . ASN B 2 261 ? 127.869 140.815 101.903 1.00 84.79 261 ASN D N 1
ATOM 5271 C CA . ASN B 2 261 ? 127.210 139.749 101.173 1.00 84.79 261 ASN D CA 1
ATOM 5272 C C . ASN B 2 261 ? 128.160 138.601 100.885 1.00 84.79 261 ASN D C 1
ATOM 5273 O O . ASN B 2 261 ? 128.545 138.356 99.744 1.00 84.79 261 ASN D O 1
ATOM 5278 N N . HIS B 2 262 ? 128.509 137.877 101.933 1.00 84.32 262 HIS D N 1
ATOM 5279 C CA . HIS B 2 262 ? 129.474 136.812 101.818 1.00 84.32 262 HIS D CA 1
ATOM 5280 C C . HIS B 2 262 ? 128.877 135.448 101.869 1.00 84.32 262 HIS D C 1
ATOM 5281 O O . HIS B 2 262 ? 129.609 134.472 102.035 1.00 84.32 262 HIS D O 1
ATOM 5288 N N . PHE B 2 263 ? 127.590 135.324 101.753 1.00 83.72 263 PHE D N 1
ATOM 5289 C CA . PHE B 2 263 ? 126.999 134.015 101.866 1.00 83.72 263 PHE D CA 1
ATOM 5290 C C . PHE B 2 263 ? 126.945 133.365 100.510 1.00 83.72 263 PHE D C 1
ATOM 5291 O O . PHE B 2 263 ? 126.390 133.929 99.568 1.00 83.72 263 PHE D O 1
ATOM 5299 N N . LEU B 2 264 ? 127.497 132.176 100.413 1.00 84.63 264 LEU D N 1
ATOM 5300 C CA . LEU B 2 264 ? 127.619 131.469 99.158 1.00 84.63 264 LEU D CA 1
ATOM 5301 C C . LEU B 2 264 ? 126.758 130.216 99.069 1.00 84.63 264 LEU D C 1
ATOM 5302 O O . LEU B 2 264 ? 126.398 129.598 100.063 1.00 84.63 264 LEU D O 1
ATOM 5307 N N . MET B 2 265 ? 126.428 129.853 97.848 1.00 88.55 265 MET D N 1
ATOM 5308 C CA . MET B 2 265 ? 125.628 128.700 97.500 1.00 88.55 265 MET D CA 1
ATOM 5309 C C . MET B 2 265 ? 126.523 127.787 96.679 1.00 88.55 265 MET D C 1
ATOM 5310 O O . MET B 2 265 ? 127.393 128.277 95.963 1.00 88.55 265 MET D O 1
ATOM 5315 N N . THR B 2 266 ? 126.370 126.468 96.755 1.00 91.00 266 THR D N 1
ATOM 5316 C CA . THR B 2 266 ? 127.276 125.611 95.990 1.00 91.00 266 THR D CA 1
ATOM 5317 C C . THR B 2 266 ? 126.566 124.519 95.210 1.00 91.00 266 THR D C 1
ATOM 5318 O O . THR B 2 266 ? 125.437 124.150 95.515 1.00 91.00 266 THR D O 1
ATOM 5322 N N . SER B 2 267 ? 127.271 123.941 94.243 1.00 89.61 267 SER D N 1
ATOM 5323 C CA . SER B 2 267 ? 126.725 122.833 93.481 1.00 89.61 267 SER D CA 1
ATOM 5324 C C . SER B 2 267 ? 127.798 121.806 93.241 1.00 89.61 267 SER D C 1
ATOM 5325 O O . SER B 2 267 ? 128.983 122.124 93.274 1.00 89.61 267 SER D O 1
ATOM 5328 N N . MET B 2 268 ? 127.400 120.554 93.009 1.00 90.94 268 MET D N 1
ATOM 5329 C CA . MET B 2 268 ? 128.386 119.499 92.838 1.00 90.94 268 MET D CA 1
ATOM 5330 C C . MET B 2 268 ? 127.983 118.506 91.801 1.00 90.94 268 MET D C 1
ATOM 5331 O O . MET B 2 268 ? 126.815 118.181 91.685 1.00 90.94 268 MET D O 1
ATOM 5336 N N . SER B 2 269 ? 128.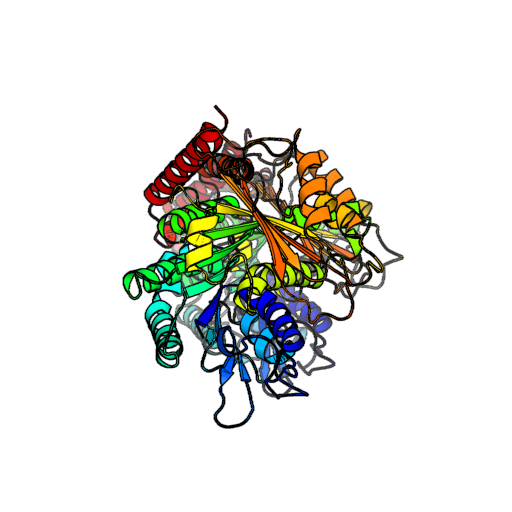960 117.954 91.119 1.00 89.80 269 SER D N 1
ATOM 5337 C CA . SER B 2 269 ? 128.698 116.822 90.286 1.00 89.80 269 SER D CA 1
ATOM 5338 C C . SER B 2 269 ? 129.916 115.954 90.122 1.00 89.80 269 SER D C 1
ATOM 5339 O O . SER B 2 269 ? 131.011 116.476 89.923 1.00 89.80 269 SER D O 1
ATOM 5342 N N . PRO B 2 270 ? 129.777 114.685 90.236 1.00 86.48 270 PRO D N 1
ATOM 5343 C CA . PRO B 2 270 ? 128.630 113.899 90.564 1.00 86.48 270 PRO D CA 1
ATOM 5344 C C . PRO B 2 270 ? 128.258 113.884 92.015 1.00 86.48 270 PRO D C 1
ATOM 5345 O O . PRO B 2 270 ? 129.112 114.030 92.869 1.00 86.48 270 PRO D O 1
ATOM 5349 N N . LEU B 2 271 ? 126.985 113.638 92.305 1.00 92.65 271 LEU D N 1
ATOM 5350 C CA . LEU B 2 271 ? 126.535 113.309 93.637 1.00 92.65 271 LEU D CA 1
ATOM 5351 C C . LEU B 2 271 ? 126.467 111.805 93.686 1.00 92.65 271 LEU D C 1
ATOM 5352 O O . LEU B 2 271 ? 126.122 111.170 92.694 1.00 92.65 271 LEU D O 1
ATOM 5357 N N . GLU B 2 272 ? 126.813 111.211 94.815 1.00 93.19 272 GLU D N 1
ATOM 5358 C CA . GLU B 2 272 ? 126.844 109.760 94.849 1.00 93.19 272 GLU D CA 1
ATOM 5359 C C . GLU B 2 272 ? 125.980 109.204 95.965 1.00 93.19 272 GLU D C 1
ATOM 5360 O O . GLU B 2 272 ? 126.478 108.775 97.001 1.00 93.19 272 GLU D O 1
ATOM 5366 N N . THR B 2 273 ? 124.685 109.134 95.722 1.00 96.19 273 THR D N 1
ATOM 5367 C CA . THR B 2 273 ? 123.801 108.596 96.732 1.00 96.19 273 THR D CA 1
ATOM 5368 C C . THR B 2 273 ? 124.198 107.153 97.002 1.00 96.19 273 THR D C 1
ATOM 5369 O O . THR B 2 273 ? 124.293 106.350 96.073 1.00 96.19 273 THR D O 1
ATOM 5373 N N . SER B 2 274 ? 124.466 106.839 98.259 1.00 95.85 274 SER D N 1
ATOM 5374 C CA . SER B 2 274 ? 124.822 105.501 98.733 1.00 95.85 274 SER D CA 1
ATOM 5375 C C . SER B 2 274 ? 126.101 104.962 98.130 1.00 95.85 274 SER D C 1
ATOM 5376 O O . SER B 2 274 ? 126.447 103.795 98.361 1.00 95.85 274 SER D O 1
ATOM 5379 N N . LEU B 2 275 ? 126.790 105.777 97.346 1.00 93.79 275 LEU D N 1
ATOM 5380 C CA . LEU B 2 275 ? 127.976 105.382 96.596 1.00 93.79 275 LEU D CA 1
ATOM 5381 C C . LEU B 2 275 ? 127.678 104.271 95.577 1.00 93.79 275 LEU D C 1
ATOM 5382 O O . LEU B 2 275 ? 128.575 103.505 95.218 1.00 93.79 275 LEU D O 1
ATOM 5387 N N . THR B 2 276 ? 126.430 104.179 95.077 1.00 93.34 276 THR D N 1
ATOM 5388 C CA . THR B 2 276 ? 126.032 103.155 94.100 1.00 93.34 276 THR D CA 1
ATOM 5389 C C . THR B 2 276 ? 125.634 103.753 92.760 1.00 93.34 276 THR D C 1
ATOM 5390 O O . THR B 2 276 ? 124.995 103.081 91.944 1.00 93.34 276 THR D O 1
ATOM 5394 N N . SER B 2 277 ? 125.967 105.010 92.540 1.00 86.79 277 SER D N 1
ATOM 5395 C CA . SER B 2 277 ? 125.540 105.776 91.379 1.00 86.79 277 SER D CA 1
ATOM 5396 C C . SER B 2 277 ? 126.168 105.354 90.048 1.00 86.79 277 SER D C 1
ATOM 5397 O O . SER B 2 277 ? 125.596 105.649 88.993 1.00 86.79 277 SER D O 1
ATOM 5400 N N . ALA B 2 278 ? 127.325 104.704 90.056 1.00 83.07 278 ALA D N 1
ATOM 5401 C CA . ALA B 2 278 ? 127.948 104.217 88.829 1.00 83.07 278 ALA D CA 1
ATOM 5402 C C . ALA B 2 278 ? 128.152 105.297 87.774 1.00 83.07 278 ALA D C 1
ATOM 5403 O O . ALA B 2 278 ? 127.861 105.091 86.600 1.00 83.07 278 ALA D O 1
ATOM 5405 N N . HIS B 2 279 ? 128.700 106.438 88.164 1.00 85.94 279 HIS D N 1
ATOM 5406 C CA . HIS B 2 279 ? 128.951 107.478 87.176 1.00 85.94 279 HIS D CA 1
ATOM 5407 C C . HIS B 2 279 ? 130.178 107.119 86.382 1.00 85.94 279 HIS D C 1
ATOM 5408 O O . HIS B 2 279 ? 131.243 107.709 86.547 1.00 85.94 279 HIS D O 1
ATOM 5415 N N . GLN B 2 280 ? 129.996 106.143 85.510 1.00 91.45 280 GLN D N 1
ATOM 5416 C CA . GLN B 2 280 ? 131.117 105.566 84.789 1.00 91.45 280 GLN D CA 1
ATOM 5417 C C . GLN B 2 280 ? 131.773 106.578 83.874 1.00 91.45 280 GLN D C 1
ATOM 5418 O O . GLN B 2 280 ? 132.996 106.566 83.693 1.00 91.45 280 GLN D O 1
ATOM 5424 N N . LYS B 2 281 ? 130.979 107.444 83.267 1.00 91.55 281 LYS D N 1
ATOM 5425 C CA . LYS B 2 281 ? 131.568 108.425 82.385 1.00 91.55 281 LYS D CA 1
ATOM 5426 C C . LYS B 2 281 ? 130.774 109.710 82.387 1.00 91.55 281 LYS D C 1
ATOM 5427 O O . LYS B 2 281 ? 129.559 109.714 82.199 1.00 91.55 281 LYS D O 1
ATOM 5433 N N . ILE B 2 282 ? 131.490 110.784 82.578 1.00 89.48 282 ILE D N 1
ATOM 5434 C CA . ILE B 2 282 ? 130.986 112.121 82.486 1.00 89.48 282 ILE D CA 1
ATOM 5435 C C . ILE B 2 282 ? 131.850 112.776 81.452 1.00 89.48 282 ILE D C 1
ATOM 5436 O O . ILE B 2 282 ? 133.074 112.673 81.530 1.00 89.48 282 ILE D O 1
ATOM 5441 N N . GLU B 2 283 ? 131.256 113.387 80.467 1.00 92.49 283 GLU D N 1
ATOM 5442 C CA . GLU B 2 283 ? 132.042 114.128 79.495 1.00 92.49 283 GLU D CA 1
ATOM 5443 C C . GLU B 2 283 ? 132.238 115.540 80.017 1.00 92.49 283 GLU D C 1
ATOM 5444 O O . GLU B 2 283 ? 131.458 116.009 80.842 1.00 92.49 283 GLU D O 1
ATOM 5450 N N . THR B 2 284 ? 133.257 116.243 79.521 1.00 93.47 284 THR D N 1
ATOM 5451 C CA . THR B 2 284 ? 133.499 117.599 80.012 1.00 93.47 284 THR D CA 1
ATOM 5452 C C . THR B 2 284 ? 132.291 118.501 79.805 1.00 93.47 284 THR D C 1
ATOM 5453 O O . THR B 2 284 ? 131.918 119.280 80.701 1.00 93.47 284 THR D O 1
ATOM 5457 N N . LYS B 2 285 ? 131.653 118.412 78.651 1.00 89.40 285 LYS D N 1
ATOM 5458 C CA . LYS B 2 285 ? 130.518 119.277 78.400 1.00 89.40 285 LYS D CA 1
ATOM 5459 C C . LYS B 2 285 ? 129.399 119.010 79.376 1.00 89.40 285 LYS D C 1
ATOM 5460 O O . LYS B 2 285 ? 128.698 119.940 79.817 1.00 89.40 285 LYS D O 1
ATOM 5466 N N . GLU B 2 286 ? 129.183 117.750 79.702 1.00 91.95 286 GLU D N 1
ATOM 5467 C CA . GLU B 2 286 ? 128.114 117.430 80.623 1.00 91.95 286 GLU D CA 1
ATOM 5468 C C . GLU B 2 286 ? 128.460 117.893 82.012 1.00 91.95 286 GLU D C 1
ATOM 5469 O O . GLU B 2 286 ? 127.591 118.357 82.735 1.00 91.95 286 GLU D O 1
ATOM 5475 N N . LEU B 2 287 ? 129.709 117.792 82.412 1.00 91.74 287 LEU D N 1
ATOM 5476 C CA . LEU B 2 287 ? 130.008 118.189 83.762 1.00 91.74 287 LEU D CA 1
ATOM 5477 C C . LEU B 2 287 ? 129.608 119.621 83.964 1.00 91.74 287 LEU D C 1
ATOM 5478 O O . LEU B 2 287 ? 128.997 119.960 84.984 1.00 91.74 287 LEU D O 1
ATOM 5483 N N . MET B 2 288 ? 129.887 120.480 82.994 1.00 93.32 288 MET D N 1
ATOM 5484 C CA . MET B 2 288 ? 129.460 121.850 83.229 1.00 93.32 288 MET D CA 1
ATOM 5485 C C . MET B 2 288 ? 127.949 121.994 83.214 1.00 93.32 288 MET D C 1
ATOM 5486 O O . MET B 2 288 ? 127.397 122.775 84.010 1.00 93.32 288 MET D O 1
ATOM 5491 N N . GLN B 2 289 ? 127.247 121.252 82.360 1.00 90.49 289 GLN D N 1
ATOM 5492 C CA . GLN B 2 289 ? 125.799 121.398 82.423 1.00 90.49 289 GLN D CA 1
ATOM 5493 C C . GLN B 2 289 ? 125.249 120.896 83.749 1.00 90.49 289 GLN D C 1
ATOM 5494 O O . GLN B 2 289 ? 124.290 121.461 84.271 1.00 90.49 289 GLN D O 1
ATOM 5500 N N . ASP B 2 290 ? 125.837 119.856 84.323 1.00 93.11 290 ASP D N 1
ATOM 5501 C CA . ASP B 2 290 ? 125.342 119.378 85.602 1.00 93.11 290 ASP D CA 1
ATOM 5502 C C . ASP B 2 290 ? 125.540 120.430 86.655 1.00 93.11 290 ASP D C 1
ATOM 5503 O O . ASP B 2 290 ? 124.675 120.636 87.505 1.00 93.11 290 ASP D O 1
ATOM 5508 N N . LEU B 2 291 ? 126.683 121.076 86.636 1.00 89.85 291 LEU D N 1
ATOM 5509 C CA . LEU B 2 291 ? 126.973 122.016 87.687 1.00 89.85 291 LEU D CA 1
ATOM 5510 C C . LEU B 2 291 ? 126.036 123.207 87.666 1.00 89.85 291 LEU D C 1
ATOM 5511 O O . LEU B 2 291 ? 125.788 123.802 88.724 1.00 89.85 291 LEU D O 1
ATOM 5516 N N . ILE B 2 292 ? 125.542 123.594 86.484 1.00 89.46 292 ILE D N 1
ATOM 5517 C CA . ILE B 2 292 ? 124.591 124.699 86.393 1.00 89.46 292 ILE D CA 1
ATOM 5518 C C . ILE B 2 292 ? 123.172 124.253 86.675 1.00 89.46 292 ILE D C 1
ATOM 5519 O O . ILE B 2 292 ? 122.379 125.010 87.222 1.00 89.46 292 ILE D O 1
ATOM 5524 N N . ASP B 2 293 ? 122.836 123.022 86.338 1.00 92.96 293 ASP D N 1
ATOM 5525 C CA . ASP B 2 293 ? 121.485 122.486 86.471 1.00 92.96 293 ASP D CA 1
ATOM 5526 C C . ASP B 2 293 ? 120.967 122.409 87.896 1.00 92.96 293 ASP D C 1
ATOM 5527 O O . ASP B 2 293 ? 121.688 122.096 88.847 1.00 92.96 293 ASP D O 1
ATOM 5532 N N . GLN B 2 294 ? 119.665 122.619 88.000 1.00 90.87 294 GLN D N 1
ATOM 5533 C CA . GLN B 2 294 ? 118.916 122.690 89.242 1.00 90.87 294 GLN D CA 1
ATOM 5534 C C . GLN B 2 294 ? 119.105 121.506 90.167 1.00 90.87 294 GLN D C 1
ATOM 5535 O O . GLN B 2 294 ? 119.165 121.677 91.384 1.00 90.87 294 GLN D O 1
ATOM 5541 N N . ASP B 2 295 ? 119.209 120.302 89.639 1.00 88.65 295 ASP D N 1
ATOM 5542 C CA . ASP B 2 295 ? 119.228 119.155 90.538 1.00 88.65 295 ASP D CA 1
ATOM 5543 C C . ASP B 2 295 ? 120.594 118.808 91.085 1.00 88.65 295 ASP D C 1
ATOM 5544 O O . ASP B 2 295 ? 120.749 117.790 91.749 1.00 88.65 295 ASP D O 1
ATOM 5549 N N . HIS B 2 296 ? 121.583 119.634 90.853 1.00 89.34 296 HIS D N 1
ATOM 5550 C CA . HIS B 2 296 ? 122.863 119.443 91.455 1.00 89.34 296 HIS D CA 1
ATOM 5551 C C . HIS B 2 296 ? 123.200 120.592 92.363 1.00 89.34 296 HIS D C 1
ATOM 5552 O O . HIS B 2 296 ? 124.323 120.666 92.860 1.00 89.34 296 HIS D O 1
ATOM 5559 N N . ILE B 2 297 ? 122.264 121.498 92.608 1.00 86.67 297 ILE D N 1
ATOM 5560 C CA . ILE B 2 297 ? 122.531 122.634 93.477 1.00 86.67 297 ILE D CA 1
ATOM 5561 C C . ILE B 2 297 ? 122.063 122.272 94.854 1.00 86.67 297 ILE D C 1
ATOM 5562 O O . ILE B 2 297 ? 120.891 121.963 95.055 1.00 86.67 297 ILE D O 1
ATOM 5567 N N . LEU B 2 298 ? 122.938 122.338 95.816 1.00 87.71 298 LEU D N 1
ATOM 5568 C CA . LEU B 2 298 ? 122.568 121.919 97.137 1.00 87.71 298 LEU D CA 1
ATOM 5569 C C . LEU B 2 298 ? 122.065 123.109 97.949 1.00 87.71 298 LEU D C 1
ATOM 5570 O O . LEU B 2 298 ? 122.563 123.451 99.015 1.00 87.71 298 LEU D O 1
ATOM 5575 N N . ALA B 2 299 ? 121.022 123.716 97.411 1.00 88.24 299 ALA D N 1
ATOM 5576 C CA . ALA B 2 299 ? 120.322 124.853 97.962 1.00 88.24 299 ALA D CA 1
ATOM 5577 C C . ALA B 2 299 ? 119.007 125.008 97.215 1.00 88.24 299 ALA D C 1
ATOM 5578 O O . ALA B 2 299 ? 118.927 124.615 96.055 1.00 88.24 299 ALA D O 1
ATOM 5580 N N . PRO B 2 300 ? 117.994 125.604 97.784 1.00 85.99 300 PRO D N 1
ATOM 5581 C CA . PRO B 2 300 ? 116.689 125.787 97.147 1.00 85.99 300 PRO D CA 1
ATOM 5582 C C . PRO B 2 300 ? 116.640 126.954 96.189 1.00 85.99 300 PRO D C 1
ATOM 5583 O O . PRO B 2 300 ? 115.852 127.863 96.349 1.00 85.99 300 PRO D O 1
ATOM 5587 N N . ILE B 2 301 ? 117.500 126.941 95.198 1.00 84.92 301 ILE D N 1
ATOM 5588 C CA . ILE B 2 301 ? 117.523 128.015 94.231 1.00 84.92 301 ILE D CA 1
ATOM 5589 C C . ILE B 2 301 ? 117.546 127.435 92.840 1.00 84.92 301 ILE D C 1
ATOM 5590 O O . ILE B 2 301 ? 117.927 126.289 92.628 1.00 84.92 301 ILE D O 1
ATOM 5595 N N . THR B 2 302 ? 117.151 128.239 91.878 1.00 85.24 302 THR D N 1
ATOM 5596 C CA . THR B 2 302 ? 117.257 127.834 90.497 1.00 85.24 302 THR D CA 1
ATOM 5597 C C . THR B 2 302 ? 118.142 128.859 89.832 1.00 85.24 302 THR D C 1
ATOM 5598 O O . THR B 2 302 ? 117.948 130.055 90.033 1.00 85.24 302 THR D O 1
ATOM 5602 N N . VAL B 2 303 ? 119.129 128.408 89.072 1.00 89.26 303 VAL D N 1
ATOM 5603 C CA . VAL B 2 303 ? 120.107 129.298 88.469 1.00 89.26 303 VAL D CA 1
ATOM 5604 C C . VAL B 2 303 ? 119.504 130.233 87.455 1.00 89.26 303 VAL D C 1
ATOM 5605 O O . VAL B 2 303 ? 120.098 131.239 87.098 1.00 89.26 303 VAL D O 1
ATOM 5609 N N . GLU B 2 304 ? 118.336 129.909 86.974 1.00 89.57 304 GLU D N 1
ATOM 5610 C CA . GLU B 2 304 ? 117.627 130.683 85.993 1.00 89.57 304 GLU D CA 1
ATOM 5611 C C . GLU B 2 304 ? 117.022 131.927 86.589 1.00 89.57 304 GLU D C 1
ATOM 5612 O O . GLU B 2 304 ? 116.522 132.775 85.845 1.00 89.57 304 GLU D O 1
ATOM 5618 N N . LYS B 2 305 ? 117.000 132.034 87.908 1.00 86.78 305 LYS D N 1
ATOM 5619 C CA . LYS B 2 305 ? 116.410 133.165 88.604 1.00 86.78 305 LYS D CA 1
ATOM 5620 C C . LYS B 2 305 ? 117.481 133.916 89.360 1.00 86.78 305 LYS D C 1
ATOM 5621 O O . LYS B 2 305 ? 118.466 133.338 89.796 1.00 86.78 305 LYS D O 1
ATOM 5627 N N . GLY B 2 306 ? 117.287 135.194 89.503 1.00 88.12 306 GLY D N 1
ATOM 5628 C CA . GLY B 2 306 ? 118.178 135.996 90.309 1.00 88.12 306 GLY D CA 1
ATOM 5629 C C . GLY B 2 306 ? 119.424 136.392 89.559 1.00 88.12 306 GLY D C 1
ATOM 5630 O O . GLY B 2 306 ? 119.495 136.274 88.346 1.00 88.12 306 GLY D O 1
ATOM 5631 N N . VAL B 2 307 ? 120.397 136.904 90.290 1.00 89.65 307 VAL D N 1
ATOM 5632 C CA . VAL B 2 307 ? 121.615 137.387 89.685 1.00 89.65 307 VAL D CA 1
ATOM 5633 C C . VAL B 2 307 ? 122.822 136.894 90.426 1.00 89.65 307 VAL D C 1
ATOM 5634 O O . VAL B 2 307 ? 122.776 136.600 91.620 1.00 89.65 307 VAL D O 1
ATOM 5638 N N . PHE B 2 308 ? 123.926 136.893 89.716 1.00 89.90 308 PHE D N 1
ATOM 5639 C CA . PHE B 2 308 ? 125.192 136.532 90.291 1.00 89.90 308 PHE D CA 1
ATOM 5640 C C . PHE B 2 308 ? 126.030 137.747 90.589 1.00 89.90 308 PHE D C 1
ATOM 5641 O O . PHE B 2 308 ? 125.948 138.774 89.922 1.00 89.90 308 PHE D O 1
ATOM 5649 N N . THR B 2 309 ? 126.853 137.599 91.578 1.00 90.59 309 THR D N 1
ATOM 5650 C CA . THR B 2 309 ? 127.885 138.542 91.871 1.00 90.59 309 THR D CA 1
ATOM 5651 C C . THR B 2 309 ? 129.224 137.914 91.641 1.00 90.59 309 THR D C 1
ATOM 5652 O O . THR B 2 309 ? 130.173 138.589 91.256 1.00 90.59 309 THR D O 1
ATOM 5656 N N . ALA B 2 310 ? 129.309 136.617 91.828 1.00 87.61 310 ALA D N 1
ATOM 5657 C CA . ALA B 2 310 ? 130.549 135.933 91.585 1.00 87.61 310 ALA D CA 1
ATOM 5658 C C . ALA B 2 310 ? 130.251 134.497 91.254 1.00 87.61 310 ALA D C 1
ATOM 5659 O O . ALA B 2 310 ? 129.296 133.926 91.757 1.00 87.61 310 ALA D O 1
ATOM 5661 N N . PHE B 2 311 ? 131.095 133.886 90.457 1.00 85.97 311 PHE D N 1
ATOM 5662 C CA . PHE B 2 311 ? 130.830 132.512 90.076 1.00 85.97 311 PHE D CA 1
ATOM 5663 C C . PHE B 2 311 ? 132.111 131.847 89.687 1.00 85.97 311 PHE D C 1
ATOM 5664 O O . PHE B 2 311 ? 132.745 132.249 88.713 1.00 85.97 311 PHE D O 1
ATOM 5672 N N . VAL B 2 312 ? 132.510 130.862 90.448 1.00 84.05 312 VAL D N 1
ATOM 5673 C CA . VAL B 2 312 ? 133.747 130.159 90.203 1.00 84.05 312 VAL D CA 1
ATOM 5674 C C . VAL B 2 312 ? 133.472 128.700 89.985 1.00 84.05 312 VAL D C 1
ATOM 5675 O O . VAL B 2 312 ? 132.862 128.048 90.831 1.00 84.05 312 VAL D O 1
ATOM 5679 N N . ILE B 2 313 ? 133.925 128.178 88.881 1.00 84.72 313 ILE D N 1
ATOM 5680 C CA . ILE B 2 313 ? 133.759 126.783 88.569 1.00 84.72 313 ILE D CA 1
ATOM 5681 C C . ILE B 2 313 ? 135.090 126.102 88.750 1.00 84.72 313 ILE D C 1
ATOM 5682 O O . ILE B 2 313 ? 136.035 126.364 88.013 1.00 84.72 313 ILE D O 1
ATOM 5687 N N . ALA B 2 314 ? 135.182 125.234 89.713 1.00 88.10 314 ALA D N 1
ATOM 5688 C CA . ALA B 2 314 ? 136.430 124.577 90.022 1.00 88.10 314 ALA D CA 1
ATOM 5689 C C . ALA B 2 314 ? 136.294 123.127 89.651 1.00 88.10 314 ALA D C 1
ATOM 5690 O O . ALA B 2 314 ? 135.556 122.379 90.292 1.00 88.10 314 ALA D O 1
ATOM 5692 N N . LEU B 2 315 ? 136.971 122.728 88.612 1.00 89.63 315 LEU D N 1
ATOM 5693 C CA . LEU B 2 315 ? 136.824 121.372 88.170 1.00 89.63 315 LEU D CA 1
ATOM 5694 C C . LEU B 2 315 ? 138.028 120.565 88.561 1.00 89.63 315 LEU D C 1
ATOM 5695 O O . LEU B 2 315 ? 139.064 121.092 88.937 1.00 89.63 315 LEU D O 1
ATOM 5700 N N . ARG B 2 316 ? 137.859 119.273 88.542 1.00 94.67 316 ARG D N 1
ATOM 5701 C CA . ARG B 2 316 ? 138.924 118.351 88.852 1.00 94.67 316 ARG D CA 1
ATOM 5702 C C . ARG B 2 316 ? 139.111 117.420 87.670 1.00 94.67 316 ARG D C 1
ATOM 5703 O O . ARG B 2 316 ? 138.141 116.987 87.052 1.00 94.67 316 ARG D O 1
ATOM 5711 N N . GLY B 2 317 ? 140.339 117.037 87.411 1.00 95.09 317 GLY D N 1
ATOM 5712 C CA . GLY B 2 317 ? 140.594 116.071 86.379 1.00 95.09 317 GLY D CA 1
ATOM 5713 C C . GLY B 2 317 ? 140.757 116.740 85.042 1.00 95.09 317 GLY D C 1
ATOM 5714 O O . GLY B 2 317 ? 140.879 117.950 84.942 1.00 95.09 317 GLY D O 1
ATOM 5715 N N . GLU B 2 318 ? 140.748 115.941 83.988 1.00 95.72 318 GLU D N 1
ATOM 5716 C CA . GLU B 2 318 ? 141.035 116.480 82.674 1.00 95.72 318 GLU D CA 1
ATOM 5717 C C . GLU B 2 318 ? 139.823 117.196 82.108 1.00 95.72 318 GLU D C 1
ATOM 5718 O O . GLU B 2 318 ? 138.813 116.577 81.763 1.00 95.72 318 GLU D O 1
ATOM 5724 N N . ASN B 2 319 ? 139.984 118.505 81.955 1.00 97.26 319 ASN D N 1
ATOM 5725 C CA . ASN B 2 319 ? 138.952 119.412 81.478 1.00 97.26 319 ASN D CA 1
ATOM 5726 C C . ASN B 2 319 ? 139.600 120.412 80.548 1.00 97.26 319 ASN D C 1
ATOM 5727 O O . ASN B 2 319 ? 140.032 121.479 80.976 1.00 97.26 319 ASN D O 1
ATOM 5732 N N . PRO B 2 320 ? 139.732 120.076 79.279 1.00 99.85 320 PRO D N 1
ATOM 5733 C CA . PRO B 2 320 ? 140.398 120.934 78.312 1.00 99.85 320 PRO D CA 1
ATOM 5734 C C . PRO B 2 320 ? 139.707 122.272 78.307 1.00 99.85 320 PRO D C 1
ATOM 5735 O O . PRO B 2 320 ? 138.484 122.345 78.411 1.00 99.85 320 PRO D O 1
ATOM 5739 N N . HIS B 2 321 ? 140.481 123.332 78.193 1.00 98.16 321 HIS D N 1
ATOM 5740 C CA . HIS B 2 321 ? 139.909 124.657 78.291 1.00 98.16 321 HIS D CA 1
ATOM 5741 C C . HIS B 2 321 ? 139.141 125.069 77.058 1.00 98.16 321 HIS D C 1
ATOM 5742 O O . HIS B 2 321 ? 138.335 125.989 77.133 1.00 98.16 321 HIS D O 1
ATOM 5749 N N . SER B 2 322 ? 139.372 124.447 75.930 1.00 97.30 322 SER D N 1
ATOM 5750 C CA . SER B 2 322 ? 138.613 124.840 74.768 1.00 97.30 322 SER D CA 1
ATOM 5751 C C . SER B 2 322 ? 137.176 124.444 74.936 1.00 97.30 322 SER D C 1
ATOM 5752 O O . SER B 2 322 ? 136.261 125.174 74.524 1.00 97.30 322 SER D O 1
ATOM 5755 N N . ILE B 2 323 ? 136.962 123.313 75.589 1.00 98.52 323 ILE D N 1
ATOM 5756 C CA . ILE B 2 323 ? 135.615 122.862 75.843 1.00 98.52 323 ILE D CA 1
ATOM 5757 C C . ILE B 2 323 ? 134.979 123.714 76.888 1.00 98.52 323 ILE D C 1
ATOM 5758 O O . ILE B 2 323 ? 133.818 124.089 76.761 1.00 98.52 323 ILE D O 1
ATOM 5763 N N . LEU B 2 324 ? 135.705 124.017 77.947 1.00 98.27 324 LEU D N 1
ATOM 5764 C CA . LEU B 2 324 ? 135.108 124.803 78.998 1.00 98.27 324 LEU D CA 1
ATOM 5765 C C . LEU B 2 324 ? 134.680 126.143 78.459 1.00 98.27 324 LEU D C 1
ATOM 5766 O O . LEU B 2 324 ? 133.591 126.628 78.770 1.00 98.27 324 LEU D O 1
ATOM 5771 N N . GLN B 2 325 ? 135.509 126.754 77.636 1.00 100.54 325 GLN D N 1
ATOM 5772 C CA . GLN B 2 325 ? 135.165 128.069 77.128 1.00 100.54 325 GLN D CA 1
ATOM 5773 C C . GLN B 2 325 ? 133.992 128.021 76.171 1.00 100.54 325 GLN D C 1
ATOM 5774 O O . GLN B 2 325 ? 133.208 128.958 76.129 1.00 100.54 325 GLN D O 1
ATOM 5780 N N . ASN B 2 326 ? 133.863 126.985 75.365 1.00 94.38 326 ASN D N 1
ATOM 5781 C CA . ASN B 2 326 ? 132.693 126.974 74.505 1.00 94.38 326 ASN D CA 1
ATOM 5782 C C . ASN B 2 326 ? 131.447 126.588 75.254 1.00 94.38 326 ASN D C 1
ATOM 5783 O O . ASN B 2 326 ? 130.370 127.109 74.985 1.00 94.38 326 ASN D O 1
ATOM 5788 N N . SER B 2 327 ? 131.589 125.717 76.222 1.00 95.96 327 SER D N 1
ATOM 5789 C CA . SER B 2 327 ? 130.455 125.248 76.996 1.00 95.96 327 SER D CA 1
ATOM 5790 C C . SER B 2 327 ? 129.804 126.372 77.761 1.00 95.96 327 SER D C 1
ATOM 5791 O O . SER B 2 327 ? 128.576 126.464 77.801 1.00 95.96 327 SER D O 1
ATOM 5794 N N . ILE B 2 328 ? 130.610 127.274 78.318 1.00 94.13 328 ILE D N 1
ATOM 5795 C CA . ILE B 2 328 ? 130.147 128.399 79.127 1.00 94.13 328 ILE D CA 1
ATOM 5796 C C . ILE B 2 328 ? 129.214 129.306 78.357 1.00 94.13 328 ILE D C 1
ATOM 5797 O O . ILE B 2 328 ? 128.461 130.064 78.952 1.00 94.13 328 ILE D O 1
ATOM 5802 N N . LYS B 2 329 ? 129.250 129.274 77.041 1.00 90.53 329 LYS D N 1
ATOM 5803 C CA . LYS B 2 329 ? 128.376 130.132 76.277 1.00 90.53 329 LYS D CA 1
ATOM 5804 C C . LYS B 2 329 ? 126.950 129.647 76.339 1.00 90.53 329 LYS D C 1
ATOM 5805 O O . LYS B 2 329 ? 126.024 130.399 76.048 1.00 90.53 329 LYS D O 1
ATOM 5811 N N . GLY B 2 330 ? 126.755 128.424 76.750 1.00 90.03 330 GLY D N 1
ATOM 5812 C CA . GLY B 2 330 ? 125.438 127.860 76.882 1.00 90.03 330 GLY D CA 1
ATOM 5813 C C . GLY B 2 330 ? 124.727 128.373 78.096 1.00 90.03 330 GLY D C 1
ATOM 5814 O O . GLY B 2 330 ? 123.564 128.081 78.351 1.00 90.03 330 GLY D O 1
ATOM 5815 N N . PHE B 2 331 ? 125.432 129.129 78.875 1.00 93.78 331 PHE D N 1
ATOM 5816 C CA . PHE B 2 331 ? 124.881 129.717 80.043 1.00 93.78 331 PHE D CA 1
ATOM 5817 C C . PHE B 2 331 ? 124.387 131.114 79.721 1.00 93.78 331 PHE D C 1
ATOM 5818 O O . PHE B 2 331 ? 123.933 131.832 80.614 1.00 93.78 331 PHE D O 1
ATOM 5826 N N . GLY B 2 332 ? 124.454 131.519 78.459 1.00 94.63 332 GLY D N 1
ATOM 5827 C CA . GLY B 2 332 ? 124.111 132.894 78.106 1.00 94.63 332 GLY D CA 1
ATOM 5828 C C . GLY B 2 332 ? 122.706 133.331 78.493 1.00 94.63 332 GLY D C 1
ATOM 5829 O O . GLY B 2 332 ? 122.469 134.498 78.785 1.00 94.63 332 GLY D O 1
ATOM 5830 N N . ASP B 2 333 ? 121.761 132.426 78.491 1.00 94.42 333 ASP D N 1
ATOM 5831 C CA . ASP B 2 333 ? 120.408 132.780 78.845 1.00 94.42 333 ASP D CA 1
ATOM 5832 C C . ASP B 2 333 ? 120.101 132.511 80.298 1.00 94.42 333 ASP D C 1
ATOM 5833 O O . ASP B 2 333 ? 118.950 132.607 80.705 1.00 94.42 333 ASP D O 1
ATOM 5838 N N . ARG B 2 334 ? 121.078 132.090 81.064 1.00 90.42 334 ARG D N 1
ATOM 5839 C CA . ARG B 2 334 ? 120.833 131.741 82.437 1.00 90.42 334 ARG D CA 1
ATOM 5840 C C . ARG B 2 334 ? 121.726 132.483 83.393 1.00 90.42 334 ARG D C 1
ATOM 5841 O O . ARG B 2 334 ? 121.268 133.036 84.386 1.00 90.42 334 ARG D O 1
ATOM 5849 N N . VAL B 2 335 ? 123.009 132.502 83.152 1.00 90.25 335 VAL D N 1
ATOM 5850 C CA . VAL B 2 335 ? 123.867 133.041 84.151 1.00 90.25 335 VAL D CA 1
ATOM 5851 C C . VAL B 2 335 ? 124.061 134.512 83.886 1.00 90.25 335 VAL D C 1
ATOM 5852 O O . VAL B 2 335 ? 124.897 134.902 83.081 1.00 90.25 335 VAL D O 1
ATOM 5856 N N . LYS B 2 336 ? 123.327 135.325 84.636 1.00 94.60 336 LYS D N 1
ATOM 5857 C CA . LYS B 2 336 ? 123.317 136.762 84.482 1.00 94.60 336 LYS D CA 1
ATOM 5858 C C . LYS B 2 336 ? 123.885 137.458 85.702 1.00 94.60 336 LYS D C 1
ATOM 5859 O O . LYS B 2 336 ? 123.418 137.221 86.808 1.00 94.60 336 LYS D O 1
ATOM 5865 N N . PHE B 2 337 ? 124.862 138.314 85.510 1.00 93.25 337 PHE D N 1
ATOM 5866 C CA . PHE B 2 337 ? 125.498 139.021 86.598 1.00 93.25 337 PHE D CA 1
ATOM 5867 C C . PHE B 2 337 ? 124.879 140.388 86.734 1.00 93.25 337 PHE D C 1
ATOM 5868 O O . PHE B 2 337 ? 124.463 140.983 85.745 1.00 93.25 337 PHE D O 1
ATOM 5876 N N . SER B 2 338 ? 124.801 140.882 87.951 1.00 95.26 338 SER D N 1
ATOM 5877 C CA . SER B 2 338 ? 124.230 142.203 88.138 1.00 95.26 338 SER D CA 1
ATOM 5878 C C . SER B 2 338 ? 125.212 143.279 87.732 1.00 95.26 338 SER D C 1
ATOM 5879 O O . SER B 2 338 ? 126.400 143.203 88.040 1.00 95.26 338 SER D O 1
ATOM 5882 N N . GLU B 2 339 ? 124.711 144.315 87.079 1.00 96.17 339 GLU D N 1
ATOM 5883 C CA . GLU B 2 339 ? 125.573 145.354 86.526 1.00 96.17 339 GLU D CA 1
ATOM 5884 C C . GLU B 2 339 ? 125.969 146.382 87.566 1.00 96.17 339 GLU D C 1
ATOM 5885 O O . GLU B 2 339 ? 125.700 147.572 87.457 1.00 96.17 339 GLU D O 1
ATOM 5891 N N . ILE B 2 340 ? 126.590 145.869 88.608 1.00 97.62 340 ILE D N 1
ATOM 5892 C CA . ILE B 2 340 ? 127.203 146.654 89.658 1.00 97.62 340 ILE D CA 1
ATOM 5893 C C . ILE B 2 340 ? 128.596 146.178 89.804 1.00 97.62 340 ILE D C 1
ATOM 5894 O O . ILE B 2 340 ? 129.443 146.816 90.431 1.00 97.62 340 ILE D O 1
ATOM 5899 N N . PHE B 2 341 ? 128.836 145.035 89.178 1.00 101.24 341 PHE D N 1
ATOM 5900 C CA . PHE B 2 341 ? 130.102 144.341 89.284 1.00 101.24 341 PHE D CA 1
ATOM 5901 C C . PHE B 2 341 ? 130.395 143.630 87.968 1.00 101.24 341 PHE D C 1
ATOM 5902 O O . PHE B 2 341 ? 129.838 142.558 87.692 1.00 101.24 341 PHE D O 1
ATOM 5910 N N . PRO B 2 342 ? 131.260 144.178 87.152 1.00 103.08 342 PRO D N 1
ATOM 5911 C CA . PRO B 2 342 ? 131.540 143.723 85.785 1.00 103.08 342 PRO D CA 1
ATOM 5912 C C . PRO B 2 342 ? 132.430 142.491 85.758 1.00 103.08 342 PRO D C 1
ATOM 5913 O O . PRO B 2 342 ? 133.587 142.547 85.326 1.00 103.08 342 PRO D O 1
ATOM 5917 N N . THR B 2 343 ? 131.899 141.371 86.224 1.00 98.76 343 THR D N 1
ATOM 5918 C CA . THR B 2 343 ? 132.689 140.162 86.329 1.00 98.76 343 THR D CA 1
ATOM 5919 C C . THR B 2 343 ? 132.370 139.145 85.249 1.00 98.76 343 THR D C 1
ATOM 5920 O O . THR B 2 343 ? 131.632 139.402 84.300 1.00 98.76 343 THR D O 1
ATOM 5924 N N . ALA B 2 344 ? 132.986 137.978 85.389 1.00 91.23 344 ALA D N 1
ATOM 5925 C CA . ALA B 2 344 ? 132.902 136.900 84.423 1.00 91.23 344 ALA D CA 1
ATOM 5926 C C . ALA B 2 344 ? 133.001 135.588 85.159 1.00 91.23 344 ALA D C 1
ATOM 5927 O O . ALA B 2 344 ? 133.417 135.552 86.315 1.00 91.23 344 ALA D O 1
ATOM 5929 N N . ILE B 2 345 ? 132.602 134.511 84.514 1.00 87.73 345 ILE D N 1
ATOM 5930 C CA . ILE B 2 345 ? 132.669 133.237 85.195 1.00 87.73 345 ILE D CA 1
ATOM 5931 C C . ILE B 2 345 ? 134.076 132.745 85.115 1.00 87.73 345 ILE D C 1
ATOM 5932 O O . ILE B 2 345 ? 134.631 132.675 84.023 1.00 87.73 345 ILE D O 1
ATOM 5937 N N . LYS B 2 346 ? 134.664 132.412 86.229 1.00 89.12 346 LYS D N 1
ATOM 5938 C CA . LYS B 2 346 ? 136.012 131.883 86.209 1.00 89.12 346 LYS D CA 1
ATOM 5939 C C . LYS B 2 346 ? 135.934 130.377 86.231 1.00 89.12 346 LYS D C 1
ATOM 5940 O O . LYS B 2 346 ? 135.138 129.820 86.977 1.00 89.12 346 LYS D O 1
ATOM 5946 N N . ALA B 2 347 ? 136.715 129.709 85.402 1.00 89.84 347 ALA D N 1
ATOM 5947 C CA . ALA B 2 347 ? 136.669 128.264 85.388 1.00 89.84 347 ALA D CA 1
ATOM 5948 C C . ALA B 2 347 ? 138.017 127.694 85.019 1.00 89.84 347 ALA D C 1
ATOM 5949 O O . ALA B 2 347 ? 138.655 128.170 84.085 1.00 89.84 347 ALA D O 1
ATOM 5951 N N . ASP B 2 348 ? 138.450 126.689 85.758 1.00 92.49 348 ASP D N 1
ATOM 5952 C CA . ASP B 2 348 ? 139.713 126.012 85.498 1.00 92.49 348 ASP D CA 1
ATOM 5953 C C . ASP B 2 348 ? 139.718 124.716 86.282 1.00 92.49 348 ASP D C 1
ATOM 5954 O O . ASP B 2 348 ? 138.748 124.425 86.984 1.00 92.49 348 ASP D O 1
ATOM 5959 N N . SER B 2 349 ? 140.806 123.939 86.196 1.00 96.66 349 SER D N 1
ATOM 5960 C CA . SER B 2 349 ? 140.854 122.676 86.940 1.00 96.66 349 SER D CA 1
ATOM 5961 C C . SER B 2 349 ? 142.174 122.313 87.604 1.00 96.66 349 SER D C 1
ATOM 5962 O O . SER B 2 349 ? 143.254 122.747 87.216 1.00 96.66 349 SER D O 1
ATOM 5965 N N . THR B 2 350 ? 142.050 121.456 88.606 1.00 99.50 350 THR D N 1
ATOM 5966 C CA . THR B 2 350 ? 143.130 120.845 89.363 1.00 99.50 350 THR D CA 1
ATOM 5967 C C . THR B 2 350 ? 143.068 119.341 89.165 1.00 99.50 350 THR D C 1
ATOM 5968 O O . THR B 2 350 ? 142.156 118.833 88.513 1.00 99.50 350 THR D O 1
ATOM 5972 N N . THR B 2 351 ? 144.041 118.619 89.700 1.00 95.80 351 THR D N 1
ATOM 5973 C CA . THR B 2 351 ? 144.068 117.189 89.491 1.00 95.80 351 THR D CA 1
ATOM 5974 C C . THR B 2 351 ? 143.212 116.430 90.482 1.00 95.80 351 THR D C 1
ATOM 5975 O O . THR B 2 351 ? 142.806 116.957 91.511 1.00 95.80 351 THR D O 1
ATOM 5979 N N . LEU B 2 352 ? 142.956 115.163 90.136 1.00 92.84 352 LEU D N 1
ATOM 5980 C CA . LEU B 2 352 ? 142.267 114.165 90.944 1.00 92.84 352 LEU D CA 1
ATOM 5981 C C . LEU B 2 352 ? 143.246 113.111 91.354 1.00 92.84 352 LEU D C 1
ATOM 5982 O O . LEU B 2 352 ? 144.102 112.719 90.561 1.00 92.84 352 LEU D O 1
ATOM 5987 N N . THR B 2 353 ? 143.081 112.608 92.549 1.00 95.83 353 THR D N 1
ATOM 5988 C CA . THR B 2 353 ? 143.820 111.438 92.952 1.00 95.83 353 THR D CA 1
ATOM 5989 C C . THR B 2 353 ? 142.829 110.323 93.172 1.00 95.83 353 THR D C 1
ATOM 5990 O O . THR B 2 353 ? 143.195 109.225 93.613 1.00 95.83 353 THR D O 1
ATOM 5994 N N . ASP B 2 354 ? 141.581 110.611 92.848 1.00 98.52 354 ASP D N 1
ATOM 5995 C CA . ASP B 2 354 ? 140.454 109.709 92.958 1.00 98.52 354 ASP D CA 1
ATOM 5996 C C . ASP B 2 354 ? 140.361 108.914 91.672 1.00 98.52 354 ASP D C 1
ATOM 5997 O O . ASP B 2 354 ? 140.080 109.465 90.608 1.00 98.52 354 ASP D O 1
ATOM 6002 N N . GLU B 2 355 ? 140.592 107.619 91.766 1.00 96.25 355 GLU D N 1
ATOM 6003 C CA . GLU B 2 355 ? 140.664 106.752 90.607 1.00 96.25 355 GLU D CA 1
ATOM 6004 C C . GLU B 2 355 ? 139.310 106.358 90.037 1.00 96.25 355 GLU D C 1
ATOM 6005 O O . GLU B 2 355 ? 139.262 105.701 88.997 1.00 96.25 355 GLU D O 1
ATOM 6011 N N . LYS B 2 356 ? 138.218 106.680 90.697 1.00 91.91 356 LYS D N 1
ATOM 6012 C CA . LYS B 2 356 ? 136.936 106.192 90.226 1.00 91.91 356 LYS D CA 1
ATOM 6013 C C . LYS B 2 356 ? 136.252 107.128 89.252 1.00 91.91 356 LYS D C 1
ATOM 6014 O O . LYS B 2 356 ? 135.433 106.678 88.450 1.00 91.91 356 LYS D O 1
ATOM 6020 N N . LEU B 2 357 ? 136.530 108.413 89.292 1.00 90.29 357 LEU D N 1
ATOM 6021 C CA . LEU B 2 357 ? 135.835 109.348 88.432 1.00 90.29 357 LEU D CA 1
ATOM 6022 C C . LEU B 2 357 ? 136.805 109.978 87.460 1.00 90.29 357 LEU D C 1
ATOM 6023 O O . LEU B 2 357 ? 137.816 110.538 87.869 1.00 90.29 357 LEU D O 1
ATOM 6028 N N . ALA B 2 358 ? 136.500 109.922 86.186 1.00 92.42 358 ALA D N 1
ATOM 6029 C CA . ALA B 2 358 ? 137.407 110.528 85.245 1.00 92.42 358 ALA D CA 1
ATOM 6030 C C . ALA B 2 358 ? 137.527 112.008 85.504 1.00 92.42 358 ALA D C 1
ATOM 6031 O O . ALA B 2 358 ? 138.589 112.603 85.316 1.00 92.42 358 ALA D O 1
ATOM 6033 N N . ARG B 2 359 ? 136.428 112.626 85.888 1.00 91.53 359 ARG D N 1
ATOM 6034 C CA . ARG B 2 359 ? 136.383 114.039 86.153 1.00 91.53 359 ARG D CA 1
ATOM 6035 C C . ARG B 2 359 ? 135.224 114.309 87.074 1.00 91.53 359 ARG D C 1
ATOM 6036 O O . ARG B 2 359 ? 134.289 113.526 87.151 1.00 91.53 359 ARG D O 1
ATOM 6044 N N . SER B 2 360 ? 135.294 115.427 87.755 1.00 89.84 360 SER D N 1
ATOM 6045 C CA . SER B 2 360 ? 134.266 115.856 88.683 1.00 89.84 360 SER D CA 1
ATOM 6046 C C . SER B 2 360 ? 134.449 117.327 88.918 1.00 89.84 360 SER D C 1
ATOM 6047 O O . SER B 2 360 ? 135.424 117.903 88.452 1.00 89.84 360 SER D O 1
ATOM 6050 N N . GLY B 2 361 ? 133.547 117.941 89.660 1.00 89.76 361 GLY D N 1
ATOM 6051 C CA . GLY B 2 361 ? 133.781 119.338 89.989 1.00 89.76 361 GLY D CA 1
ATOM 6052 C C . GLY B 2 361 ? 132.700 119.974 90.838 1.00 89.76 361 GLY D C 1
ATOM 6053 O O . GLY B 2 361 ? 131.677 119.362 91.139 1.00 89.76 361 GLY D O 1
ATOM 6054 N N . ILE B 2 362 ? 132.977 121.211 91.265 1.00 87.58 362 ILE D N 1
ATOM 6055 C CA . ILE B 2 362 ? 132.053 121.996 92.068 1.00 87.58 362 ILE D CA 1
ATOM 6056 C C . ILE B 2 362 ? 131.963 123.421 91.616 1.00 87.58 362 ILE D C 1
ATOM 6057 O O . ILE B 2 362 ? 132.843 123.939 90.938 1.00 87.58 362 ILE D O 1
ATOM 6062 N N . THR B 2 363 ? 130.929 124.088 92.064 1.00 89.12 363 THR D N 1
ATOM 6063 C CA . THR B 2 363 ? 130.884 125.513 91.846 1.00 89.12 363 THR D CA 1
ATOM 6064 C C . THR B 2 363 ? 130.625 126.235 93.130 1.00 89.12 363 THR D C 1
ATOM 6065 O O . THR B 2 363 ? 129.949 125.731 94.029 1.00 89.12 363 THR D O 1
ATOM 6069 N N . LEU B 2 364 ? 131.138 127.437 93.180 1.00 85.91 364 LEU D N 1
ATOM 6070 C CA . LEU B 2 364 ? 130.867 128.341 94.251 1.00 85.91 364 LEU D CA 1
ATOM 6071 C C . LEU B 2 364 ? 130.147 129.534 93.666 1.00 85.91 364 LEU D C 1
ATOM 6072 O O . LEU B 2 364 ? 130.671 130.208 92.789 1.00 85.91 364 LEU D O 1
ATOM 6077 N N . MET B 2 365 ? 128.986 129.838 94.175 1.00 88.04 365 MET D N 1
ATOM 6078 C CA . MET B 2 365 ? 128.186 130.902 93.627 1.00 88.04 365 MET D CA 1
ATOM 6079 C C . MET B 2 365 ? 127.854 131.960 94.658 1.00 88.04 365 MET D C 1
ATOM 6080 O O . MET B 2 365 ? 127.358 131.649 95.740 1.00 88.04 365 MET D O 1
ATOM 6085 N N . ASN B 2 366 ? 128.048 133.204 94.313 1.00 85.83 366 ASN D N 1
ATOM 6086 C CA . ASN B 2 366 ? 127.577 134.278 95.151 1.00 85.83 366 ASN D CA 1
ATOM 6087 C C . ASN B 2 366 ? 126.374 134.777 94.407 1.00 85.83 366 ASN D C 1
ATOM 6088 O O . ASN B 2 366 ? 126.500 135.431 93.366 1.00 85.83 366 ASN D O 1
ATOM 6093 N N . HIS B 2 367 ? 125.215 134.352 94.869 1.00 86.69 367 HIS D N 1
ATOM 6094 C CA . HIS B 2 367 ? 123.993 134.514 94.115 1.00 86.69 367 HIS D CA 1
ATOM 6095 C C . HIS B 2 367 ? 122.876 134.954 95.023 1.00 86.69 367 HIS D C 1
ATOM 6096 O O . HIS B 2 367 ? 122.766 134.483 96.152 1.00 86.69 367 HIS D O 1
ATOM 6103 N N . SER B 2 368 ? 122.024 135.826 94.501 1.00 85.37 368 SER D N 1
ATOM 6104 C CA . SER B 2 368 ? 120.958 136.467 95.248 1.00 85.37 368 SER D CA 1
ATOM 6105 C C . SER B 2 368 ? 119.929 135.507 95.786 1.00 85.37 368 SER D C 1
ATOM 6106 O O . SER B 2 368 ? 119.201 135.851 96.711 1.00 85.37 368 SER D O 1
ATOM 6109 N N . GLY B 2 369 ? 119.870 134.307 95.260 1.00 81.71 369 GLY D N 1
ATOM 6110 C CA . GLY B 2 369 ? 118.925 133.324 95.706 1.00 81.71 369 GLY D CA 1
ATOM 6111 C C . GLY B 2 369 ? 119.134 132.903 97.128 1.00 81.71 369 GLY D C 1
ATOM 6112 O O . GLY B 2 369 ? 118.238 132.300 97.714 1.00 81.71 369 GLY D O 1
ATOM 6113 N N . VAL B 2 370 ? 120.269 133.223 97.716 1.00 80.07 370 VAL D N 1
ATOM 6114 C CA . VAL B 2 370 ? 120.446 132.875 99.102 1.00 80.07 370 VAL D CA 1
ATOM 6115 C C . VAL B 2 370 ? 119.395 133.594 99.902 1.00 80.07 370 VAL D C 1
ATOM 6116 O O . VAL B 2 370 ? 118.960 133.116 100.955 1.00 80.07 370 VAL D O 1
ATOM 6120 N N . ALA B 2 371 ? 118.925 134.715 99.381 1.00 81.56 371 ALA D N 1
ATOM 6121 C CA . ALA B 2 371 ? 117.919 135.522 100.033 1.00 81.56 371 ALA D CA 1
ATOM 6122 C C . ALA B 2 371 ? 116.650 134.761 100.241 1.00 81.56 371 ALA D C 1
ATOM 6123 O O . ALA B 2 371 ? 115.890 135.090 101.144 1.00 81.56 371 ALA D O 1
ATOM 6125 N N . ASN B 2 372 ? 116.366 133.787 99.405 1.00 76.48 372 ASN D N 1
ATOM 6126 C CA . ASN B 2 372 ? 115.151 133.030 99.571 1.00 76.48 372 ASN D CA 1
ATOM 6127 C C . ASN B 2 372 ? 115.256 132.009 100.673 1.00 76.48 372 ASN D C 1
ATOM 6128 O O . ASN B 2 372 ? 114.247 131.678 101.293 1.00 76.48 372 ASN D O 1
ATOM 6133 N N . LEU B 2 373 ? 116.440 131.494 100.933 1.00 79.44 373 LEU D N 1
ATOM 6134 C CA . LEU B 2 373 ? 116.619 130.615 102.072 1.00 79.44 373 LEU D CA 1
ATOM 6135 C C . LEU B 2 373 ? 116.441 131.435 103.330 1.00 79.44 373 LEU D C 1
ATOM 6136 O O . LEU B 2 373 ? 115.713 131.047 104.262 1.00 79.44 373 LEU D O 1
ATOM 6141 N N . PHE B 2 374 ? 117.044 132.612 103.333 1.00 80.18 374 PHE D N 1
ATOM 6142 C CA . PHE B 2 374 ? 116.943 133.491 104.458 1.00 80.18 374 PHE D CA 1
ATOM 6143 C C . PHE B 2 374 ? 115.521 133.933 104.664 1.00 80.18 374 PHE D C 1
ATOM 6144 O O . PHE B 2 374 ? 115.064 133.978 105.799 1.00 80.18 374 PHE D O 1
ATOM 6152 N N . GLN B 2 375 ? 114.808 134.296 103.607 1.00 76.61 375 GLN D N 1
ATOM 6153 C CA . GLN B 2 375 ? 113.454 134.787 103.804 1.00 76.61 375 GLN D CA 1
ATOM 6154 C C . GLN B 2 375 ? 112.560 133.705 104.309 1.00 76.61 375 GLN D C 1
ATOM 6155 O O . GLN B 2 375 ? 111.691 133.964 105.128 1.00 76.61 375 GLN D O 1
ATOM 6161 N N . PHE B 2 376 ? 112.742 132.488 103.860 1.00 74.00 376 PHE D N 1
ATOM 6162 C CA . PHE B 2 376 ? 111.924 131.411 104.382 1.00 74.00 376 PHE D CA 1
ATOM 6163 C C . PHE B 2 376 ? 112.079 131.314 105.876 1.00 74.00 376 PHE D C 1
ATOM 6164 O O . PHE B 2 376 ? 111.094 131.308 106.625 1.00 74.00 376 PHE D O 1
ATOM 6172 N N . LEU B 2 377 ? 113.318 131.300 106.336 1.00 74.97 377 LEU D N 1
ATOM 6173 C CA . LEU B 2 377 ? 113.564 131.193 107.758 1.00 74.97 377 LEU D CA 1
ATOM 6174 C C . LEU B 2 377 ? 113.100 132.422 108.501 1.00 74.97 377 LEU D C 1
ATOM 6175 O O . LEU B 2 377 ? 112.594 132.316 109.617 1.00 74.97 377 LEU D O 1
ATOM 6180 N N . LEU B 2 378 ? 113.255 133.585 107.917 1.00 73.10 378 LEU D N 1
ATOM 6181 C CA . LEU B 2 378 ? 112.847 134.798 108.588 1.00 73.10 378 LEU D CA 1
ATOM 6182 C C . LEU B 2 378 ? 111.352 134.849 108.729 1.00 73.10 378 LEU D C 1
ATOM 6183 O O . LEU B 2 378 ? 110.858 135.285 109.763 1.00 73.10 378 LEU D O 1
ATOM 6188 N N . THR B 2 379 ? 110.606 134.416 107.708 1.00 68.67 379 THR D N 1
ATOM 6189 C CA . THR B 2 379 ? 109.150 134.393 107.820 1.00 68.67 379 THR D CA 1
ATOM 6190 C C . THR B 2 379 ? 108.731 133.496 108.944 1.00 68.67 379 THR D C 1
ATOM 6191 O O . THR B 2 379 ? 107.870 133.863 109.756 1.00 68.67 379 THR D O 1
ATOM 6195 N N . GLN B 2 380 ? 109.345 132.321 109.041 1.00 71.76 380 GLN D N 1
ATOM 6196 C CA . GLN B 2 380 ? 108.985 131.432 110.136 1.00 71.76 380 GLN D CA 1
ATOM 6197 C C . GLN B 2 380 ? 109.314 132.057 111.469 1.00 71.76 380 GLN D C 1
ATOM 6198 O O . GLN B 2 380 ? 108.535 131.953 112.420 1.00 71.76 380 GLN D O 1
ATOM 6204 N N . PHE B 2 381 ? 110.460 132.710 111.558 1.00 74.46 381 PHE D N 1
ATOM 6205 C CA . PHE B 2 381 ? 110.864 133.366 112.780 1.00 74.46 381 PHE D CA 1
ATOM 6206 C C . PHE B 2 381 ? 109.830 134.331 113.205 1.00 74.46 381 PHE D C 1
ATOM 6207 O O . PHE B 2 381 ? 109.379 134.294 114.343 1.00 74.46 381 PHE D O 1
ATOM 6215 N N . GLU B 2 382 ? 109.416 135.195 112.305 1.00 73.47 382 GLU D N 1
ATOM 6216 C CA . GLU B 2 382 ? 108.484 136.232 112.687 1.00 73.47 382 GLU D CA 1
ATOM 6217 C C . GLU B 2 382 ? 107.155 135.657 113.111 1.00 73.47 382 GLU D C 1
ATOM 6218 O O . GLU B 2 382 ? 106.551 136.117 114.080 1.00 73.47 382 GLU D O 1
ATOM 6224 N N . LEU B 2 383 ? 106.682 134.647 112.418 1.00 70.88 383 LEU D N 1
ATOM 6225 C CA . LEU B 2 383 ? 105.382 134.096 112.752 1.00 70.88 383 LEU D CA 1
ATOM 6226 C C . LEU B 2 383 ? 105.368 133.518 114.150 1.00 70.88 383 LEU D C 1
ATOM 6227 O O . LEU B 2 383 ? 104.449 133.766 114.920 1.00 70.88 383 LEU D O 1
ATOM 6232 N N . MET B 2 384 ? 106.413 132.791 114.518 1.00 73.78 384 MET D N 1
ATOM 6233 C CA . MET B 2 384 ? 106.514 132.263 115.865 1.00 73.78 384 MET D CA 1
ATOM 6234 C C . MET B 2 384 ? 106.786 133.356 116.869 1.00 73.78 384 MET D C 1
ATOM 6235 O O . MET B 2 384 ? 106.254 133.342 117.977 1.00 73.78 384 MET D O 1
ATOM 6240 N N . TYR B 2 385 ? 107.659 134.277 116.517 1.00 72.88 385 TYR D N 1
ATOM 6241 C CA . TYR B 2 385 ? 108.103 135.286 117.447 1.00 72.88 385 TYR D CA 1
ATOM 6242 C C . TYR B 2 385 ? 106.971 136.148 117.883 1.00 72.88 385 TYR D C 1
ATOM 6243 O O . TYR B 2 385 ? 106.839 136.445 119.064 1.00 72.88 385 TYR D O 1
ATOM 6252 N N . ASP B 2 386 ? 106.109 136.506 116.966 1.00 71.44 386 ASP D N 1
ATOM 6253 C CA . ASP B 2 386 ? 105.007 137.391 117.277 1.00 71.44 386 ASP D CA 1
ATOM 6254 C C . ASP B 2 386 ? 104.030 136.804 118.289 1.00 71.44 386 ASP D C 1
ATOM 6255 O O . ASP B 2 386 ? 103.210 137.541 118.832 1.00 71.44 386 ASP D O 1
ATOM 6260 N N . HIS B 2 387 ? 104.051 135.510 118.530 1.00 68.09 387 HIS D N 1
ATOM 6261 C CA . HIS B 2 387 ? 103.180 134.915 119.516 1.00 68.09 387 HIS D CA 1
ATOM 6262 C C . HIS B 2 387 ? 103.969 134.340 120.662 1.00 68.09 387 HIS D C 1
ATOM 6263 O O . HIS B 2 387 ? 103.435 133.569 121.440 1.00 68.09 387 HIS D O 1
ATOM 6270 N N . ASP B 2 388 ? 105.234 134.686 120.752 1.00 71.55 388 ASP D N 1
ATOM 6271 C CA . ASP B 2 388 ? 106.160 134.236 121.774 1.00 71.55 388 ASP D CA 1
ATOM 6272 C C . ASP B 2 388 ? 106.238 132.731 121.871 1.00 71.55 388 ASP D C 1
ATOM 6273 O O . ASP B 2 388 ? 106.468 132.179 122.936 1.00 71.55 388 ASP D O 1
ATOM 6278 N N . ALA B 2 389 ? 106.109 132.038 120.778 1.00 72.72 389 ALA D N 1
ATOM 6279 C CA . ALA B 2 389 ? 106.166 130.613 120.920 1.00 72.72 389 ALA D CA 1
ATOM 6280 C C . ALA B 2 389 ? 107.588 130.207 121.139 1.00 72.72 389 ALA D C 1
ATOM 6281 O O . ALA B 2 389 ? 108.447 130.505 120.332 1.00 72.72 389 ALA D O 1
ATOM 6283 N N . PHE B 2 390 ? 107.826 129.524 122.209 1.00 77.13 390 PHE D N 1
ATOM 6284 C CA . PHE B 2 390 ? 109.115 129.003 122.552 1.00 77.13 390 PHE D CA 1
ATOM 6285 C C . PHE B 2 390 ? 110.099 130.077 122.882 1.00 77.13 390 PHE D C 1
ATOM 6286 O O . PHE B 2 390 ? 111.296 129.807 122.904 1.00 77.13 390 PHE D O 1
ATOM 6294 N N . THR B 2 391 ? 109.670 131.278 123.190 1.00 77.47 391 THR D N 1
ATOM 6295 C CA . THR B 2 391 ? 110.663 132.290 123.472 1.00 77.47 391 THR D CA 1
ATOM 6296 C C . THR B 2 391 ? 111.085 132.318 124.910 1.00 77.47 391 THR D C 1
ATOM 6297 O O . THR B 2 391 ? 112.206 132.741 125.206 1.00 77.47 391 THR D O 1
ATOM 6301 N N . THR B 2 392 ? 110.283 131.732 125.785 1.00 79.72 392 THR D N 1
ATOM 6302 C CA . THR B 2 392 ? 110.577 131.718 127.210 1.00 79.72 392 THR D CA 1
ATOM 6303 C C . THR B 2 392 ? 111.830 130.949 127.497 1.00 79.72 392 THR D C 1
ATOM 6304 O O . THR B 2 392 ? 112.561 131.269 128.434 1.00 79.72 392 THR D O 1
ATOM 6308 N N . TRP B 2 393 ? 112.111 129.961 126.679 1.00 78.50 393 TRP D N 1
ATOM 6309 C CA . TRP B 2 393 ? 113.245 129.108 126.888 1.00 78.50 393 TRP D CA 1
ATOM 6310 C C . TRP B 2 393 ? 114.544 129.827 126.653 1.00 78.50 393 TRP D C 1
ATOM 6311 O O . TRP B 2 393 ? 115.571 129.409 127.179 1.00 78.50 393 TRP D O 1
ATOM 6322 N N . TYR B 2 394 ? 114.541 130.863 125.872 1.00 81.58 394 TYR D N 1
ATOM 6323 C CA . TYR B 2 394 ? 115.758 131.569 125.642 1.00 81.58 394 TYR D CA 1
ATOM 6324 C C . TYR B 2 394 ? 115.902 132.669 126.644 1.00 81.58 394 TYR D C 1
ATOM 6325 O O . TYR B 2 394 ? 117.014 132.979 127.082 1.00 81.58 394 TYR D O 1
ATOM 6334 N N . TYR B 2 395 ? 114.783 133.263 127.017 1.00 82.03 395 TYR D N 1
ATOM 6335 C CA . TYR B 2 395 ? 114.824 134.391 127.916 1.00 82.03 395 TYR D CA 1
ATOM 6336 C C . TYR B 2 395 ? 115.406 133.963 129.239 1.00 82.03 395 TYR D C 1
ATOM 6337 O O . TYR B 2 395 ? 116.187 134.697 129.842 1.00 82.03 395 TYR D O 1
ATOM 6346 N N . GLN B 2 396 ? 115.095 132.750 129.686 1.00 82.46 396 GLN D N 1
ATOM 6347 C CA . GLN B 2 396 ? 115.597 132.305 130.982 1.00 82.46 396 GLN D CA 1
ATOM 6348 C C . GLN B 2 396 ? 117.073 131.948 130.976 1.00 82.46 396 GLN D C 1
ATOM 6349 O O . GLN B 2 396 ? 117.625 131.691 132.038 1.00 82.46 396 GLN D O 1
ATOM 6355 N N . GLU B 2 397 ? 117.714 131.882 129.823 1.00 84.67 397 GLU D N 1
ATOM 6356 C CA . GLU B 2 397 ? 119.135 131.619 129.733 1.00 84.67 397 GLU D CA 1
ATOM 6357 C C . GLU B 2 397 ? 119.910 132.893 129.543 1.00 84.67 397 GLU D C 1
ATOM 6358 O O . GLU B 2 397 ? 121.121 132.847 129.359 1.00 84.67 397 GLU D O 1
ATOM 6364 N N . GLY B 2 398 ? 119.250 134.034 129.541 1.00 84.78 398 GLY D N 1
ATOM 6365 C CA . GLY B 2 398 ? 119.928 135.298 129.356 1.00 84.78 398 GLY D CA 1
ATOM 6366 C C . GLY B 2 398 ? 119.648 136.020 128.058 1.00 84.78 398 GLY D C 1
ATOM 6367 O O . GLY B 2 398 ? 120.187 137.108 127.853 1.00 84.78 398 GLY D O 1
ATOM 6368 N N . MET B 2 399 ? 118.816 135.512 127.182 1.00 83.29 399 MET D N 1
ATOM 6369 C CA . MET B 2 399 ? 118.616 136.262 125.955 1.00 83.29 399 MET D CA 1
ATOM 6370 C C . MET B 2 399 ? 117.538 137.295 126.071 1.00 83.29 399 MET D C 1
ATOM 6371 O O . MET B 2 399 ? 116.408 137.094 125.640 1.00 83.29 399 MET D O 1
ATOM 6376 N N . GLN B 2 400 ? 117.921 138.435 126.561 1.00 79.61 400 GLN D N 1
ATOM 6377 C CA . GLN B 2 400 ? 116.996 139.539 126.651 1.00 79.61 400 GLN D CA 1
ATOM 6378 C C . GLN B 2 400 ? 116.324 139.701 125.293 1.00 79.61 400 GLN D C 1
ATOM 6379 O O . GLN B 2 400 ? 117.021 139.673 124.283 1.00 79.61 400 GLN D O 1
ATOM 6385 N N . PRO B 2 401 ? 115.001 139.901 125.236 1.00 78.47 401 PRO D N 1
ATOM 6386 C CA . PRO B 2 401 ? 114.229 139.935 123.986 1.00 78.47 401 PRO D CA 1
ATOM 6387 C C . PRO B 2 401 ? 114.664 140.938 122.950 1.00 78.47 401 PRO D C 1
ATOM 6388 O O . PRO B 2 401 ? 114.376 140.739 121.765 1.00 78.47 401 PRO D O 1
ATOM 6392 N N . SER B 2 402 ? 115.382 141.984 123.327 1.00 78.62 402 SER D N 1
ATOM 6393 C CA . SER B 2 402 ? 115.874 142.935 122.341 1.00 78.62 402 SER D CA 1
ATOM 6394 C C . SER B 2 402 ? 116.837 142.275 121.382 1.00 78.62 402 SER D C 1
ATOM 6395 O O . SER B 2 402 ? 117.074 142.797 120.286 1.00 78.62 402 SER D O 1
ATOM 6398 N N . GLU B 2 403 ? 117.366 141.125 121.772 1.00 81.38 403 GLU D N 1
ATOM 6399 C CA . GLU B 2 403 ? 118.252 140.321 120.956 1.00 81.38 403 GLU D CA 1
ATOM 6400 C C . GLU B 2 403 ? 117.521 139.693 119.792 1.00 81.38 403 GLU D C 1
ATOM 6401 O O . GLU B 2 403 ? 118.090 139.523 118.714 1.00 81.38 403 GLU D O 1
ATOM 6407 N N . PHE B 2 404 ? 116.290 139.294 120.002 1.00 77.41 404 PHE D N 1
ATOM 6408 C CA . PHE B 2 404 ? 115.534 138.699 118.938 1.00 77.41 404 PHE D CA 1
ATOM 6409 C C . PHE B 2 404 ? 115.154 139.754 117.932 1.00 77.41 404 PHE D C 1
ATOM 6410 O O . PHE B 2 404 ? 115.198 139.519 116.716 1.00 77.41 404 PHE D O 1
ATOM 6418 N N . GLU B 2 405 ? 114.807 140.927 118.415 1.00 77.83 405 GLU D N 1
ATOM 6419 C CA . GLU B 2 405 ? 114.441 142.000 117.521 1.00 77.83 405 GLU D CA 1
ATOM 6420 C C . GLU B 2 405 ? 115.625 142.399 116.673 1.00 77.83 405 GLU D C 1
ATOM 6421 O O . GLU B 2 405 ? 115.490 142.614 115.463 1.00 77.83 405 GLU D O 1
ATOM 6427 N N . ALA B 2 406 ? 116.803 142.472 117.269 1.00 73.90 406 ALA D N 1
ATOM 6428 C CA . ALA B 2 406 ? 117.978 142.823 116.498 1.00 73.90 406 ALA D CA 1
ATOM 6429 C C . ALA B 2 406 ? 118.280 141.793 115.427 1.00 73.90 406 ALA D C 1
ATOM 6430 O O . ALA B 2 406 ? 118.602 142.162 114.297 1.00 73.90 406 ALA D O 1
ATOM 6432 N N . ALA B 2 407 ? 118.161 140.510 115.729 1.00 73.80 407 ALA D N 1
ATOM 6433 C CA . ALA B 2 407 ? 118.436 139.517 114.710 1.00 73.80 407 ALA D CA 1
ATOM 6434 C C . ALA B 2 407 ? 117.481 139.657 113.553 1.00 73.80 407 ALA D C 1
ATOM 6435 O O . ALA B 2 407 ? 117.882 139.559 112.387 1.00 73.80 407 ALA D O 1
ATOM 6437 N N . LYS B 2 408 ? 116.221 139.896 113.856 1.00 73.33 408 LYS D N 1
ATOM 6438 C CA . LYS B 2 408 ? 115.234 140.045 112.812 1.00 73.33 408 LYS D CA 1
ATOM 6439 C C . LYS B 2 408 ? 115.617 141.170 111.904 1.00 73.33 408 LYS D C 1
ATOM 6440 O O . LYS B 2 408 ? 115.551 141.042 110.687 1.00 73.33 408 LYS D O 1
ATOM 6446 N N . ASN B 2 409 ? 116.036 142.279 112.481 1.00 73.21 409 ASN D N 1
ATOM 6447 C CA . ASN B 2 409 ? 116.369 143.432 111.668 1.00 73.21 409 ASN D CA 1
ATOM 6448 C C . ASN B 2 409 ? 117.591 143.212 110.812 1.00 73.21 409 ASN D C 1
ATOM 6449 O O . ASN B 2 409 ? 117.615 143.634 109.656 1.00 73.21 409 ASN D O 1
ATOM 6454 N N . ASN B 2 410 ? 118.600 142.543 111.326 1.00 74.10 410 ASN D N 1
ATOM 6455 C CA . ASN B 2 410 ? 119.776 142.357 110.499 1.00 74.10 410 ASN D CA 1
ATOM 6456 C C . ASN B 2 410 ? 119.537 141.403 109.370 1.00 74.10 410 ASN D C 1
ATOM 6457 O O . ASN B 2 410 ? 120.087 141.595 108.288 1.00 74.10 410 ASN D O 1
ATOM 6462 N N . ILE B 2 411 ? 118.707 140.397 109.569 1.00 73.67 411 ILE D N 1
ATOM 6463 C CA . ILE B 2 411 ? 118.454 139.502 108.464 1.00 73.67 411 ILE D CA 1
ATOM 6464 C C . ILE B 2 411 ? 117.507 140.146 107.483 1.00 73.67 411 ILE D C 1
ATOM 6465 O O . ILE B 2 411 ? 117.687 139.996 106.280 1.00 73.67 411 ILE D O 1
ATOM 6470 N N . GLN B 2 412 ? 116.504 140.890 107.924 1.00 72.72 412 GLN D N 1
ATOM 6471 C CA . GLN B 2 412 ? 115.645 141.517 106.929 1.00 72.72 412 GLN D CA 1
ATOM 6472 C C . GLN B 2 412 ? 116.452 142.465 106.090 1.00 72.72 412 GLN D C 1
ATOM 6473 O O . GLN B 2 412 ? 116.259 142.550 104.870 1.00 72.72 412 GLN D O 1
ATOM 6479 N N . LYS B 2 413 ? 117.390 143.155 106.707 1.00 73.85 413 LYS D N 1
ATOM 6480 C CA . LYS B 2 413 ? 118.240 144.061 105.958 1.00 73.85 413 LYS D CA 1
ATOM 6481 C C . LYS B 2 413 ? 119.142 143.306 104.996 1.00 73.85 413 LYS D C 1
ATOM 6482 O O . LYS B 2 413 ? 119.286 143.718 103.843 1.00 73.85 413 LYS D O 1
ATOM 6488 N N . LEU B 2 414 ? 119.719 142.180 105.426 1.00 75.62 414 LEU D N 1
ATOM 6489 C CA . LEU B 2 414 ? 120.570 141.374 104.554 1.00 75.62 414 LEU D CA 1
ATOM 6490 C C . LEU B 2 414 ? 119.798 140.862 103.356 1.00 75.62 414 LEU D C 1
ATOM 6491 O O . LEU B 2 414 ? 120.295 140.898 102.226 1.00 75.62 414 LEU D O 1
ATOM 6496 N N . ILE B 2 415 ? 118.579 140.400 103.572 1.00 76.67 415 ILE D N 1
ATOM 6497 C CA . ILE B 2 415 ? 117.764 139.902 102.489 1.00 76.67 415 ILE D CA 1
ATOM 6498 C C . ILE B 2 415 ? 117.507 140.986 101.508 1.00 76.67 415 ILE D C 1
ATOM 6499 O O . ILE B 2 415 ? 117.607 140.780 100.300 1.00 76.67 415 ILE D O 1
ATOM 6504 N N . THR B 2 416 ? 117.164 142.155 102.011 1.00 77.46 416 THR D N 1
ATOM 6505 C CA . THR B 2 416 ? 116.866 143.272 101.149 1.00 77.46 416 THR D CA 1
ATOM 6506 C C . THR B 2 416 ? 118.056 143.624 100.299 1.00 77.46 416 THR D C 1
ATOM 6507 O O . THR B 2 416 ? 117.919 143.841 99.102 1.00 77.46 416 THR D O 1
ATOM 6511 N N . GLU B 2 417 ? 119.233 143.651 100.892 1.00 80.84 417 GLU D N 1
ATOM 6512 C CA . GLU B 2 417 ? 120.427 143.986 100.141 1.00 80.84 417 GLU D CA 1
ATOM 6513 C C . GLU B 2 417 ? 120.713 142.972 99.054 1.00 80.84 417 GLU D C 1
ATOM 6514 O O . GLU B 2 417 ? 121.068 143.359 97.950 1.00 80.84 417 GLU D O 1
ATOM 6520 N N . TYR B 2 418 ? 120.537 141.679 99.312 1.00 80.13 418 TYR D N 1
ATOM 6521 C CA . TYR B 2 418 ? 120.754 140.730 98.228 1.00 80.13 418 TYR D CA 1
ATOM 6522 C C . TYR B 2 418 ? 119.738 140.900 97.113 1.00 80.13 418 TYR D C 1
ATOM 6523 O O . TYR B 2 418 ? 120.094 140.874 95.935 1.00 80.13 418 TYR D O 1
ATOM 6532 N N . LYS B 2 419 ? 118.475 141.081 97.443 1.00 80.21 419 LYS D N 1
ATOM 6533 C CA . LYS B 2 419 ? 117.491 141.197 96.383 1.00 80.21 419 LYS D CA 1
ATOM 6534 C C . LYS B 2 419 ? 117.688 142.461 95.599 1.00 80.21 419 LYS D C 1
ATOM 6535 O O . LYS B 2 419 ? 117.424 142.486 94.406 1.00 80.21 419 LYS D O 1
ATOM 6541 N N . GLN B 2 420 ? 118.217 143.491 96.224 1.00 84.33 420 GLN D N 1
ATOM 6542 C CA . GLN B 2 420 ? 118.441 144.758 95.547 1.00 84.33 420 GLN D CA 1
ATOM 6543 C C . GLN B 2 420 ? 119.354 144.608 94.348 1.00 84.33 420 GLN D C 1
ATOM 6544 O O . GLN B 2 420 ? 119.263 145.396 93.405 1.00 84.33 420 GLN D O 1
ATOM 6550 N N . ASP B 2 421 ? 120.245 143.621 94.352 1.00 88.73 421 ASP D N 1
ATOM 6551 C CA . ASP B 2 421 ? 121.164 143.455 93.238 1.00 88.73 421 ASP D CA 1
ATOM 6552 C C . ASP B 2 421 ? 120.432 143.086 91.971 1.00 88.73 421 ASP D C 1
ATOM 6553 O O . ASP B 2 421 ? 120.994 143.205 90.882 1.00 88.73 421 ASP D O 1
ATOM 6558 N N . GLU B 2 422 ? 119.187 142.661 92.086 1.00 92.50 422 GLU D N 1
ATOM 6559 C CA . GLU B 2 422 ? 118.368 142.276 90.945 1.00 92.50 422 GLU D CA 1
ATOM 6560 C C . GLU B 2 422 ? 117.643 143.438 90.276 1.00 92.50 422 GLU D C 1
ATOM 6561 O O . GLU B 2 422 ? 117.014 143.222 89.231 1.00 92.50 422 GLU D O 1
ATOM 6567 N N . TYR B 2 423 ? 117.702 144.643 90.844 1.00 91.79 423 TYR D N 1
ATOM 6568 C CA . TYR B 2 423 ? 116.997 145.828 90.358 1.00 91.79 423 TYR D CA 1
ATOM 6569 C C . TYR B 2 423 ? 118.015 146.863 89.882 1.00 91.79 423 TYR D C 1
ATOM 6570 O O . TYR B 2 423 ? 117.682 147.832 89.206 1.00 91.79 423 TYR D O 1
#

Radius of gyration: 29.27 Å; Cα contacts (8 Å, |Δi|>4): 1780; chains: 2; bounding box: 79×60×86 Å

B-factor: mean 112.19, std 32.26, range [0.05, 391.95]

Secondary structure (DSSP, 8-state):
--EEEEEEEHHHHHHHHHHHHHHHHHHTTEETTTTEESS--S-GGGTEEEETTEEEE-EEEE-SSHHHHHTHHHHTGGGS-GGGEE--TT---S-HHHHHHSS-HHHHHHHHHHHHHHHHTSSSEEEEEEEEESSTTHHHHHHHHHHHHHHHHSTTS-EEEEEEE--TTT---TTHHHHHHHHHHHHHHH-SEEEEEEHHHHHHHHHHTS--SS--HHHHHHHHHHHHHHHHGGGTS--SS---HHHHHHHH-SSTT--EEEEEEE----SSS---S---HHHHHHHHTSSTTBSSS--GGGS-EEEEEEEEEES--HHHHHHHHHHHHHHS-B-TT-SS-EEEEEESPPPTT-SEEEEEEEEEGGGHHHHHHHHHHHHHHHTTTTTHHHHHHTT--HHHHHHHHHHHHHHHHHHHHHTS--/--EEEEEEEHHHHHHHHHHHHHHHHHHTTEETTTEE-S---S-GGGTEEEPSSS-EEE-EEEEESSSHHHHHIIIIISTTTS-GGGEEE-SS--TT-HHIIIIISGGGGHHHHHHHHHHHHTT-S-EEEEEEEEESSSHHHHHHHHHHHHHHHTTSTTSEEEEEEEEPPTTSS--TTHHHHHHHHHHHHTTT-SEEEEEEHHHHHHHHHHTT-GGG--HHHHHHHHHHHHHHHHHTTTTT-SS-SSHHHHHHHH-SSTT--EEEEEEE---GGG--------HHHHHHHHHSGGGBSSS--TTSS-EEEEEEEEEE---HHHHHHHGGGGTTT--B-TTS----EEEEE----SS-SEEEEEEEEETTHHHHHHHHHHHHHHHHTTTTT-HHHHTTT--THHHHHHHHHHHHHHHHHHHTT-

Foldseek 3Di:
DLAEAEEFKDQQRCLLVLLLLCQVCVQQQAHQLAQAHRDGAWQLRNAFPDDDRGTAGRYAYDFAAPCRQVCCCVVRNNNHDPLRGAYDDHGDKQDLLCLAQVSDPVRLVSSVVSVVVSVVSHPDHQAYEYEFEQWMYTRQRVVLNNQVVVCVVPVPHAYEYEYEYEDPVPDPSLVGLLSNLLRVLSCLVGHLAYEYFYVVLLQVLCCPQVVDVGDDPVSSSLLSSVQVNVVCVVQIGDKDPNDHVVVVSVLAPPDRSQRYKWKFKDDGYRPDQPDDDADFLQVQLCRRPAQNGIRAPFGQQPWEFAAKEKEKEADHDPVRNVVNVVVVPVRGHYQVVPVHRYYYMYGHHARPRHRMMMMMMTRTLRNCVSVVVSVVSCVVCVVVCVDQVVSVVSDDHPVSSVVSVVSSVVNNVCSCVVRVDD/DAAEAEEQWEQLSLLLVLLLVVVVCVQQQQDQLQAHDDHGDWQLRRAWDDDPPRGTAGRYAYEYQDAPSVVCCDPPRGHNHNDPVRYHYHHDAPLQAQLCCAFFPVVVCQVVNVVSVVVSVVRDDHYQAYEYEAEFQGNRRLRNVLVNQVVVCVVVVVHAYEYEYEYDDPVDDHDPCSLQSRLLSVLSCLPGHQAYEYFYVNLVLVLCVVVVNNVVDDVVQVSNQSSVVVCQVCVCCGHVHPQDVGPVRVSVQQPPPRSLRYKWKFWPPRQGVVPPPPQDDDLLRQVVRRQQDSRTRDPDHQQDFAFDHKEKEKEADRDVVSVVVSVVVCVNGHHHQVVHPDDYHYDYDYGPDPRYNMITMMITSTLCVLVVLVVSLVVLVVCVVVCNPVVVNVVSPDDCVSSVVSSVVSVVNNVVSRVSRD

InterPro domains:
  IPR000217 Tubulin [PR01161] (12-32)
  IPR000217 Tubulin [PR01161] (56-75)
  IPR000217 Tubulin [PR01161] (97-108)
  IPR000217 Tubulin [PR01161] (110-134)
  IPR000217 Tubulin [PR01161] (136-154)
  IPR000217 Tubulin [PR01161] (155-176)
  IPR000217 Tubulin [PR01161] (180-193)
  IPR000217 Tubulin [PR01161] (194-214)
  IPR000217 Tubulin [PR01161] (375-403)
  IPR000217 Tubulin [PTHR11588] (7-429)
  IPR002452 Alpha tubulin [PR01162] (20-35)
  IPR002452 Alpha tubulin [PR01162] (45-58)
  IPR002452 Alpha tubulin [PR01162] (90-103)
  IPR002452 Alpha tubulin [PR01162] (150-162)
  IPR002452 Alpha tubulin [PR01162] (216-228)
  IPR002452 Alpha tubulin [PR01162] (278-293)
  IPR002452 Alpha tubulin [PR01162] (350-363)
  IPR003008 Tubulin/FtsZ, GTPase domain [PF00091] (6-215)
  IPR003008 Tubulin/FtsZ, GTPase domain [SM00864] (52-248)
  IPR008280 Tubulin/FtsZ, C-terminal [SSF55307] (254-430)

Organism: NCBI:txid48465